Protein AF-0000000070186715 (afdb_homodimer)

Structure (mmCIF, N/CA/C/O backbone):
data_AF-0000000070186715-model_v1
#
loop_
_entity.id
_entity.type
_entity.pdbx_description
1 polymer Sacsin
#
loop_
_atom_site.group_PDB
_atom_site.id
_atom_site.type_symbol
_atom_site.label_atom_id
_atom_site.label_alt_id
_atom_site.label_comp_id
_atom_site.label_asym_id
_atom_site.label_entity_id
_atom_site.label_seq_id
_atom_site.pdbx_PDB_ins_code
_atom_site.Cartn_x
_atom_site.Cartn_y
_atom_site.Cartn_z
_atom_site.occupancy
_atom_site.B_iso_or_equiv
_atom_site.auth_seq_id
_atom_site.auth_comp_id
_atom_site.auth_asym_id
_atom_site.auth_atom_id
_atom_site.pdbx_PDB_model_num
ATOM 1 N N . MET A 1 1 ? -23.734 -42.812 4.418 1 25.17 1 MET A N 1
ATOM 2 C CA . MET A 1 1 ? -25.109 -42.594 3.963 1 25.17 1 MET A CA 1
ATOM 3 C C . MET A 1 1 ? -25.172 -41.5 2.914 1 25.17 1 MET A C 1
ATOM 5 O O . MET A 1 1 ? -24.969 -40.312 3.229 1 25.17 1 MET A O 1
ATOM 9 N N . GLU A 1 2 ? -24.719 -41.719 1.597 1 26.45 2 GLU A N 1
ATOM 10 C CA . GLU A 1 2 ? -24.516 -41.094 0.293 1 26.45 2 GLU A CA 1
ATOM 11 C C . GLU A 1 2 ? -25.812 -40.438 -0.215 1 26.45 2 GLU A C 1
ATOM 13 O O . GLU A 1 2 ? -26.844 -41.094 -0.316 1 26.45 2 GLU A O 1
ATOM 18 N N . GLU A 1 3 ? -26.031 -39.156 0.192 1 30.89 3 GLU A N 1
ATOM 19 C CA . GLU A 1 3 ? -27.25 -38.5 -0.28 1 30.89 3 GLU A CA 1
ATOM 20 C C . GLU A 1 3 ? -27.516 -38.812 -1.743 1 30.89 3 GLU A C 1
ATOM 22 O O . GLU A 1 3 ? -26.703 -38.531 -2.617 1 30.89 3 GLU A O 1
ATOM 27 N N . GLU A 1 4 ? -28.109 -39.906 -2.023 1 31.98 4 GLU A N 1
ATOM 28 C CA . GLU A 1 4 ? -28.719 -40.375 -3.258 1 31.98 4 GLU A CA 1
ATOM 29 C C . GLU A 1 4 ? -29.438 -39.25 -3.98 1 31.98 4 GLU A C 1
ATOM 31 O O . GLU A 1 4 ? -30.391 -38.656 -3.453 1 31.98 4 GLU A O 1
ATOM 36 N N . GLU A 1 5 ? -28.719 -38.375 -4.656 1 35.91 5 GLU A N 1
ATOM 37 C CA . GLU A 1 5 ? -29.234 -37.406 -5.613 1 35.91 5 GLU A CA 1
ATOM 38 C C . GLU A 1 5 ? -30.391 -38 -6.418 1 35.91 5 GLU A C 1
ATOM 40 O O . GLU A 1 5 ? -30.219 -39 -7.125 1 35.91 5 GLU A O 1
ATOM 45 N N . GLU A 1 6 ? -31.594 -37.938 -5.855 1 33.53 6 GLU A N 1
ATOM 46 C CA . GLU A 1 6 ? -32.875 -38.25 -6.465 1 33.53 6 GLU A CA 1
ATOM 47 C C . GLU A 1 6 ? -32.906 -37.812 -7.926 1 33.53 6 GLU A C 1
ATOM 49 O O . GLU A 1 6 ? -32.688 -36.625 -8.227 1 33.53 6 GLU A O 1
ATOM 54 N N . GLU A 1 7 ? -32.75 -38.688 -8.859 1 35.12 7 GLU A N 1
ATOM 55 C CA . GLU A 1 7 ? -32.969 -38.719 -10.305 1 35.12 7 GLU A CA 1
ATOM 56 C C . GLU A 1 7 ? -34.156 -37.875 -10.703 1 35.12 7 GLU A C 1
ATOM 58 O O . GLU A 1 7 ? -34.188 -37.281 -11.797 1 35.12 7 GLU A O 1
ATOM 63 N N . GLY A 1 8 ? -35.375 -38.188 -10.219 1 35.59 8 GLY A N 1
ATOM 64 C CA . GLY A 1 8 ? -36.656 -38.219 -10.914 1 35.59 8 GLY A CA 1
ATOM 65 C C . GLY A 1 8 ? -37.188 -36.875 -11.289 1 35.59 8 GLY A C 1
ATOM 66 O O . GLY A 1 8 ? -37.969 -36.719 -12.242 1 35.59 8 GLY A O 1
ATOM 67 N N . SER A 1 9 ? -37.688 -36 -10.266 1 41.5 9 SER A N 1
ATOM 68 C CA . SER A 1 9 ? -38.812 -35.125 -10.602 1 41.5 9 SER A CA 1
ATOM 69 C C . SER A 1 9 ? -38.344 -34 -11.555 1 41.5 9 SER A C 1
ATOM 71 O O . SER A 1 9 ? -37.375 -33.312 -11.281 1 41.5 9 SER A O 1
ATOM 73 N N . GLU A 1 10 ? -38.656 -34.031 -12.922 1 51.56 10 GLU A N 1
ATOM 74 C CA . GLU A 1 10 ? -38.625 -33.188 -14.109 1 51.56 10 GLU A CA 1
ATOM 75 C C . GLU A 1 10 ? -38.812 -31.719 -13.75 1 51.56 10 GLU A C 1
ATOM 77 O O . GLU A 1 10 ? -39.094 -30.891 -14.617 1 51.56 10 GLU A O 1
ATOM 82 N N . GLY A 1 11 ? -39.031 -31.359 -12.539 1 62.5 11 GLY A N 1
ATOM 83 C CA . GLY A 1 11 ? -39.5 -30.016 -12.312 1 62.5 11 GLY A CA 1
ATOM 84 C C . GLY A 1 11 ? -38.406 -28.984 -12.375 1 62.5 11 GLY A C 1
ATOM 85 O O . GLY A 1 11 ? -37.219 -29.328 -12.344 1 62.5 11 GLY A O 1
ATOM 86 N N . GLU A 1 12 ? -38.781 -27.797 -12.617 1 78.88 12 GLU A N 1
ATOM 87 C CA . GLU A 1 12 ? -37.969 -26.594 -12.625 1 78.88 12 GLU A CA 1
ATOM 88 C C . GLU A 1 12 ? -37.281 -26.391 -11.273 1 78.88 12 GLU A C 1
ATOM 90 O O . GLU A 1 12 ? -37.875 -26.641 -10.227 1 78.88 12 GLU A O 1
ATOM 95 N N . ILE A 1 13 ? -35.875 -26.406 -11.219 1 88.19 13 ILE A N 1
ATOM 96 C CA . ILE A 1 13 ? -35.125 -26.172 -10 1 88.19 13 ILE A CA 1
ATOM 97 C C . ILE A 1 13 ? -34.656 -24.734 -9.945 1 88.19 13 ILE A C 1
ATOM 99 O O . ILE A 1 13 ? -34.625 -24.047 -10.977 1 88.19 13 ILE A O 1
ATOM 103 N N . GLU A 1 14 ? -34.5 -24.219 -8.703 1 91 14 GLU A N 1
ATOM 104 C CA . GLU A 1 14 ? -33.969 -22.859 -8.484 1 91 14 GLU A CA 1
ATOM 105 C C . GLU A 1 14 ? -32.5 -22.891 -8.102 1 91 14 GLU A C 1
ATOM 107 O O . GLU A 1 14 ? -32.062 -23.797 -7.402 1 91 14 GLU A O 1
ATOM 112 N N . PRO A 1 15 ? -31.797 -22 -8.625 1 94.25 15 PRO A N 1
ATOM 113 C CA . PRO A 1 15 ? -30.391 -21.938 -8.227 1 94.25 15 PRO A CA 1
ATOM 114 C C . PRO A 1 15 ? -30.203 -21.547 -6.758 1 94.25 15 PRO A C 1
ATOM 116 O O . PRO A 1 15 ? -31.172 -21.156 -6.094 1 94.25 15 PRO A O 1
ATOM 119 N N . GLU A 1 16 ? -29.031 -21.781 -6.285 1 95.06 16 GLU A N 1
ATOM 120 C CA . GLU A 1 16 ? -28.672 -21.359 -4.934 1 95.06 16 GLU A CA 1
ATOM 121 C C . GLU A 1 16 ? -28.172 -19.922 -4.93 1 95.06 16 GLU A C 1
ATOM 123 O O . GLU A 1 16 ? -27.266 -19.578 -5.703 1 95.06 16 GLU A O 1
ATOM 128 N N . TYR A 1 17 ? -28.828 -19.125 -4.117 1 94.81 17 TYR A N 1
ATOM 129 C CA . TYR A 1 17 ? -28.438 -17.719 -4.012 1 94.81 17 TYR A CA 1
ATOM 130 C C . TYR A 1 17 ? -27.703 -17.469 -2.701 1 94.81 17 TYR A C 1
ATOM 132 O O . TYR A 1 17 ? -27.969 -18.125 -1.693 1 94.81 17 TYR A O 1
ATOM 140 N N . SER A 1 18 ? -26.75 -16.625 -2.734 1 94.5 18 SER A N 1
ATOM 141 C CA . SER A 1 18 ? -26.047 -16.156 -1.539 1 94.5 18 SER A CA 1
ATOM 142 C C . SER A 1 18 ? -25.5 -14.742 -1.74 1 94.5 18 SER A C 1
ATOM 144 O O . SER A 1 18 ? -25.406 -14.266 -2.873 1 94.5 18 SER A O 1
ATOM 146 N N . GLY A 1 19 ? -25.344 -14.117 -0.629 1 92.31 19 GLY A N 1
ATOM 147 C CA . GLY A 1 19 ? -24.656 -12.836 -0.687 1 92.31 19 GLY A CA 1
ATOM 148 C C . GLY A 1 19 ? -23.156 -12.961 -0.6 1 92.31 19 GLY A C 1
ATOM 149 O O . GLY A 1 19 ? -22.609 -14.07 -0.608 1 92.31 19 GLY A O 1
ATOM 150 N N . MET A 1 20 ? -22.484 -11.875 -0.63 1 89.44 20 MET A N 1
ATOM 151 C CA . MET A 1 20 ? -21.062 -11.852 -0.34 1 89.44 20 MET A CA 1
ATOM 152 C C . MET A 1 20 ? -20.812 -11.789 1.163 1 89.44 20 MET A C 1
ATOM 154 O O . MET A 1 20 ? -21.531 -11.109 1.89 1 89.44 20 MET A O 1
ATOM 158 N N . GLU A 1 21 ? -19.938 -12.539 1.537 1 87.81 21 GLU A N 1
ATOM 159 C CA . GLU A 1 21 ? -19.594 -12.57 2.959 1 87.81 21 GLU A CA 1
ATOM 160 C C . GLU A 1 21 ? -18.578 -11.492 3.309 1 87.81 21 GLU A C 1
ATOM 162 O O . GLU A 1 21 ? -17.594 -11.305 2.59 1 87.81 21 GLU A O 1
ATOM 167 N N . GLN A 1 22 ? -18.844 -10.773 4.406 1 85.06 22 GLN A N 1
ATOM 168 C CA . GLN A 1 22 ? -17.922 -9.766 4.914 1 85.06 22 GLN A CA 1
ATOM 169 C C . GLN A 1 22 ? -17.406 -10.141 6.301 1 85.06 22 GLN A C 1
ATOM 171 O O . GLN A 1 22 ? -18.094 -10.805 7.07 1 85.06 22 GLN A O 1
ATOM 176 N N . PRO A 1 23 ? -16.266 -9.734 6.566 1 83.44 23 PRO A N 1
ATOM 177 C CA . PRO A 1 23 ? -15.773 -9.969 7.926 1 83.44 23 PRO A CA 1
ATOM 178 C C . PRO A 1 23 ? -16.453 -9.078 8.961 1 83.44 23 PRO A C 1
ATOM 180 O O . PRO A 1 23 ? -17.109 -8.102 8.602 1 83.44 23 PRO A O 1
ATOM 183 N N . PRO A 1 24 ? -16.25 -9.547 10.227 1 87.31 24 PRO A N 1
ATOM 184 C CA . PRO A 1 24 ? -16.734 -8.641 11.273 1 87.31 24 PRO A CA 1
ATOM 185 C C . PRO A 1 24 ? -16.031 -7.285 11.25 1 87.31 24 PRO A C 1
ATOM 187 O O . PRO A 1 24 ? -15.023 -7.125 10.562 1 87.31 24 PRO A O 1
ATOM 190 N N . LEU A 1 25 ? -16.562 -6.344 11.953 1 90.19 25 LEU A N 1
ATOM 191 C CA . LEU A 1 25 ? -16.047 -4.984 11.953 1 90.19 25 LEU A CA 1
ATOM 192 C C . LEU A 1 25 ? -14.57 -4.969 12.352 1 90.19 25 LEU A C 1
ATOM 194 O O . LEU A 1 25 ? -13.766 -4.25 11.75 1 90.19 25 LEU A O 1
ATOM 198 N N . THR A 1 26 ? -14.203 -5.75 13.359 1 90.94 26 THR A N 1
ATOM 199 C CA . THR A 1 26 ? -12.812 -5.801 13.812 1 90.94 26 THR A CA 1
ATOM 200 C C . THR A 1 26 ? -11.906 -6.32 12.703 1 90.94 26 THR A C 1
ATOM 202 O O . THR A 1 26 ? -10.766 -5.867 12.555 1 90.94 26 THR A O 1
ATOM 205 N N . GLY A 1 27 ? -12.438 -7.273 11.961 1 86.62 27 GLY A N 1
ATOM 206 C CA . GLY A 1 27 ? -11.68 -7.766 10.82 1 86.62 27 GLY A CA 1
ATOM 207 C C . GLY A 1 27 ? -11.492 -6.723 9.734 1 86.62 27 GLY A C 1
ATOM 208 O O . GLY A 1 27 ? -10.414 -6.637 9.133 1 86.62 27 GLY A O 1
ATOM 209 N N . MET A 1 28 ? -12.547 -5.957 9.492 1 87.31 28 MET A N 1
ATOM 210 C CA . MET A 1 28 ? -12.461 -4.887 8.5 1 87.31 28 MET A CA 1
ATOM 211 C C . MET A 1 28 ? -11.453 -3.826 8.93 1 87.31 28 MET A C 1
ATOM 213 O O . MET A 1 28 ? -10.664 -3.346 8.109 1 87.31 28 MET A O 1
ATOM 217 N N . LEU A 1 29 ? -11.492 -3.494 10.188 1 90.38 29 LEU A N 1
ATOM 218 C CA . LEU A 1 29 ? -10.578 -2.492 10.719 1 90.38 29 LEU A CA 1
ATOM 219 C C . LEU A 1 29 ? -9.133 -2.988 10.648 1 90.38 29 LEU A C 1
ATOM 221 O O . LEU A 1 29 ? -8.227 -2.225 10.32 1 90.38 29 LEU A O 1
ATOM 225 N N . LYS A 1 30 ? -8.961 -4.238 10.953 1 87.38 30 LYS A N 1
ATOM 226 C CA . LYS A 1 30 ? -7.625 -4.824 10.875 1 87.38 30 LYS A CA 1
ATOM 227 C C . LYS A 1 30 ? -7.059 -4.711 9.461 1 87.38 30 LYS A C 1
ATOM 229 O O . LYS A 1 30 ? -5.867 -4.457 9.281 1 87.38 30 LYS A O 1
ATOM 234 N N . ASN A 1 31 ? -7.934 -4.941 8.516 1 83.75 31 ASN A N 1
ATOM 235 C CA . ASN A 1 31 ? -7.523 -4.824 7.121 1 83.75 31 ASN A CA 1
ATOM 236 C C . ASN A 1 31 ? -7.109 -3.396 6.773 1 83.75 31 ASN A C 1
ATOM 238 O O . ASN A 1 31 ? -6.133 -3.188 6.051 1 83.75 31 ASN A O 1
ATOM 242 N N . ILE A 1 32 ? -7.832 -2.473 7.273 1 86 32 ILE A N 1
ATOM 243 C CA . ILE A 1 32 ? -7.5 -1.07 7.043 1 86 32 ILE A CA 1
ATOM 244 C C . ILE A 1 32 ? -6.16 -0.743 7.691 1 86 32 ILE A C 1
ATOM 246 O O . ILE A 1 32 ? -5.305 -0.098 7.078 1 86 32 ILE A O 1
ATOM 250 N N . LEU A 1 33 ? -5.973 -1.215 8.867 1 87.69 33 LEU A N 1
ATOM 251 C CA . LEU A 1 33 ? -4.766 -0.914 9.633 1 87.69 33 LEU A CA 1
ATOM 252 C C . LEU A 1 33 ? -3.533 -1.498 8.945 1 87.69 33 LEU A C 1
ATOM 254 O O . LEU A 1 33 ? -2.443 -0.923 9.023 1 87.69 33 LEU A O 1
ATOM 258 N N . SER A 1 34 ? -3.699 -2.551 8.312 1 82.69 34 SER A N 1
ATOM 259 C CA . SER A 1 34 ? -2.566 -3.209 7.672 1 82.69 34 SER A CA 1
ATOM 260 C C . SER A 1 34 ? -2 -2.357 6.543 1 82.69 34 SER A C 1
ATOM 262 O O . SER A 1 34 ? -0.854 -2.545 6.133 1 82.69 34 SER A O 1
ATOM 264 N N . GLU A 1 35 ? -2.766 -1.427 6.062 1 81.5 35 GLU A N 1
ATOM 265 C CA . GLU A 1 35 ? -2.33 -0.565 4.969 1 81.5 35 GLU A CA 1
ATOM 266 C C . GLU A 1 35 ? -1.634 0.687 5.492 1 81.5 35 GLU A C 1
ATOM 268 O O . GLU A 1 35 ? -0.993 1.413 4.73 1 81.5 35 GLU A O 1
ATOM 273 N N . TYR A 1 36 ? -1.784 0.884 6.762 1 77.94 36 TYR A N 1
ATOM 274 C CA . TYR A 1 36 ? -1.215 2.084 7.363 1 77.94 36 TYR A CA 1
ATOM 275 C C . TYR A 1 36 ? -0.072 1.729 8.305 1 77.94 36 TYR A C 1
ATOM 277 O O . TYR A 1 36 ? -0.289 1.107 9.352 1 77.94 36 TYR A O 1
ATOM 285 N N . PRO A 1 37 ? 1.093 2.09 7.953 1 73 37 PRO A N 1
ATOM 286 C CA . PRO A 1 37 ? 2.195 1.834 8.883 1 73 37 PRO A CA 1
ATOM 287 C C . PRO A 1 37 ? 2.09 2.658 10.164 1 73 37 PRO A C 1
ATOM 289 O O . PRO A 1 37 ? 1.336 3.633 10.211 1 73 37 PRO A O 1
ATOM 292 N N . TYR A 1 38 ? 2.865 2.111 11.18 1 71.38 38 TYR A N 1
ATOM 293 C CA . TYR A 1 38 ? 2.92 2.787 12.469 1 71.38 38 TYR A CA 1
ATOM 294 C C . TYR A 1 38 ? 3.812 4.02 12.398 1 71.38 38 TYR A C 1
ATOM 296 O O . TYR A 1 38 ? 4.938 4.008 12.898 1 71.38 38 TYR A O 1
ATOM 304 N N . ASP A 1 39 ? 3.492 4.977 11.672 1 70.75 39 ASP A N 1
ATOM 305 C CA . ASP A 1 39 ? 4.305 6.184 11.562 1 70.75 39 ASP A CA 1
ATOM 306 C C . ASP A 1 39 ? 3.434 7.438 11.641 1 70.75 39 ASP A C 1
ATOM 308 O O . ASP A 1 39 ? 2.357 7.418 12.242 1 70.75 39 ASP A O 1
ATOM 312 N N . SER A 1 40 ? 4.023 8.492 11.172 1 75.06 40 SER A N 1
ATOM 313 C CA . SER A 1 40 ? 3.418 9.82 11.273 1 75.06 40 SER A CA 1
ATOM 314 C C . SER A 1 40 ? 2.146 9.906 10.438 1 75.06 40 SER A C 1
ATOM 316 O O . SER A 1 40 ? 1.434 10.914 10.484 1 75.06 40 SER A O 1
ATOM 318 N N . GLN A 1 41 ? 1.819 8.797 9.828 1 82.69 41 GLN A N 1
ATOM 319 C CA . GLN A 1 41 ? 0.676 8.859 8.922 1 82.69 41 GLN A CA 1
ATOM 320 C C . GLN A 1 41 ? -0.623 9.086 9.688 1 82.69 41 GLN A C 1
ATOM 322 O O . GLN A 1 41 ? -1.535 9.75 9.195 1 82.69 41 GLN A O 1
ATOM 327 N N . ILE A 1 42 ? -0.661 8.594 10.898 1 88 42 ILE A N 1
ATOM 328 C CA . ILE A 1 42 ? -1.858 8.742 11.719 1 88 42 ILE A CA 1
ATOM 329 C C . ILE A 1 42 ? -2.119 10.219 11.984 1 88 42 ILE A C 1
ATOM 331 O O . ILE A 1 42 ? -3.25 10.695 11.852 1 88 42 ILE A O 1
ATOM 335 N N . LEU A 1 43 ? -1.107 10.93 12.328 1 92.88 43 LEU A N 1
ATOM 336 C CA . LEU A 1 43 ? -1.247 12.352 12.609 1 92.88 43 LEU A CA 1
ATOM 337 C C . LEU A 1 43 ? -1.562 13.133 11.336 1 92.88 43 LEU A C 1
ATOM 339 O O . LEU A 1 43 ? -2.309 14.117 11.375 1 92.88 43 LEU A O 1
ATOM 343 N N . LYS A 1 44 ? -1.003 12.695 10.266 1 91.88 44 LYS A N 1
ATOM 344 C CA . LYS A 1 44 ? -1.281 13.352 9 1 91.88 44 LYS A CA 1
ATOM 345 C C . LYS A 1 44 ? -2.758 13.234 8.625 1 91.88 44 LYS A C 1
ATOM 347 O O . LYS A 1 44 ? -3.338 14.164 8.062 1 91.88 44 LYS A O 1
ATOM 352 N N . GLU A 1 45 ? -3.312 12.062 8.922 1 90.94 45 GLU A N 1
ATOM 353 C CA . GLU A 1 45 ? -4.738 11.883 8.664 1 90.94 45 GLU A CA 1
ATOM 354 C C . GLU A 1 45 ? -5.574 12.852 9.492 1 90.94 45 GLU A C 1
ATOM 356 O O . GLU A 1 45 ? -6.582 13.375 9.016 1 90.94 45 GLU A O 1
ATOM 361 N N . LEU A 1 46 ? -5.172 13.07 10.727 1 94.94 46 LEU A N 1
ATOM 362 C CA . LEU A 1 46 ? -5.883 13.992 11.602 1 94.94 46 LEU A CA 1
ATOM 363 C C . LEU A 1 46 ? -5.672 15.438 11.156 1 94.94 46 LEU A C 1
ATOM 365 O O . LEU A 1 46 ? -6.594 16.25 11.219 1 94.94 46 LEU A O 1
ATOM 369 N N . ILE A 1 47 ? -4.48 15.758 10.719 1 95.5 47 ILE A N 1
ATOM 370 C CA . ILE A 1 47 ? -4.16 17.094 10.219 1 95.5 47 ILE A CA 1
ATOM 371 C C . ILE A 1 47 ? -4.977 17.391 8.961 1 95.5 47 ILE A C 1
ATOM 373 O O . ILE A 1 47 ? -5.484 18.5 8.789 1 95.5 47 ILE A O 1
ATOM 377 N N . GLN A 1 48 ? -5.062 16.359 8.156 1 91.06 48 GLN A N 1
ATOM 378 C CA . GLN A 1 48 ? -5.867 16.5 6.945 1 91.06 48 GLN A CA 1
ATOM 379 C C . GLN A 1 48 ? -7.328 16.781 7.289 1 91.06 48 GLN A C 1
ATOM 381 O O . GLN A 1 48 ? -7.992 17.562 6.598 1 91.06 48 GLN A O 1
ATOM 386 N N . ASN A 1 49 ? -7.812 16.109 8.203 1 90.81 49 ASN A N 1
ATOM 387 C CA . ASN A 1 49 ? -9.18 16.344 8.648 1 90.81 49 ASN A CA 1
ATOM 388 C C . ASN A 1 49 ? -9.359 17.766 9.164 1 90.81 49 ASN A C 1
ATOM 390 O O . ASN A 1 49 ? -10.391 18.391 8.914 1 90.81 49 ASN A O 1
ATOM 394 N N . ALA A 1 50 ? -8.445 18.203 9.922 1 94.81 50 ALA A N 1
ATOM 395 C CA . ALA A 1 50 ? -8.484 19.578 10.43 1 94.81 50 ALA A CA 1
ATOM 396 C C . ALA A 1 50 ? -8.484 20.594 9.289 1 94.81 50 ALA A C 1
ATOM 398 O O . ALA A 1 50 ? -9.258 21.547 9.305 1 94.81 50 ALA A O 1
ATOM 399 N N . GLU A 1 51 ? -7.602 20.359 8.328 1 91.44 51 GLU A N 1
ATOM 400 C CA . GLU A 1 51 ? -7.527 21.203 7.152 1 91.44 51 GLU A CA 1
ATOM 401 C C . GLU A 1 51 ? -8.852 21.219 6.387 1 91.44 51 GLU A C 1
ATOM 403 O O . GLU A 1 51 ? -9.336 22.266 5.977 1 91.44 51 GLU A O 1
ATOM 408 N N . ASP A 1 52 ? -9.43 20.062 6.199 1 87.12 52 ASP A N 1
ATOM 409 C CA . ASP A 1 52 ? -10.688 19.906 5.469 1 87.12 52 ASP A CA 1
ATOM 410 C C . ASP A 1 52 ? -11.828 20.625 6.188 1 87.12 52 ASP A C 1
ATOM 412 O O . ASP A 1 52 ? -12.758 21.109 5.543 1 87.12 52 ASP A O 1
ATOM 416 N N . ALA A 1 53 ? -11.695 20.703 7.504 1 90.88 53 ALA A N 1
ATOM 417 C CA . ALA A 1 53 ? -12.734 21.344 8.305 1 90.88 53 ALA A CA 1
ATOM 418 C C . ALA A 1 53 ? -12.523 22.859 8.359 1 90.88 53 ALA A C 1
ATOM 420 O O . ALA A 1 53 ? -13.367 23.594 8.883 1 90.88 53 ALA A O 1
ATOM 421 N N . GLY A 1 54 ? -11.391 23.328 7.879 1 88.75 54 GLY A N 1
ATOM 422 C CA . GLY A 1 54 ? -11.117 24.75 7.848 1 88.75 54 GLY A CA 1
ATOM 423 C C . GLY A 1 54 ? -10.398 25.25 9.094 1 88.75 54 GLY A C 1
ATOM 424 O O . GLY A 1 54 ? -10.414 26.453 9.383 1 88.75 54 GLY A O 1
ATOM 425 N N . ALA A 1 55 ? -9.773 24.391 9.844 1 94.69 55 ALA A N 1
ATOM 426 C CA . ALA A 1 55 ? -9.055 24.781 11.055 1 94.69 55 ALA A CA 1
ATOM 427 C C . ALA A 1 55 ? -7.801 25.578 10.711 1 94.69 55 ALA A C 1
ATOM 429 O O . ALA A 1 55 ? -7.141 25.312 9.703 1 94.69 55 ALA A O 1
ATOM 430 N N . SER A 1 56 ? -7.426 26.531 11.57 1 94.81 56 SER A N 1
ATOM 431 C CA . SER A 1 56 ? -6.199 27.297 11.391 1 94.81 56 SER A CA 1
ATOM 432 C C . SER A 1 56 ? -5.133 26.875 12.398 1 94.81 56 SER A C 1
ATOM 434 O O . SER A 1 56 ? -3.955 27.203 12.242 1 94.81 56 SER A O 1
ATOM 436 N N . GLU A 1 57 ? -5.594 26.141 13.367 1 97.12 57 GLU A N 1
ATOM 437 C CA . GLU A 1 57 ? -4.68 25.734 14.43 1 97.12 57 GLU A CA 1
ATOM 438 C C . GLU A 1 57 ? -4.918 24.281 14.828 1 97.12 57 GLU A C 1
ATOM 440 O O . GLU A 1 57 ? -6.062 23.844 14.922 1 97.12 57 GLU A O 1
ATOM 445 N N . VAL A 1 58 ? -3.754 23.578 15.102 1 97.94 58 VAL A N 1
ATOM 446 C CA . VAL A 1 58 ? -3.787 22.219 15.609 1 97.94 58 VAL A CA 1
ATOM 447 C C . VAL A 1 58 ? -2.906 22.094 16.844 1 97.94 58 VAL A C 1
ATOM 449 O O . VAL A 1 58 ? -1.824 22.688 16.906 1 97.94 58 VAL A O 1
ATOM 452 N N . LYS A 1 59 ? -3.43 21.406 17.844 1 98.12 59 LYS A N 1
ATOM 453 C CA . LYS A 1 59 ? -2.695 21.094 19.062 1 98.12 59 LYS A CA 1
ATOM 454 C C . LYS A 1 59 ? -2.684 19.578 19.328 1 98.12 59 LYS A C 1
ATOM 456 O O . LYS A 1 59 ? -3.709 18.922 19.172 1 98.12 59 LYS A O 1
ATOM 461 N N . ILE A 1 60 ? -1.543 19.062 19.656 1 97.81 60 ILE A N 1
ATOM 462 C CA . ILE A 1 60 ? -1.375 17.656 19.969 1 97.81 60 ILE A CA 1
ATOM 463 C C . ILE A 1 60 ? -0.782 17.516 21.375 1 97.81 60 ILE A C 1
ATOM 465 O O . ILE A 1 60 ? 0.226 18.156 21.688 1 97.81 60 ILE A O 1
ATOM 469 N N . LEU A 1 61 ? -1.364 16.703 22.156 1 97.62 61 LEU A N 1
ATOM 470 C CA . LEU A 1 61 ? -0.929 16.562 23.547 1 97.62 61 LEU A CA 1
ATOM 471 C C . LEU A 1 61 ? -0.799 15.094 23.938 1 97.62 61 LEU A C 1
ATOM 473 O O . LEU A 1 61 ? -1.677 14.281 23.625 1 97.62 61 LEU A O 1
ATOM 477 N N . PHE A 1 62 ? 0.29 14.828 24.547 1 96.31 62 PHE A N 1
ATOM 478 C CA . PHE A 1 62 ? 0.432 13.539 25.203 1 96.31 62 PHE A CA 1
ATOM 479 C C . PHE A 1 62 ? 0.207 13.664 26.703 1 96.31 62 PHE A C 1
ATOM 481 O O . PHE A 1 62 ? 0.962 14.352 27.391 1 96.31 62 PHE A O 1
ATOM 488 N N . ASP A 1 63 ? -0.84 13.086 27.156 1 96.38 63 ASP A N 1
ATOM 489 C CA . ASP A 1 63 ? -1.124 12.961 28.594 1 96.38 63 ASP A CA 1
ATOM 490 C C . ASP A 1 63 ? -0.661 11.609 29.125 1 96.38 63 ASP A C 1
ATOM 492 O O . ASP A 1 63 ? -1.349 10.602 28.953 1 96.38 63 ASP A O 1
ATOM 496 N N . ASP A 1 64 ? 0.393 11.594 29.859 1 93.88 64 ASP A N 1
ATOM 497 C CA . ASP A 1 64 ? 1.022 10.336 30.266 1 93.88 64 ASP A CA 1
ATOM 498 C C . ASP A 1 64 ? 0.493 9.875 31.625 1 93.88 64 ASP A C 1
ATOM 500 O O . ASP A 1 64 ? 1.04 8.945 32.219 1 93.88 64 ASP A O 1
ATOM 504 N N . ARG A 1 65 ? -0.498 10.531 32.25 1 94.44 65 ARG A N 1
ATOM 505 C CA . ARG A 1 65 ? -1.052 10.125 33.531 1 94.44 65 ARG A CA 1
ATOM 506 C C . ARG A 1 65 ? -1.735 8.766 33.438 1 94.44 65 ARG A C 1
ATOM 508 O O . ARG A 1 65 ? -2.463 8.5 32.469 1 94.44 65 ARG A O 1
ATOM 515 N N . ASP A 1 66 ? -1.449 7.922 34.312 1 93.69 66 ASP A N 1
ATOM 516 C CA . ASP A 1 66 ? -2.145 6.648 34.469 1 93.69 66 ASP A CA 1
ATOM 517 C C . ASP A 1 66 ? -3.406 6.816 35.312 1 93.69 66 ASP A C 1
ATOM 519 O O . ASP A 1 66 ? -3.369 6.656 36.531 1 93.69 66 ASP A O 1
ATOM 523 N N . ILE A 1 67 ? -4.5 7 34.625 1 94.31 67 ILE A N 1
ATOM 524 C CA . ILE A 1 67 ? -5.715 7.34 35.375 1 94.31 67 ILE A CA 1
ATOM 525 C C . ILE A 1 67 ? -6.797 6.305 35.062 1 94.31 67 ILE A C 1
ATOM 527 O O . ILE A 1 67 ? -6.812 5.691 34 1 94.31 67 ILE A O 1
ATOM 531 N N . ASN A 1 68 ? -7.758 6.148 35.969 1 95.69 68 ASN A N 1
ATOM 532 C CA . ASN A 1 68 ? -8.984 5.363 35.844 1 95.69 68 ASN A CA 1
ATOM 533 C C . ASN A 1 68 ? -8.68 3.898 35.531 1 95.69 68 ASN A C 1
ATOM 535 O O . ASN A 1 68 ? -9.336 3.295 34.688 1 95.69 68 ASN A O 1
ATOM 539 N N . GLN A 1 69 ? -7.672 3.377 36.188 1 92.06 69 GLN A N 1
ATOM 540 C CA . GLN A 1 69 ? -7.254 1.999 35.969 1 92.06 69 GLN A CA 1
ATOM 541 C C . GLN A 1 69 ? -7.984 1.034 36.875 1 92.06 69 GLN A C 1
ATOM 543 O O . GLN A 1 69 ? -7.992 -0.176 36.656 1 92.06 69 GLN A O 1
ATOM 548 N N . GLU A 1 70 ? -8.539 1.57 37.812 1 85 70 GLU A N 1
ATOM 549 C CA . GLU A 1 70 ? -9.125 0.733 38.844 1 85 70 GLU A CA 1
ATOM 550 C C . GLU A 1 70 ? -10.289 -0.088 38.312 1 85 70 GLU A C 1
ATOM 552 O O . GLU A 1 70 ? -11.016 0.367 37.406 1 85 70 GLU A O 1
ATOM 557 N N . ALA A 1 71 ? -10.266 -1.328 38.844 1 79.75 71 ALA A N 1
ATOM 558 C CA . ALA A 1 71 ? -11.391 -2.186 38.469 1 79.75 71 ALA A CA 1
ATOM 559 C C . ALA A 1 71 ? -12.719 -1.549 38.875 1 79.75 71 ALA A C 1
ATOM 561 O O . ALA A 1 71 ? -12.82 -0.926 39.938 1 79.75 71 ALA A O 1
ATOM 562 N N . CYS A 1 72 ? -13.508 -1.462 37.938 1 76.38 72 CYS A N 1
ATOM 563 C CA . CYS A 1 72 ? -14.828 -0.929 38.25 1 76.38 72 CYS A CA 1
ATOM 564 C C . CYS A 1 72 ? -15.922 -1.882 37.781 1 76.38 72 CYS A C 1
ATOM 566 O O . CYS A 1 72 ? -15.648 -2.838 37.031 1 76.38 72 CYS A O 1
ATOM 568 N N . ASN A 1 73 ? -17.094 -1.697 38.406 1 82.88 73 ASN A N 1
ATOM 569 C CA . ASN A 1 73 ? -18.25 -2.461 37.969 1 82.88 73 ASN A CA 1
ATOM 570 C C . ASN A 1 73 ? -18.703 -2.023 36.562 1 82.88 73 ASN A C 1
ATOM 572 O O . ASN A 1 73 ? -19.406 -1.015 36.438 1 82.88 73 ASN A O 1
ATOM 576 N N . GLU A 1 74 ? -18.422 -2.777 35.656 1 83.31 74 GLU A N 1
ATOM 577 C CA . GLU A 1 74 ? -18.703 -2.436 34.25 1 83.31 74 GLU A CA 1
ATOM 578 C C . GLU A 1 74 ? -20.203 -2.322 34 1 83.31 74 GLU A C 1
ATOM 580 O O . GLU A 1 74 ? -20.641 -1.632 33.094 1 83.31 74 GLU A O 1
ATOM 585 N N . LYS A 1 75 ? -21.031 -2.967 34.844 1 81.69 75 LYS A N 1
ATOM 586 C CA . LYS A 1 75 ? -22.484 -2.873 34.719 1 81.69 75 LYS A CA 1
ATOM 587 C C . LYS A 1 75 ? -23 -1.515 35.188 1 81.69 75 LYS A C 1
ATOM 589 O O . LYS A 1 75 ? -23.922 -0.954 34.594 1 81.69 75 LYS A O 1
ATOM 594 N N . LYS A 1 76 ? -22.375 -0.975 36.188 1 87.19 76 LYS A N 1
ATOM 595 C CA . LYS A 1 76 ? -22.797 0.296 36.75 1 87.19 76 LYS A CA 1
ATOM 596 C C . LYS A 1 76 ? -22.125 1.473 36.062 1 87.19 76 LYS A C 1
ATOM 598 O O . LYS A 1 76 ? -22.719 2.547 35.938 1 87.19 76 LYS A O 1
ATOM 603 N N . LYS A 1 77 ? -20.906 1.276 35.625 1 92.44 77 LYS A N 1
ATOM 604 C CA . LYS A 1 77 ? -20.109 2.326 35 1 92.44 77 LYS A CA 1
ATOM 605 C C . LYS A 1 77 ? -19.5 1.832 33.688 1 92.44 77 LYS A C 1
ATOM 607 O O . LYS A 1 77 ? -18.281 1.784 33.562 1 92.44 77 LYS A O 1
ATOM 612 N N . PRO A 1 78 ? -20.391 1.6 32.688 1 92 78 PRO A N 1
ATOM 613 C CA . PRO A 1 78 ? -19.938 0.952 31.469 1 92 78 PRO A CA 1
ATOM 614 C C . PRO A 1 78 ? -19.016 1.841 30.641 1 92 78 PRO A C 1
ATOM 616 O O . PRO A 1 78 ? -18.25 1.342 29.797 1 92 78 PRO A O 1
ATOM 619 N N . PHE A 1 79 ? -18.984 3.1 30.906 1 94.81 79 PHE A N 1
ATOM 620 C CA . PHE A 1 79 ? -18.234 4.008 30.047 1 94.81 79 PHE A CA 1
ATOM 621 C C . PHE A 1 79 ? -16.844 4.277 30.609 1 94.81 79 PHE A C 1
ATOM 623 O O . PHE A 1 79 ? -16 4.863 29.922 1 94.81 79 PHE A O 1
ATOM 630 N N . ASN A 1 80 ? -16.469 3.865 31.797 1 95.69 80 ASN A N 1
ATOM 631 C CA . ASN A 1 80 ? -15.203 4.156 32.469 1 95.69 80 ASN A CA 1
ATOM 632 C C . ASN A 1 80 ? -14.023 3.635 31.641 1 95.69 80 ASN A C 1
ATOM 634 O O . ASN A 1 80 ? -12.938 4.219 31.656 1 95.69 80 ASN A O 1
ATOM 638 N N . LYS A 1 81 ? -14.227 2.566 30.938 1 93.81 81 LYS A N 1
ATOM 639 C CA . LYS A 1 81 ? -13.164 1.968 30.125 1 93.81 81 LYS A CA 1
ATOM 640 C C . LYS A 1 81 ? -12.68 2.936 29.047 1 93.81 81 LYS A C 1
ATOM 642 O O . LYS A 1 81 ? -11.547 2.83 28.578 1 93.81 81 LYS A O 1
ATOM 647 N N . TYR A 1 82 ? -13.555 3.895 28.672 1 95.94 82 TYR A N 1
ATOM 648 C CA . TYR A 1 82 ? -13.203 4.848 27.625 1 95.94 82 TYR A CA 1
ATOM 649 C C . TYR A 1 82 ? -12.336 5.973 28.188 1 95.94 82 TYR A C 1
ATOM 651 O O . TYR A 1 82 ? -11.719 6.719 27.422 1 95.94 82 TYR A O 1
ATOM 659 N N . PHE A 1 83 ? -12.312 6.141 29.531 1 97.31 83 PHE A N 1
ATOM 660 C CA . PHE A 1 83 ? -11.711 7.316 30.156 1 97.31 83 PHE A CA 1
ATOM 661 C C . PHE A 1 83 ? -10.359 6.973 30.766 1 97.31 83 PHE A C 1
ATOM 663 O O . PHE A 1 83 ? -9.797 7.766 31.531 1 97.31 83 PHE A O 1
ATOM 670 N N . LYS A 1 84 ? -9.844 5.824 30.406 1 95.81 84 LYS A N 1
ATOM 671 C CA . LYS A 1 84 ? -8.555 5.406 30.938 1 95.81 84 LYS A CA 1
ATOM 672 C C . LYS A 1 84 ? -7.41 6.176 30.281 1 95.81 84 LYS A C 1
ATOM 674 O O . LYS A 1 84 ? -7.574 6.727 29.188 1 95.81 84 LYS A O 1
ATOM 679 N N . GLY A 1 85 ? -6.281 6.332 31.031 1 93.81 85 GLY A N 1
ATOM 680 C CA . GLY A 1 85 ? -5.039 6.867 30.5 1 93.81 85 GLY A CA 1
ATOM 681 C C . GLY A 1 85 ? -3.891 5.875 30.562 1 93.81 85 GLY A C 1
ATOM 682 O O . GLY A 1 85 ? -4.008 4.82 31.188 1 93.81 85 GLY A O 1
ATOM 683 N N . PRO A 1 86 ? -2.785 6.316 29.969 1 96.12 86 PRO A N 1
ATOM 684 C CA . PRO A 1 86 ? -2.408 7.523 29.219 1 96.12 86 PRO A CA 1
ATOM 685 C C . PRO A 1 86 ? -3.182 7.68 27.922 1 96.12 86 PRO A C 1
ATOM 687 O O . PRO A 1 86 ? -3.818 6.73 27.453 1 96.12 86 PRO A O 1
ATOM 690 N N . ALA A 1 87 ? -3.152 8.914 27.359 1 97.19 87 ALA A N 1
ATOM 691 C CA . ALA A 1 87 ? -3.918 9.172 26.141 1 97.19 87 ALA A CA 1
ATOM 692 C C . ALA A 1 87 ? -3.23 10.211 25.266 1 97.19 87 ALA A C 1
ATOM 694 O O . ALA A 1 87 ? -2.479 11.055 25.766 1 97.19 87 ALA A O 1
ATOM 695 N N . LEU A 1 88 ? -3.428 10.117 24 1 96.88 88 LEU A N 1
ATOM 696 C CA . LEU A 1 88 ? -3.066 11.148 23.031 1 96.88 88 LEU A CA 1
ATOM 697 C C . LEU A 1 88 ? -4.27 12.016 22.688 1 96.88 88 LEU A C 1
ATOM 699 O O . LEU A 1 88 ? -5.371 11.508 22.469 1 96.88 88 LEU A O 1
ATOM 703 N N . PHE A 1 89 ? -4.047 13.328 22.734 1 97.94 89 PHE A N 1
ATOM 704 C CA . PHE A 1 89 ? -5.09 14.281 22.359 1 97.94 89 PHE A CA 1
ATOM 705 C C . PHE A 1 89 ? -4.734 14.984 21.047 1 97.94 89 PHE A C 1
ATOM 707 O O . PHE A 1 89 ? -3.562 15.266 20.797 1 97.94 89 PHE A O 1
ATOM 714 N N . PHE A 1 90 ? -5.688 15.219 20.25 1 98.25 90 PHE A N 1
ATOM 715 C CA . PHE A 1 90 ? -5.582 16.031 19.047 1 98.25 90 PHE A CA 1
ATOM 716 C C . PHE A 1 90 ? -6.707 17.062 18.984 1 98.25 90 PHE A C 1
ATOM 718 O O . PHE A 1 90 ? -7.887 16.703 19.016 1 98.25 90 PHE A O 1
ATOM 725 N N . HIS A 1 91 ? -6.312 18.312 18.953 1 98.19 91 HIS A N 1
ATOM 726 C CA . HIS A 1 91 ? -7.301 19.391 18.953 1 98.19 91 HIS A CA 1
ATOM 727 C C . HIS A 1 91 ? -7.137 20.281 17.734 1 98.19 91 HIS A C 1
ATOM 729 O O . HIS A 1 91 ? -6.016 20.562 17.312 1 98.19 91 HIS A O 1
ATOM 735 N N . ASN A 1 92 ? -8.227 20.641 17.141 1 98 92 ASN A N 1
ATOM 736 C CA . ASN A 1 92 ? -8.234 21.719 16.156 1 98 92 ASN A CA 1
ATOM 737 C C . ASN A 1 92 ? -9.367 22.703 16.422 1 98 92 ASN A C 1
ATOM 739 O O . ASN A 1 92 ? -10.305 22.391 17.156 1 98 92 ASN A O 1
ATOM 743 N N . ASN A 1 93 ? -9.305 23.953 15.883 1 97.31 93 ASN A N 1
ATOM 744 C CA . ASN A 1 93 ? -10.234 25.016 16.266 1 97.31 93 ASN A CA 1
ATOM 745 C C . ASN A 1 93 ? -11.414 25.094 15.289 1 97.31 93 ASN A C 1
ATOM 747 O O . ASN A 1 93 ? -12.055 26.141 15.18 1 97.31 93 ASN A O 1
ATOM 751 N N . ALA A 1 94 ? -11.688 24.047 14.539 1 96.5 94 ALA A N 1
ATOM 752 C CA . ALA A 1 94 ? -12.891 23.938 13.719 1 96.5 94 ALA A CA 1
ATOM 753 C C . ALA A 1 94 ? -13.922 23.031 14.375 1 96.5 94 ALA A C 1
ATOM 755 O O . ALA A 1 94 ? -13.562 22.141 15.148 1 96.5 94 ALA A O 1
ATOM 756 N N . ILE A 1 95 ? -15.18 23.266 14.055 1 97.25 95 ILE A N 1
ATOM 757 C CA . ILE A 1 95 ? -16.281 22.484 14.609 1 97.25 95 ILE A CA 1
ATOM 758 C C . ILE A 1 95 ? -16.781 21.5 13.562 1 97.25 95 ILE A C 1
ATOM 760 O O . ILE A 1 95 ? -16.891 21.828 12.383 1 97.25 95 ILE A O 1
ATOM 764 N N . PHE A 1 96 ? -17.094 20.281 14.031 1 95.88 96 PHE A N 1
ATOM 765 C CA . PHE A 1 96 ? -17.656 19.281 13.133 1 95.88 96 PHE A CA 1
ATOM 766 C C . PHE A 1 96 ? -18.969 19.75 12.531 1 95.88 96 PHE A C 1
ATOM 768 O O . PHE A 1 96 ? -19.859 20.219 13.25 1 95.88 96 PHE A O 1
ATOM 775 N N . SER A 1 97 ? -19.062 19.625 11.219 1 93.81 97 SER A N 1
ATOM 776 C CA . SER A 1 97 ? -20.344 19.781 10.531 1 93.81 97 SER A CA 1
ATOM 777 C C . SER A 1 97 ? -21.141 18.484 10.531 1 93.81 97 SER A C 1
ATOM 779 O O . SER A 1 97 ? -20.625 17.438 10.961 1 93.81 97 SER A O 1
ATOM 781 N N . ASP A 1 98 ? -22.359 18.531 10.062 1 93.62 98 ASP A N 1
ATOM 782 C CA . ASP A 1 98 ? -23.172 17.328 9.984 1 93.62 98 ASP A CA 1
ATOM 783 C C . ASP A 1 98 ? -22.531 16.281 9.07 1 93.62 98 ASP A C 1
ATOM 785 O O . ASP A 1 98 ? -22.469 15.102 9.422 1 93.62 98 ASP A O 1
ATOM 789 N N . PRO A 1 99 ? -21.984 16.703 7.953 1 89.88 99 PRO A N 1
ATOM 790 C CA . PRO A 1 99 ? -21.297 15.727 7.109 1 89.88 99 PRO A CA 1
ATOM 791 C C . PRO A 1 99 ? -20.078 15.117 7.801 1 89.88 99 PRO A C 1
ATOM 793 O O . PRO A 1 99 ? -19.75 13.953 7.566 1 89.88 99 PRO A O 1
ATOM 796 N N . ASP A 1 100 ? -19.438 15.867 8.609 1 91.31 100 ASP A N 1
ATOM 797 C CA . ASP A 1 100 ? -18.297 15.336 9.344 1 91.31 100 ASP A CA 1
ATOM 798 C C . ASP A 1 100 ? -18.719 14.242 10.32 1 91.31 100 ASP A C 1
ATOM 800 O O . ASP A 1 100 ? -18.047 13.211 10.438 1 91.31 100 ASP A O 1
ATOM 804 N N . TRP A 1 101 ? -19.844 14.523 11 1 93.81 101 TRP A N 1
ATOM 805 C CA . TRP A 1 101 ? -20.359 13.539 11.945 1 93.81 101 TRP A CA 1
ATOM 806 C C . TRP A 1 101 ? -20.766 12.258 11.227 1 93.81 101 TRP A C 1
ATOM 808 O O . TRP A 1 101 ? -20.609 11.164 11.766 1 93.81 101 TRP A O 1
ATOM 818 N N . LYS A 1 102 ? -21.328 12.438 10.078 1 91.19 102 LYS A N 1
ATOM 819 C CA . LYS A 1 102 ? -21.703 11.273 9.273 1 91.19 102 LYS A CA 1
ATOM 820 C C . LYS A 1 102 ? -20.469 10.531 8.773 1 91.19 102 LYS A C 1
ATOM 822 O O . LYS A 1 102 ? -20.406 9.305 8.844 1 91.19 102 LYS A O 1
ATOM 827 N N . GLY A 1 103 ? -19.5 11.266 8.344 1 89.81 103 GLY A N 1
ATOM 828 C CA . GLY A 1 103 ? -18.297 10.703 7.738 1 89.81 103 GLY A CA 1
ATOM 829 C C . GLY A 1 103 ? -17.469 9.898 8.711 1 89.81 103 GLY A C 1
ATOM 830 O O . GLY A 1 103 ? -16.906 8.867 8.344 1 89.81 103 GLY A O 1
ATOM 831 N N . ILE A 1 104 ? -17.359 10.344 9.898 1 92.81 104 ILE A N 1
ATOM 832 C CA . ILE A 1 104 ? -16.5 9.688 10.875 1 92.81 104 ILE A CA 1
ATOM 833 C C . ILE A 1 104 ? -17.047 8.297 11.195 1 92.81 104 ILE A C 1
ATOM 835 O O . ILE A 1 104 ? -16.312 7.422 11.648 1 92.81 104 ILE A O 1
ATOM 839 N N . LYS A 1 105 ? -18.375 8.109 10.93 1 92.56 105 LYS A N 1
ATOM 840 C CA . LYS A 1 105 ? -19.031 6.84 11.211 1 92.56 105 LYS A CA 1
ATOM 841 C C . LYS A 1 105 ? -19.047 5.949 9.977 1 92.56 105 LYS A C 1
ATOM 843 O O . LYS A 1 105 ? -19.625 4.859 10 1 92.56 105 LYS A O 1
ATOM 848 N N . MET A 1 106 ? -18.484 6.344 8.977 1 88.69 106 MET A N 1
ATOM 849 C CA . MET A 1 106 ? -18.531 5.578 7.734 1 88.69 106 MET A CA 1
ATOM 850 C C . MET A 1 106 ? -17.25 4.75 7.57 1 88.69 106 MET A C 1
ATOM 852 O O . MET A 1 106 ? -16.188 5.16 8.008 1 88.69 106 MET A O 1
ATOM 856 N N . LEU A 1 107 ? -17.484 3.607 6.965 1 86 107 LEU A N 1
ATOM 857 C CA . LEU A 1 107 ? -16.375 2.738 6.59 1 86 107 LEU A CA 1
ATOM 858 C C . LEU A 1 107 ? -16.297 2.568 5.074 1 86 107 LEU A C 1
ATOM 860 O O . LEU A 1 107 ? -17.297 2.225 4.438 1 86 107 LEU A O 1
ATOM 864 N N . TYR A 1 108 ? -15.188 2.801 4.434 1 77.38 108 TYR A N 1
ATOM 865 C CA . TYR A 1 108 ? -14.914 2.607 3.014 1 77.38 108 TYR A CA 1
ATOM 866 C C . TYR A 1 108 ? -15.727 3.58 2.164 1 77.38 108 TYR A C 1
ATOM 868 O O . TYR A 1 108 ? -16.109 3.256 1.038 1 77.38 108 TYR A O 1
ATOM 876 N N . SER A 1 109 ? -16.172 4.629 2.709 1 73.88 109 SER A N 1
ATOM 877 C CA . SER A 1 109 ? -16.922 5.648 1.977 1 73.88 109 SER A CA 1
ATOM 878 C C . SER A 1 109 ? -16.641 7.043 2.525 1 73.88 109 SER A C 1
ATOM 880 O O . SER A 1 109 ? -16.141 7.184 3.648 1 73.88 109 SER A O 1
ATOM 882 N N . SER A 1 110 ? -16.812 7.926 1.622 1 68.88 110 SER A N 1
ATOM 883 C CA . SER A 1 110 ? -16.609 9.305 2.066 1 68.88 110 SER A CA 1
ATOM 884 C C . SER A 1 110 ? -17.75 10.211 1.589 1 68.88 110 SER A C 1
ATOM 886 O O . SER A 1 110 ? -18.281 10.016 0.497 1 68.88 110 SER A O 1
ATOM 888 N N . VAL A 1 111 ? -18.188 11.016 2.467 1 61.75 111 VAL A N 1
ATOM 889 C CA . VAL A 1 111 ? -19.156 12.047 2.119 1 61.75 111 VAL A CA 1
ATOM 890 C C . VAL A 1 111 ? -18.5 13.109 1.249 1 61.75 111 VAL A C 1
ATOM 892 O O . VAL A 1 111 ? -19.172 13.852 0.539 1 61.75 111 VAL A O 1
ATOM 895 N N . LYS A 1 112 ? -17.266 13.07 1.342 1 59.66 112 LYS A N 1
ATOM 896 C CA . LYS A 1 112 ? -16.484 14.125 0.704 1 59.66 112 LYS A CA 1
ATOM 897 C C . LYS A 1 112 ? -16.031 13.703 -0.693 1 59.66 112 LYS A C 1
ATOM 899 O O . LYS A 1 112 ? -15.227 14.398 -1.327 1 59.66 112 LYS A O 1
ATOM 904 N N . GLU A 1 113 ? -16.484 12.695 -1.111 1 57.25 113 GLU A N 1
ATOM 905 C CA . GLU A 1 113 ? -15.945 12.078 -2.324 1 57.25 113 GLU A CA 1
ATOM 906 C C . GLU A 1 113 ? -16.047 13.031 -3.514 1 57.25 113 GLU A C 1
ATOM 908 O O . GLU A 1 113 ? -15.172 13.039 -4.387 1 57.25 113 GLU A O 1
ATOM 913 N N . LEU A 1 114 ? -16.922 13.984 -3.332 1 58.62 114 LEU A N 1
ATOM 914 C CA . LEU A 1 114 ? -17.141 14.758 -4.547 1 58.62 114 LEU A CA 1
ATOM 915 C C . LEU A 1 114 ? -16.688 16.203 -4.355 1 58.62 114 LEU A C 1
ATOM 917 O O . LEU A 1 114 ? -16.922 17.047 -5.223 1 58.62 114 LEU A O 1
ATOM 921 N N . ASP A 1 115 ? -15.961 16.406 -3.27 1 65.75 115 ASP A N 1
ATOM 922 C CA . ASP A 1 115 ? -15.461 17.766 -3.074 1 65.75 115 ASP A CA 1
ATOM 923 C C . ASP A 1 115 ? -14.016 17.891 -3.553 1 65.75 115 ASP A C 1
ATOM 925 O O . ASP A 1 115 ? -13.102 17.344 -2.936 1 65.75 115 ASP A O 1
ATOM 929 N N . PRO A 1 116 ? -13.867 18.594 -4.625 1 63.84 116 PRO A N 1
ATOM 930 C CA . PRO A 1 116 ? -12.555 18.672 -5.266 1 63.84 116 PRO A CA 1
ATOM 931 C C . PRO A 1 116 ? -11.516 19.375 -4.395 1 63.84 116 PRO A C 1
ATOM 933 O O . PRO A 1 116 ? -10.32 19.359 -4.715 1 63.84 116 PRO A O 1
ATOM 936 N N . LEU A 1 117 ? -11.938 19.906 -3.309 1 64.81 117 LEU A N 1
ATOM 937 C CA . LEU A 1 117 ? -10.969 20.641 -2.496 1 64.81 117 LEU A CA 1
ATOM 938 C C . LEU A 1 117 ? -10.57 19.812 -1.272 1 64.81 117 LEU A C 1
ATOM 940 O O . LEU A 1 117 ? -9.719 20.25 -0.485 1 64.81 117 LEU A O 1
ATOM 944 N N . LYS A 1 118 ? -11.258 18.766 -1.193 1 69.06 118 LYS A N 1
ATOM 945 C CA . LYS A 1 118 ? -10.945 17.938 -0.035 1 69.06 118 LYS A CA 1
ATOM 946 C C . LYS A 1 118 ? -10.039 16.766 -0.424 1 69.06 118 LYS A C 1
ATOM 948 O O . LYS A 1 118 ? -10.18 16.203 -1.51 1 69.06 118 LYS A O 1
ATOM 953 N N . VAL A 1 119 ? -9.141 16.562 0.391 1 66 119 VAL A N 1
ATOM 954 C CA . VAL A 1 119 ? -8.117 15.562 0.106 1 66 119 VAL A CA 1
ATOM 955 C C . VAL A 1 119 ? -8.648 14.172 0.428 1 66 119 VAL A C 1
ATOM 957 O O . VAL A 1 119 ? -8.383 13.211 -0.302 1 66 119 VAL A O 1
ATOM 960 N N . GLY A 1 120 ? -9.406 14 1.481 1 65.44 120 GLY A N 1
ATOM 961 C CA . GLY A 1 120 ? -9.867 12.688 1.919 1 65.44 120 GLY A CA 1
ATOM 962 C C . GLY A 1 120 ? -11.008 12.148 1.071 1 65.44 120 GLY A C 1
ATOM 963 O O . GLY A 1 120 ? -12.07 12.758 0.988 1 65.44 120 GLY A O 1
ATOM 964 N N . ARG A 1 121 ? -10.797 11.008 0.376 1 68.5 121 ARG A N 1
ATOM 965 C CA . ARG A 1 121 ? -11.82 10.555 -0.562 1 68.5 121 ARG A CA 1
ATOM 966 C C . ARG A 1 121 ? -12.266 9.133 -0.241 1 68.5 121 ARG A C 1
ATOM 968 O O . ARG A 1 121 ? -13.352 8.703 -0.649 1 68.5 121 ARG A O 1
ATOM 975 N N . PHE A 1 122 ? -11.531 8.438 0.625 1 66.88 122 PHE A N 1
ATOM 976 C CA . PHE A 1 122 ? -11.812 7.012 0.677 1 66.88 122 PHE A CA 1
ATOM 977 C C . PHE A 1 122 ? -12.422 6.629 2.021 1 66.88 122 PHE A C 1
ATOM 979 O O . PHE A 1 122 ? -12.953 5.527 2.176 1 66.88 122 PHE A O 1
ATOM 986 N N . GLY A 1 123 ? -12.398 7.527 2.938 1 73.69 123 GLY A N 1
ATOM 987 C CA . GLY A 1 123 ? -12.977 7.242 4.238 1 73.69 123 GLY A CA 1
ATOM 988 C C . GLY A 1 123 ? -12.188 6.223 5.035 1 73.69 123 GLY A C 1
ATOM 989 O O . GLY A 1 123 ? -12.742 5.496 5.855 1 73.69 123 GLY A O 1
ATOM 990 N N . LEU A 1 124 ? -10.977 6.094 4.766 1 80.75 124 LEU A N 1
ATOM 991 C CA . LEU A 1 124 ? -10.164 5.07 5.41 1 80.75 124 LEU A CA 1
ATOM 992 C C . LEU A 1 124 ? -9.164 5.695 6.371 1 80.75 124 LEU A C 1
ATOM 994 O O . LEU A 1 124 ? -8.758 5.07 7.355 1 80.75 124 LEU A O 1
ATOM 998 N N . GLY A 1 125 ? -8.844 6.852 6.223 1 86.19 125 GLY A N 1
ATOM 999 C CA . GLY A 1 125 ? -7.703 7.449 6.895 1 86.19 125 GLY A CA 1
ATOM 1000 C C . GLY A 1 125 ? -7.898 7.59 8.391 1 86.19 125 GLY A C 1
ATOM 1001 O O . GLY A 1 125 ? -7.031 7.191 9.172 1 86.19 125 GLY A O 1
ATOM 1002 N N . PHE A 1 126 ? -9.07 8.086 8.781 1 90.88 126 PHE A N 1
ATOM 1003 C CA . PHE A 1 126 ? -9.297 8.297 10.211 1 90.88 126 PHE A CA 1
ATOM 1004 C C . PHE A 1 126 ? -9.156 6.988 10.977 1 90.88 126 PHE A C 1
ATOM 1006 O O . PHE A 1 126 ? -8.711 6.98 12.125 1 90.88 126 PHE A O 1
ATOM 1013 N N . LYS A 1 127 ? -9.531 5.945 10.367 1 92 127 LYS A N 1
ATOM 1014 C CA . LYS A 1 127 ? -9.547 4.656 11.055 1 92 127 LYS A CA 1
ATOM 1015 C C . LYS A 1 127 ? -8.133 4.203 11.406 1 92 127 LYS A C 1
ATOM 1017 O O . LYS A 1 127 ? -7.949 3.316 12.25 1 92 127 LYS A O 1
ATOM 1022 N N . SER A 1 128 ? -7.16 4.848 10.898 1 90.88 128 SER A N 1
ATOM 1023 C CA . SER A 1 128 ? -5.785 4.52 11.258 1 90.88 128 SER A CA 1
ATOM 1024 C C . SER A 1 128 ? -5.516 4.789 12.734 1 90.88 128 SER A C 1
ATOM 1026 O O . SER A 1 128 ? -4.555 4.266 13.297 1 90.88 128 SER A O 1
ATOM 1028 N N . VAL A 1 129 ? -6.352 5.527 13.422 1 94.81 129 VAL A N 1
ATOM 1029 C CA . VAL A 1 129 ? -6.16 5.848 14.836 1 94.81 129 VAL A CA 1
ATOM 1030 C C . VAL A 1 129 ? -6.293 4.578 15.672 1 94.81 129 VAL A C 1
ATOM 1032 O O . VAL A 1 129 ? -5.812 4.523 16.812 1 94.81 129 VAL A O 1
ATOM 1035 N N . PHE A 1 130 ? -6.902 3.559 15.141 1 93.94 130 PHE A N 1
ATOM 1036 C CA . PHE A 1 130 ? -7.066 2.303 15.859 1 93.94 130 PHE A CA 1
ATOM 1037 C C . PHE A 1 130 ? -5.727 1.593 16.031 1 93.94 130 PHE A C 1
ATOM 1039 O O . PHE A 1 130 ? -5.621 0.616 16.766 1 93.94 130 PHE A O 1
ATOM 1046 N N . HIS A 1 131 ? -4.727 2.102 15.438 1 89.25 131 HIS A N 1
ATOM 1047 C CA . HIS A 1 131 ? -3.381 1.631 15.75 1 89.25 131 HIS A CA 1
ATOM 1048 C C . HIS A 1 131 ? -2.986 1.992 17.188 1 89.25 131 HIS A C 1
ATOM 1050 O O . HIS A 1 131 ? -2.215 1.272 17.812 1 89.25 131 HIS A O 1
ATOM 1056 N N . ILE A 1 132 ? -3.541 3.078 17.672 1 92.25 132 ILE A N 1
ATOM 1057 C CA . ILE A 1 132 ? -3.082 3.621 18.953 1 92.25 132 ILE A CA 1
ATOM 1058 C C . ILE A 1 132 ? -4.105 3.311 20.047 1 92.25 132 ILE A C 1
ATOM 1060 O O . ILE A 1 132 ? -3.748 3.176 21.219 1 92.25 132 ILE A O 1
ATOM 1064 N N . THR A 1 133 ? -5.348 3.234 19.609 1 95.56 133 THR A N 1
ATOM 1065 C CA . THR A 1 133 ? -6.414 3.172 20.594 1 95.56 133 THR A CA 1
ATOM 1066 C C . THR A 1 133 ? -7.469 2.148 20.188 1 95.56 133 THR A C 1
ATOM 1068 O O . THR A 1 133 ? -7.602 1.818 19.016 1 95.56 133 THR A O 1
ATOM 1071 N N . ASP A 1 134 ? -8.141 1.667 21.203 1 95.94 134 ASP A N 1
ATOM 1072 C CA . ASP A 1 134 ? -9.297 0.805 20.969 1 95.94 134 ASP A CA 1
ATOM 1073 C C . ASP A 1 134 ? -10.594 1.606 20.984 1 95.94 134 ASP A C 1
ATOM 1075 O O . ASP A 1 134 ? -11.617 1.148 20.484 1 95.94 134 ASP A O 1
ATOM 1079 N N . TYR A 1 135 ? -10.508 2.805 21.625 1 97.19 135 TYR A N 1
ATOM 1080 C CA . TYR A 1 135 ? -11.734 3.564 21.844 1 97.19 135 TYR A CA 1
ATOM 1081 C C . TYR A 1 135 ? -11.531 5.035 21.484 1 97.19 135 TYR A C 1
ATOM 1083 O O . TYR A 1 135 ? -11.547 5.895 22.375 1 97.19 135 TYR A O 1
ATOM 1091 N N . PRO A 1 136 ? -11.477 5.367 20.203 1 98 136 PRO A N 1
ATOM 1092 C CA . PRO A 1 136 ? -11.359 6.789 19.875 1 98 136 PRO A CA 1
ATOM 1093 C C . PRO A 1 136 ? -12.594 7.594 20.281 1 98 136 PRO A C 1
ATOM 1095 O O . PRO A 1 136 ? -13.719 7.105 20.172 1 98 136 PRO A O 1
ATOM 1098 N N . MET A 1 137 ? -12.352 8.805 20.734 1 98.38 137 MET A N 1
ATOM 1099 C CA . MET A 1 137 ? -13.414 9.719 21.156 1 98.38 137 MET A CA 1
ATOM 1100 C C . MET A 1 137 ? -13.273 11.07 20.453 1 98.38 137 MET A C 1
ATOM 1102 O O . MET A 1 137 ? -12.156 11.508 20.172 1 98.38 137 MET A O 1
ATOM 1106 N N . VAL A 1 138 ? -14.383 11.703 20.266 1 98.31 138 VAL A N 1
ATOM 1107 C CA . VAL A 1 138 ? -14.359 13.031 19.656 1 98.31 138 VAL A CA 1
ATOM 1108 C C . VAL A 1 138 ? -15.398 13.922 20.344 1 98.31 138 VAL A C 1
ATOM 1110 O O . VAL A 1 138 ? -16.531 13.5 20.578 1 98.31 138 VAL A O 1
ATOM 1113 N N . VAL A 1 139 ? -14.984 15.055 20.766 1 98.06 139 VAL A N 1
ATOM 1114 C CA . VAL A 1 139 ? -15.867 16.094 21.281 1 98.06 139 VAL A CA 1
ATOM 1115 C C . VAL A 1 139 ? -15.852 17.297 20.328 1 98.06 139 VAL A C 1
ATOM 1117 O O . VAL A 1 139 ? -14.789 17.859 20.047 1 98.06 139 VAL A O 1
ATOM 1120 N N . SER A 1 140 ? -16.922 17.672 19.812 1 98.06 140 SER A N 1
ATOM 1121 C CA . SER A 1 140 ? -17.031 18.828 18.922 1 98.06 140 SER A CA 1
ATOM 1122 C C . SER A 1 140 ? -18.422 19.453 19.016 1 98.06 140 SER A C 1
ATOM 1124 O O . SER A 1 140 ? -19.422 18.734 19.047 1 98.06 140 SER A O 1
ATOM 1126 N N . GLY A 1 141 ? -18.453 20.719 19.078 1 97.06 141 GLY A N 1
ATOM 1127 C CA . GLY A 1 141 ? -19.766 21.344 19.25 1 97.06 141 GLY A CA 1
ATOM 1128 C C . GLY A 1 141 ? -20.5 20.875 20.484 1 97.06 141 GLY A C 1
ATOM 1129 O O . GLY A 1 141 ? -19.969 20.984 21.609 1 97.06 141 GLY A O 1
ATOM 1130 N N . LYS A 1 142 ? -21.641 20.203 20.234 1 97.12 142 LYS A N 1
ATOM 1131 C CA . LYS A 1 142 ? -22.484 19.828 21.359 1 97.12 142 LYS A CA 1
ATOM 1132 C C . LYS A 1 142 ? -22.391 18.328 21.641 1 97.12 142 LYS A C 1
ATOM 1134 O O . LYS A 1 142 ? -23.062 17.828 22.547 1 97.12 142 LYS A O 1
ATOM 1139 N N . LYS A 1 143 ? -21.516 17.688 20.984 1 97.44 143 LYS A N 1
ATOM 1140 C CA . LYS A 1 143 ? -21.609 16.234 21.031 1 97.44 143 LYS A CA 1
ATOM 1141 C C . LYS A 1 143 ? -20.281 15.602 21.438 1 97.44 143 LYS A C 1
ATOM 1143 O O . LYS A 1 143 ? -19.219 16.172 21.188 1 97.44 143 LYS A O 1
ATOM 1148 N N . LEU A 1 144 ? -20.391 14.508 22.094 1 97.81 144 LEU A N 1
ATOM 1149 C CA . LEU A 1 144 ? -19.312 13.555 22.359 1 97.81 144 LEU A CA 1
ATOM 1150 C C . LEU A 1 144 ? -19.594 12.219 21.688 1 97.81 144 LEU A C 1
ATOM 1152 O O . LEU A 1 144 ? -20.688 11.672 21.828 1 97.81 144 LEU A O 1
ATOM 1156 N N . LEU A 1 145 ? -18.719 11.727 20.922 1 98.31 145 LEU A N 1
ATOM 1157 C CA . LEU A 1 145 ? -18.844 10.438 20.25 1 98.31 145 LEU A CA 1
ATOM 1158 C C . LEU A 1 145 ? -17.734 9.484 20.672 1 98.31 145 LEU A C 1
ATOM 1160 O O . LEU A 1 145 ? -16.578 9.875 20.781 1 98.31 145 LEU A O 1
ATOM 1164 N N . VAL A 1 146 ? -18.125 8.297 20.984 1 98.06 146 VAL A N 1
ATOM 1165 C CA . VAL A 1 146 ? -17.188 7.207 21.266 1 98.06 146 VAL A CA 1
ATOM 1166 C C . VAL A 1 146 ? -17.406 6.066 20.281 1 98.06 146 VAL A C 1
ATOM 1168 O O . VAL A 1 146 ? -18.562 5.723 19.969 1 98.06 146 VAL A O 1
ATOM 1171 N N . ILE A 1 147 ? -16.391 5.516 19.797 1 97.31 147 ILE A N 1
ATOM 1172 C CA . ILE A 1 147 ? -16.484 4.371 18.906 1 97.31 147 ILE A CA 1
ATOM 1173 C C . ILE A 1 147 ? -15.891 3.137 19.578 1 97.31 147 ILE A C 1
ATOM 1175 O O . ILE A 1 147 ? -14.727 3.137 19.984 1 97.31 147 ILE A O 1
ATOM 1179 N N . ASN A 1 148 ? -16.688 2.123 19.734 1 96.62 148 ASN A N 1
ATOM 1180 C CA . ASN A 1 148 ? -16.297 0.837 20.312 1 96.62 148 ASN A CA 1
ATOM 1181 C C . ASN A 1 148 ? -16.531 -0.306 19.328 1 96.62 148 ASN A C 1
ATOM 1183 O O . ASN A 1 148 ? -17.641 -0.813 19.203 1 96.62 148 ASN A O 1
ATOM 1187 N N . PRO A 1 149 ? -15.461 -0.793 18.75 1 94.5 149 PRO A N 1
ATOM 1188 C CA . PRO A 1 149 ? -15.625 -1.813 17.703 1 94.5 149 PRO A CA 1
ATOM 1189 C C . PRO A 1 149 ? -15.852 -3.209 18.281 1 94.5 149 PRO A C 1
ATOM 1191 O O . PRO A 1 149 ? -16.078 -4.16 17.531 1 94.5 149 PRO A O 1
ATOM 1194 N N . TYR A 1 150 ? -15.875 -3.42 19.547 1 92.81 150 TYR A N 1
ATOM 1195 C CA . TYR A 1 150 ? -15.914 -4.742 20.156 1 92.81 150 TYR A CA 1
ATOM 1196 C C . TYR A 1 150 ? -17.328 -5.098 20.609 1 92.81 150 TYR A C 1
ATOM 1198 O O . TYR A 1 150 ? -17.562 -6.172 21.156 1 92.81 150 TYR A O 1
ATOM 1206 N N . THR A 1 151 ? -18.219 -4.238 20.328 1 90.31 151 THR A N 1
ATOM 1207 C CA . THR A 1 151 ? -19.594 -4.508 20.75 1 90.31 151 THR A CA 1
ATOM 1208 C C . THR A 1 151 ? -20.156 -5.699 19.984 1 90.31 151 THR A C 1
ATOM 1210 O O . THR A 1 151 ? -19.797 -5.945 18.844 1 90.31 151 THR A O 1
ATOM 1213 N N . THR A 1 152 ? -20.984 -6.387 20.609 1 85.56 152 THR A N 1
ATOM 1214 C CA . THR A 1 152 ? -21.641 -7.535 19.984 1 85.56 152 THR A CA 1
ATOM 1215 C C . THR A 1 152 ? -22.781 -7.086 19.062 1 85.56 152 THR A C 1
ATOM 1217 O O . THR A 1 152 ? -23.203 -7.836 18.188 1 85.56 152 THR A O 1
ATOM 1220 N N . TYR A 1 153 ? -23.25 -5.887 19.359 1 87.88 153 TYR A N 1
ATOM 1221 C CA . TYR A 1 153 ? -24.344 -5.348 18.562 1 87.88 153 TYR A CA 1
ATOM 1222 C C . TYR A 1 153 ? -23.828 -4.367 17.516 1 87.88 153 TYR A C 1
ATOM 1224 O O . TYR A 1 153 ? -23.281 -3.318 17.859 1 87.88 153 TYR A O 1
ATOM 1232 N N . SER A 1 154 ? -24.109 -4.68 16.281 1 86.44 154 SER A N 1
ATOM 1233 C CA . SER A 1 154 ? -23.594 -3.881 15.172 1 86.44 154 SER A CA 1
ATOM 1234 C C . SER A 1 154 ? -24.172 -2.471 15.18 1 86.44 154 SER A C 1
ATOM 1236 O O . SER A 1 154 ? -23.562 -1.545 14.633 1 86.44 154 SER A O 1
ATOM 1238 N N . ASP A 1 155 ? -25.297 -2.258 15.836 1 91.75 155 ASP A N 1
ATOM 1239 C CA . ASP A 1 155 ? -25.938 -0.949 15.852 1 91.75 155 ASP A CA 1
ATOM 1240 C C . ASP A 1 155 ? -25.531 -0.146 17.078 1 91.75 155 ASP A C 1
ATOM 1242 O O . ASP A 1 155 ? -26.078 0.923 17.344 1 91.75 155 ASP A O 1
ATOM 1246 N N . LYS A 1 156 ? -24.531 -0.576 17.875 1 94.06 156 LYS A N 1
ATOM 1247 C CA . LYS A 1 156 ? -24.109 0.134 19.062 1 94.06 156 LYS A CA 1
ATOM 1248 C C . LYS A 1 156 ? -22.609 0.411 19.047 1 94.06 156 LYS A C 1
ATOM 1250 O O . LYS A 1 156 ? -21.984 0.58 20.094 1 94.06 156 LYS A O 1
ATOM 1255 N N . VAL A 1 157 ? -22.047 0.415 17.844 1 96.31 157 VAL A N 1
ATOM 1256 C CA . VAL A 1 157 ? -20.625 0.651 17.688 1 96.31 157 VAL A CA 1
ATOM 1257 C C . VAL A 1 157 ? -20.297 2.096 18.062 1 96.31 157 VAL A C 1
ATOM 1259 O O . VAL A 1 157 ? -19.266 2.365 18.672 1 96.31 157 VAL A O 1
ATOM 1262 N N . CYS A 1 158 ? -21.172 2.979 17.719 1 97 158 CYS A N 1
ATOM 1263 C CA . CYS A 1 158 ? -21 4.398 18 1 97 158 CYS A CA 1
ATOM 1264 C C . CYS A 1 158 ? -21.953 4.844 19.109 1 97 158 CYS A C 1
ATOM 1266 O O . CYS A 1 158 ? -23.172 4.609 19.016 1 97 158 CYS A O 1
ATOM 1268 N N . THR A 1 159 ? -21.438 5.426 20.109 1 96.94 159 THR A N 1
ATOM 1269 C CA . THR A 1 159 ? -22.234 6 21.188 1 96.94 159 THR A CA 1
ATOM 1270 C C . THR A 1 159 ? -22.094 7.52 21.203 1 96.94 159 THR A C 1
ATOM 1272 O O . THR A 1 159 ? -20.984 8.039 21.375 1 96.94 159 THR A O 1
ATOM 1275 N N . SER A 1 160 ? -23.141 8.188 21.047 1 97.06 160 SER A N 1
ATOM 1276 C CA . SER A 1 160 ? -23.141 9.648 21 1 97.06 160 SER A CA 1
ATOM 1277 C C . SER A 1 160 ? -23.844 10.242 22.219 1 97.06 160 SER A C 1
ATOM 1279 O O . SER A 1 160 ? -24.938 9.797 22.594 1 97.06 160 SER A O 1
ATOM 1281 N N . PHE A 1 161 ? -23.25 11.211 22.797 1 97.06 161 PHE A N 1
ATOM 1282 C CA . PHE A 1 161 ? -23.766 11.938 23.953 1 97.06 161 PHE A CA 1
ATOM 1283 C C . PHE A 1 161 ? -23.891 13.422 23.641 1 97.06 161 PHE A C 1
ATOM 1285 O O . PHE A 1 161 ? -23.156 13.953 22.797 1 97.06 161 PHE A O 1
ATOM 1292 N N . LEU A 1 162 ? -24.781 14.031 24.297 1 96.38 162 LEU A N 1
ATOM 1293 C CA . LEU A 1 162 ? -24.781 15.484 24.359 1 96.38 162 LEU A CA 1
ATOM 1294 C C . LEU A 1 162 ? -23.953 15.977 25.547 1 96.38 162 LEU A C 1
ATOM 1296 O O . LEU A 1 162 ? -24 15.391 26.625 1 96.38 162 LEU A O 1
ATOM 1300 N N . LEU A 1 163 ? -23.172 16.984 25.266 1 95.25 163 LEU A N 1
ATOM 1301 C CA . LEU A 1 163 ? -22.344 17.531 26.344 1 95.25 163 LEU A CA 1
ATOM 1302 C C . LEU A 1 163 ? -23.219 18.141 27.438 1 95.25 163 LEU A C 1
ATOM 1304 O O . LEU A 1 163 ? -22.906 18.016 28.625 1 95.25 163 LEU A O 1
ATOM 1308 N N . LYS A 1 164 ? -24.203 18.766 26.922 1 92.06 164 LYS A N 1
ATOM 1309 C CA . LYS A 1 164 ? -25.141 19.297 27.906 1 92.06 164 LYS A CA 1
ATOM 1310 C C . LYS A 1 164 ? -25.859 18.188 28.641 1 92.06 164 LYS A C 1
ATOM 1312 O O . LYS A 1 164 ? -26.484 17.312 28.031 1 92.06 164 LYS A O 1
ATOM 1317 N N . GLY A 1 165 ? -25.781 18.125 29.953 1 91.44 165 GLY A N 1
ATOM 1318 C CA . GLY A 1 165 ? -26.422 17.094 30.75 1 91.44 165 GLY A CA 1
ATOM 1319 C C . GLY A 1 165 ? -25.688 15.766 30.719 1 91.44 165 GLY A C 1
ATOM 1320 O O . GLY A 1 165 ? -26.297 14.703 30.844 1 91.44 165 GLY A O 1
ATOM 1321 N N . LEU A 1 166 ? -24.453 15.852 30.5 1 94.38 166 LEU A N 1
ATOM 1322 C CA . LEU A 1 166 ? -23.641 14.641 30.391 1 94.38 166 LEU A CA 1
ATOM 1323 C C . LEU A 1 166 ? -23.797 13.773 31.641 1 94.38 166 LEU A C 1
ATOM 1325 O O . LEU A 1 166 ? -23.781 12.547 31.547 1 94.38 166 LEU A O 1
ATOM 1329 N N . SER A 1 167 ? -24 14.383 32.781 1 92.12 167 SER A N 1
ATOM 1330 C CA . SER A 1 167 ? -24.125 13.68 34.062 1 92.12 167 SER A CA 1
ATOM 1331 C C . SER A 1 167 ? -25.438 12.898 34.125 1 92.12 167 SER A C 1
ATOM 1333 O O . SER A 1 167 ? -25.578 12.023 34.969 1 92.12 167 SER A O 1
ATOM 1335 N N . ARG A 1 168 ? -26.328 13.156 33.281 1 93.69 168 ARG A N 1
ATOM 1336 C CA . ARG A 1 168 ? -27.641 12.539 33.312 1 93.69 168 ARG A CA 1
ATOM 1337 C C . ARG A 1 168 ? -27.625 11.172 32.656 1 93.69 168 ARG A C 1
ATOM 1339 O O . ARG A 1 168 ? -28.562 10.391 32.781 1 93.69 168 ARG A O 1
ATOM 1346 N N . TYR A 1 169 ? -26.672 10.93 31.906 1 94.62 169 TYR A N 1
ATOM 1347 C CA . TYR A 1 169 ? -26.609 9.641 31.234 1 94.62 169 TYR A CA 1
ATOM 1348 C C . TYR A 1 169 ? -26.328 8.516 32.219 1 94.62 169 TYR A C 1
ATOM 1350 O O . TYR A 1 169 ? -25.391 8.602 33 1 94.62 169 TYR A O 1
ATOM 1358 N N . LYS A 1 170 ? -27.141 7.48 32.125 1 90.69 170 LYS A N 1
ATOM 1359 C CA . LYS A 1 170 ? -26.953 6.32 33 1 90.69 170 LYS A CA 1
ATOM 1360 C C . LYS A 1 170 ? -25.594 5.684 32.75 1 90.69 170 LYS A C 1
ATOM 1362 O O . LYS A 1 170 ? -25.203 5.422 31.625 1 90.69 170 LYS A O 1
ATOM 1367 N N . GLY A 1 171 ? -24.844 5.516 33.844 1 90.62 171 GLY A N 1
ATOM 1368 C CA . GLY A 1 171 ? -23.562 4.84 33.75 1 90.62 171 GLY A CA 1
ATOM 1369 C C . GLY A 1 171 ? -22.406 5.797 33.531 1 90.62 171 GLY A C 1
ATOM 1370 O O . GLY A 1 171 ? -21.234 5.383 33.562 1 90.62 171 GLY A O 1
ATOM 1371 N N . MET A 1 172 ? -22.781 7.07 33.406 1 94.25 172 MET A N 1
ATOM 1372 C CA . MET A 1 172 ? -21.719 8.062 33.219 1 94.25 172 MET A CA 1
ATOM 1373 C C . MET A 1 172 ? -21.047 8.375 34.562 1 94.25 172 MET A C 1
ATOM 1375 O O . MET A 1 172 ? -21.719 8.758 35.531 1 94.25 172 MET A O 1
ATOM 1379 N N . ASP A 1 173 ? -19.781 8.18 34.625 1 94.62 173 ASP A N 1
ATOM 1380 C CA . ASP A 1 173 ? -18.953 8.539 35.781 1 94.62 173 ASP A CA 1
ATOM 1381 C C . ASP A 1 173 ? -18.281 9.891 35.562 1 94.62 173 ASP A C 1
ATOM 1383 O O . ASP A 1 173 ? -17.203 9.961 34.969 1 94.62 173 ASP A O 1
ATOM 1387 N N . MET A 1 174 ? -18.797 10.867 36.188 1 94.12 174 MET A N 1
ATOM 1388 C CA . MET A 1 174 ? -18.328 12.227 35.906 1 94.12 174 MET A CA 1
ATOM 1389 C C . MET A 1 174 ? -16.938 12.438 36.5 1 94.12 174 MET A C 1
ATOM 1391 O O . MET A 1 174 ? -16.172 13.281 36.031 1 94.12 174 MET A O 1
ATOM 1395 N N . GLU A 1 175 ? -16.625 11.773 37.562 1 94.06 175 GLU A N 1
ATOM 1396 C CA . GLU A 1 175 ? -15.266 11.867 38.094 1 94.06 175 GLU A CA 1
ATOM 1397 C C . GLU A 1 175 ? -14.242 11.32 37.094 1 94.06 175 GLU A C 1
ATOM 1399 O O . GLU A 1 175 ? -13.219 11.961 36.844 1 94.06 175 GLU A O 1
ATOM 1404 N N . ALA A 1 176 ? -14.492 10.156 36.594 1 95.44 176 ALA A N 1
ATOM 1405 C CA . ALA A 1 176 ? -13.602 9.555 35.594 1 95.44 176 ALA A CA 1
ATOM 1406 C C . ALA A 1 176 ? -13.516 10.414 34.344 1 95.44 176 ALA A C 1
ATOM 1408 O O . ALA A 1 176 ? -12.445 10.555 33.75 1 95.44 176 ALA A O 1
ATOM 1409 N N . PHE A 1 177 ? -14.664 10.93 33.938 1 96.31 177 PHE A N 1
ATOM 1410 C CA . PHE A 1 177 ? -14.703 11.797 32.75 1 96.31 177 PHE A CA 1
ATOM 1411 C C . PHE A 1 177 ? -13.852 13.039 32.969 1 96.31 177 PHE A C 1
ATOM 1413 O O . PHE A 1 177 ? -13.086 13.438 32.094 1 96.31 177 PHE A O 1
ATOM 1420 N N . SER A 1 178 ? -14.023 13.656 34.094 1 94.56 178 SER A N 1
ATOM 1421 C CA . SER A 1 178 ? -13.273 14.867 34.438 1 94.56 178 SER A CA 1
ATOM 1422 C C . SER A 1 178 ? -11.773 14.586 34.5 1 94.56 178 SER A C 1
ATOM 1424 O O . SER A 1 178 ? -10.969 15.398 34.031 1 94.56 178 SER A O 1
ATOM 1426 N N . ASP A 1 179 ? -11.398 13.508 35.062 1 94.12 179 ASP A N 1
ATOM 1427 C CA . ASP A 1 179 ? -10 13.109 35.094 1 94.12 179 ASP A CA 1
ATOM 1428 C C . ASP A 1 179 ? -9.414 13.047 33.656 1 94.12 179 ASP A C 1
ATOM 1430 O O . ASP A 1 179 ? -8.25 13.391 33.469 1 94.12 179 ASP A O 1
ATOM 1434 N N . ALA A 1 180 ? -10.273 12.602 32.781 1 95.56 180 ALA A N 1
ATOM 1435 C CA . ALA A 1 180 ? -9.812 12.328 31.422 1 95.56 180 ALA A CA 1
ATOM 1436 C C . ALA A 1 180 ? -9.734 13.609 30.594 1 95.56 180 ALA A C 1
ATOM 1438 O O . ALA A 1 180 ? -8.852 13.758 29.75 1 95.56 180 ALA A O 1
ATOM 1439 N N . PHE A 1 181 ? -10.625 14.586 30.828 1 95.31 181 PHE A N 1
ATOM 1440 C CA . PHE A 1 181 ? -10.781 15.656 29.859 1 95.31 181 PHE A CA 1
ATOM 1441 C C . PHE A 1 181 ? -10.453 17.016 30.484 1 95.31 181 PHE A C 1
ATOM 1443 O O . PHE A 1 181 ? -10.164 17.969 29.781 1 95.31 181 PHE A O 1
ATOM 1450 N N . ASP A 1 182 ? -10.484 17.125 31.75 1 89.88 182 ASP A N 1
ATOM 1451 C CA . ASP A 1 182 ? -10.406 18.438 32.406 1 89.88 182 ASP A CA 1
ATOM 1452 C C . ASP A 1 182 ? -9.039 19.078 32.156 1 89.88 182 ASP A C 1
ATOM 1454 O O . ASP A 1 182 ? -8.008 18.391 32.188 1 89.88 182 ASP A O 1
ATOM 1458 N N . ASP A 1 183 ? -9.07 20.344 31.906 1 87.5 183 ASP A N 1
ATOM 1459 C CA . ASP A 1 183 ? -7.906 21.219 31.781 1 87.5 183 ASP A CA 1
ATOM 1460 C C . ASP A 1 183 ? -7.102 20.875 30.531 1 87.5 183 ASP A C 1
ATOM 1462 O O . ASP A 1 183 ? -5.871 20.938 30.531 1 87.5 183 ASP A O 1
ATOM 1466 N N . ILE A 1 184 ? -7.773 20.375 29.578 1 90.75 184 ILE A N 1
ATOM 1467 C CA . ILE A 1 184 ? -7.141 20.109 28.281 1 90.75 184 ILE A CA 1
ATOM 1468 C C . ILE A 1 184 ? -7.672 21.078 27.234 1 90.75 184 ILE A C 1
ATOM 1470 O O . ILE A 1 184 ? -8.836 21 26.844 1 90.75 184 ILE A O 1
ATOM 1474 N N . PHE A 1 185 ? -6.84 21.953 26.828 1 92 185 PHE A N 1
ATOM 1475 C CA . PHE A 1 185 ? -7.105 22.922 25.766 1 92 185 PHE A CA 1
ATOM 1476 C C . PHE A 1 185 ? -8.422 23.641 26.016 1 92 185 PHE A C 1
ATOM 1478 O O . PHE A 1 185 ? -9.234 23.797 25.094 1 92 185 PHE A O 1
ATOM 1485 N N . GLY A 1 186 ? -8.758 23.984 27.203 1 86.5 186 GLY A N 1
ATOM 1486 C CA . GLY A 1 186 ? -9.906 24.812 27.562 1 86.5 186 GLY A CA 1
ATOM 1487 C C . GLY A 1 186 ? -11.141 23.984 27.891 1 86.5 186 GLY A C 1
ATOM 1488 O O . GLY A 1 186 ? -12.188 24.547 28.219 1 86.5 186 GLY A O 1
ATOM 1489 N N . PHE A 1 187 ? -10.992 22.703 27.828 1 91.31 187 PHE A N 1
ATOM 1490 C CA . PHE A 1 187 ? -12.117 21.859 28.219 1 91.31 187 PHE A CA 1
ATOM 1491 C C . PHE A 1 187 ? -12.25 21.797 29.734 1 91.31 187 PHE A C 1
ATOM 1493 O O . PHE A 1 187 ? -11.273 21.531 30.438 1 91.31 187 PHE A O 1
ATOM 1500 N N . GLY A 1 188 ? -13.438 22.078 30.234 1 89 188 GLY A N 1
ATOM 1501 C CA . GLY A 1 188 ? -13.656 22.047 31.672 1 89 188 GLY A CA 1
ATOM 1502 C C . GLY A 1 188 ? -15.102 22.312 32.062 1 89 188 GLY A C 1
ATOM 1503 O O . GLY A 1 188 ? -16.016 21.922 31.328 1 89 188 GLY A O 1
ATOM 1504 N N . GLU A 1 189 ? -15.219 22.875 33.188 1 88.75 189 GLU A N 1
ATOM 1505 C CA . GLU A 1 189 ? -16.531 23.125 33.75 1 88.75 189 GLU A CA 1
ATOM 1506 C C . GLU A 1 189 ? -17.375 24.047 32.875 1 88.75 189 GLU A C 1
ATOM 1508 O O . GLU A 1 189 ? -18.578 23.859 32.75 1 88.75 189 GLU A O 1
ATOM 1513 N N . GLU A 1 190 ? -16.734 24.953 32.312 1 90.69 190 GLU A N 1
ATOM 1514 C CA . GLU A 1 190 ? -17.438 25.891 31.453 1 90.69 190 GLU A CA 1
ATOM 1515 C C . GLU A 1 190 ? -18 25.172 30.219 1 90.69 190 GLU A C 1
ATOM 1517 O O . GLU A 1 190 ? -19.109 25.484 29.766 1 90.69 190 GLU A O 1
ATOM 1522 N N . THR A 1 191 ? -17.203 24.281 29.625 1 93.56 191 THR A N 1
ATOM 1523 C CA . THR A 1 191 ? -17.641 23.516 28.469 1 93.56 191 THR A CA 1
ATOM 1524 C C . THR A 1 191 ? -18.875 22.672 28.828 1 93.56 191 THR A C 1
ATOM 1526 O O . THR A 1 191 ? -19.828 22.609 28.047 1 93.56 191 THR A O 1
ATOM 1529 N N . LEU A 1 192 ? -18.859 22.094 29.969 1 92.38 192 LEU A N 1
ATOM 1530 C CA . LEU A 1 192 ? -19.953 21.219 30.406 1 92.38 192 LEU A CA 1
ATOM 1531 C C . LEU A 1 192 ? -21.203 22.047 30.734 1 92.38 192 LEU A C 1
ATOM 1533 O O . LEU A 1 192 ? -22.312 21.594 30.484 1 92.38 192 LEU A O 1
ATOM 1537 N N . SER A 1 193 ? -21 23.172 31.344 1 92.25 193 SER A N 1
ATOM 1538 C CA . SER A 1 193 ? -22.125 24.031 31.688 1 92.25 193 SER A CA 1
ATOM 1539 C C . SER A 1 193 ? -22.797 24.594 30.453 1 92.25 193 SER A C 1
ATOM 1541 O O . SER A 1 193 ? -24.031 24.641 30.359 1 92.25 193 SER A O 1
ATOM 1543 N N . SER A 1 194 ? -22 25.062 29.5 1 94 194 SER A N 1
ATOM 1544 C CA . SER A 1 194 ? -22.547 25.609 28.266 1 94 194 SER A CA 1
ATOM 1545 C C . SER A 1 194 ? -23.031 24.516 27.328 1 94 194 SER A C 1
ATOM 1547 O O . SER A 1 194 ? -23.922 24.734 26.5 1 94 194 SER A O 1
ATOM 1549 N N . GLY A 1 195 ? -22.438 23.391 27.438 1 94.5 195 GLY A N 1
ATOM 1550 C CA . GLY A 1 195 ? -22.781 22.25 26.594 1 94.5 195 GLY A CA 1
ATOM 1551 C C . GLY A 1 195 ? -22.172 22.344 25.203 1 94.5 195 GLY A C 1
ATOM 1552 O O . GLY A 1 195 ? -22.656 21.703 24.266 1 94.5 195 GLY A O 1
ATOM 1553 N N . GLU A 1 196 ? -21.156 23.188 25.078 1 95.62 196 GLU A N 1
ATOM 1554 C CA . GLU A 1 196 ? -20.578 23.391 23.75 1 95.62 196 GLU A CA 1
ATOM 1555 C C . GLU A 1 196 ? -19.062 23.469 23.828 1 95.62 196 GLU A C 1
ATOM 1557 O O . GLU A 1 196 ? -18.516 24.203 24.656 1 95.62 196 GLU A O 1
ATOM 1562 N N . ASN A 1 197 ? -18.422 22.688 23.031 1 95.38 197 ASN A N 1
ATOM 1563 C CA . ASN A 1 197 ? -16.984 22.781 22.828 1 95.38 197 ASN A CA 1
ATOM 1564 C C . ASN A 1 197 ? -16.656 23.516 21.531 1 95.38 197 ASN A C 1
ATOM 1566 O O . ASN A 1 197 ? -16.984 23.047 20.453 1 95.38 197 ASN A O 1
ATOM 1570 N N . LYS A 1 198 ? -15.992 24.703 21.672 1 92.31 198 LYS A N 1
ATOM 1571 C CA . LYS A 1 198 ? -15.656 25.516 20.516 1 92.31 198 LYS A CA 1
ATOM 1572 C C . LYS A 1 198 ? -14.43 24.969 19.781 1 92.31 198 LYS A C 1
ATOM 1574 O O . LYS A 1 198 ? -13.344 25.547 19.859 1 92.31 198 LYS A O 1
ATOM 1579 N N . GLY A 1 199 ? -14.484 23.906 19.078 1 96.5 199 GLY A N 1
ATOM 1580 C CA . GLY A 1 199 ? -13.469 23.172 18.359 1 96.5 199 GLY A CA 1
ATOM 1581 C C . GLY A 1 199 ? -13.703 21.672 18.359 1 96.5 199 GLY A C 1
ATOM 1582 O O . GLY A 1 199 ? -14.805 21.203 18.641 1 96.5 199 GLY A O 1
ATOM 1583 N N . THR A 1 200 ? -12.766 21 17.953 1 98.12 200 THR A N 1
ATOM 1584 C CA . THR A 1 200 ? -12.852 19.547 17.953 1 98.12 200 THR A CA 1
ATOM 1585 C C . THR A 1 200 ? -11.688 18.938 18.734 1 98.12 200 THR A C 1
ATOM 1587 O O . THR A 1 200 ? -10.523 19.25 18.453 1 98.12 200 THR A O 1
ATOM 1590 N N . LEU A 1 201 ? -12.047 18.203 19.688 1 98.25 201 LEU A N 1
ATOM 1591 C CA . LEU A 1 201 ? -11.078 17.531 20.531 1 98.25 201 LEU A CA 1
ATOM 1592 C C . LEU A 1 201 ? -11.195 16.016 20.406 1 98.25 201 LEU A C 1
ATOM 1594 O O . LEU A 1 201 ? -12.234 15.445 20.75 1 98.25 201 LEU A O 1
ATOM 1598 N N . PHE A 1 202 ? -10.156 15.414 19.891 1 98.5 202 PHE A N 1
ATOM 1599 C CA . PHE A 1 202 ? -10.055 13.961 19.875 1 98.5 202 PHE A CA 1
ATOM 1600 C C . PHE A 1 202 ? -9.258 13.453 21.078 1 98.5 202 PHE A C 1
ATOM 1602 O O . PHE A 1 202 ? -8.273 14.078 21.484 1 98.5 202 PHE A O 1
ATOM 1609 N N . ARG A 1 203 ? -9.68 12.398 21.625 1 98.44 203 ARG A N 1
ATOM 1610 C CA . ARG A 1 203 ? -8.945 11.688 22.656 1 98.44 203 ARG A CA 1
ATOM 1611 C C . ARG A 1 203 ? -8.75 10.219 22.281 1 98.44 203 ARG A C 1
ATOM 1613 O O . ARG A 1 203 ? -9.711 9.539 21.891 1 98.44 203 ARG A O 1
ATOM 1620 N N . PHE A 1 204 ? -7.566 9.789 22.375 1 97.75 204 PHE A N 1
ATOM 1621 C CA . PHE A 1 204 ? -7.203 8.414 22.062 1 97.75 204 PHE A CA 1
ATOM 1622 C C . PHE A 1 204 ? -6.516 7.75 23.234 1 97.75 204 PHE A C 1
ATOM 1624 O O . PHE A 1 204 ? -5.285 7.773 23.344 1 97.75 204 PHE A O 1
ATOM 1631 N N . PRO A 1 205 ? -7.375 7.125 24.141 1 97.56 205 PRO A N 1
ATOM 1632 C CA . PRO A 1 205 ? -6.711 6.324 25.172 1 97.56 205 PRO A CA 1
ATOM 1633 C C . PRO A 1 205 ? -5.801 5.25 24.594 1 97.56 205 PRO A C 1
ATOM 1635 O O . PRO A 1 205 ? -6.23 4.465 23.734 1 97.56 205 PRO A O 1
ATOM 1638 N N . LEU A 1 206 ? -4.551 5.219 25.031 1 96.25 206 LEU A N 1
ATOM 1639 C CA . LEU A 1 206 ? -3.58 4.305 24.438 1 96.25 206 LEU A CA 1
ATOM 1640 C C . LEU A 1 206 ? -3.918 2.857 24.797 1 96.25 206 LEU A C 1
ATOM 1642 O O . LEU A 1 206 ? -4.348 2.568 25.906 1 96.25 206 LEU A O 1
ATOM 1646 N N . ARG A 1 207 ? -3.768 1.999 23.812 1 94.06 207 ARG A N 1
ATOM 1647 C CA . ARG A 1 207 ? -3.979 0.576 24.062 1 94.06 207 ARG A CA 1
ATOM 1648 C C . ARG A 1 207 ? -2.924 0.022 25.016 1 94.06 207 ARG A C 1
ATOM 1650 O O . ARG A 1 207 ? -1.728 0.073 24.719 1 94.06 207 ARG A O 1
ATOM 1657 N N . GLN A 1 208 ? -3.391 -0.586 26.062 1 92.38 208 GLN A N 1
ATOM 1658 C CA . GLN A 1 208 ? -2.473 -1.081 27.078 1 92.38 208 GLN A CA 1
ATOM 1659 C C . GLN A 1 208 ? -2.461 -2.607 27.109 1 92.38 208 GLN A C 1
ATOM 1661 O O . GLN A 1 208 ? -1.544 -3.213 27.672 1 92.38 208 GLN A O 1
ATOM 1666 N N . VAL A 1 209 ? -3.477 -3.197 26.594 1 90.69 209 VAL A N 1
ATOM 1667 C CA . VAL A 1 209 ? -3.582 -4.652 26.516 1 90.69 209 VAL A CA 1
ATOM 1668 C C . VAL A 1 209 ? -3.951 -5.066 25.094 1 90.69 209 VAL A C 1
ATOM 1670 O O . VAL A 1 209 ? -4.734 -4.387 24.422 1 90.69 209 VAL A O 1
ATOM 1673 N N . GLY A 1 210 ? -3.35 -6.152 24.703 1 88.56 210 GLY A N 1
ATOM 1674 C CA . GLY A 1 210 ? -3.67 -6.648 23.375 1 88.56 210 GLY A CA 1
ATOM 1675 C C . GLY A 1 210 ? -5.141 -6.98 23.188 1 88.56 210 GLY A C 1
ATOM 1676 O O . GLY A 1 210 ? -5.777 -7.488 24.109 1 88.56 210 GLY A O 1
ATOM 1677 N N . THR A 1 211 ? -5.695 -6.652 22.047 1 90.06 211 THR A N 1
ATOM 1678 C CA . THR A 1 211 ? -7.09 -6.934 21.703 1 90.06 211 THR A CA 1
ATOM 1679 C C . THR A 1 211 ? -7.191 -7.641 20.359 1 90.06 211 THR A C 1
ATOM 1681 O O . THR A 1 211 ? -6.176 -8.023 19.781 1 90.06 211 THR A O 1
ATOM 1684 N N . GLU A 1 212 ? -8.414 -7.844 19.906 1 86 212 GLU A N 1
ATOM 1685 C CA . GLU A 1 212 ? -8.656 -8.477 18.609 1 86 212 GLU A CA 1
ATOM 1686 C C . GLU A 1 212 ? -8.148 -7.609 17.453 1 86 212 GLU A C 1
ATOM 1688 O O . GLU A 1 212 ? -7.766 -8.125 16.406 1 86 212 GLU A O 1
ATOM 1693 N N . LEU A 1 213 ? -8.117 -6.359 17.703 1 86.88 213 LEU A N 1
ATOM 1694 C CA . LEU A 1 213 ? -7.707 -5.426 16.656 1 86.88 213 LEU A CA 1
ATOM 1695 C C . LEU A 1 213 ? -6.195 -5.457 16.469 1 86.88 213 LEU A C 1
ATOM 1697 O O . LEU A 1 213 ? -5.707 -5.371 15.336 1 86.88 213 LEU A O 1
ATOM 1701 N N . SER A 1 214 ? -5.547 -5.508 17.562 1 83.19 214 SER A N 1
ATOM 1702 C CA . SER A 1 214 ? -4.09 -5.457 17.484 1 83.19 214 SER A CA 1
ATOM 1703 C C . SER A 1 214 ? -3.445 -5.91 18.797 1 83.19 214 SER A C 1
ATOM 1705 O O . SER A 1 214 ? -3.945 -5.609 19.875 1 83.19 214 SER A O 1
ATOM 1707 N N . GLY A 1 215 ? -2.355 -6.605 18.641 1 79.5 215 GLY A N 1
ATOM 1708 C CA . GLY A 1 215 ? -1.562 -6.957 19.812 1 79.5 215 GLY A CA 1
ATOM 1709 C C . GLY A 1 215 ? -0.486 -5.938 20.141 1 79.5 215 GLY A C 1
ATOM 1710 O O . GLY A 1 215 ? 0.211 -6.059 21.141 1 79.5 215 GLY A O 1
ATOM 1711 N N . ASN A 1 216 ? -0.439 -4.898 19.375 1 77.56 216 ASN A N 1
ATOM 1712 C CA . ASN A 1 216 ? 0.589 -3.879 19.562 1 77.56 216 ASN A CA 1
ATOM 1713 C C . ASN A 1 216 ? 0.191 -2.861 20.625 1 77.56 216 ASN A C 1
ATOM 1715 O O . ASN A 1 216 ? -0.785 -2.129 20.453 1 77.56 216 ASN A O 1
ATOM 1719 N N . LEU A 1 217 ? 0.944 -2.852 21.594 1 86.12 217 LEU A N 1
ATOM 1720 C CA . LEU A 1 217 ? 0.709 -1.884 22.656 1 86.12 217 LEU A CA 1
ATOM 1721 C C . LEU A 1 217 ? 1.333 -0.535 22.312 1 86.12 217 LEU A C 1
ATOM 1723 O O . LEU A 1 217 ? 2.277 -0.465 21.531 1 86.12 217 LEU A O 1
ATOM 1727 N N . TYR A 1 218 ? 0.76 0.502 22.781 1 84.25 218 TYR A N 1
ATOM 1728 C CA . TYR A 1 218 ? 1.256 1.854 22.547 1 84.25 218 TYR A CA 1
ATOM 1729 C C . TYR A 1 218 ? 1.673 2.518 23.859 1 84.25 218 TYR A C 1
ATOM 1731 O O . TYR A 1 218 ? 0.84 2.752 24.734 1 84.25 218 TYR A O 1
ATOM 1739 N N . ASP A 1 219 ? 2.92 2.756 23.969 1 87.44 219 ASP A N 1
ATOM 1740 C CA . ASP A 1 219 ? 3.463 3.32 25.203 1 87.44 219 ASP A CA 1
ATOM 1741 C C . ASP A 1 219 ? 4.152 4.656 24.938 1 87.44 219 ASP A C 1
ATOM 1743 O O . ASP A 1 219 ? 4.004 5.234 23.859 1 87.44 219 ASP A O 1
ATOM 1747 N N . GLN A 1 220 ? 4.816 5.164 25.969 1 88.56 220 GLN A N 1
ATOM 1748 C CA . GLN A 1 220 ? 5.473 6.465 25.891 1 88.56 220 GLN A CA 1
ATOM 1749 C C . GLN A 1 220 ? 6.559 6.473 24.828 1 88.56 220 GLN A C 1
ATOM 1751 O O . GLN A 1 220 ? 6.742 7.469 24.125 1 88.56 220 GLN A O 1
ATOM 1756 N N . GLU A 1 221 ? 7.227 5.434 24.703 1 86.12 221 GLU A N 1
ATOM 1757 C CA . GLU A 1 221 ? 8.297 5.344 23.719 1 86.12 221 GLU A CA 1
ATOM 1758 C C . GLU A 1 221 ? 7.758 5.484 22.297 1 86.12 221 GLU A C 1
ATOM 1760 O O . GLU A 1 221 ? 8.359 6.16 21.469 1 86.12 221 GLU A O 1
ATOM 1765 N N . LYS A 1 222 ? 6.703 4.848 22.078 1 86.19 222 LYS A N 1
ATOM 1766 C CA . LYS A 1 222 ? 6.094 4.926 20.75 1 86.19 222 LYS A CA 1
ATOM 1767 C C . LYS A 1 222 ? 5.555 6.328 20.469 1 86.19 222 LYS A C 1
ATOM 1769 O O . LYS A 1 222 ? 5.578 6.793 19.328 1 86.19 222 LYS A O 1
ATOM 1774 N N . ILE A 1 223 ? 5.027 6.922 21.484 1 89.69 223 ILE A N 1
ATOM 1775 C CA . ILE A 1 223 ? 4.551 8.297 21.344 1 89.69 223 ILE A CA 1
ATOM 1776 C C . ILE A 1 223 ? 5.723 9.211 21 1 89.69 223 ILE A C 1
ATOM 1778 O O . ILE A 1 223 ? 5.582 10.133 20.188 1 89.69 223 ILE A O 1
ATOM 1782 N N . GLU A 1 224 ? 6.836 8.953 21.609 1 88.69 224 GLU A N 1
ATOM 1783 C CA . GLU A 1 224 ? 8.016 9.758 21.328 1 88.69 224 GLU A CA 1
ATOM 1784 C C . GLU A 1 224 ? 8.445 9.602 19.859 1 88.69 224 GLU A C 1
ATOM 1786 O O . GLU A 1 224 ? 8.867 10.57 19.234 1 88.69 224 GLU A O 1
ATOM 1791 N N . VAL A 1 225 ? 8.312 8.445 19.422 1 84.94 225 VAL A N 1
ATOM 1792 C CA . VAL A 1 225 ? 8.641 8.172 18.016 1 84.94 225 VAL A CA 1
ATOM 1793 C C . VAL A 1 225 ? 7.668 8.922 17.109 1 84.94 225 VAL A C 1
ATOM 1795 O O . VAL A 1 225 ? 8.078 9.484 16.094 1 84.94 225 VAL A O 1
ATOM 1798 N N . LEU A 1 226 ? 6.461 8.836 17.469 1 88.62 226 LEU A N 1
ATOM 1799 C CA . LEU A 1 226 ? 5.438 9.547 16.719 1 88.62 226 LEU A CA 1
ATOM 1800 C C . LEU A 1 226 ? 5.715 11.047 16.719 1 88.62 226 LEU A C 1
ATOM 1802 O O . LEU A 1 226 ? 5.598 11.703 15.672 1 88.62 226 LEU A O 1
ATOM 1806 N N . PHE A 1 227 ? 6.094 11.602 17.797 1 91.38 227 PHE A N 1
ATOM 1807 C CA . PHE A 1 227 ? 6.383 13.023 17.938 1 91.38 227 PHE A CA 1
ATOM 1808 C C . PHE A 1 227 ? 7.625 13.406 17.141 1 91.38 227 PHE A C 1
ATOM 1810 O O . PHE A 1 227 ? 7.672 14.469 16.516 1 91.38 227 PHE A O 1
ATOM 1817 N N . ASP A 1 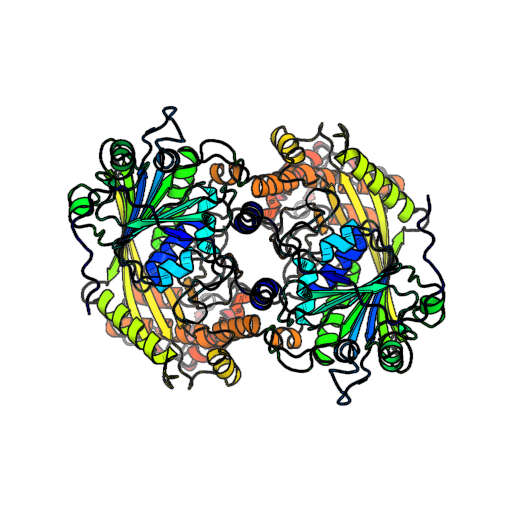228 ? 8.578 12.539 17.188 1 88.88 228 ASP A N 1
ATOM 1818 C CA . ASP A 1 228 ? 9.797 12.773 16.406 1 88.88 228 ASP A CA 1
ATOM 1819 C C . ASP A 1 228 ? 9.492 12.828 14.914 1 88.88 228 ASP A C 1
ATOM 1821 O O . ASP A 1 228 ? 10.008 13.695 14.203 1 88.88 228 ASP A O 1
ATOM 1825 N N . SER A 1 229 ? 8.742 11.891 14.523 1 87.06 229 SER A N 1
ATOM 1826 C CA . SER A 1 229 ? 8.352 11.875 13.117 1 87.06 229 SER A CA 1
ATOM 1827 C C . SER A 1 229 ? 7.566 13.125 12.75 1 87.06 229 SER A C 1
ATOM 1829 O O . SER A 1 229 ? 7.766 13.703 11.672 1 87.06 229 SER A O 1
ATOM 1831 N N . PHE A 1 230 ? 6.742 13.484 13.609 1 90.69 230 PHE A N 1
ATOM 1832 C CA . PHE A 1 230 ? 5.934 14.68 13.398 1 90.69 230 PHE A CA 1
ATOM 1833 C C . PHE A 1 230 ? 6.82 15.914 13.273 1 90.69 230 PHE A C 1
ATOM 1835 O O . PHE A 1 230 ? 6.648 16.719 12.352 1 90.69 230 PHE A O 1
ATOM 1842 N N . THR A 1 231 ? 7.664 16.156 14.141 1 92.12 231 THR A N 1
ATOM 1843 C CA . THR A 1 231 ? 8.484 17.359 14.203 1 92.12 231 THR A CA 1
ATOM 1844 C C . THR A 1 231 ? 9.406 17.438 12.984 1 92.12 231 THR A C 1
ATOM 1846 O O . THR A 1 231 ? 9.734 18.531 12.531 1 92.12 231 THR A O 1
ATOM 1849 N N . THR A 1 232 ? 9.75 16.281 12.492 1 88.75 232 THR A N 1
ATOM 1850 C CA . THR A 1 232 ? 10.609 16.234 11.312 1 88.75 232 THR A CA 1
ATOM 1851 C C . THR A 1 232 ? 9.852 16.734 10.078 1 88.75 232 THR A C 1
ATOM 1853 O O . THR A 1 232 ? 10.422 17.438 9.234 1 88.75 232 THR A O 1
ATOM 1856 N N . GLU A 1 233 ? 8.594 16.531 10 1 90.94 233 GLU A N 1
ATOM 1857 C CA . GLU A 1 233 ? 7.82 16.828 8.797 1 90.94 233 GLU A CA 1
ATOM 1858 C C . GLU A 1 233 ? 7.031 18.125 8.953 1 90.94 233 GLU A C 1
ATOM 1860 O O . GLU A 1 233 ? 6.645 18.734 7.957 1 90.94 233 GLU A O 1
ATOM 1865 N N . ALA A 1 234 ? 6.793 18.531 10.172 1 93.19 234 ALA A N 1
ATOM 1866 C CA . ALA A 1 234 ? 5.832 19.578 10.5 1 93.19 234 ALA A CA 1
ATOM 1867 C C . ALA A 1 234 ? 6.152 20.859 9.75 1 93.19 234 ALA A C 1
ATOM 1869 O O . ALA A 1 234 ? 5.254 21.531 9.227 1 93.19 234 ALA A O 1
ATOM 1870 N N . PRO A 1 235 ? 7.414 21.25 9.617 1 92.5 235 PRO A N 1
ATOM 1871 C CA . PRO A 1 235 ? 7.695 22.5 8.906 1 92.5 235 PRO A CA 1
ATOM 1872 C C . PRO A 1 235 ? 7.25 22.469 7.449 1 92.5 235 PRO A C 1
ATOM 1874 O O . PRO A 1 235 ? 6.773 23.484 6.922 1 92.5 235 PRO A O 1
ATOM 1877 N N . MET A 1 236 ? 7.379 21.391 6.852 1 93.44 236 MET A N 1
ATOM 1878 C CA . MET A 1 236 ? 6.996 21.281 5.449 1 93.44 236 MET A CA 1
ATOM 1879 C C . MET A 1 236 ? 5.488 21.094 5.309 1 93.44 236 MET A C 1
ATOM 1881 O O . MET A 1 236 ? 4.906 21.484 4.297 1 93.44 236 MET A O 1
ATOM 1885 N N . THR A 1 237 ? 4.895 20.594 6.277 1 94.69 237 THR A N 1
ATOM 1886 C CA . THR A 1 237 ? 3.477 20.266 6.238 1 94.69 237 THR A CA 1
ATOM 1887 C C . THR A 1 237 ? 2.631 21.5 5.988 1 94.69 237 THR A C 1
ATOM 1889 O O . THR A 1 237 ? 1.594 21.438 5.324 1 94.69 237 THR A O 1
ATOM 1892 N N . LEU A 1 238 ? 3 22.656 6.406 1 94.38 238 LEU A N 1
ATOM 1893 C CA . LEU A 1 238 ? 2.201 23.875 6.363 1 94.38 238 LEU A CA 1
ATOM 1894 C C . LEU A 1 238 ? 2.348 24.578 5.012 1 94.38 238 LEU A C 1
ATOM 1896 O O . LEU A 1 238 ? 1.564 25.469 4.684 1 94.38 238 LEU A O 1
ATOM 1900 N N . LEU A 1 239 ? 3.232 24.141 4.184 1 94.19 239 LEU A N 1
ATOM 1901 C CA . LEU A 1 239 ? 3.629 24.891 2.996 1 94.19 239 LEU A CA 1
ATOM 1902 C C . LEU A 1 239 ? 2.463 25.016 2.021 1 94.19 239 LEU A C 1
ATOM 1904 O O . LEU A 1 239 ? 2.238 26.094 1.454 1 94.19 239 LEU A O 1
ATOM 1908 N N . PHE A 1 240 ? 1.718 23.969 1.841 1 92.56 240 PHE A N 1
ATOM 1909 C CA . PHE A 1 240 ? 0.75 24 0.75 1 92.56 240 PHE A CA 1
ATOM 1910 C C . PHE A 1 240 ? -0.672 23.891 1.285 1 92.56 240 PHE A C 1
ATOM 1912 O O . PHE A 1 240 ? -1.62 23.719 0.514 1 92.56 240 PHE A O 1
ATOM 1919 N N . LEU A 1 241 ? -0.821 23.922 2.58 1 90.5 241 LEU A N 1
ATOM 1920 C CA . LEU A 1 241 ? -2.16 23.938 3.158 1 90.5 241 LEU A CA 1
ATOM 1921 C C . LEU A 1 241 ? -2.811 25.297 3.016 1 90.5 241 LEU A C 1
ATOM 1923 O O . LEU A 1 241 ? -2.119 26.297 2.805 1 90.5 241 LEU A O 1
ATOM 1927 N N . GLN A 1 242 ? -4.129 25.281 3.109 1 86.56 242 GLN A N 1
ATOM 1928 C CA . GLN A 1 242 ? -4.844 26.516 2.811 1 86.56 242 GLN A CA 1
ATOM 1929 C C . GLN A 1 242 ? -5.352 27.188 4.086 1 86.56 242 GLN A C 1
ATOM 1931 O O . GLN A 1 242 ? -5.566 28.406 4.117 1 86.56 242 GLN A O 1
ATOM 1936 N N . ASN A 1 243 ? -5.523 26.391 5.125 1 89.06 243 ASN A N 1
ATOM 1937 C CA . ASN A 1 243 ? -6.152 26.953 6.316 1 89.06 243 ASN A CA 1
ATOM 1938 C C . ASN A 1 243 ? -5.219 26.906 7.523 1 89.06 243 ASN A C 1
ATOM 1940 O O . ASN A 1 243 ? -5.133 27.859 8.297 1 89.06 243 ASN A O 1
ATOM 1944 N N . LEU A 1 244 ? -4.527 25.844 7.652 1 93.06 244 LEU A N 1
ATOM 1945 C CA . LEU A 1 244 ? -3.713 25.625 8.844 1 93.06 244 LEU A CA 1
ATOM 1946 C C . LEU A 1 244 ? -2.518 26.562 8.867 1 93.06 244 LEU A C 1
ATOM 1948 O O . LEU A 1 244 ? -1.771 26.656 7.891 1 93.06 244 LEU A O 1
ATOM 1952 N N . GLU A 1 245 ? -2.281 27.219 10.016 1 94.06 245 GLU A N 1
ATOM 1953 C CA . GLU A 1 245 ? -1.199 28.188 10.141 1 94.06 245 GLU A CA 1
ATOM 1954 C C . GLU A 1 245 ? -0.234 27.797 11.258 1 94.06 245 GLU A C 1
ATOM 1956 O O . GLU A 1 245 ? 0.908 28.25 11.289 1 94.06 245 GLU A O 1
ATOM 1961 N N . GLU A 1 246 ? -0.791 27 12.086 1 96.75 246 GLU A N 1
ATOM 1962 C CA . GLU A 1 246 ? 0.021 26.688 13.258 1 96.75 246 GLU A CA 1
ATOM 1963 C C . GLU A 1 246 ? -0.275 25.281 13.773 1 96.75 246 GLU A C 1
ATOM 1965 O O . GLU A 1 246 ? -1.429 24.844 13.781 1 96.75 246 GLU A O 1
ATOM 1970 N N . MET A 1 247 ? 0.774 24.594 14.211 1 97.81 247 MET A N 1
ATOM 1971 C CA . MET A 1 247 ? 0.692 23.297 14.891 1 97.81 247 MET A CA 1
ATOM 1972 C C . MET A 1 247 ? 1.602 23.266 16.109 1 97.81 247 MET A C 1
ATOM 1974 O O . MET A 1 247 ? 2.754 23.703 16.047 1 97.81 247 MET A O 1
ATOM 1978 N N . THR A 1 248 ? 1.114 22.781 17.188 1 97.5 248 THR A N 1
ATOM 1979 C CA . THR A 1 248 ? 1.881 22.781 18.438 1 97.5 248 THR A CA 1
ATOM 1980 C C . THR A 1 248 ? 1.783 21.422 19.141 1 97.5 248 THR A C 1
ATOM 1982 O O . THR A 1 248 ? 0.711 20.812 19.172 1 97.5 248 THR A O 1
ATOM 1985 N N . LEU A 1 249 ? 2.902 20.953 19.625 1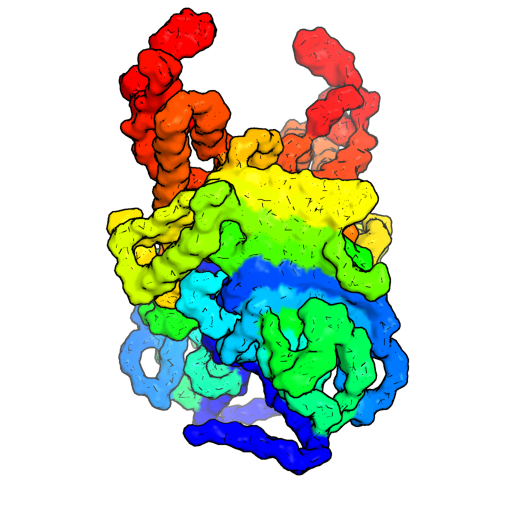 96.44 249 LEU A N 1
ATOM 1986 C CA . LEU A 1 249 ? 2.979 19.75 20.453 1 96.44 249 LEU A CA 1
ATOM 1987 C C . LEU A 1 249 ? 3.068 20.109 21.922 1 96.44 249 LEU A C 1
ATOM 1989 O O . LEU A 1 249 ? 3.797 21.031 22.297 1 96.44 249 LEU A O 1
ATOM 1993 N N . TYR A 1 250 ? 2.311 19.391 22.703 1 96 250 TYR A N 1
ATOM 1994 C CA . TYR A 1 250 ? 2.279 19.641 24.141 1 96 250 TYR A CA 1
ATOM 1995 C C . TYR A 1 250 ? 2.582 18.359 24.922 1 96 250 TYR A C 1
ATOM 1997 O O . TYR A 1 250 ? 2.43 17.25 24.391 1 96 250 TYR A O 1
ATOM 2005 N N . ARG A 1 251 ? 3 18.562 26.125 1 92.44 251 ARG A N 1
ATOM 2006 C CA . ARG A 1 251 ? 3.08 17.516 27.141 1 92.44 251 ARG A CA 1
ATOM 2007 C C . ARG A 1 251 ? 2.422 17.953 28.438 1 92.44 251 ARG A C 1
ATOM 2009 O O . ARG A 1 251 ? 2.428 19.141 28.781 1 92.44 251 ARG A O 1
ATOM 2016 N N . LYS A 1 252 ? 1.877 16.953 29.031 1 88.44 252 LYS A N 1
ATOM 2017 C CA . LYS A 1 252 ? 1.271 17.25 30.328 1 88.44 252 LYS A CA 1
ATOM 2018 C C . LYS A 1 252 ? 2.164 16.766 31.469 1 88.44 252 LYS A C 1
ATOM 2020 O O . LYS A 1 252 ? 2.438 15.578 31.609 1 88.44 252 LYS A O 1
ATOM 2025 N N . ASN A 1 253 ? 2.783 17.688 32.312 1 77.06 253 ASN A N 1
ATOM 2026 C CA . ASN A 1 253 ? 3.57 17.328 33.469 1 77.06 253 ASN A CA 1
ATOM 2027 C C . ASN A 1 253 ? 3.805 18.516 34.406 1 77.06 253 ASN A C 1
ATOM 2029 O O . ASN A 1 253 ? 4.828 19.203 34.281 1 77.06 253 ASN A O 1
ATOM 2033 N N . PRO A 1 254 ? 3.232 18.766 35.531 1 75.12 254 PRO A N 1
ATOM 2034 C CA . PRO A 1 254 ? 1.846 18.312 35.656 1 75.12 254 PRO A CA 1
ATOM 2035 C C . PRO A 1 254 ? 0.882 19.078 34.75 1 75.12 254 PRO A C 1
ATOM 2037 O O . PRO A 1 254 ? -0.214 18.594 34.469 1 75.12 254 PRO A O 1
ATOM 2040 N N . GLY A 1 255 ? 1.335 20.359 34.312 1 82.62 255 GLY A N 1
ATOM 2041 C CA . GLY A 1 255 ? 0.502 21.172 33.438 1 82.62 255 GLY A CA 1
ATOM 2042 C C . GLY A 1 255 ? 0.773 20.922 31.969 1 82.62 255 GLY A C 1
ATOM 2043 O O . GLY A 1 255 ? 1.714 20.203 31.609 1 82.62 255 GLY A O 1
ATOM 2044 N N . VAL A 1 256 ? -0.105 21.422 31.203 1 89.38 256 VAL A N 1
ATOM 2045 C CA . VAL A 1 256 ? 0.031 21.328 29.75 1 89.38 256 VAL A CA 1
ATOM 2046 C C . VAL A 1 256 ? 1.011 22.375 29.25 1 89.38 256 VAL A C 1
ATOM 2048 O O . VAL A 1 256 ? 0.763 23.578 29.375 1 89.38 256 VAL A O 1
ATOM 2051 N N . GLU A 1 257 ? 2.143 22 28.734 1 90.81 257 GLU A N 1
ATOM 2052 C CA . GLU A 1 257 ? 3.174 22.906 28.266 1 90.81 257 GLU A CA 1
ATOM 2053 C C . GLU A 1 257 ? 3.568 22.578 26.828 1 90.81 257 GLU A C 1
ATOM 2055 O O . GLU A 1 257 ? 3.689 21.422 26.453 1 90.81 257 GLU A O 1
ATOM 2060 N N . PRO A 1 258 ? 3.736 23.625 26.078 1 94 258 PRO A N 1
ATOM 2061 C CA . PRO A 1 258 ? 4.184 23.391 24.703 1 94 258 PRO A CA 1
ATOM 2062 C C . PRO A 1 258 ? 5.645 22.953 24.625 1 94 258 PRO A C 1
ATOM 2064 O O . PRO A 1 258 ? 6.484 23.453 25.391 1 94 258 PRO A O 1
ATOM 2067 N N . ILE A 1 259 ? 5.969 22.031 23.781 1 94 259 ILE A N 1
ATOM 2068 C CA . ILE A 1 259 ? 7.34 21.562 23.656 1 94 259 ILE A CA 1
ATOM 2069 C C . ILE A 1 259 ? 7.852 21.859 22.234 1 94 259 ILE A C 1
ATOM 2071 O O . ILE A 1 259 ? 9.062 21.875 22 1 94 259 ILE A O 1
ATOM 2075 N N . TYR A 1 260 ? 7.004 21.984 21.328 1 95.69 260 TYR A N 1
ATOM 2076 C CA . TYR A 1 260 ? 7.348 22.25 19.938 1 95.69 260 TYR A CA 1
ATOM 2077 C C . TYR A 1 260 ? 6.242 23.031 19.234 1 95.69 260 TYR A C 1
ATOM 2079 O O . TYR A 1 260 ? 5.059 22.734 19.406 1 95.69 260 TYR A O 1
ATOM 2087 N N . ARG A 1 261 ? 6.59 24.094 18.547 1 96.44 261 ARG A N 1
ATOM 2088 C CA . ARG A 1 261 ? 5.641 24.922 17.812 1 96.44 261 ARG A CA 1
ATOM 2089 C C . ARG A 1 261 ? 6.168 25.266 16.422 1 96.44 261 ARG A C 1
ATOM 2091 O O . ARG A 1 261 ? 7.336 25.625 16.266 1 96.44 261 ARG A O 1
ATOM 2098 N N . VAL A 1 262 ? 5.328 25.047 15.438 1 97.06 262 VAL A N 1
ATOM 2099 C CA . VAL A 1 262 ? 5.637 25.453 14.07 1 97.06 262 VAL A CA 1
ATOM 2100 C C . VAL A 1 262 ? 4.535 26.375 13.547 1 97.06 262 VAL A C 1
ATOM 2102 O O . VAL A 1 262 ? 3.354 26.141 13.805 1 97.06 262 VAL A O 1
ATOM 2105 N N . LYS A 1 263 ? 4.902 27.5 12.922 1 95.31 263 LYS A N 1
ATOM 2106 C CA . LYS A 1 263 ? 3.979 28.516 12.414 1 95.31 263 LYS A CA 1
ATOM 2107 C C . LYS A 1 263 ? 4.418 29.016 11.039 1 95.31 263 LYS A C 1
ATOM 2109 O O . LYS A 1 263 ? 5.613 29.109 10.758 1 95.31 263 LYS A O 1
ATOM 2114 N N . ILE A 1 264 ? 3.443 29.25 10.203 1 93.62 264 ILE A N 1
ATOM 2115 C CA . ILE A 1 264 ? 3.713 29.859 8.906 1 93.62 264 ILE A CA 1
ATOM 2116 C C . ILE A 1 264 ? 3.125 31.266 8.859 1 93.62 264 ILE A C 1
ATOM 2118 O O . ILE A 1 264 ? 2.002 31.5 9.32 1 93.62 264 ILE A O 1
ATOM 2122 N N . GLU A 1 265 ? 3.9 32.188 8.398 1 90.19 265 GLU A N 1
ATOM 2123 C CA . GLU A 1 265 ? 3.479 33.594 8.297 1 90.19 265 GLU A CA 1
ATOM 2124 C C . GLU A 1 265 ? 3.967 34.219 6.992 1 90.19 265 GLU A C 1
ATOM 2126 O O . GLU A 1 265 ? 5.004 33.812 6.457 1 90.19 265 GLU A O 1
ATOM 2131 N N . GLY A 1 266 ? 3.076 35.062 6.543 1 85.69 266 GLY A N 1
ATOM 2132 C CA . GLY A 1 266 ? 3.535 35.844 5.398 1 85.69 266 GLY A CA 1
ATOM 2133 C C . GLY A 1 266 ? 4.656 36.812 5.742 1 85.69 266 GLY A C 1
ATOM 2134 O O . GLY A 1 266 ? 4.73 37.312 6.871 1 85.69 266 GLY A O 1
ATOM 2135 N N . LYS A 1 267 ? 5.441 36.844 4.715 1 75.25 267 LYS A N 1
ATOM 2136 C CA . LYS A 1 267 ? 6.477 37.844 4.941 1 75.25 267 LYS A CA 1
ATOM 2137 C C . LYS A 1 267 ? 5.898 39.25 4.891 1 75.25 267 LYS A C 1
ATOM 2139 O O . LYS A 1 267 ? 4.965 39.531 4.133 1 75.25 267 LYS A O 1
ATOM 2144 N N . GLU A 1 268 ? 6.352 40.188 5.812 1 61.88 268 GLU A N 1
ATOM 2145 C CA . GLU A 1 268 ? 6.047 41.562 6.105 1 61.88 268 GLU A CA 1
ATOM 2146 C C . GLU A 1 268 ? 4.637 41.938 5.641 1 61.88 268 GLU A C 1
ATOM 2148 O O . GLU A 1 268 ? 3.664 41.281 6.02 1 61.88 268 GLU A O 1
ATOM 2153 N N . SER A 1 269 ? 4.461 42.469 4.477 1 55.84 269 SER A N 1
ATOM 2154 C CA . SER A 1 269 ? 3.254 43.188 4.055 1 55.84 269 SER A CA 1
ATOM 2155 C C . SER A 1 269 ? 2.227 42.219 3.469 1 55.84 269 SER A C 1
ATOM 2157 O O . SER A 1 269 ? 1.08 42.594 3.225 1 55.84 269 SER A O 1
ATOM 2159 N N . GLU A 1 270 ? 2.66 41 3.504 1 62.69 270 GLU A N 1
ATOM 2160 C CA . GLU A 1 270 ? 1.723 40.156 2.777 1 62.69 270 GLU A CA 1
ATOM 2161 C C . GLU A 1 270 ? 0.791 39.406 3.734 1 62.69 270 GLU A C 1
ATOM 2163 O O . GLU A 1 270 ? 1.243 38.812 4.715 1 62.69 270 GLU A O 1
ATOM 2168 N N . ASN A 1 271 ? -0.451 39.719 3.561 1 72.94 271 ASN A N 1
ATOM 2169 C CA . ASN A 1 271 ? -1.456 39 4.352 1 72.94 271 ASN A CA 1
ATOM 2170 C C . ASN A 1 271 ? -1.681 37.594 3.836 1 72.94 271 ASN A C 1
ATOM 2172 O O . ASN A 1 271 ? -2.449 37.375 2.895 1 72.94 271 ASN A O 1
ATOM 2176 N N . LEU A 1 272 ? -0.913 36.656 4.348 1 77.88 272 LEU A N 1
ATOM 2177 C CA . LEU A 1 272 ? -0.964 35.25 3.957 1 77.88 272 LEU A CA 1
ATOM 2178 C C . LEU A 1 272 ? -2.391 34.719 4.027 1 77.88 272 LEU A C 1
ATOM 2180 O O . LEU A 1 272 ? -2.873 34.094 3.076 1 77.88 272 LEU A O 1
ATOM 2184 N N . LEU A 1 273 ? -2.979 35.031 5.082 1 76.06 273 LEU A N 1
ATOM 2185 C CA . LEU A 1 273 ? -4.309 34.469 5.324 1 76.06 273 LEU A CA 1
ATOM 2186 C C . LEU A 1 273 ? -5.305 35 4.293 1 76.06 273 LEU A C 1
ATOM 2188 O O . LEU A 1 273 ? -6.16 34.25 3.818 1 76.06 273 LEU A O 1
ATOM 2192 N N . GLU A 1 274 ? -5.148 36.219 4.043 1 78.56 274 GLU A N 1
ATOM 2193 C CA . GLU A 1 274 ? -6.062 36.812 3.074 1 78.56 274 GLU A CA 1
ATOM 2194 C C . GLU A 1 274 ? -5.844 36.25 1.679 1 78.56 274 GLU A C 1
ATOM 2196 O O . GLU A 1 274 ? -6.801 36 0.95 1 78.56 274 GLU A O 1
ATOM 2201 N N . LYS A 1 275 ? -4.621 36.094 1.33 1 80.69 275 LYS A N 1
ATOM 2202 C CA . LYS A 1 275 ? -4.312 35.531 0.013 1 80.69 275 LYS A CA 1
ATOM 2203 C C . LYS A 1 275 ? -4.77 34.094 -0.099 1 80.69 275 LYS A C 1
ATOM 2205 O O . LYS A 1 275 ? -5.273 33.656 -1.143 1 80.69 275 LYS A O 1
ATOM 2210 N N . ARG A 1 276 ? -4.57 33.375 0.99 1 81.38 276 ARG A N 1
ATOM 2211 C CA . ARG A 1 276 ? -4.996 31.984 1.016 1 81.38 276 ARG A CA 1
ATOM 2212 C C . ARG A 1 276 ? -6.516 31.875 0.94 1 81.38 276 ARG A C 1
ATOM 2214 O O . ARG A 1 276 ? -7.051 31.016 0.237 1 81.38 276 ARG A O 1
ATOM 2221 N N . LYS A 1 277 ? -7.125 32.719 1.668 1 78.06 277 LYS A N 1
ATOM 2222 C CA . LYS A 1 277 ? -8.586 32.719 1.669 1 78.06 277 LYS A CA 1
ATOM 2223 C C . LYS A 1 277 ? -9.133 33.062 0.286 1 78.06 277 LYS A C 1
ATOM 2225 O O . LYS A 1 277 ? -10.109 32.438 -0.166 1 78.06 277 LYS A O 1
ATOM 2230 N N . LYS A 1 278 ? -8.547 34.062 -0.293 1 75.94 278 LYS A N 1
ATOM 2231 C CA . LYS A 1 278 ? -8.977 34.469 -1.636 1 75.94 278 LYS A CA 1
ATOM 2232 C C . LYS A 1 278 ? -8.766 33.312 -2.627 1 75.94 278 LYS A C 1
ATOM 2234 O O . LYS A 1 278 ? -9.586 33.094 -3.521 1 75.94 278 LYS A O 1
ATOM 2239 N N . PHE A 1 279 ? -7.695 32.75 -2.439 1 77.88 279 PHE A N 1
ATOM 2240 C CA . PHE A 1 279 ? -7.391 31.609 -3.316 1 77.88 279 PHE A CA 1
ATOM 2241 C C . PHE A 1 279 ? -8.383 30.484 -3.111 1 77.88 279 PHE A C 1
ATOM 2243 O O . PHE A 1 279 ? -8.844 29.875 -4.078 1 77.88 279 PHE A O 1
ATOM 2250 N N . CYS A 1 280 ? -8.703 30.172 -1.869 1 75.62 280 CYS A N 1
ATOM 2251 C CA . CYS A 1 280 ? -9.664 29.125 -1.557 1 75.62 280 CYS A CA 1
ATOM 2252 C C . CYS A 1 280 ? -11.031 29.438 -2.154 1 75.62 280 CYS A C 1
ATOM 2254 O O . CYS A 1 280 ? -11.711 28.547 -2.658 1 75.62 280 CYS A O 1
ATOM 2256 N N . GLN A 1 281 ? -11.352 30.625 -2.117 1 74.62 281 GLN A N 1
ATOM 2257 C CA . GLN A 1 281 ? -12.625 31.047 -2.697 1 74.62 281 GLN A CA 1
ATOM 2258 C C . GLN A 1 281 ? -12.617 30.875 -4.215 1 74.62 281 GLN A C 1
ATOM 2260 O O . GLN A 1 281 ? -13.617 30.453 -4.801 1 74.62 281 GLN A O 1
ATOM 2265 N N . ALA A 1 282 ? -11.516 31.281 -4.723 1 69.62 282 ALA A N 1
ATOM 2266 C CA . ALA A 1 282 ? -11.383 31.141 -6.172 1 69.62 282 ALA A CA 1
ATOM 2267 C C . ALA A 1 282 ? -11.43 29.672 -6.582 1 69.62 282 ALA A C 1
ATOM 2269 O O . ALA A 1 282 ? -11.992 29.328 -7.625 1 69.62 282 ALA A O 1
ATOM 2270 N N . LEU A 1 283 ? -10.812 28.859 -5.777 1 73.69 283 LEU A N 1
ATOM 2271 C CA . LEU A 1 283 ? -10.812 27.422 -6.023 1 73.69 283 LEU A CA 1
ATOM 2272 C C . LEU A 1 283 ? -12.227 26.875 -5.965 1 73.69 283 LEU A C 1
ATOM 2274 O O . LEU A 1 283 ? -12.594 26 -6.758 1 73.69 283 LEU A O 1
ATOM 2278 N N . GLN A 1 284 ? -12.961 27.328 -5.055 1 73.44 284 GLN A N 1
ATOM 2279 C CA . GLN A 1 284 ? -14.344 26.891 -4.93 1 73.44 284 GLN A CA 1
ATOM 2280 C C . GLN A 1 284 ? -15.172 27.328 -6.141 1 73.44 284 GLN A C 1
ATOM 2282 O O . GLN A 1 284 ? -16.031 26.578 -6.613 1 73.44 284 GLN A O 1
ATOM 2287 N N . GLU A 1 285 ? -14.938 28.531 -6.535 1 71.75 285 GLU A N 1
ATOM 2288 C CA . GLU A 1 285 ? -15.641 29.047 -7.707 1 71.75 285 GLU A CA 1
ATOM 2289 C C . GLU A 1 285 ? -15.289 28.266 -8.961 1 71.75 285 GLU A C 1
ATOM 2291 O O . GLU A 1 285 ? -16.125 28.062 -9.836 1 71.75 285 GLU A O 1
ATOM 2296 N N . TYR A 1 286 ? -14.047 27.906 -9.016 1 70.38 286 TYR A N 1
ATOM 2297 C CA . TYR A 1 286 ? -13.617 27.094 -10.141 1 70.38 286 TYR A CA 1
ATOM 2298 C C . TYR A 1 286 ? -14.359 25.766 -10.172 1 70.38 286 TYR A C 1
ATOM 2300 O O . TYR A 1 286 ? -14.766 25.297 -11.242 1 70.38 286 TYR A O 1
ATOM 2308 N N . ASN A 1 287 ? -14.422 25.188 -9.094 1 70.5 287 ASN A N 1
ATOM 2309 C CA . ASN A 1 287 ? -15.062 23.875 -9.016 1 70.5 287 ASN A CA 1
ATOM 2310 C C . ASN A 1 287 ? -16.547 23.953 -9.352 1 70.5 287 ASN A C 1
ATOM 2312 O O . ASN A 1 287 ? -17.141 22.953 -9.797 1 70.5 287 ASN A O 1
ATOM 2316 N N . ARG A 1 288 ? -17.062 25.141 -9.156 1 71.19 288 ARG A N 1
ATOM 2317 C CA . ARG A 1 288 ? -18.484 25.328 -9.477 1 71.19 288 ARG A CA 1
ATOM 2318 C C . ARG A 1 288 ? -18.656 25.672 -10.953 1 71.19 288 ARG A C 1
ATOM 2320 O O . ARG A 1 288 ? -19.609 25.203 -11.586 1 71.19 288 ARG A O 1
ATOM 2327 N N . SER A 1 289 ? -17.812 26.547 -11.352 1 73.31 289 SER A N 1
ATOM 2328 C CA . SER A 1 289 ? -17.891 26.969 -12.75 1 73.31 289 SER A CA 1
ATOM 2329 C C . SER A 1 289 ? -16.516 26.969 -13.398 1 73.31 289 SER A C 1
ATOM 2331 O O . SER A 1 289 ? -15.57 27.547 -12.859 1 73.31 289 SER A O 1
ATOM 2333 N N . SER A 1 290 ? -16.328 25.984 -14.258 1 71.06 290 SER A N 1
ATOM 2334 C CA . SER A 1 290 ? -15.039 25.953 -14.938 1 71.06 290 SER A CA 1
ATOM 2335 C C . SER A 1 290 ? -14.586 27.359 -15.312 1 71.06 290 SER A C 1
ATOM 2337 O O . SER A 1 290 ? -15.406 28.219 -15.648 1 71.06 290 SER A O 1
ATOM 2339 N N . MET A 1 291 ? -13.391 27.703 -15.008 1 76.5 291 MET A N 1
ATOM 2340 C CA . MET A 1 291 ? -12.805 29 -15.367 1 76.5 291 MET A CA 1
ATOM 2341 C C . MET A 1 291 ? -11.914 28.875 -16.594 1 76.5 291 MET A C 1
ATOM 2343 O O . MET A 1 291 ? -11.227 27.859 -16.766 1 76.5 291 MET A O 1
ATOM 2347 N N . SER A 1 292 ? -11.969 29.875 -17.375 1 80.56 292 SER A N 1
ATOM 2348 C CA . SER A 1 292 ? -11.172 29.891 -18.594 1 80.56 292 SER A CA 1
ATOM 2349 C C . SER A 1 292 ? -9.727 30.266 -18.312 1 80.56 292 SER A C 1
ATOM 2351 O O . SER A 1 292 ? -8.797 29.734 -18.922 1 80.56 292 SER A O 1
ATOM 2353 N N . HIS A 1 293 ? -9.555 31.141 -17.328 1 84.25 293 HIS A N 1
ATOM 2354 C CA . HIS A 1 293 ? -8.211 31.641 -17.062 1 84.25 293 HIS A CA 1
ATOM 2355 C C . HIS A 1 293 ? -7.637 31.031 -15.789 1 84.25 293 HIS A C 1
ATOM 2357 O O . HIS A 1 293 ? -8.383 30.656 -14.883 1 84.25 293 HIS A O 1
ATOM 2363 N N . ASP A 1 294 ? -6.273 31.031 -15.789 1 86.62 294 ASP A N 1
ATOM 2364 C CA . ASP A 1 294 ? -5.578 30.516 -14.609 1 86.62 294 ASP A CA 1
ATOM 2365 C C . ASP A 1 294 ? -5.762 31.453 -13.414 1 86.62 294 ASP A C 1
ATOM 2367 O O . ASP A 1 294 ? -5.895 32.656 -13.586 1 86.62 294 ASP A O 1
ATOM 2371 N N . LEU A 1 295 ? -5.879 30.859 -12.352 1 84.81 295 LEU A N 1
ATOM 2372 C CA . LEU A 1 295 ? -5.781 31.594 -11.094 1 84.81 295 LEU A CA 1
ATOM 2373 C C . LEU A 1 295 ? -4.465 31.297 -10.391 1 84.81 295 LEU A C 1
ATOM 2375 O O . LEU A 1 295 ? -4.203 30.156 -10.008 1 84.81 295 LEU A O 1
ATOM 2379 N N . THR A 1 296 ? -3.643 32.281 -10.32 1 88.19 296 THR A N 1
ATOM 2380 C CA . THR A 1 296 ? -2.318 32.094 -9.734 1 88.19 296 THR A CA 1
ATOM 2381 C C . THR A 1 296 ? -2.066 33.125 -8.625 1 88.19 296 THR A C 1
ATOM 2383 O O . THR A 1 296 ? -2.475 34.281 -8.727 1 88.19 296 THR A O 1
ATOM 2386 N N . TYR A 1 297 ? -1.485 32.688 -7.609 1 84.06 297 TYR A N 1
ATOM 2387 C CA . TYR A 1 297 ? -0.976 33.625 -6.621 1 84.06 297 TYR A CA 1
ATOM 2388 C C . TYR A 1 297 ? 0.388 33.188 -6.098 1 84.06 297 TYR A C 1
ATOM 2390 O O . TYR A 1 297 ? 0.656 31.984 -5.973 1 84.06 297 TYR A O 1
ATOM 2398 N N . SER A 1 298 ? 1.213 34.094 -5.898 1 86.94 298 SER A N 1
ATOM 2399 C CA . SER A 1 298 ? 2.559 33.906 -5.371 1 86.94 298 SER A CA 1
ATOM 2400 C C . SER A 1 298 ? 2.721 34.594 -4.012 1 86.94 298 SER A C 1
ATOM 2402 O O . SER A 1 298 ? 2.146 35.656 -3.764 1 86.94 298 SER A O 1
ATOM 2404 N N . LEU A 1 299 ? 3.467 33.906 -3.188 1 87.56 299 LEU A N 1
ATOM 2405 C CA . LEU A 1 299 ? 3.666 34.5 -1.873 1 87.56 299 LEU A CA 1
ATOM 2406 C C . LEU A 1 299 ? 5 34.062 -1.274 1 87.56 299 LEU A C 1
ATOM 2408 O O . LEU A 1 299 ? 5.5 33 -1.58 1 87.56 299 LEU A O 1
ATOM 2412 N N . HIS A 1 300 ? 5.555 35 -0.56 1 89.06 300 HIS A N 1
ATOM 2413 C CA . HIS A 1 300 ? 6.684 34.688 0.309 1 89.06 300 HIS A CA 1
ATOM 2414 C C . HIS A 1 300 ? 6.215 34.375 1.726 1 89.06 300 HIS A C 1
ATOM 2416 O O . HIS A 1 300 ? 5.445 35.125 2.312 1 89.06 300 HIS A O 1
ATOM 2422 N N . VAL A 1 301 ? 6.707 33.219 2.164 1 90.88 301 VAL A N 1
ATOM 2423 C CA . VAL A 1 301 ? 6.262 32.812 3.494 1 90.88 301 VAL A CA 1
ATOM 2424 C C . VAL A 1 301 ? 7.473 32.5 4.371 1 90.88 301 VAL A C 1
ATOM 2426 O O . VAL A 1 301 ? 8.562 32.219 3.863 1 90.88 301 VAL A O 1
ATOM 2429 N N . ASN A 1 302 ? 7.227 32.656 5.672 1 91.81 302 ASN A N 1
ATOM 2430 C CA . ASN A 1 302 ? 8.188 32.281 6.691 1 91.81 302 ASN A CA 1
ATOM 2431 C C . ASN A 1 302 ? 7.629 31.172 7.594 1 91.81 302 ASN A C 1
ATOM 2433 O O . ASN A 1 302 ? 6.52 31.297 8.117 1 91.81 302 ASN A O 1
ATOM 2437 N N . VAL A 1 303 ? 8.414 30.094 7.66 1 92.75 303 VAL A N 1
ATOM 2438 C CA . VAL A 1 303 ? 8.062 29.031 8.586 1 92.75 303 VAL A CA 1
ATOM 2439 C C . VAL A 1 303 ? 8.992 29.078 9.805 1 92.75 303 VAL A C 1
ATOM 2441 O O . VAL A 1 303 ? 10.211 28.953 9.672 1 92.75 303 VAL A O 1
ATOM 2444 N N . SER A 1 304 ? 8.367 29.281 10.938 1 93.88 304 SER A N 1
ATOM 2445 C CA . SER A 1 304 ? 9.133 29.375 12.172 1 93.88 304 SER A CA 1
ATOM 2446 C C . SER A 1 304 ? 8.891 28.172 13.07 1 93.88 304 SER A C 1
ATOM 2448 O O . SER A 1 304 ? 7.758 27.688 13.188 1 93.88 304 SER A O 1
ATOM 2450 N N . VAL A 1 305 ? 10.008 27.609 13.602 1 93.56 305 VAL A N 1
ATOM 2451 C CA . VAL A 1 305 ? 9.961 26.484 14.531 1 93.56 305 VAL A CA 1
ATOM 2452 C C . VAL A 1 305 ? 10.516 26.906 15.883 1 93.56 305 VAL A C 1
ATOM 2454 O O . VAL A 1 305 ? 11.57 27.547 15.961 1 93.56 305 VAL A O 1
ATOM 2457 N N . GLU A 1 306 ? 9.742 26.641 16.875 1 93.31 306 GLU A N 1
ATOM 2458 C CA . GLU A 1 306 ? 10.164 26.922 18.234 1 93.31 306 GLU A CA 1
ATOM 2459 C C . GLU A 1 306 ? 10.125 25.672 19.094 1 93.31 306 GLU A C 1
ATOM 2461 O O . GLU A 1 306 ? 9.141 24.922 19.078 1 93.31 306 GLU A O 1
ATOM 2466 N N . THR A 1 307 ? 11.211 25.359 19.719 1 91.75 307 THR A N 1
ATOM 2467 C CA . THR A 1 307 ? 11.258 24.266 20.688 1 91.75 307 THR A CA 1
ATOM 2468 C C . THR A 1 307 ? 11.508 24.797 22.094 1 91.75 307 THR A C 1
ATOM 2470 O O . THR A 1 307 ? 12.211 25.797 22.266 1 91.75 307 THR A O 1
ATOM 2473 N N . THR A 1 308 ? 10.797 24.156 22.938 1 82.44 308 THR A N 1
ATOM 2474 C CA . THR A 1 308 ? 10.953 24.594 24.312 1 82.44 308 THR A CA 1
ATOM 2475 C C . THR A 1 308 ? 11.906 23.688 25.062 1 82.44 308 THR A C 1
ATOM 2477 O O . THR A 1 308 ? 12.078 22.516 24.703 1 82.44 308 THR A O 1
ATOM 2480 N N . GLY A 1 309 ? 12.594 24.141 26.047 1 68.81 309 GLY A N 1
ATOM 2481 C CA . GLY A 1 309 ? 13.531 23.438 26.906 1 68.81 309 GLY A CA 1
ATOM 2482 C C . GLY A 1 309 ? 14.82 24.188 27.141 1 68.81 309 GLY A C 1
ATOM 2483 O O . GLY A 1 309 ? 14.93 25.375 26.781 1 68.81 309 GLY A O 1
ATOM 2484 N N . GLN A 1 310 ? 15.711 23.594 27.859 1 56.09 310 GLN A N 1
ATOM 2485 C CA . GLN A 1 310 ? 16.953 24.25 28.266 1 56.09 310 GLN A CA 1
ATOM 2486 C C . GLN A 1 310 ? 17.703 24.781 27.062 1 56.09 310 GLN A C 1
ATOM 2488 O O . GLN A 1 310 ? 18.312 25.859 27.109 1 56.09 310 GLN A O 1
ATOM 2493 N N . TYR A 1 311 ? 17.438 24.109 25.969 1 63.16 311 TYR A N 1
ATOM 2494 C CA . TYR A 1 311 ? 18.125 24.484 24.734 1 63.16 311 TYR A CA 1
ATOM 2495 C C . TYR A 1 311 ? 17.141 24.828 23.625 1 63.16 311 TYR A C 1
ATOM 2497 O O . TYR A 1 311 ? 17.391 24.531 22.453 1 63.16 311 TYR A O 1
ATOM 2505 N N . GLY A 1 312 ? 16.125 25.484 24.125 1 75.5 312 GLY A N 1
ATOM 2506 C CA . GLY A 1 312 ? 15.109 25.859 23.141 1 75.5 312 GLY A CA 1
ATOM 2507 C C . GLY A 1 312 ? 15.688 26.516 21.906 1 75.5 312 GLY A C 1
ATOM 2508 O O . GLY A 1 312 ? 16.672 27.266 22 1 75.5 312 GLY A O 1
ATOM 2509 N N . LEU A 1 313 ? 15.344 26.078 20.734 1 78.5 313 LEU A N 1
ATOM 2510 C CA . LEU A 1 313 ? 15.859 26.562 19.453 1 78.5 313 LEU A CA 1
ATOM 2511 C C . LEU A 1 313 ? 14.742 27.188 18.625 1 78.5 313 LEU A C 1
ATOM 2513 O O . LEU A 1 313 ? 13.586 26.766 18.719 1 78.5 313 LEU A O 1
ATOM 2517 N N . GLN A 1 314 ? 15.086 28.344 18.172 1 86.75 314 GLN A N 1
ATOM 2518 C CA . GLN A 1 314 ? 14.219 28.953 17.172 1 86.75 314 GLN A CA 1
ATOM 2519 C C . GLN A 1 314 ? 14.859 28.922 15.797 1 86.75 314 GLN A C 1
ATOM 2521 O O . GLN A 1 314 ? 16.016 29.281 15.633 1 86.75 314 GLN A O 1
ATOM 2526 N N . GLU A 1 315 ? 14.156 28.266 14.93 1 90.12 315 GLU A N 1
ATOM 2527 C CA . GLU A 1 315 ? 14.609 28.203 13.547 1 90.12 315 GLU A CA 1
ATOM 2528 C C . GLU A 1 315 ? 13.578 28.797 12.594 1 90.12 315 GLU A C 1
ATOM 2530 O O . GLU A 1 315 ? 12.367 28.641 12.805 1 90.12 315 GLU A O 1
ATOM 2535 N N . ASN A 1 316 ? 14.062 29.562 11.672 1 91.44 316 ASN A N 1
ATOM 2536 C CA . ASN A 1 316 ? 13.211 30.141 10.641 1 91.44 316 ASN A CA 1
ATOM 2537 C C . ASN A 1 316 ? 13.695 29.766 9.242 1 91.44 316 ASN A C 1
ATOM 2539 O O . ASN A 1 316 ? 14.898 29.703 8.984 1 91.44 316 ASN A O 1
ATOM 2543 N N . LYS A 1 317 ? 12.758 29.375 8.492 1 91.69 317 LYS A N 1
ATOM 2544 C CA . LYS A 1 317 ? 13.031 29.125 7.078 1 91.69 317 LYS A CA 1
ATOM 2545 C C . LYS A 1 317 ? 12.023 29.844 6.188 1 91.69 317 LYS A C 1
ATOM 2547 O O . LYS A 1 317 ? 10.812 29.781 6.441 1 91.69 317 LYS A O 1
ATOM 2552 N N . SER A 1 318 ? 12.539 30.484 5.188 1 93.38 318 SER A N 1
ATOM 2553 C CA . SER A 1 318 ? 11.68 31.219 4.277 1 93.38 318 SER A CA 1
ATOM 2554 C C . SER A 1 318 ? 11.523 30.5 2.943 1 93.38 318 SER A C 1
ATOM 2556 O O . SER A 1 318 ? 12.445 29.828 2.486 1 93.38 318 SER A O 1
ATOM 2558 N N . TRP A 1 319 ? 10.312 30.719 2.422 1 94.69 319 TRP A N 1
ATOM 2559 C CA . TRP A 1 319 ? 9.992 30.047 1.164 1 94.69 319 TRP A CA 1
ATOM 2560 C C . TRP A 1 319 ? 9.273 31 0.211 1 94.69 319 TRP A C 1
ATOM 2562 O O . TRP A 1 319 ? 8.57 31.906 0.648 1 94.69 319 TRP A O 1
ATOM 2572 N N . PHE A 1 320 ? 9.531 30.797 -1.069 1 94.75 320 PHE A N 1
ATOM 2573 C CA . PHE A 1 320 ? 8.711 31.359 -2.137 1 94.75 320 PHE A CA 1
ATOM 2574 C C . PHE A 1 320 ? 7.785 30.312 -2.725 1 94.75 320 PHE A C 1
ATOM 2576 O O . PHE A 1 320 ? 8.242 29.234 -3.145 1 94.75 320 PHE A O 1
ATOM 2583 N N . ILE A 1 321 ? 6.473 30.547 -2.65 1 94.94 321 ILE A N 1
ATOM 2584 C CA . ILE A 1 321 ? 5.488 29.562 -3.084 1 94.94 321 ILE A CA 1
ATOM 2585 C C . ILE A 1 321 ? 4.598 30.172 -4.168 1 94.94 321 ILE A C 1
ATOM 2587 O O . ILE A 1 321 ? 4.16 31.312 -4.059 1 94.94 321 ILE A O 1
ATOM 2591 N N . VAL A 1 322 ? 4.414 29.438 -5.203 1 94.81 322 VAL A N 1
ATOM 2592 C CA . VAL A 1 322 ? 3.453 29.781 -6.238 1 94.81 322 VAL A CA 1
ATOM 2593 C C . VAL A 1 322 ? 2.393 28.688 -6.359 1 94.81 322 VAL A C 1
ATOM 2595 O O . VAL A 1 322 ? 2.723 27.516 -6.52 1 94.81 322 VAL A O 1
ATOM 2598 N N . ASN A 1 323 ? 1.146 29.047 -6.16 1 92.19 323 ASN A N 1
ATOM 2599 C CA . ASN A 1 323 ? 0.004 28.156 -6.332 1 92.19 323 ASN A CA 1
ATOM 2600 C C . ASN A 1 323 ? -0.845 28.562 -7.535 1 92.19 323 ASN A C 1
ATOM 2602 O O . ASN A 1 323 ? -1.036 29.75 -7.801 1 92.19 323 ASN A O 1
ATOM 2606 N N . THR A 1 324 ? -1.27 27.547 -8.312 1 91.19 324 THR A N 1
ATOM 2607 C CA . THR A 1 324 ? -2.037 27.859 -9.516 1 91.19 324 THR A CA 1
ATOM 2608 C C . THR A 1 324 ? -3.16 26.844 -9.711 1 91.19 324 THR A C 1
ATOM 2610 O O . THR A 1 324 ? -2.975 25.641 -9.461 1 91.19 324 THR A O 1
ATOM 2613 N N . VAL A 1 325 ? -4.285 27.328 -10.023 1 88.12 325 VAL A N 1
ATOM 2614 C CA . VAL A 1 325 ? -5.328 26.516 -10.625 1 88.12 325 VAL A CA 1
ATOM 2615 C C . VAL A 1 325 ? -5.387 26.766 -12.125 1 88.12 325 VAL A C 1
ATOM 2617 O O . VAL A 1 325 ? -5.625 27.891 -12.562 1 88.12 325 VAL A O 1
ATOM 2620 N N . LEU A 1 326 ? -5.133 25.75 -12.805 1 89.12 326 LEU A N 1
ATOM 2621 C CA . LEU A 1 326 ? -5.082 25.922 -14.25 1 89.12 326 LEU A CA 1
ATOM 2622 C C . LEU A 1 326 ? -6.48 26.094 -14.828 1 89.12 326 LEU A C 1
ATOM 2624 O O . LEU A 1 326 ? -7.41 25.391 -14.43 1 89.12 326 LEU A O 1
ATOM 2628 N N . GLY A 1 327 ? -6.582 27.094 -15.734 1 87.25 327 GLY A N 1
ATOM 2629 C CA . GLY A 1 327 ? -7.836 27.312 -16.438 1 87.25 327 GLY A CA 1
ATOM 2630 C C . GLY A 1 327 ? -7.973 26.484 -17.703 1 87.25 327 GLY A C 1
ATOM 2631 O O . GLY A 1 327 ? -6.984 25.953 -18.203 1 87.25 327 GLY A O 1
ATOM 2632 N N . ASP A 1 328 ? -9.172 26.438 -18.219 1 87 328 ASP A N 1
ATOM 2633 C CA . ASP A 1 328 ? -9.508 25.594 -19.375 1 87 328 ASP A CA 1
ATOM 2634 C C . ASP A 1 328 ? -8.695 26 -20.594 1 87 328 ASP A C 1
ATOM 2636 O O . ASP A 1 328 ? -8.352 25.156 -21.438 1 87 328 ASP A O 1
ATOM 2640 N N . SER A 1 329 ? -8.422 27.234 -20.688 1 87.31 329 SER A N 1
ATOM 2641 C CA . SER A 1 329 ? -7.766 27.75 -21.875 1 87.31 329 SER A CA 1
ATOM 2642 C C . SER A 1 329 ? -6.332 27.25 -21.984 1 87.31 329 SER A C 1
ATOM 2644 O O . SER A 1 329 ? -5.75 27.234 -23.078 1 87.31 329 SER A O 1
ATOM 2646 N N . HIS A 1 330 ? -5.766 26.781 -20.938 1 88.38 330 HIS A N 1
ATOM 2647 C CA . HIS A 1 330 ? -4.383 26.312 -20.938 1 88.38 330 HIS A CA 1
ATOM 2648 C C . HIS A 1 330 ? -4.309 24.797 -20.828 1 88.38 330 HIS A C 1
ATOM 2650 O O . HIS A 1 330 ? -3.227 24.234 -20.625 1 88.38 330 HIS A O 1
ATOM 2656 N N . MET A 1 331 ? -5.402 24.234 -21 1 91.56 331 MET A N 1
ATOM 2657 C CA . MET A 1 331 ? -5.457 22.781 -20.906 1 91.56 331 MET A CA 1
ATOM 2658 C C . MET A 1 331 ? -5.605 22.141 -22.281 1 91.56 331 MET A C 1
ATOM 2660 O O . MET A 1 331 ? -6.301 22.688 -23.141 1 91.56 331 MET A O 1
ATOM 2664 N N . SER A 1 332 ? -4.914 21.078 -22.453 1 93.56 332 SER A N 1
ATOM 2665 C CA . SER A 1 332 ? -5.234 20.25 -23.609 1 93.56 332 SER A CA 1
ATOM 2666 C C . SER A 1 332 ? -6.664 19.719 -23.531 1 93.56 332 SER A C 1
ATOM 2668 O O . SER A 1 332 ? -7.309 19.812 -22.484 1 93.56 332 SER A O 1
ATOM 2670 N N . ILE A 1 333 ? -7.113 19.25 -24.562 1 93.31 333 ILE A N 1
ATOM 2671 C CA . ILE A 1 333 ? -8.461 18.688 -24.641 1 93.31 333 ILE A CA 1
ATOM 2672 C C . ILE A 1 333 ? -8.602 17.547 -23.641 1 93.31 333 ILE A C 1
ATOM 2674 O O . ILE A 1 333 ? -9.609 17.453 -22.938 1 93.31 333 ILE A O 1
ATOM 2678 N N . GLN A 1 334 ? -7.59 16.797 -23.562 1 92.88 334 GLN A N 1
ATOM 2679 C CA . GLN A 1 334 ? -7.598 15.656 -22.641 1 92.88 334 GLN A CA 1
ATOM 2680 C C . GLN A 1 334 ? -7.629 16.125 -21.188 1 92.88 334 GLN A C 1
ATOM 2682 O O . GLN A 1 334 ? -8.391 15.586 -20.375 1 92.88 334 GLN A O 1
ATOM 2687 N N . PHE A 1 335 ? -6.855 17.078 -20.906 1 94.12 335 PHE A N 1
ATOM 2688 C CA . PHE A 1 335 ? -6.777 17.594 -19.547 1 94.12 335 PHE A CA 1
ATOM 2689 C C . PHE A 1 335 ? -8.109 18.203 -19.125 1 94.12 335 PHE A C 1
ATOM 2691 O O . PHE A 1 335 ? -8.562 18 -18 1 94.12 335 PHE A O 1
ATOM 2698 N N . ARG A 1 336 ? -8.711 18.875 -20.016 1 92.31 336 ARG A N 1
ATOM 2699 C CA . ARG A 1 336 ? -10.008 19.5 -19.734 1 92.31 336 ARG A CA 1
ATOM 2700 C C . ARG A 1 336 ? -11.078 18.438 -19.484 1 92.31 336 ARG A C 1
ATOM 2702 O O . ARG A 1 336 ? -11.883 18.578 -18.562 1 92.31 336 ARG A O 1
ATOM 2709 N N . ALA A 1 337 ? -11.023 17.453 -20.297 1 91.62 337 ALA A N 1
ATOM 2710 C CA . ALA A 1 337 ? -11.992 16.375 -20.141 1 91.62 337 ALA A CA 1
ATOM 2711 C C . ALA A 1 337 ? -11.836 15.688 -18.781 1 91.62 337 ALA A C 1
ATOM 2713 O O . ALA A 1 337 ? -12.828 15.352 -18.141 1 91.62 337 ALA A O 1
ATOM 2714 N N . LEU A 1 338 ? -10.617 15.477 -18.391 1 91.31 338 LEU A N 1
ATOM 2715 C CA . LEU A 1 338 ? -10.344 14.82 -17.109 1 91.31 338 LEU A CA 1
ATOM 2716 C C . LEU A 1 338 ? -10.727 15.719 -15.945 1 91.31 338 LEU A C 1
ATOM 2718 O O . LEU A 1 338 ? -11.227 15.234 -14.922 1 91.31 338 LEU A O 1
ATOM 2722 N N . SER A 1 339 ? -10.492 16.969 -16.062 1 88.69 339 SER A N 1
ATOM 2723 C CA . SER A 1 339 ? -10.797 17.922 -14.992 1 88.69 339 SER A CA 1
ATOM 2724 C C . SER A 1 339 ? -12.305 18.047 -14.781 1 88.69 339 SER A C 1
ATOM 2726 O O . SER A 1 339 ? -12.75 18.438 -13.703 1 88.69 339 SER A O 1
ATOM 2728 N N . GLN A 1 340 ? -13.055 17.688 -15.789 1 86.19 340 GLN A N 1
ATOM 2729 C CA . GLN A 1 340 ? -14.508 17.797 -15.719 1 86.19 340 GLN A CA 1
ATOM 2730 C C . GLN A 1 340 ? -15.148 16.438 -15.438 1 86.19 340 GLN A C 1
ATOM 2732 O O . GLN A 1 340 ? -16.375 16.328 -15.312 1 86.19 340 GLN A O 1
ATOM 2737 N N . ASP A 1 341 ? -14.297 15.469 -15.258 1 84.06 341 ASP A N 1
ATOM 2738 C CA . ASP A 1 341 ? -14.812 14.125 -14.992 1 84.06 341 ASP A CA 1
ATOM 2739 C C . ASP A 1 341 ? -15.359 14.008 -13.57 1 84.06 341 ASP A C 1
ATOM 2741 O O . ASP A 1 341 ? -14.609 14.148 -12.602 1 84.06 341 ASP A O 1
ATOM 2745 N N . LYS A 1 342 ? -16.578 13.664 -13.461 1 77.19 342 LYS A N 1
ATOM 2746 C CA . LYS A 1 342 ? -17.25 13.641 -12.164 1 77.19 342 LYS A CA 1
ATOM 2747 C C . LYS A 1 342 ? -16.781 12.461 -11.312 1 77.19 342 LYS A C 1
ATOM 2749 O O . LYS A 1 342 ? -16.75 12.539 -10.086 1 77.19 342 LYS A O 1
ATOM 2754 N N . ASP A 1 343 ? -16.344 11.43 -11.953 1 76.19 343 ASP A N 1
ATOM 2755 C CA . ASP A 1 343 ? -15.891 10.258 -11.219 1 76.19 343 ASP A CA 1
ATOM 2756 C C . ASP A 1 343 ? -14.516 10.492 -10.609 1 76.19 343 ASP A C 1
ATOM 2758 O O . ASP A 1 343 ? -14.211 9.984 -9.523 1 76.19 343 ASP A O 1
ATOM 2762 N N . LEU A 1 344 ? -13.719 11.211 -11.328 1 79.88 344 LEU A N 1
ATOM 2763 C CA . LEU A 1 344 ? -12.383 11.508 -10.828 1 79.88 344 LEU A CA 1
ATOM 2764 C C . LEU A 1 344 ? -12.43 12.602 -9.766 1 79.88 344 LEU A C 1
ATOM 2766 O O . LEU A 1 344 ? -11.867 12.453 -8.68 1 79.88 344 LEU A O 1
ATOM 2770 N N . SER A 1 345 ? -13.141 13.688 -10.078 1 81.5 345 SER A N 1
ATOM 2771 C CA . SER A 1 345 ? -13.367 14.828 -9.203 1 81.5 345 SER A CA 1
ATOM 2772 C C . SER A 1 345 ? -12.055 15.391 -8.68 1 81.5 345 SER A C 1
ATOM 2774 O O . SER A 1 345 ? -11.906 15.617 -7.477 1 81.5 345 SER A O 1
ATOM 2776 N N . TYR A 1 346 ? -11.039 15.484 -9.508 1 85.19 346 TYR A N 1
ATOM 2777 C CA . TYR A 1 346 ? -9.766 16.125 -9.18 1 85.19 346 TYR A CA 1
ATOM 2778 C C . TYR A 1 346 ? -9.742 17.562 -9.648 1 85.19 346 TYR A C 1
ATOM 2780 O O . TYR A 1 346 ? -10.5 17.953 -10.547 1 85.19 346 TYR A O 1
ATOM 2788 N N . SER A 1 347 ? -8.906 18.312 -9.07 1 85.12 347 SER A N 1
ATOM 2789 C CA . SER A 1 347 ? -8.727 19.719 -9.438 1 85.12 347 SER A CA 1
ATOM 2790 C C . SER A 1 347 ? -7.34 19.969 -10.016 1 85.12 347 SER A C 1
ATOM 2792 O O . SER A 1 347 ? -6.359 19.375 -9.562 1 85.12 347 SER A O 1
ATOM 2794 N N . PRO A 1 348 ? -7.32 20.797 -11.039 1 89.62 348 PRO A N 1
ATOM 2795 C CA . PRO A 1 348 ? -6.008 21.125 -11.594 1 89.62 348 PRO A CA 1
ATOM 2796 C C . PRO A 1 348 ? -5.246 22.141 -10.742 1 89.62 348 PRO A C 1
ATOM 2798 O O . PRO A 1 348 ? -4.734 23.141 -11.266 1 89.62 348 PRO A O 1
ATOM 2801 N N . TYR A 1 349 ? -5.188 21.906 -9.531 1 90.19 349 TYR A N 1
ATOM 2802 C CA . TYR A 1 349 ? -4.48 22.719 -8.547 1 90.19 349 TYR A CA 1
ATOM 2803 C C . TYR A 1 349 ? -3.059 22.203 -8.344 1 90.19 349 TYR A C 1
ATOM 2805 O O . TYR A 1 349 ? -2.852 21.031 -8.031 1 90.19 349 TYR A O 1
ATOM 2813 N N . VAL A 1 350 ? -2.143 23.078 -8.602 1 94.12 350 VAL A N 1
ATOM 2814 C CA . VAL A 1 350 ? -0.734 22.734 -8.438 1 94.12 350 VAL A CA 1
ATOM 2815 C C . VAL A 1 350 ? -0.005 23.859 -7.711 1 94.12 350 VAL A C 1
ATOM 2817 O O . VAL A 1 350 ? -0.512 24.984 -7.621 1 94.12 350 VAL A O 1
ATOM 2820 N N . GLY A 1 351 ? 1.125 23.484 -7.133 1 95.56 351 GLY A N 1
ATOM 2821 C CA . GLY A 1 351 ? 1.96 24.453 -6.445 1 95.56 351 GLY A CA 1
ATOM 2822 C C . GLY A 1 351 ? 3.422 24.047 -6.383 1 95.56 351 GLY A C 1
ATOM 2823 O O . GLY A 1 351 ? 3.746 22.875 -6.477 1 95.56 351 GLY A O 1
ATOM 2824 N N . ILE A 1 352 ? 4.242 25.062 -6.297 1 97.62 352 ILE A N 1
ATOM 2825 C CA . ILE A 1 352 ? 5.68 24.844 -6.176 1 97.62 352 ILE A CA 1
ATOM 2826 C C . ILE A 1 352 ? 6.242 25.734 -5.066 1 97.62 352 ILE A C 1
ATOM 2828 O O . ILE A 1 352 ? 5.836 26.891 -4.91 1 97.62 352 ILE A O 1
ATOM 2832 N N . ALA A 1 353 ? 7.148 25.188 -4.289 1 97.5 353 ALA A N 1
ATOM 2833 C CA . ALA A 1 353 ? 7.824 25.938 -3.227 1 97.5 353 ALA A CA 1
ATOM 2834 C C . ALA A 1 353 ? 9.344 25.859 -3.387 1 97.5 353 ALA A C 1
ATOM 2836 O O . ALA A 1 353 ? 9.898 24.797 -3.639 1 97.5 353 ALA A O 1
ATOM 2837 N N . ILE A 1 354 ? 9.953 27.031 -3.271 1 96.25 354 ILE A N 1
ATOM 2838 C CA . ILE A 1 354 ? 11.406 27.156 -3.352 1 96.25 354 ILE A CA 1
ATOM 2839 C C . ILE A 1 354 ? 11.945 27.797 -2.076 1 96.25 354 ILE A C 1
ATOM 2841 O O . ILE A 1 354 ? 11.453 28.844 -1.646 1 96.25 354 ILE A O 1
ATOM 2845 N N . PRO A 1 355 ? 12.984 27.172 -1.487 1 95.44 355 PRO A N 1
ATOM 2846 C CA . PRO A 1 355 ? 13.57 27.812 -0.315 1 95.44 355 PRO A CA 1
ATOM 2847 C C . PRO A 1 355 ? 14.352 29.078 -0.671 1 95.44 355 PRO A C 1
ATOM 2849 O O . PRO A 1 355 ? 15.016 29.125 -1.709 1 95.44 355 PRO A O 1
ATOM 2852 N N . HIS A 1 356 ? 14.266 30.078 0.174 1 93.12 356 HIS A N 1
ATOM 2853 C CA . HIS A 1 356 ? 15.031 31.297 -0.027 1 93.12 356 HIS A CA 1
ATOM 2854 C C . HIS A 1 356 ? 16.531 31.031 0.078 1 93.12 356 HIS A C 1
ATOM 2856 O O . HIS A 1 356 ? 17.312 31.562 -0.717 1 93.12 356 HIS A O 1
ATOM 2862 N N . GLU A 1 357 ? 16.844 30.172 1.017 1 91 357 GLU A N 1
ATOM 2863 C CA . GLU A 1 357 ? 18.25 29.891 1.266 1 91 357 GLU A CA 1
ATOM 2864 C C . GLU A 1 357 ? 18.703 28.672 0.469 1 91 357 GLU A C 1
ATOM 2866 O O . GLU A 1 357 ? 17.891 27.812 0.107 1 91 357 GLU A O 1
ATOM 2871 N N . ASP A 1 358 ? 19.969 28.766 0.225 1 89.12 358 ASP A N 1
ATOM 2872 C CA . ASP A 1 358 ? 20.578 27.594 -0.418 1 89.12 358 ASP A CA 1
ATOM 2873 C C . ASP A 1 358 ? 20.75 26.453 0.575 1 89.12 358 ASP A C 1
ATOM 2875 O O . ASP A 1 358 ? 21.578 26.547 1.491 1 89.12 358 ASP A O 1
ATOM 2879 N N . ILE A 1 359 ? 20.031 25.5 0.458 1 87.31 359 ILE A N 1
ATOM 2880 C CA . ILE A 1 359 ? 20.094 24.328 1.319 1 87.31 359 ILE A CA 1
ATOM 2881 C C . ILE A 1 359 ? 20.984 23.266 0.673 1 87.31 359 ILE A C 1
ATOM 2883 O O . ILE A 1 359 ? 20.703 22.812 -0.444 1 87.31 359 ILE A O 1
ATOM 2887 N N . ALA A 1 360 ? 21.969 22.859 1.447 1 84.12 360 ALA A N 1
ATOM 2888 C CA . ALA A 1 360 ? 22.859 21.797 0.967 1 84.12 360 ALA A CA 1
ATOM 2889 C C . ALA A 1 360 ? 22.109 20.469 0.847 1 84.12 360 ALA A C 1
ATOM 2891 O O . ALA A 1 360 ? 21.375 20.078 1.757 1 84.12 360 ALA A O 1
ATOM 2892 N N . ASP A 1 361 ? 22.125 19.812 -0.205 1 85.44 361 ASP A N 1
ATOM 2893 C CA . ASP A 1 361 ? 21.516 18.516 -0.442 1 85.44 361 ASP A CA 1
ATOM 2894 C C . ASP A 1 361 ? 20 18.594 -0.374 1 85.44 361 ASP A C 1
ATOM 2896 O O . ASP A 1 361 ? 19.359 17.766 0.291 1 85.44 361 ASP A O 1
ATOM 2900 N N . PHE A 1 362 ? 19.469 19.672 -0.915 1 90.88 362 PHE A N 1
ATOM 2901 C CA . PHE A 1 362 ? 18.016 19.844 -0.977 1 90.88 362 PHE A CA 1
ATOM 2902 C C . PHE A 1 362 ? 17.359 18.641 -1.646 1 90.88 362 PHE A C 1
ATOM 2904 O O . PHE A 1 362 ? 17.781 18.219 -2.723 1 90.88 362 PHE A O 1
ATOM 2911 N N . LYS A 1 363 ? 16.391 18.094 -0.986 1 91.25 363 LYS A N 1
ATOM 2912 C CA . LYS A 1 363 ? 15.664 16.938 -1.519 1 91.25 363 LYS A CA 1
ATOM 2913 C C . LYS A 1 363 ? 14.25 17.328 -1.946 1 91.25 363 LYS A C 1
ATOM 2915 O O . LYS A 1 363 ? 13.328 17.312 -1.135 1 91.25 363 LYS A O 1
ATOM 2920 N N . GLY A 1 364 ? 14.109 17.594 -3.271 1 94.5 364 GLY A N 1
ATOM 2921 C CA . GLY A 1 364 ? 12.781 17.891 -3.783 1 94.5 364 GLY A CA 1
ATOM 2922 C C . GLY A 1 364 ? 11.758 16.828 -3.426 1 94.5 364 GLY A C 1
ATOM 2923 O O . GLY A 1 364 ? 12.031 15.625 -3.535 1 94.5 364 GLY A O 1
ATOM 2924 N N . HIS A 1 365 ? 10.633 17.312 -2.934 1 95.69 365 HIS A N 1
ATOM 2925 C CA . HIS A 1 365 ? 9.617 16.406 -2.414 1 95.69 365 HIS A CA 1
ATOM 2926 C C . HIS A 1 365 ? 8.273 16.625 -3.102 1 95.69 365 HIS A C 1
ATOM 2928 O O . HIS A 1 365 ? 8.117 17.578 -3.867 1 95.69 365 HIS A O 1
ATOM 2934 N N . VAL A 1 366 ? 7.379 15.641 -2.891 1 96.69 366 VAL A N 1
ATOM 2935 C CA . VAL A 1 366 ? 6.074 15.68 -3.541 1 96.69 366 VAL A CA 1
ATOM 2936 C C . VAL A 1 366 ? 4.977 15.805 -2.488 1 96.69 366 VAL A C 1
ATOM 2938 O O . VAL A 1 366 ? 5.027 15.148 -1.448 1 96.69 366 VAL A O 1
ATOM 2941 N N . PHE A 1 367 ? 4.07 16.719 -2.781 1 95.88 367 PHE A N 1
ATOM 2942 C CA . PHE A 1 367 ? 2.953 16.984 -1.883 1 95.88 367 PHE A CA 1
ATOM 2943 C C . PHE A 1 367 ? 1.624 16.766 -2.596 1 95.88 367 PHE A C 1
ATOM 2945 O O . PHE A 1 367 ? 1.497 17.062 -3.787 1 95.88 367 PHE A O 1
ATOM 2952 N N . CYS A 1 368 ? 0.734 16.219 -1.979 1 93.25 368 CYS A N 1
ATOM 2953 C CA . CYS A 1 368 ? -0.691 16.375 -2.246 1 93.25 368 CYS A CA 1
ATOM 2954 C C . CYS A 1 368 ? -1.394 17.047 -1.073 1 93.25 368 CYS A C 1
ATOM 2956 O O . CYS A 1 368 ? -2.047 16.375 -0.27 1 93.25 368 CYS A O 1
ATOM 2958 N N . PHE A 1 369 ? -1.114 18.375 -1.007 1 89.56 369 PHE A N 1
ATOM 2959 C CA . PHE A 1 369 ? -1.432 19.234 0.126 1 89.56 369 PHE A CA 1
ATOM 2960 C C . PHE A 1 369 ? -0.541 18.906 1.319 1 89.56 369 PHE A C 1
ATOM 2962 O O . PHE A 1 369 ? 0.092 19.797 1.89 1 89.56 369 PHE A O 1
ATOM 2969 N N . LEU A 1 370 ? -0.471 17.688 1.663 1 92.62 370 LEU A N 1
ATOM 2970 C CA . LEU A 1 370 ? 0.48 17.219 2.66 1 92.62 370 LEU A CA 1
ATOM 2971 C C . LEU A 1 370 ? 1.627 16.453 2 1 92.62 370 LEU A C 1
ATOM 2973 O O . LEU A 1 370 ? 1.456 15.875 0.927 1 92.62 370 LEU A O 1
ATOM 2977 N N . PRO A 1 371 ? 2.799 16.5 2.666 1 94.25 371 PRO A N 1
ATOM 2978 C CA . PRO A 1 371 ? 3.926 15.797 2.059 1 94.25 371 PRO A CA 1
ATOM 2979 C C . PRO A 1 371 ? 3.734 14.281 2.062 1 94.25 371 PRO A C 1
ATOM 2981 O O . PRO A 1 371 ? 3.24 13.719 3.043 1 94.25 371 PRO A O 1
ATOM 2984 N N . LEU A 1 372 ? 4.066 13.664 0.945 1 92.12 372 LEU A N 1
ATOM 2985 C CA . LEU A 1 372 ? 4.168 12.203 0.938 1 92.12 372 LEU A CA 1
ATOM 2986 C C . LEU A 1 372 ? 5.238 11.734 1.917 1 92.12 372 LEU A C 1
ATOM 2988 O O . LEU A 1 372 ? 6.008 12.539 2.443 1 92.12 372 LEU A O 1
ATOM 2992 N N . PRO A 1 373 ? 5.297 10.391 2.184 1 87.56 373 PRO A N 1
ATOM 2993 C CA . PRO A 1 373 ? 6.309 9.914 3.129 1 87.56 373 PRO A CA 1
ATOM 2994 C C . PRO A 1 373 ? 7.727 10.297 2.721 1 87.56 373 PRO A C 1
ATOM 2996 O O . PRO A 1 373 ? 8.07 10.242 1.536 1 87.56 373 PRO A O 1
ATOM 2999 N N . LEU A 1 374 ? 8.445 10.672 3.676 1 86.44 374 LEU A N 1
ATOM 3000 C CA . LEU A 1 374 ? 9.82 11.086 3.42 1 86.44 374 LEU A CA 1
ATOM 3001 C C . LEU A 1 374 ? 10.664 9.898 2.959 1 86.44 374 LEU A C 1
ATOM 3003 O O . LEU A 1 374 ? 10.445 8.766 3.393 1 86.44 374 LEU A O 1
ATOM 3007 N N . GLU A 1 375 ? 11.539 10.227 2.137 1 83.25 375 GLU A N 1
ATOM 3008 C CA . GLU A 1 375 ? 12.484 9.234 1.629 1 83.25 375 GLU A CA 1
ATOM 3009 C C . GLU A 1 375 ? 13.922 9.68 1.847 1 83.25 375 GLU A C 1
ATOM 3011 O O . GLU A 1 375 ? 14.188 10.852 2.098 1 83.25 375 GLU A O 1
ATOM 3016 N N . GLU A 1 376 ? 14.781 8.633 1.771 1 78 376 GLU A N 1
ATOM 3017 C CA . GLU A 1 376 ? 16.203 8.93 1.935 1 78 376 GLU A CA 1
ATOM 3018 C C . GLU A 1 376 ? 16.734 9.742 0.754 1 78 376 GLU A C 1
ATOM 3020 O O . GLU A 1 376 ? 17.641 10.562 0.917 1 78 376 GLU A O 1
ATOM 3025 N N . ARG A 1 377 ? 16.234 9.508 -0.355 1 78.75 377 ARG A N 1
ATOM 3026 C CA . ARG A 1 377 ? 16.625 10.242 -1.557 1 78.75 377 ARG A CA 1
ATOM 3027 C C . ARG A 1 377 ? 15.484 11.133 -2.037 1 78.75 377 ARG A C 1
ATOM 3029 O O . ARG A 1 377 ? 14.344 10.977 -1.61 1 78.75 377 ARG A O 1
ATOM 3036 N N . SER A 1 378 ? 15.906 12.07 -2.828 1 83.31 378 SER A N 1
ATOM 3037 C CA . SER A 1 378 ? 14.914 12.953 -3.428 1 83.31 378 SER A CA 1
ATOM 3038 C C . SER A 1 378 ? 13.898 12.164 -4.242 1 83.31 378 SER A C 1
ATOM 3040 O O . SER A 1 378 ? 14.266 11.273 -5.012 1 83.31 378 SER A O 1
ATOM 3042 N N . LEU A 1 379 ? 12.711 12.492 -4.055 1 86 379 LEU A N 1
ATOM 3043 C CA . LEU A 1 379 ? 11.648 11.805 -4.781 1 86 379 LEU A CA 1
ATOM 3044 C C . LEU A 1 379 ? 11.617 12.242 -6.242 1 86 379 LEU A C 1
ATOM 3046 O O . LEU A 1 379 ? 11.258 11.453 -7.121 1 86 379 LEU A O 1
ATOM 3050 N N . THR A 1 380 ? 11.938 13.516 -6.453 1 92.81 380 THR A N 1
ATOM 3051 C CA . THR A 1 380 ? 11.75 14.062 -7.793 1 92.81 380 THR A CA 1
ATOM 3052 C C . THR A 1 380 ? 13.094 14.383 -8.445 1 92.81 380 THR A C 1
ATOM 3054 O O . THR A 1 380 ? 13.203 14.422 -9.672 1 92.81 380 THR A O 1
ATOM 3057 N N . GLY A 1 381 ? 14.102 14.664 -7.613 1 91.5 381 GLY A N 1
ATOM 3058 C CA . GLY A 1 381 ? 15.359 15.172 -8.125 1 91.5 381 GLY A CA 1
ATOM 3059 C C . GLY A 1 381 ? 15.297 16.641 -8.523 1 91.5 381 GLY A C 1
ATOM 3060 O O . GLY A 1 381 ? 16.266 17.172 -9.07 1 91.5 381 GLY A O 1
ATOM 3061 N N . LEU A 1 382 ? 14.195 17.297 -8.312 1 94.06 382 LEU A N 1
ATOM 3062 C CA . LEU A 1 382 ? 14.016 18.719 -8.609 1 94.06 382 LEU A CA 1
ATOM 3063 C C . LEU A 1 382 ? 14.492 19.578 -7.449 1 94.06 382 LEU A C 1
ATOM 3065 O O . LEU A 1 382 ? 14.477 19.141 -6.297 1 94.06 382 LEU A O 1
ATOM 3069 N N . PRO A 1 383 ? 14.906 20.766 -7.75 1 94.56 383 PRO A N 1
ATOM 3070 C CA . PRO A 1 383 ? 15.359 21.672 -6.684 1 94.56 383 PRO A CA 1
ATOM 3071 C C . PRO A 1 383 ? 14.211 22.406 -6 1 94.56 383 PRO A C 1
ATOM 3073 O O . PRO A 1 383 ? 14.422 23.469 -5.406 1 94.56 383 PRO A O 1
ATOM 3076 N N . VAL A 1 384 ? 13.031 21.922 -6.148 1 96.69 384 VAL A N 1
ATOM 3077 C CA . VAL A 1 384 ? 11.828 22.516 -5.578 1 96.69 384 VAL A CA 1
ATOM 3078 C C . VAL A 1 384 ? 10.922 21.422 -5.012 1 96.69 384 VAL A C 1
ATOM 3080 O O . VAL A 1 384 ? 11.117 20.234 -5.297 1 96.69 384 VAL A O 1
ATOM 3083 N N . HIS A 1 385 ? 9.992 21.844 -4.125 1 97.44 385 HIS A N 1
ATOM 3084 C CA . HIS A 1 385 ? 8.906 20.969 -3.725 1 97.44 385 HIS A CA 1
ATOM 3085 C C . HIS A 1 385 ? 7.707 21.109 -4.656 1 97.44 385 HIS A C 1
ATOM 3087 O O . HIS A 1 385 ? 7.379 22.219 -5.082 1 97.44 385 HIS A O 1
ATOM 3093 N N . LEU A 1 386 ? 7.133 19.984 -5.043 1 97.81 386 LEU A N 1
ATOM 3094 C CA . LEU A 1 386 ? 5.984 19.984 -5.941 1 97.81 386 LEU A CA 1
ATOM 3095 C C . LEU A 1 386 ? 4.711 19.625 -5.188 1 97.81 386 LEU A C 1
ATOM 3097 O O . LEU A 1 386 ? 4.688 18.656 -4.422 1 97.81 386 LEU A O 1
ATOM 3101 N N . ASN A 1 387 ? 3.709 20.422 -5.344 1 96.5 387 ASN A N 1
ATOM 3102 C CA . ASN A 1 387 ? 2.369 20.078 -4.879 1 96.5 387 ASN A CA 1
ATOM 3103 C C . ASN A 1 387 ? 1.399 19.906 -6.043 1 96.5 387 ASN A C 1
ATOM 3105 O O . ASN A 1 387 ? 1.454 20.641 -7.02 1 96.5 387 ASN A O 1
ATOM 3109 N N . GLY A 1 388 ? 0.591 18.922 -5.98 1 94.25 388 GLY A N 1
ATOM 3110 C CA . GLY A 1 388 ? -0.472 18.703 -6.949 1 94.25 388 GLY A CA 1
ATOM 3111 C C . GLY A 1 388 ? -1.589 17.828 -6.418 1 94.25 388 GLY A C 1
ATOM 3112 O O . GLY A 1 388 ? -1.387 17.062 -5.477 1 94.25 388 GLY A O 1
ATOM 3113 N N . PHE A 1 389 ? -2.713 18.031 -7.004 1 90.88 389 PHE A N 1
ATOM 3114 C CA . PHE A 1 389 ? -3.832 17.156 -6.68 1 90.88 389 PHE A CA 1
ATOM 3115 C C . PHE A 1 389 ? -3.701 15.828 -7.406 1 90.88 389 PHE A C 1
ATOM 3117 O O . PHE A 1 389 ? -4.523 15.492 -8.266 1 90.88 389 PHE A O 1
ATOM 3124 N N . PHE A 1 390 ? -2.795 15.016 -6.945 1 93.38 390 PHE A N 1
ATOM 3125 C CA . PHE A 1 390 ? -2.436 13.766 -7.602 1 93.38 390 PHE A CA 1
ATOM 3126 C C . PHE A 1 390 ? -3.412 12.656 -7.227 1 93.38 390 PHE A C 1
ATOM 3128 O O . PHE A 1 390 ? -3.998 12.68 -6.141 1 93.38 390 PHE A O 1
ATOM 3135 N N . ALA A 1 391 ? -3.582 11.789 -8.211 1 90.94 391 ALA A N 1
ATOM 3136 C CA . ALA A 1 391 ? -4.152 10.5 -7.852 1 90.94 391 ALA A CA 1
ATOM 3137 C C . ALA A 1 391 ? -3.156 9.664 -7.055 1 90.94 391 ALA A C 1
ATOM 3139 O O . ALA A 1 391 ? -2.07 9.344 -7.547 1 90.94 391 ALA A O 1
ATOM 3140 N N . LEU A 1 392 ? -3.561 9.375 -5.801 1 89.31 392 LEU A N 1
ATOM 3141 C CA . LEU A 1 392 ? -2.688 8.633 -4.898 1 89.31 392 LEU A CA 1
ATOM 3142 C C . LEU A 1 392 ? -3.252 7.246 -4.613 1 89.31 392 LEU A C 1
ATOM 3144 O O . LEU A 1 392 ? -4.406 6.961 -4.938 1 89.31 392 LEU A O 1
ATOM 3148 N N . SER A 1 393 ? -2.355 6.445 -4.043 1 85.44 393 SER A N 1
ATOM 3149 C CA . SER A 1 393 ? -2.855 5.238 -3.393 1 85.44 393 SER A CA 1
ATOM 3150 C C . SER A 1 393 ? -3.801 5.578 -2.246 1 85.44 393 SER A C 1
ATOM 3152 O O . SER A 1 393 ? -3.775 6.699 -1.726 1 85.44 393 SER A O 1
ATOM 3154 N N . GLN A 1 394 ? -4.59 4.633 -1.857 1 78.69 394 GLN A N 1
ATOM 3155 C CA . GLN A 1 394 ? -5.625 4.887 -0.859 1 78.69 394 GLN A CA 1
ATOM 3156 C C . GLN A 1 394 ? -5.012 5.309 0.473 1 78.69 394 GLN A C 1
ATOM 3158 O O . GLN A 1 394 ? -5.609 6.086 1.221 1 78.69 394 GLN A O 1
ATOM 3163 N N . ASN A 1 395 ? -3.881 4.812 0.723 1 77.75 395 ASN A N 1
ATOM 3164 C CA . ASN A 1 395 ? -3.221 5.191 1.967 1 77.75 395 ASN A CA 1
ATOM 3165 C C . ASN A 1 395 ? -2.396 6.465 1.797 1 77.75 395 ASN A C 1
ATOM 3167 O O . ASN A 1 395 ? -1.684 6.875 2.715 1 77.75 395 ASN A O 1
ATOM 3171 N N . ARG A 1 396 ? -2.428 7.023 0.632 1 77.75 396 ARG A N 1
ATOM 3172 C CA . ARG A 1 396 ? -1.846 8.32 0.315 1 77.75 396 ARG A CA 1
ATOM 3173 C C . ARG A 1 396 ? -0.323 8.273 0.395 1 77.75 396 ARG A C 1
ATOM 3175 O O . ARG A 1 396 ? 0.319 9.281 0.702 1 77.75 396 ARG A O 1
ATOM 3182 N N . ARG A 1 397 ? 0.24 7.223 0.119 1 83.56 397 ARG A N 1
ATOM 3183 C CA . ARG A 1 397 ? 1.681 7.109 0.316 1 83.56 397 ARG A CA 1
ATOM 3184 C C . ARG A 1 397 ? 2.424 7.203 -1.013 1 83.56 397 ARG A C 1
ATOM 3186 O O . ARG A 1 397 ? 3.605 7.551 -1.046 1 83.56 397 ARG A O 1
ATOM 3193 N N . HIS A 1 398 ? 1.629 6.914 -2.068 1 85.94 398 HIS A N 1
ATOM 3194 C CA . HIS A 1 398 ? 2.305 6.848 -3.359 1 85.94 398 HIS A CA 1
ATOM 3195 C C . HIS A 1 398 ? 1.463 7.492 -4.457 1 85.94 398 HIS A C 1
ATOM 3197 O O . HIS A 1 398 ? 0.24 7.34 -4.477 1 85.94 398 HIS A O 1
ATOM 3203 N N . VAL A 1 399 ? 2.18 8.289 -5.316 1 90.75 399 VAL A N 1
ATOM 3204 C CA . VAL A 1 399 ? 1.559 8.719 -6.566 1 90.75 399 VAL A CA 1
ATOM 3205 C C . VAL A 1 399 ? 1.363 7.516 -7.484 1 90.75 399 VAL A C 1
ATOM 3207 O O . VAL A 1 399 ? 2.246 6.66 -7.598 1 90.75 399 VAL A O 1
ATOM 3210 N N . LYS A 1 400 ? 0.212 7.422 -8.023 1 87.88 400 LYS A N 1
ATOM 3211 C CA . LYS A 1 400 ? -0.026 6.32 -8.953 1 87.88 400 LYS A CA 1
ATOM 3212 C C . LYS A 1 400 ? 0.773 6.504 -10.242 1 87.88 400 LYS A C 1
ATOM 3214 O O . LYS A 1 400 ? 0.729 7.57 -10.859 1 87.88 400 LYS A O 1
ATOM 3219 N N . TRP A 1 401 ? 1.513 5.473 -10.656 1 85.75 401 TRP A N 1
ATOM 3220 C CA . TRP A 1 401 ? 2.33 5.488 -11.867 1 85.75 401 TRP A CA 1
ATOM 3221 C C . TRP A 1 401 ? 2.025 4.281 -12.742 1 85.75 401 TRP A C 1
ATOM 3223 O O . TRP A 1 401 ? 1.682 3.209 -12.242 1 85.75 401 TRP A O 1
ATOM 3233 N N . PRO A 1 402 ? 2.176 4.492 -14.07 1 81.44 402 PRO A N 1
ATOM 3234 C CA . PRO A 1 402 ? 2.098 3.312 -14.938 1 81.44 402 PRO A CA 1
ATOM 3235 C C . PRO A 1 402 ? 3.311 2.396 -14.797 1 81.44 402 PRO A C 1
ATOM 3237 O O . PRO A 1 402 ? 4.434 2.875 -14.609 1 81.44 402 PRO A O 1
ATOM 3240 N N . SER A 1 403 ? 3.033 1.124 -14.883 1 76.12 403 SER A N 1
ATOM 3241 C CA . SER A 1 403 ? 4.152 0.188 -14.938 1 76.12 403 SER A CA 1
ATOM 3242 C C . SER A 1 403 ? 4.957 0.37 -16.219 1 76.12 403 SER A C 1
ATOM 3244 O O . SER A 1 403 ? 4.434 0.863 -17.219 1 76.12 403 SER A O 1
ATOM 3246 N N . ALA A 1 404 ? 6.223 -0.092 -16.172 1 72.62 404 ALA A N 1
ATOM 3247 C CA . ALA A 1 404 ? 7.121 0.126 -17.297 1 72.62 404 ALA A CA 1
ATOM 3248 C C . ALA A 1 404 ? 6.645 -0.639 -18.531 1 72.62 404 ALA A C 1
ATOM 3250 O O . ALA A 1 404 ? 6.938 -0.247 -19.672 1 72.62 404 ALA A O 1
ATOM 3251 N N . ASP A 1 405 ? 5.926 -1.587 -18.281 1 67.31 405 ASP A N 1
ATOM 3252 C CA . ASP A 1 405 ? 5.512 -2.436 -19.391 1 67.31 405 ASP A CA 1
ATOM 3253 C C . ASP A 1 405 ? 4.23 -1.908 -20.031 1 67.31 405 ASP A C 1
ATOM 3255 O O . ASP A 1 405 ? 3.846 -2.359 -21.125 1 67.31 405 ASP A O 1
ATOM 3259 N N . LEU A 1 406 ? 3.729 -0.981 -19.406 1 69 406 LEU A N 1
ATOM 3260 C CA . LEU A 1 406 ? 2.424 -0.53 -19.875 1 69 406 LEU A CA 1
ATOM 3261 C C . LEU A 1 406 ? 2.568 0.349 -21.109 1 69 406 LEU A C 1
ATOM 3263 O O . LEU A 1 406 ? 3.346 1.307 -21.109 1 69 406 LEU A O 1
ATOM 3267 N N . LYS A 1 407 ? 1.938 -0.069 -22.172 1 65.12 407 LYS A N 1
ATOM 3268 C CA . LYS A 1 407 ? 1.876 0.714 -23.391 1 65.12 407 LYS A CA 1
ATOM 3269 C C . LYS A 1 407 ? 1.058 1.986 -23.203 1 65.12 407 LYS A C 1
ATOM 3271 O O . LYS A 1 407 ? 0.233 2.064 -22.281 1 65.12 407 LYS A O 1
ATOM 3276 N N . GLN A 1 408 ? 1.21 2.812 -23.859 1 65.12 408 GLN A N 1
ATOM 3277 C CA . GLN A 1 408 ? 0.523 4.098 -23.797 1 65.12 408 GLN A CA 1
ATOM 3278 C C . GLN A 1 408 ? -0.99 3.918 -23.875 1 65.12 408 GLN A C 1
ATOM 3280 O O . GLN A 1 408 ? -1.742 4.645 -23.219 1 65.12 408 GLN A O 1
ATOM 3285 N N . THR A 1 409 ? -1.347 2.982 -24.609 1 62.31 409 THR A N 1
ATOM 3286 C CA . THR A 1 409 ? -2.773 2.723 -24.766 1 62.31 409 THR A CA 1
ATOM 3287 C C . THR A 1 409 ? -3.402 2.303 -23.438 1 62.31 409 THR A C 1
ATOM 3289 O O . THR A 1 409 ? -4.535 2.682 -23.141 1 62.31 409 THR A O 1
ATOM 3292 N N . ALA A 1 410 ? -2.633 1.604 -22.797 1 63.19 410 ALA A N 1
ATOM 3293 C CA . ALA A 1 410 ? -3.129 1.137 -21.5 1 63.19 410 ALA A CA 1
ATOM 3294 C C . ALA A 1 410 ? -3.209 2.283 -20.5 1 63.19 410 ALA A C 1
ATOM 3296 O O . ALA A 1 410 ? -4.137 2.344 -19.688 1 63.19 410 ALA A O 1
ATOM 3297 N N . ILE A 1 411 ? -2.281 3.037 -20.594 1 71.38 411 ILE A N 1
ATOM 3298 C CA . ILE A 1 411 ? -2.281 4.215 -19.734 1 71.38 411 ILE A CA 1
ATOM 3299 C C . ILE A 1 411 ? -3.529 5.051 -20 1 71.38 411 ILE A C 1
ATOM 3301 O O . ILE A 1 411 ? -4.133 5.598 -19.078 1 71.38 411 ILE A O 1
ATOM 3305 N N . SER A 1 412 ? -3.977 4.922 -21.172 1 68.75 412 SER A N 1
ATOM 3306 C CA . SER A 1 412 ? -5.121 5.727 -21.594 1 68.75 412 SER A CA 1
ATOM 3307 C C . SER A 1 412 ? -6.426 5.16 -21.031 1 68.75 412 SER A C 1
ATOM 3309 O O . SER A 1 412 ? -7.43 5.871 -20.953 1 68.75 412 SER A O 1
ATOM 3311 N N . ALA A 1 413 ? -6.316 4.027 -20.672 1 72.25 413 ALA A N 1
ATOM 3312 C CA . ALA A 1 413 ? -7.531 3.404 -20.156 1 72.25 413 ALA A CA 1
ATOM 3313 C C . ALA A 1 413 ? -7.73 3.729 -18.672 1 72.25 413 ALA A C 1
ATOM 3315 O O . ALA A 1 413 ? -8.844 3.607 -18.156 1 72.25 413 ALA A O 1
ATOM 3316 N N . ASP A 1 414 ? -6.734 4.152 -18.062 1 81.69 414 ASP A N 1
ATOM 3317 C CA . ASP A 1 414 ? -6.801 4.516 -16.641 1 81.69 414 ASP A 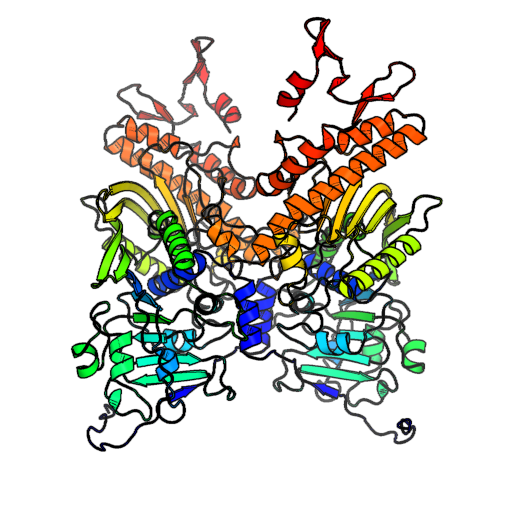CA 1
ATOM 3318 C C . ASP A 1 414 ? -6.812 6.031 -16.469 1 81.69 414 ASP A C 1
ATOM 3320 O O . ASP A 1 414 ? -5.762 6.676 -16.547 1 81.69 414 ASP A O 1
ATOM 3324 N N . LYS A 1 415 ? -7.969 6.504 -16.078 1 85.5 415 LYS A N 1
ATOM 3325 C CA . LYS A 1 415 ? -8.148 7.953 -16 1 85.5 415 LYS A CA 1
ATOM 3326 C C . LYS A 1 415 ? -7.25 8.562 -14.93 1 85.5 415 LYS A C 1
ATOM 3328 O O . LYS A 1 415 ? -6.777 9.695 -15.078 1 85.5 415 LYS A O 1
ATOM 3333 N N . SER A 1 416 ? -7.004 7.844 -13.867 1 88.62 416 SER A N 1
ATOM 3334 C CA . SER A 1 416 ? -6.152 8.352 -12.797 1 88.62 416 SER A CA 1
ATOM 3335 C C . SER A 1 416 ? -4.711 8.516 -13.266 1 88.62 416 SER A C 1
ATOM 3337 O O . SER A 1 416 ? -4.043 9.492 -12.922 1 88.62 416 SER A O 1
ATOM 3339 N N . LEU A 1 417 ? -4.309 7.535 -13.992 1 88.69 417 LEU A N 1
ATOM 3340 C CA . LEU A 1 417 ? -2.955 7.605 -14.531 1 88.69 417 LEU A CA 1
ATOM 3341 C C . LEU A 1 417 ? -2.836 8.734 -15.547 1 88.69 417 LEU A C 1
ATOM 3343 O O . LEU A 1 417 ? -1.841 9.461 -15.555 1 88.69 417 LEU A O 1
ATOM 3347 N N . GLN A 1 418 ? -3.799 8.844 -16.359 1 90.81 418 GLN A N 1
ATOM 3348 C CA . GLN A 1 418 ? -3.82 9.93 -17.344 1 90.81 418 GLN A CA 1
ATOM 3349 C C . GLN A 1 418 ? -3.799 11.289 -16.641 1 90.81 418 GLN A C 1
ATOM 3351 O O . GLN A 1 418 ? -3.086 12.203 -17.078 1 90.81 418 GLN A O 1
ATOM 3356 N N . TRP A 1 419 ? -4.57 11.391 -15.633 1 93.94 419 TRP A N 1
ATOM 3357 C CA . TRP A 1 419 ? -4.652 12.633 -14.875 1 93.94 419 TRP A CA 1
ATOM 3358 C C . TRP A 1 419 ? -3.279 13.031 -14.336 1 93.94 419 TRP A C 1
ATOM 3360 O O . TRP A 1 419 ? -2.85 14.18 -14.508 1 93.94 419 TRP A O 1
ATOM 3370 N N . ASN A 1 420 ? -2.609 12.078 -13.688 1 93.81 420 ASN A N 1
ATOM 3371 C CA . ASN A 1 420 ? -1.292 12.375 -13.133 1 93.81 420 ASN A CA 1
ATOM 3372 C C . ASN A 1 420 ? -0.313 12.812 -14.227 1 93.81 420 ASN A C 1
ATOM 3374 O O . ASN A 1 420 ? 0.496 13.719 -14.016 1 93.81 420 ASN A O 1
ATOM 3378 N N . GLN A 1 421 ? -0.386 12.188 -15.336 1 92.56 421 GLN A N 1
ATOM 3379 C CA . GLN A 1 421 ? 0.522 12.508 -16.438 1 92.56 421 GLN A CA 1
ATOM 3380 C C . GLN A 1 421 ? 0.296 13.93 -16.938 1 92.56 421 GLN A C 1
ATOM 3382 O O . GLN A 1 421 ? 1.252 14.68 -17.125 1 92.56 421 GLN A O 1
ATOM 3387 N N . VAL A 1 422 ? -0.971 14.266 -17.156 1 94.75 422 VAL A N 1
ATOM 3388 C CA . VAL A 1 422 ? -1.258 15.578 -17.719 1 94.75 422 VAL A CA 1
ATOM 3389 C C . VAL A 1 422 ? -1.037 16.656 -16.656 1 94.75 422 VAL A C 1
ATOM 3391 O O . VAL A 1 422 ? -0.697 17.797 -16.984 1 94.75 422 VAL A O 1
ATOM 3394 N N . LEU A 1 423 ? -1.323 16.344 -15.422 1 96.06 423 LEU A N 1
ATOM 3395 C CA . LEU A 1 423 ? -1.077 17.297 -14.336 1 96.06 423 LEU A CA 1
ATOM 3396 C C . LEU A 1 423 ? 0.402 17.656 -14.258 1 96.06 423 LEU A C 1
ATOM 3398 O O . LEU A 1 423 ? 0.747 18.828 -14.047 1 96.06 423 LEU A O 1
ATOM 3402 N N . ILE A 1 424 ? 1.244 16.688 -14.461 1 95.81 424 ILE A N 1
ATOM 3403 C CA . ILE A 1 424 ? 2.689 16.875 -14.391 1 95.81 424 ILE A CA 1
ATOM 3404 C C . ILE A 1 424 ? 3.172 17.609 -15.641 1 95.81 424 ILE A C 1
ATOM 3406 O O . ILE A 1 424 ? 3.867 18.625 -15.547 1 95.81 424 ILE A O 1
ATOM 3410 N N . LYS A 1 425 ? 2.797 17.156 -16.75 1 94.5 425 LYS A N 1
ATOM 3411 C CA . LYS A 1 425 ? 3.311 17.641 -18.016 1 94.5 425 LYS A CA 1
ATOM 3412 C C . LYS A 1 425 ? 2.805 19.047 -18.328 1 94.5 425 LYS A C 1
ATOM 3414 O O . LYS A 1 425 ? 3.527 19.859 -18.906 1 94.5 425 LYS A O 1
ATOM 3419 N N . GLU A 1 426 ? 1.572 19.297 -17.922 1 94.75 426 GLU A N 1
ATOM 3420 C CA . GLU A 1 426 ? 0.971 20.547 -18.359 1 94.75 426 GLU A CA 1
ATOM 3421 C C . GLU A 1 426 ? 0.853 21.531 -17.203 1 94.75 426 GLU A C 1
ATOM 3423 O O . GLU A 1 426 ? 1.394 22.641 -17.266 1 94.75 426 GLU A O 1
ATOM 3428 N N . ALA A 1 427 ? 0.243 21.156 -16.141 1 95 427 ALA A N 1
ATOM 3429 C CA . ALA A 1 427 ? -0.024 22.078 -15.055 1 95 427 ALA A CA 1
ATOM 3430 C C . ALA A 1 427 ? 1.256 22.422 -14.297 1 95 427 ALA A C 1
ATOM 3432 O O . ALA A 1 427 ? 1.575 23.594 -14.094 1 95 427 ALA A O 1
ATOM 3433 N N . LEU A 1 428 ? 1.967 21.422 -13.922 1 96.62 428 LEU A N 1
ATOM 3434 C CA . LEU A 1 428 ? 3.17 21.672 -13.133 1 96.62 428 LEU A CA 1
ATOM 3435 C C . LEU A 1 428 ? 4.227 22.391 -13.953 1 96.62 428 LEU A C 1
ATOM 3437 O O . LEU A 1 428 ? 4.992 23.203 -13.422 1 96.62 428 LEU A O 1
ATOM 3441 N N . SER A 1 429 ? 4.324 22.047 -15.242 1 94.69 429 SER A N 1
ATOM 3442 C CA . SER A 1 429 ? 5.262 22.75 -16.094 1 94.69 429 SER A CA 1
ATOM 3443 C C . SER A 1 429 ? 4.93 24.25 -16.172 1 94.69 429 SER A C 1
ATOM 3445 O O . SER A 1 429 ? 5.824 25.094 -16.109 1 94.69 429 SER A O 1
ATOM 3447 N N . GLN A 1 430 ? 3.674 24.516 -16.25 1 93.06 430 GLN A N 1
ATOM 3448 C CA . GLN A 1 430 ? 3.238 25.906 -16.359 1 93.06 430 GLN A CA 1
ATOM 3449 C C . GLN A 1 430 ? 3.52 26.672 -15.07 1 93.06 430 GLN A C 1
ATOM 3451 O O . GLN A 1 430 ? 3.939 27.828 -15.109 1 93.06 430 GLN A O 1
ATOM 3456 N N . VAL A 1 431 ? 3.176 26.078 -13.969 1 95.62 431 VAL A N 1
ATOM 3457 C CA . VAL A 1 431 ? 3.41 26.766 -12.711 1 95.62 431 VAL A CA 1
ATOM 3458 C C . VAL A 1 431 ? 4.91 26.938 -12.477 1 95.62 431 VAL A C 1
ATOM 3460 O O . VAL A 1 431 ? 5.355 27.938 -11.914 1 95.62 431 VAL A O 1
ATOM 3463 N N . TYR A 1 432 ? 5.645 25.953 -12.875 1 96.38 432 TYR A N 1
ATOM 3464 C CA . TYR A 1 432 ? 7.094 26.031 -12.758 1 96.38 432 TYR A CA 1
ATOM 3465 C C . TYR A 1 432 ? 7.633 27.234 -13.531 1 96.38 432 TYR A C 1
ATOM 3467 O O . TYR A 1 432 ? 8.5 27.953 -13.039 1 96.38 432 TYR A O 1
ATOM 3475 N N . LEU A 1 433 ? 7.176 27.406 -14.727 1 93.94 433 LEU A N 1
ATOM 3476 C CA . LEU A 1 433 ? 7.551 28.562 -15.523 1 93.94 433 LEU A CA 1
ATOM 3477 C C . LEU A 1 433 ? 7.199 29.859 -14.797 1 93.94 433 LEU A C 1
ATOM 3479 O O . LEU A 1 433 ? 8 30.797 -14.773 1 93.94 433 LEU A O 1
ATOM 3483 N N . THR A 1 434 ? 6.016 29.875 -14.25 1 94.88 434 THR A N 1
ATOM 3484 C CA . THR A 1 434 ? 5.562 31.062 -13.516 1 94.88 434 THR A CA 1
ATOM 3485 C C . THR A 1 434 ? 6.492 31.359 -12.344 1 94.88 434 THR A C 1
ATOM 3487 O O . THR A 1 434 ? 6.785 32.531 -12.062 1 94.88 434 THR A O 1
ATOM 3490 N N . VAL A 1 435 ? 6.914 30.344 -11.664 1 96 435 VAL A N 1
ATOM 3491 C CA . VAL A 1 435 ? 7.832 30.5 -10.539 1 96 435 VAL A CA 1
ATOM 3492 C C . VAL A 1 435 ? 9.102 31.203 -11.008 1 96 435 VAL A C 1
ATOM 3494 O O . VAL A 1 435 ? 9.531 32.188 -10.398 1 96 435 VAL A O 1
ATOM 3497 N N . VAL A 1 436 ? 9.68 30.734 -12.07 1 94.62 436 VAL A N 1
ATOM 3498 C CA . VAL A 1 436 ? 10.922 31.281 -12.578 1 94.62 436 VAL A CA 1
ATOM 3499 C C . VAL A 1 436 ? 10.703 32.719 -13.023 1 94.62 436 VAL A C 1
ATOM 3501 O O . VAL A 1 436 ? 11.5 33.625 -12.703 1 94.62 436 VAL A O 1
ATOM 3504 N N . GLN A 1 437 ? 9.641 32.969 -13.711 1 94.88 437 GLN A N 1
ATOM 3505 C CA . GLN A 1 437 ? 9.336 34.281 -14.227 1 94.88 437 GLN A CA 1
ATOM 3506 C C . GLN A 1 437 ? 9.07 35.281 -13.086 1 94.88 437 GLN A C 1
ATOM 3508 O O . GLN A 1 437 ? 9.523 36.406 -13.133 1 94.88 437 GLN A O 1
ATOM 3513 N N . ASP A 1 438 ? 8.297 34.844 -12.125 1 95.25 438 ASP A N 1
ATOM 3514 C CA . ASP A 1 438 ? 8.016 35.719 -10.977 1 95.25 438 ASP A CA 1
ATOM 3515 C C . ASP A 1 438 ? 9.297 36.062 -10.227 1 95.25 438 ASP A C 1
ATOM 3517 O O . ASP A 1 438 ? 9.461 37.188 -9.766 1 95.25 438 ASP A O 1
ATOM 3521 N N . LEU A 1 439 ? 10.125 35.125 -10.094 1 94.88 439 LEU A N 1
ATOM 3522 C CA . LEU A 1 439 ? 11.398 35.375 -9.422 1 94.88 439 LEU A CA 1
ATOM 3523 C C . LEU A 1 439 ? 12.25 36.344 -10.203 1 94.88 439 LEU A C 1
ATOM 3525 O O . LEU A 1 439 ? 12.906 37.219 -9.617 1 94.88 439 LEU A O 1
ATOM 3529 N N . ILE A 1 440 ? 12.281 36.188 -11.508 1 94.75 440 ILE A N 1
ATOM 3530 C CA . ILE A 1 440 ? 13.031 37.125 -12.352 1 94.75 440 ILE A CA 1
ATOM 3531 C C . ILE A 1 440 ? 12.453 38.531 -12.227 1 94.75 440 ILE A C 1
ATOM 3533 O O . ILE A 1 440 ? 13.195 39.5 -12.133 1 94.75 440 ILE A O 1
ATOM 3537 N N . THR A 1 441 ? 11.141 38.594 -12.297 1 94.94 441 THR A N 1
ATOM 3538 C CA . THR A 1 441 ? 10.477 39.875 -12.148 1 94.94 441 THR A CA 1
ATOM 3539 C C . THR A 1 441 ? 10.828 40.531 -10.82 1 94.94 441 THR A C 1
ATOM 3541 O O . THR A 1 441 ? 11.117 41.719 -10.758 1 94.94 441 THR A O 1
ATOM 3544 N N . GLU A 1 442 ? 10.789 39.75 -9.82 1 93.06 442 GLU A N 1
ATOM 3545 C CA . GLU A 1 442 ? 11.164 40.25 -8.5 1 93.06 442 GLU A CA 1
ATOM 3546 C C . GLU A 1 442 ? 12.633 40.688 -8.477 1 93.06 442 GLU A C 1
ATOM 3548 O O . GLU A 1 442 ? 12.977 41.688 -7.836 1 93.06 442 GLU A O 1
ATOM 3553 N N . CYS A 1 443 ? 13.398 39.938 -9.047 1 92.81 443 CYS A N 1
ATOM 3554 C CA . CYS A 1 443 ? 14.82 40.25 -9.117 1 92.81 443 CYS A CA 1
ATOM 3555 C C . CYS A 1 443 ? 15.055 41.562 -9.836 1 92.81 443 CYS A C 1
ATOM 3557 O O . CYS A 1 443 ? 15.812 42.406 -9.359 1 92.81 443 CYS A O 1
ATOM 3559 N N . SER A 1 444 ? 14.453 41.688 -10.945 1 92.94 444 SER A N 1
ATOM 3560 C CA . SER A 1 444 ? 14.578 42.906 -11.727 1 92.94 444 SER A CA 1
ATOM 3561 C C . SER A 1 444 ? 14.055 44.094 -10.961 1 92.94 444 SER A C 1
ATOM 3563 O O . SER A 1 444 ? 14.641 45.188 -11.023 1 92.94 444 SER A O 1
ATOM 3565 N N . GLY A 1 445 ? 12.969 43.938 -10.312 1 92.31 445 GLY A N 1
ATOM 3566 C CA . GLY A 1 445 ? 12.383 45 -9.531 1 92.31 445 GLY A CA 1
ATOM 3567 C C . GLY A 1 445 ? 13.266 45.438 -8.383 1 92.31 445 GLY A C 1
ATOM 3568 O O . GLY A 1 445 ? 13.227 46.625 -7.98 1 92.31 445 GLY A O 1
ATOM 3569 N N . ALA A 1 446 ? 14.086 44.562 -7.895 1 92.38 446 ALA A N 1
ATOM 3570 C CA . ALA A 1 446 ? 14.977 44.875 -6.781 1 92.38 446 ALA A CA 1
ATOM 3571 C C . ALA A 1 446 ? 16.391 45.188 -7.277 1 92.38 446 ALA A C 1
ATOM 3573 O O . ALA A 1 446 ? 17.344 45.219 -6.496 1 92.38 446 ALA A O 1
ATOM 3574 N N . ASN A 1 447 ? 16.516 45.406 -8.5 1 92.88 447 ASN A N 1
ATOM 3575 C CA . ASN A 1 447 ? 17.766 45.781 -9.133 1 92.88 447 ASN A CA 1
ATOM 3576 C C . ASN A 1 447 ? 18.781 44.656 -9.094 1 92.88 447 ASN A C 1
ATOM 3578 O O . ASN A 1 447 ? 19.969 44.875 -8.828 1 92.88 447 ASN A O 1
ATOM 3582 N N . ASN A 1 448 ? 18.297 43.438 -9.133 1 91.5 448 ASN A N 1
ATOM 3583 C CA . ASN A 1 448 ? 19.016 42.188 -9.383 1 91.5 448 ASN A CA 1
ATOM 3584 C C . ASN A 1 448 ? 20.062 41.938 -8.312 1 91.5 448 ASN A C 1
ATOM 3586 O O . ASN A 1 448 ? 21.234 41.688 -8.625 1 91.5 448 ASN A O 1
ATOM 3590 N N . PRO A 1 449 ? 19.703 41.906 -7.109 1 92.56 449 PRO A N 1
ATOM 3591 C CA . PRO A 1 449 ? 20.672 41.5 -6.09 1 92.56 449 PRO A CA 1
ATOM 3592 C C . PRO A 1 449 ? 21.219 40.094 -6.309 1 92.56 449 PRO A C 1
ATOM 3594 O O . PRO A 1 449 ? 20.484 39.219 -6.758 1 92.56 449 PRO A O 1
ATOM 3597 N N . VAL A 1 450 ? 22.359 39.844 -5.875 1 90.81 450 VAL A N 1
ATOM 3598 C CA . VAL A 1 450 ? 23.094 38.625 -6.16 1 90.81 450 VAL A CA 1
ATOM 3599 C C . VAL A 1 450 ? 22.344 37.406 -5.578 1 90.81 450 VAL A C 1
ATOM 3601 O O . VAL A 1 450 ? 22.266 36.375 -6.203 1 90.81 450 VAL A O 1
ATOM 3604 N N . ASP A 1 451 ? 21.828 37.594 -4.5 1 91.38 451 ASP A N 1
ATOM 3605 C CA . ASP A 1 451 ? 21.156 36.5 -3.818 1 91.38 451 ASP A CA 1
ATOM 3606 C C . ASP A 1 451 ? 19.875 36.094 -4.559 1 91.38 451 ASP A C 1
ATOM 3608 O O . ASP A 1 451 ? 19.562 34.906 -4.633 1 91.38 451 ASP A O 1
ATOM 3612 N N . LEU A 1 452 ? 19.188 37.031 -5.055 1 93.06 452 LEU A N 1
ATOM 3613 C CA . LEU A 1 452 ? 17.953 36.719 -5.785 1 93.06 452 LEU A CA 1
ATOM 3614 C C . LEU A 1 452 ? 18.266 36.094 -7.145 1 93.06 452 LEU A C 1
ATOM 3616 O O . LEU A 1 452 ? 17.531 35.25 -7.621 1 93.06 452 LEU A O 1
ATOM 3620 N N . VAL A 1 453 ? 19.312 36.625 -7.762 1 92.62 453 VAL A N 1
ATOM 3621 C CA . VAL A 1 453 ? 19.75 36.031 -9.023 1 92.62 453 VAL A CA 1
ATOM 3622 C C . VAL A 1 453 ? 20.109 34.562 -8.805 1 92.62 453 VAL A C 1
ATOM 3624 O O . VAL A 1 453 ? 19.75 33.688 -9.602 1 92.62 453 VAL A O 1
ATOM 3627 N N . ALA A 1 454 ? 20.797 34.312 -7.746 1 91.62 454 ALA A N 1
ATOM 3628 C CA . ALA A 1 454 ? 21.172 32.969 -7.41 1 91.62 454 ALA A CA 1
ATOM 3629 C C . ALA A 1 454 ? 19.938 32.094 -7.168 1 91.62 454 ALA A C 1
ATOM 3631 O O . ALA A 1 454 ? 19.922 30.906 -7.523 1 91.62 454 ALA A O 1
ATOM 3632 N N . MET A 1 455 ? 18.984 32.656 -6.551 1 92.75 455 MET A N 1
ATOM 3633 C CA . MET A 1 455 ? 17.75 31.938 -6.262 1 92.75 455 MET A CA 1
ATOM 3634 C C . MET A 1 455 ? 17.047 31.547 -7.551 1 92.75 455 MET A C 1
ATOM 3636 O O . MET A 1 455 ? 16.516 30.438 -7.648 1 92.75 455 MET A O 1
ATOM 3640 N N . VAL A 1 456 ? 17.016 32.438 -8.508 1 93.5 456 VAL A N 1
ATOM 3641 C CA . VAL A 1 456 ? 16.422 32.125 -9.805 1 93.5 456 VAL A CA 1
ATOM 3642 C C . VAL A 1 456 ? 17.109 30.906 -10.414 1 93.5 456 VAL A C 1
ATOM 3644 O O . VAL A 1 456 ? 16.438 29.953 -10.844 1 93.5 456 VAL A O 1
ATOM 3647 N N . TYR A 1 457 ? 18.375 30.859 -10.344 1 91.62 457 TYR A N 1
ATOM 3648 C CA . TYR A 1 457 ? 19.125 29.781 -11 1 91.62 457 TYR A CA 1
ATOM 3649 C C . TYR A 1 457 ? 19.047 28.5 -10.188 1 91.62 457 TYR A C 1
ATOM 3651 O O . TYR A 1 457 ? 19.062 27.406 -10.75 1 91.62 457 TYR A O 1
ATOM 3659 N N . ARG A 1 458 ? 18.875 28.625 -8.914 1 91.12 458 ARG A N 1
ATOM 3660 C CA . ARG A 1 458 ? 18.688 27.438 -8.078 1 91.12 458 ARG A CA 1
ATOM 3661 C C . ARG A 1 458 ? 17.328 26.797 -8.344 1 91.12 458 ARG A C 1
ATOM 3663 O O . ARG A 1 458 ? 17.141 25.609 -8.102 1 91.12 458 ARG A O 1
ATOM 3670 N N . SER A 1 459 ? 16.438 27.609 -8.781 1 93.06 459 SER A N 1
ATOM 3671 C CA . SER A 1 459 ? 15.086 27.094 -9.023 1 93.06 459 SER A CA 1
ATOM 3672 C C . SER A 1 459 ? 15.023 26.312 -10.328 1 93.06 459 SER A C 1
ATOM 3674 O O . SER A 1 459 ? 14.094 25.531 -10.547 1 93.06 459 SER A O 1
ATOM 3676 N N . ILE A 1 460 ? 15.969 26.531 -11.219 1 91.75 460 ILE A N 1
ATOM 3677 C CA . ILE A 1 460 ? 15.961 25.875 -12.523 1 91.75 460 ILE A CA 1
ATOM 3678 C C . ILE A 1 460 ? 16.5 24.453 -12.391 1 91.75 460 ILE A C 1
ATOM 3680 O O . ILE A 1 460 ? 17.578 24.234 -11.852 1 91.75 460 ILE A O 1
ATOM 3684 N N . PRO A 1 461 ? 15.766 23.422 -12.82 1 91.44 461 PRO A N 1
ATOM 3685 C CA . PRO A 1 461 ? 16.141 22.031 -12.641 1 91.44 461 PRO A CA 1
ATOM 3686 C C . PRO A 1 461 ? 17.391 21.656 -13.438 1 91.44 461 PRO A C 1
ATOM 3688 O O . PRO A 1 461 ? 17.609 22.172 -14.531 1 91.44 461 PRO A O 1
ATOM 3691 N N . HIS A 1 462 ? 18.141 20.734 -12.867 1 85.94 462 HIS A N 1
ATOM 3692 C CA . HIS A 1 462 ? 19.203 20.031 -13.594 1 85.94 462 HIS A CA 1
ATOM 3693 C C . HIS A 1 462 ? 18.672 18.766 -14.258 1 85.94 462 HIS A C 1
ATOM 3695 O O . HIS A 1 462 ? 18.188 17.859 -13.578 1 85.94 462 HIS A O 1
ATOM 3701 N N . LEU A 1 463 ? 18.875 18.609 -15.453 1 82.75 463 LEU A N 1
ATOM 3702 C CA . LEU A 1 463 ? 18.25 17.562 -16.25 1 82.75 463 LEU A CA 1
ATOM 3703 C C . LEU A 1 463 ? 18.719 16.172 -15.797 1 82.75 463 LEU A C 1
ATOM 3705 O O . LEU A 1 463 ? 17.953 15.211 -15.828 1 82.75 463 LEU A O 1
ATOM 3709 N N . HIS A 1 464 ? 19.891 16.047 -15.312 1 78.81 464 HIS A N 1
ATOM 3710 C CA . HIS A 1 464 ? 20.469 14.75 -15.023 1 78.81 464 HIS A CA 1
ATOM 3711 C C . HIS A 1 464 ? 20.062 14.25 -13.641 1 78.81 464 HIS A C 1
ATOM 3713 O O . HIS A 1 464 ? 20.203 13.062 -13.336 1 78.81 464 HIS A O 1
ATOM 3719 N N . THR A 1 465 ? 19.484 15.102 -12.867 1 84.5 465 THR A N 1
ATOM 3720 C CA . THR A 1 465 ? 19.156 14.711 -11.5 1 84.5 465 THR A CA 1
ATOM 3721 C C . THR A 1 465 ? 17.656 14.398 -11.375 1 84.5 465 THR A C 1
ATOM 3723 O O . THR A 1 465 ? 17.234 13.773 -10.398 1 84.5 465 THR A O 1
ATOM 3726 N N . VAL A 1 466 ? 16.906 14.789 -12.375 1 88.56 466 VAL A N 1
ATOM 3727 C CA . VAL A 1 466 ? 15.453 14.625 -12.289 1 88.56 466 VAL A CA 1
ATOM 3728 C C . VAL A 1 466 ? 15.078 13.164 -12.5 1 88.56 466 VAL A C 1
ATOM 3730 O O . VAL A 1 466 ? 15.57 12.523 -13.438 1 88.56 466 VAL A O 1
ATOM 3733 N N . ASP A 1 467 ? 14.281 12.688 -11.656 1 87.44 467 ASP A N 1
ATOM 3734 C CA . ASP A 1 467 ? 13.789 11.32 -11.766 1 87.44 467 ASP A CA 1
ATOM 3735 C C . ASP A 1 467 ? 12.969 11.141 -13.047 1 87.44 467 ASP A C 1
ATOM 3737 O O . ASP A 1 467 ? 12.234 12.039 -13.453 1 87.44 467 ASP A O 1
ATOM 3741 N N . VAL A 1 468 ? 13.039 9.953 -13.609 1 82.88 468 VAL A N 1
ATOM 3742 C CA . VAL A 1 468 ? 12.43 9.641 -14.898 1 82.88 468 VAL A CA 1
ATOM 3743 C C . VAL A 1 468 ? 10.93 9.875 -14.836 1 82.88 468 VAL A C 1
ATOM 3745 O O . VAL A 1 468 ? 10.312 10.312 -15.812 1 82.88 468 VAL A O 1
ATOM 3748 N N . LYS A 1 469 ? 10.312 9.625 -13.742 1 86 469 LYS A N 1
ATOM 3749 C CA . LYS A 1 469 ? 8.875 9.766 -13.578 1 86 469 LYS A CA 1
ATOM 3750 C C . LYS A 1 469 ? 8.445 11.227 -13.664 1 86 469 LYS A C 1
ATOM 3752 O O . LYS A 1 469 ? 7.305 11.531 -14.016 1 86 469 LYS A O 1
ATOM 3757 N N . TRP A 1 470 ? 9.344 12.141 -13.398 1 92.06 470 TRP A N 1
ATOM 3758 C CA . TRP A 1 470 ? 9.016 13.555 -13.305 1 92.06 470 TRP A CA 1
ATOM 3759 C C . TRP A 1 470 ? 9.609 14.336 -14.477 1 92.06 470 TRP A C 1
ATOM 3761 O O . TRP A 1 470 ? 9.461 15.555 -14.562 1 92.06 470 TRP A O 1
ATOM 3771 N N . CYS A 1 471 ? 10.266 13.641 -15.414 1 88.94 471 CYS A N 1
ATOM 3772 C CA . CYS A 1 471 ? 10.906 14.281 -16.547 1 88.94 471 CYS A CA 1
ATOM 3773 C C . CYS A 1 471 ? 9.875 14.938 -17.469 1 88.94 471 CYS A C 1
ATOM 3775 O O . CYS A 1 471 ? 10.203 15.836 -18.234 1 88.94 471 CYS A O 1
ATOM 3777 N N . GLY A 1 472 ? 8.648 14.516 -17.344 1 88.62 472 GLY A N 1
ATOM 3778 C CA . GLY A 1 472 ? 7.59 15.109 -18.141 1 88.62 472 GLY A CA 1
ATOM 3779 C C . GLY A 1 472 ? 7.445 16.609 -17.922 1 88.62 472 GLY A C 1
ATOM 3780 O O . GLY A 1 472 ? 6.957 17.328 -18.797 1 88.62 472 GLY A O 1
ATOM 3781 N N . ILE A 1 473 ? 7.871 17.062 -16.797 1 92.12 473 ILE A N 1
ATOM 3782 C CA . ILE A 1 473 ? 7.785 18.484 -16.469 1 92.12 473 ILE A CA 1
ATOM 3783 C C . ILE A 1 473 ? 8.766 19.281 -17.328 1 92.12 473 ILE A C 1
ATOM 3785 O O . ILE A 1 473 ? 8.547 20.453 -17.609 1 92.12 473 ILE A O 1
ATOM 3789 N N . LEU A 1 474 ? 9.82 18.672 -17.766 1 90.06 474 LEU A N 1
ATOM 3790 C CA . LEU A 1 474 ? 10.969 19.391 -18.312 1 90.06 474 LEU A CA 1
ATOM 3791 C C . LEU A 1 474 ? 10.711 19.828 -19.734 1 90.06 474 LEU A C 1
ATOM 3793 O O . LEU A 1 474 ? 11.086 20.938 -20.125 1 90.06 474 LEU A O 1
ATOM 3797 N N . ASP A 1 475 ? 10.047 19.016 -20.469 1 86.19 475 ASP A N 1
ATOM 3798 C CA . ASP A 1 475 ? 9.891 19.312 -21.891 1 86.19 475 ASP A CA 1
ATOM 3799 C C . ASP A 1 475 ? 9.156 20.625 -22.094 1 86.19 475 ASP A C 1
ATOM 3801 O O . ASP A 1 475 ? 9.688 21.547 -22.719 1 86.19 475 ASP A O 1
ATOM 3805 N N . LEU A 1 476 ? 8.023 20.766 -21.562 1 87.69 476 LEU A N 1
ATOM 3806 C CA . LEU A 1 476 ? 7.238 21.984 -21.719 1 87.69 476 LEU A CA 1
ATOM 3807 C C . LEU A 1 476 ? 7.887 23.156 -20.984 1 87.69 476 LEU A C 1
ATOM 3809 O O . LEU A 1 476 ? 7.84 24.281 -21.469 1 87.69 476 LEU A O 1
ATOM 3813 N N . LEU A 1 477 ? 8.445 22.891 -19.844 1 91.06 477 LEU A N 1
ATOM 3814 C CA . LEU A 1 477 ? 9.109 23.938 -19.078 1 91.06 477 LEU A CA 1
ATOM 3815 C C . LEU A 1 477 ? 10.258 24.547 -19.859 1 91.06 477 LEU A C 1
ATOM 3817 O O . LEU A 1 477 ? 10.336 25.766 -20 1 91.06 477 LEU A O 1
ATOM 3821 N N . LEU A 1 478 ? 11.039 23.734 -20.453 1 87.31 478 LEU A N 1
ATOM 3822 C CA . LEU A 1 478 ? 12.227 24.203 -21.156 1 87.31 478 LEU A CA 1
ATOM 3823 C C . LEU A 1 478 ? 11.844 24.875 -22.484 1 87.31 478 LEU A C 1
ATOM 3825 O O . LEU A 1 478 ? 12.414 25.906 -22.844 1 87.31 478 LEU A O 1
ATOM 3829 N N . ASN A 1 479 ? 10.922 24.312 -23.109 1 87 479 ASN A N 1
ATOM 3830 C CA . ASN A 1 479 ? 10.461 24.891 -24.359 1 87 479 ASN A CA 1
ATOM 3831 C C . ASN A 1 479 ? 9.891 26.297 -24.141 1 87 479 ASN A C 1
ATOM 3833 O O . ASN A 1 479 ? 10.016 27.156 -25.016 1 87 479 ASN A O 1
ATOM 3837 N N . SER A 1 480 ? 9.281 26.469 -23.031 1 89.81 480 SER A N 1
ATOM 3838 C CA . SER A 1 480 ? 8.664 27.75 -22.734 1 89.81 480 SER A CA 1
ATOM 3839 C C . SER A 1 480 ? 9.68 28.719 -22.125 1 89.81 480 SER A C 1
ATOM 3841 O O . SER A 1 480 ? 9.531 29.938 -22.25 1 89.81 480 SER A O 1
ATOM 3843 N N . LEU A 1 481 ? 10.641 28.25 -21.469 1 89 481 LEU A N 1
ATOM 3844 C CA . LEU A 1 481 ? 11.609 29.078 -20.75 1 89 481 LEU A CA 1
ATOM 3845 C C . LEU A 1 481 ? 12.68 29.594 -21.703 1 89 481 LEU A C 1
ATOM 3847 O O . LEU A 1 481 ? 13.133 30.734 -21.578 1 89 481 LEU A O 1
ATOM 3851 N N . LEU A 1 482 ? 13.023 28.859 -22.672 1 86.06 482 LEU A N 1
ATOM 3852 C CA . LEU A 1 482 ? 14.172 29.141 -23.531 1 86.06 482 LEU A CA 1
ATOM 3853 C C . LEU A 1 482 ? 13.969 30.438 -24.312 1 86.06 482 LEU A C 1
ATOM 3855 O O . LEU A 1 482 ? 14.906 31.219 -24.469 1 86.06 482 LEU A O 1
ATOM 3859 N N . PRO A 1 483 ? 12.781 30.656 -24.75 1 88 483 PRO A N 1
ATOM 3860 C CA . PRO A 1 483 ? 12.609 31.891 -25.5 1 88 483 PRO A CA 1
ATOM 3861 C C . PRO A 1 483 ? 12.469 33.125 -24.594 1 88 483 PRO A C 1
ATOM 3863 O O . PRO A 1 483 ? 12.43 34.25 -25.094 1 88 483 PRO A O 1
ATOM 3866 N N . THR A 1 484 ? 12.492 32.938 -23.312 1 90.5 484 THR A N 1
ATOM 3867 C CA . THR A 1 484 ? 12.281 34.062 -22.406 1 90.5 484 THR A CA 1
ATOM 3868 C C . THR A 1 484 ? 13.617 34.656 -21.953 1 90.5 484 THR A C 1
ATOM 3870 O O . THR A 1 484 ? 14.68 34.125 -22.266 1 90.5 484 THR A O 1
ATOM 3873 N N . HIS A 1 485 ? 13.531 35.844 -21.266 1 91.06 485 HIS A N 1
ATOM 3874 C CA . HIS A 1 485 ? 14.703 36.5 -20.719 1 91.06 485 HIS A CA 1
ATOM 3875 C C . HIS A 1 485 ? 15.109 35.906 -19.375 1 91.06 485 HIS A C 1
ATOM 3877 O O . HIS A 1 485 ? 14.914 36.531 -18.328 1 91.06 485 HIS A O 1
ATOM 3883 N N . PHE A 1 486 ? 15.734 34.688 -19.438 1 91 486 PHE A N 1
ATOM 3884 C CA . PHE A 1 486 ? 16 34 -18.172 1 91 486 PHE A CA 1
ATOM 3885 C C . PHE A 1 486 ? 17.5 33.969 -17.891 1 91 486 PHE A C 1
ATOM 3887 O O . PHE A 1 486 ? 17.922 33.469 -16.844 1 91 486 PHE A O 1
ATOM 3894 N N . LEU A 1 487 ? 18.297 34.562 -18.812 1 89 487 LEU A N 1
ATOM 3895 C CA . LEU A 1 487 ? 19.734 34.625 -18.594 1 89 487 LEU A CA 1
ATOM 3896 C C . LEU A 1 487 ? 20.141 36 -18.062 1 89 487 LEU A C 1
ATOM 3898 O O . LEU A 1 487 ? 19.812 37.031 -18.656 1 89 487 LEU A O 1
ATOM 3902 N N . TYR A 1 488 ? 20.938 35.938 -17 1 90.69 488 TYR A N 1
ATOM 3903 C CA . TYR A 1 488 ? 21.344 37.188 -16.375 1 90.69 488 TYR A CA 1
ATOM 3904 C C . TYR A 1 488 ? 22.75 37.594 -16.812 1 90.69 488 TYR A C 1
ATOM 3906 O O . TYR A 1 488 ? 23.641 36.719 -16.891 1 90.69 488 TYR A O 1
ATOM 3914 N N . THR A 1 489 ? 22.938 38.844 -17.203 1 87.88 489 THR A N 1
ATOM 3915 C CA . THR A 1 489 ? 24.25 39.406 -17.484 1 87.88 489 THR A CA 1
ATOM 3916 C C . THR A 1 489 ? 24.453 40.688 -16.703 1 87.88 489 THR A C 1
ATOM 3918 O O . THR A 1 489 ? 23.516 41.5 -16.547 1 87.88 489 THR A O 1
ATOM 3921 N N . GLU A 1 490 ? 25.609 40.875 -16.203 1 86.81 490 GLU A N 1
ATOM 3922 C CA . GLU A 1 490 ? 25.953 42.094 -15.461 1 86.81 490 GLU A CA 1
ATOM 3923 C C . GLU A 1 490 ? 26.172 43.25 -16.406 1 86.81 490 GLU A C 1
ATOM 3925 O O . GLU A 1 490 ? 26.188 44.406 -15.984 1 86.81 490 GLU A O 1
ATOM 3930 N N . ASN A 1 491 ? 26.234 42.938 -17.562 1 82.75 491 ASN A N 1
ATOM 3931 C CA . ASN A 1 491 ? 26.484 44 -18.547 1 82.75 491 ASN A CA 1
ATOM 3932 C C . ASN A 1 491 ? 25.375 45.031 -18.531 1 82.75 491 ASN A C 1
ATOM 3934 O O . ASN A 1 491 ? 24.203 44.688 -18.344 1 82.75 491 ASN A O 1
ATOM 3938 N N . ASN A 1 492 ? 25.75 46.344 -18.75 1 83.94 492 ASN A N 1
ATOM 3939 C CA . ASN A 1 492 ? 24.844 47.5 -18.844 1 83.94 492 ASN A CA 1
ATOM 3940 C C . ASN A 1 492 ? 23.969 47.625 -17.594 1 83.94 492 ASN A C 1
ATOM 3942 O O . ASN A 1 492 ? 22.766 47.844 -17.688 1 83.94 492 ASN A O 1
ATOM 3946 N N . GLY A 1 493 ? 24.531 47.281 -16.453 1 83.56 493 GLY A N 1
ATOM 3947 C CA . GLY A 1 493 ? 23.859 47.469 -15.18 1 83.56 493 GLY A CA 1
ATOM 3948 C C . GLY A 1 493 ? 23.078 46.281 -14.719 1 83.56 493 GLY A C 1
ATOM 3949 O O . GLY A 1 493 ? 22.375 46.344 -13.711 1 83.56 493 GLY A O 1
ATOM 3950 N N . GLY A 1 494 ? 23.266 45.281 -15.438 1 88.31 494 GLY A N 1
ATOM 3951 C CA . GLY A 1 494 ? 22.562 44.062 -15.055 1 88.31 494 GLY A CA 1
ATOM 3952 C C . GLY A 1 494 ? 21.203 43.906 -15.727 1 88.31 494 GLY A C 1
ATOM 3953 O O . GLY A 1 494 ? 20.328 44.75 -15.539 1 88.31 494 GLY A O 1
ATOM 3954 N N . ARG A 1 495 ? 21.047 42.906 -16.531 1 90.25 495 ARG A N 1
ATOM 3955 C CA . ARG A 1 495 ? 19.766 42.719 -17.219 1 90.25 495 ARG A CA 1
ATOM 3956 C C . ARG A 1 495 ? 19.562 41.25 -17.562 1 90.25 495 ARG A C 1
ATOM 3958 O O . ARG A 1 495 ? 20.516 40.469 -17.625 1 90.25 495 ARG A O 1
ATOM 3965 N N . TRP A 1 496 ? 18.359 40.875 -17.688 1 93.19 496 TRP A N 1
ATOM 3966 C CA . TRP A 1 496 ? 17.969 39.562 -18.125 1 93.19 496 TRP A CA 1
ATOM 3967 C C . TRP A 1 496 ? 17.766 39.5 -19.641 1 93.19 496 TRP A C 1
ATOM 3969 O O . TRP A 1 496 ? 17.094 40.375 -20.203 1 93.19 496 TRP A O 1
ATOM 3979 N N . ILE A 1 497 ? 18.453 38.531 -20.281 1 89.5 497 ILE A N 1
ATOM 3980 C CA . ILE A 1 497 ? 18.438 38.5 -21.75 1 89.5 497 ILE A CA 1
ATOM 3981 C C . ILE A 1 497 ? 17.984 37.125 -22.234 1 89.5 497 ILE A C 1
ATOM 3983 O O . ILE A 1 497 ? 17.875 36.188 -21.438 1 89.5 497 ILE A O 1
ATOM 3987 N N . GLN A 1 498 ? 17.688 37.062 -23.516 1 88.62 498 GLN A N 1
ATOM 3988 C CA . GLN A 1 498 ? 17.359 35.781 -24.156 1 88.62 498 GLN A CA 1
ATOM 3989 C C . GLN A 1 498 ? 18.625 35.031 -24.578 1 88.62 498 GLN A C 1
ATOM 3991 O O . GLN A 1 498 ? 19.672 35.656 -24.812 1 88.62 498 GLN A O 1
ATOM 3996 N N . PRO A 1 499 ? 18.484 33.75 -24.641 1 82.38 499 PRO A N 1
ATOM 3997 C CA . PRO A 1 499 ? 19.641 32.938 -25.047 1 82.38 499 PRO A CA 1
ATOM 3998 C C . PRO A 1 499 ? 20.203 33.375 -26.406 1 82.38 499 PRO A C 1
ATOM 4000 O O . PRO A 1 499 ? 21.406 33.312 -26.625 1 82.38 499 PRO A O 1
ATOM 4003 N N . GLU A 1 500 ? 19.391 33.844 -27.234 1 79.25 500 GLU A N 1
ATOM 4004 C CA . GLU A 1 500 ? 19.828 34.25 -28.562 1 79.25 500 GLU A CA 1
ATOM 4005 C C . GLU A 1 500 ? 20.75 35.469 -28.484 1 79.25 500 GLU A C 1
ATOM 4007 O O . GLU A 1 500 ? 21.594 35.656 -29.375 1 79.25 500 GLU A O 1
ATOM 4012 N N . ASP A 1 501 ? 20.641 36.188 -27.453 1 81.5 501 ASP A N 1
ATOM 4013 C CA . ASP A 1 501 ? 21.438 37.406 -27.281 1 81.5 501 ASP A CA 1
ATOM 4014 C C . ASP A 1 501 ? 22.656 37.156 -26.406 1 81.5 501 ASP A C 1
ATOM 4016 O O . ASP A 1 501 ? 23.453 38.062 -26.156 1 81.5 501 ASP A O 1
ATOM 4020 N N . ALA A 1 502 ? 22.75 35.938 -26.016 1 80.31 502 ALA A N 1
ATOM 4021 C CA . ALA A 1 502 ? 23.781 35.625 -25.031 1 80.31 502 ALA A CA 1
ATOM 4022 C C . ALA A 1 502 ? 25.047 35.094 -25.688 1 80.31 502 ALA A C 1
ATOM 4024 O O . ALA A 1 502 ? 24.984 34.375 -26.672 1 80.31 502 ALA A O 1
ATOM 4025 N N . VAL A 1 503 ? 26.234 35.562 -25.203 1 75.75 503 VAL A N 1
ATOM 4026 C CA . VAL A 1 503 ? 27.547 35.094 -25.594 1 75.75 503 VAL A CA 1
ATOM 4027 C C . VAL A 1 503 ? 28.281 34.5 -24.375 1 75.75 503 VAL A C 1
ATOM 4029 O O . VAL A 1 503 ? 28.297 35.125 -23.312 1 75.75 503 VAL A O 1
ATOM 4032 N N . PHE A 1 504 ? 28.625 33.219 -24.438 1 72.81 504 PHE A N 1
ATOM 4033 C CA . PHE A 1 504 ? 29.281 32.594 -23.312 1 72.81 504 PHE A CA 1
ATOM 4034 C C . PHE A 1 504 ? 30.797 32.5 -23.531 1 72.81 504 PHE A C 1
ATOM 4036 O O . PHE A 1 504 ? 31.266 32.25 -24.641 1 72.81 504 PHE A O 1
ATOM 4043 N N . GLU A 1 505 ? 31.5 32.969 -22.5 1 65.31 505 GLU A N 1
ATOM 4044 C CA . GLU A 1 505 ? 32.969 32.844 -22.531 1 65.31 505 GLU A CA 1
ATOM 4045 C C . GLU A 1 505 ? 33.438 31.453 -22.125 1 65.31 505 GLU A C 1
ATOM 4047 O O . GLU A 1 505 ? 33.031 30.953 -21.062 1 65.31 505 GLU A O 1
ATOM 4052 N N . CYS A 1 506 ? 34.031 30.703 -23.016 1 60.81 506 CYS A N 1
ATOM 4053 C CA . CYS A 1 506 ? 34.625 29.422 -22.688 1 60.81 506 CYS A CA 1
ATOM 4054 C C . CYS A 1 506 ? 35.812 29.594 -21.766 1 60.81 506 CYS A C 1
ATOM 4056 O O . CYS A 1 506 ? 36.75 30.328 -22.094 1 60.81 506 CYS A O 1
ATOM 4058 N N . PRO A 1 507 ? 35.688 29.125 -20.547 1 61.09 507 PRO A N 1
ATOM 4059 C CA . PRO A 1 507 ? 36.781 29.375 -19.594 1 61.09 507 PRO A CA 1
ATOM 4060 C C . PRO A 1 507 ? 38.125 28.969 -20.125 1 61.09 507 PRO A C 1
ATOM 4062 O O . PRO A 1 507 ? 39.125 29.656 -19.859 1 61.09 507 PRO A O 1
ATOM 4065 N N . ASP A 1 508 ? 38.219 27.859 -20.719 1 58.06 508 ASP A N 1
ATOM 4066 C CA . ASP A 1 508 ? 39.5 27.312 -21.094 1 58.06 508 ASP A CA 1
ATOM 4067 C C . ASP A 1 508 ? 40.094 28.078 -22.297 1 58.06 508 ASP A C 1
ATOM 4069 O O . ASP A 1 508 ? 41.281 28.312 -22.359 1 58.06 508 ASP A O 1
ATOM 4073 N N . THR A 1 509 ? 39.219 28.453 -23.078 1 57.31 509 THR A N 1
ATOM 4074 C CA . THR A 1 509 ? 39.781 28.984 -24.328 1 57.31 509 THR A CA 1
ATOM 4075 C C . THR A 1 509 ? 39.594 30.5 -24.391 1 57.31 509 THR A C 1
ATOM 4077 O O . THR A 1 509 ? 40.25 31.172 -25.188 1 57.31 509 THR A O 1
ATOM 4080 N N . GLY A 1 510 ? 38.938 31.016 -23.438 1 57.69 510 GLY A N 1
ATOM 4081 C CA . GLY A 1 510 ? 38.688 32.438 -23.469 1 57.69 510 GLY A CA 1
ATOM 4082 C C . GLY A 1 510 ? 37.812 32.875 -24.641 1 57.69 510 GLY A C 1
ATOM 4083 O O . GLY A 1 510 ? 37.688 34.062 -24.938 1 57.69 510 GLY A O 1
ATOM 4084 N N . THR A 1 511 ? 37.344 31.859 -25.328 1 51.91 511 THR A N 1
ATOM 4085 C CA . THR A 1 511 ? 36.531 32.125 -26.5 1 51.91 511 THR A CA 1
ATOM 4086 C C . THR A 1 511 ? 35.062 32.281 -26.109 1 51.91 511 THR A C 1
ATOM 4088 O O . THR A 1 511 ? 34.625 31.688 -25.109 1 51.91 511 THR A O 1
ATOM 4091 N N . TYR A 1 512 ? 34.438 33.25 -26.797 1 56.19 512 TYR A N 1
ATOM 4092 C CA . TYR A 1 512 ? 33.031 33.531 -26.547 1 56.19 512 TYR A CA 1
ATOM 4093 C C . TYR A 1 512 ? 32.156 32.688 -27.469 1 56.19 512 TYR A C 1
ATOM 4095 O O . TYR A 1 512 ? 32.406 32.594 -28.672 1 56.19 512 TYR A O 1
ATOM 4103 N N . VAL A 1 513 ? 31.453 31.688 -26.875 1 51.34 513 VAL A N 1
ATOM 4104 C CA . VAL A 1 513 ? 30.578 30.844 -27.672 1 51.34 513 VAL A CA 1
ATOM 4105 C C . VAL A 1 513 ? 29.109 31.188 -27.391 1 51.34 513 VAL A C 1
ATOM 4107 O O . VAL A 1 513 ? 28.75 31.438 -26.234 1 51.34 513 VAL A O 1
ATOM 4110 N N . TRP A 1 514 ? 28.297 31.328 -28.516 1 44.12 514 TRP A N 1
ATOM 4111 C CA . TRP A 1 514 ? 26.859 31.547 -28.375 1 44.12 514 TRP A CA 1
ATOM 4112 C C . TRP A 1 514 ? 26.188 30.359 -27.688 1 44.12 514 TRP A C 1
ATOM 4114 O O . TRP A 1 514 ? 26.531 29.203 -27.953 1 44.12 514 TRP A O 1
ATOM 4124 N N . LEU A 1 515 ? 25.531 30.562 -26.562 1 51.81 515 LEU A N 1
ATOM 4125 C CA . LEU A 1 515 ? 24.875 29.672 -25.609 1 51.81 515 LEU A CA 1
ATOM 4126 C C . LEU A 1 515 ? 23.984 28.656 -26.328 1 51.81 515 LEU A C 1
ATOM 4128 O O . LEU A 1 515 ? 23.781 27.547 -25.844 1 51.81 515 LEU A O 1
ATOM 4132 N N . TYR A 1 516 ? 23.453 29.062 -27.5 1 43.84 516 TYR A N 1
ATOM 4133 C CA . TYR A 1 516 ? 22.562 28.094 -28.125 1 43.84 516 TYR A CA 1
ATOM 4134 C C . TYR A 1 516 ? 23.219 26.719 -28.188 1 43.84 516 TYR A C 1
ATOM 4136 O O . TYR A 1 516 ? 22.578 25.703 -27.922 1 43.84 516 TYR A O 1
ATOM 4144 N N . ASN A 1 517 ? 24.406 26.719 -28.328 1 41.44 517 ASN A N 1
ATOM 4145 C CA . ASN A 1 517 ? 25.141 25.453 -28.438 1 41.44 517 ASN A CA 1
ATOM 4146 C C . ASN A 1 517 ? 25.359 24.812 -27.078 1 41.44 517 ASN A C 1
ATOM 4148 O O . ASN A 1 517 ? 25.484 23.594 -26.969 1 41.44 517 ASN A O 1
ATOM 4152 N N . VAL A 1 518 ? 25.438 25.516 -26.125 1 40.72 518 VAL A N 1
ATOM 4153 C CA . VAL A 1 518 ? 25.734 25.031 -24.797 1 40.72 518 VAL A CA 1
ATOM 4154 C C . VAL A 1 518 ? 24.453 24.562 -24.109 1 40.72 518 VAL A C 1
ATOM 4156 O O . VAL A 1 518 ? 24.484 23.641 -23.281 1 40.72 518 VAL A O 1
ATOM 4159 N N . ILE A 1 519 ? 23.484 25.219 -24.266 1 45.53 519 ILE A N 1
ATOM 4160 C CA . ILE A 1 519 ? 22.219 24.844 -23.625 1 45.53 519 ILE A CA 1
ATOM 4161 C C . ILE A 1 519 ? 21.938 23.359 -23.844 1 45.53 519 ILE A C 1
ATOM 4163 O O . ILE A 1 519 ? 21.438 22.672 -22.969 1 45.53 519 ILE A O 1
ATOM 4167 N N . MET A 1 520 ? 22.438 22.906 -24.984 1 42.12 520 MET A N 1
ATOM 4168 C CA . MET A 1 520 ? 22.266 21.469 -25.203 1 42.12 520 MET A CA 1
ATOM 4169 C C . MET A 1 520 ? 22.969 20.672 -24.109 1 42.12 520 MET A C 1
ATOM 4171 O O . MET A 1 520 ? 22.594 19.531 -23.828 1 42.12 520 MET A O 1
ATOM 4175 N N . TYR A 1 521 ? 24.031 21.25 -23.656 1 39.62 521 TYR A N 1
ATOM 4176 C CA . TYR A 1 521 ? 24.75 20.531 -22.625 1 39.62 521 TYR A CA 1
ATOM 4177 C C . TYR A 1 521 ? 24.078 20.734 -21.266 1 39.62 521 TYR A C 1
ATOM 4179 O O . TYR A 1 521 ? 24.219 19.891 -20.375 1 39.62 521 TYR A O 1
ATOM 4187 N N . ILE A 1 522 ? 23.734 21.812 -21.062 1 41.69 522 ILE A N 1
ATOM 4188 C CA . ILE A 1 522 ? 23.078 22.047 -19.781 1 41.69 522 ILE A CA 1
ATOM 4189 C C . ILE A 1 522 ? 21.781 21.234 -19.719 1 41.69 522 ILE A C 1
ATOM 4191 O O . ILE A 1 522 ? 21.422 20.719 -18.656 1 41.69 522 ILE A O 1
ATOM 4195 N N . ILE A 1 523 ? 21.109 21.266 -20.844 1 39.59 523 ILE A N 1
ATOM 4196 C CA . ILE A 1 523 ? 19.859 20.516 -20.812 1 39.59 523 ILE A CA 1
ATOM 4197 C C . ILE A 1 523 ? 20.141 19.031 -21.031 1 39.59 523 ILE A C 1
ATOM 4199 O O . ILE A 1 523 ? 20.797 18.656 -22.016 1 39.59 523 ILE A O 1
ATOM 4203 N N . MET B 1 1 ? -40.781 25.938 14.641 1 23.48 1 MET B N 1
ATOM 4204 C CA . MET B 1 1 ? -41.344 25.203 15.781 1 23.48 1 MET B CA 1
ATOM 4205 C C . MET B 1 1 ? -40.25 24.375 16.453 1 23.48 1 MET B C 1
ATOM 4207 O O . MET B 1 1 ? -39.75 23.406 15.883 1 23.48 1 MET B O 1
ATOM 4211 N N . GLU B 1 2 ? -39.25 25.031 17.172 1 24.94 2 GLU B N 1
ATOM 4212 C CA . GLU B 1 2 ? -38.031 24.875 17.969 1 24.94 2 GLU B CA 1
ATOM 4213 C C . GLU B 1 2 ? -38.219 23.828 19.062 1 24.94 2 GLU B C 1
ATOM 4215 O O . GLU B 1 2 ? -39.125 23.938 19.875 1 24.94 2 GLU B O 1
ATOM 4220 N N . GLU B 1 3 ? -38 22.562 18.531 1 29.92 3 GLU B N 1
ATOM 4221 C CA . GLU B 1 3 ? -38.219 21.531 19.547 1 29.92 3 GLU B CA 1
ATOM 4222 C C . GLU B 1 3 ? -37.656 21.984 20.906 1 29.92 3 GLU B C 1
ATOM 4224 O O . GLU B 1 3 ? -36.469 22.312 21.031 1 29.92 3 GLU B O 1
ATOM 4229 N N . GLU B 1 4 ? -38.375 22.766 21.578 1 29.92 4 GLU B N 1
ATOM 4230 C CA . GLU B 1 4 ? -38.281 23.109 22.984 1 29.92 4 GLU B CA 1
ATOM 4231 C C . GLU B 1 4 ? -37.688 21.969 23.797 1 29.92 4 GLU B C 1
ATOM 4233 O O . GLU B 1 4 ? -38.281 20.891 23.891 1 29.92 4 GLU B O 1
ATOM 4238 N N . GLU B 1 5 ? -36.375 21.766 23.641 1 33.75 5 GLU B N 1
ATOM 4239 C CA . GLU B 1 5 ? -35.625 20.906 24.562 1 33.75 5 GLU B CA 1
ATOM 4240 C C . GLU B 1 5 ? -36.188 21 25.984 1 33.75 5 GLU B C 1
ATOM 4242 O O . GLU B 1 5 ? -36.188 22.062 26.594 1 33.75 5 GLU B O 1
ATOM 4247 N N . GLU B 1 6 ? -37.25 20.297 26.219 1 32.09 6 GLU B N 1
ATOM 4248 C CA . GLU B 1 6 ? -37.875 20.047 27.516 1 32.09 6 GLU B CA 1
ATOM 4249 C C . GLU B 1 6 ? -36.781 19.938 28.609 1 32.09 6 GLU B C 1
ATOM 4251 O O . GLU B 1 6 ? -35.906 19.094 28.516 1 32.09 6 GLU B O 1
ATOM 4256 N N . GLU B 1 7 ? -36.469 21.016 29.312 1 34.31 7 GLU B N 1
ATOM 4257 C CA . GLU B 1 7 ? -35.75 21.219 30.562 1 34.31 7 GLU B CA 1
ATOM 4258 C C . GLU B 1 7 ? -35.812 19.969 31.453 1 34.31 7 GLU B C 1
ATOM 4260 O O . GLU B 1 7 ? -34.906 19.719 32.25 1 34.31 7 GLU B O 1
ATOM 4265 N N . GLY B 1 8 ? -37.062 19.625 31.891 1 35 8 GLY B N 1
ATOM 4266 C CA . GLY B 1 8 ? -37.469 19.172 33.219 1 35 8 GLY B CA 1
ATOM 4267 C C . GLY B 1 8 ? -36.906 17.812 33.594 1 35 8 GLY B C 1
ATOM 4268 O O . GLY B 1 8 ? -36.812 17.469 34.75 1 35 8 GLY B O 1
ATOM 4269 N N . SER B 1 9 ? -37.406 16.672 32.906 1 40.53 9 SER B N 1
ATOM 4270 C CA . SER B 1 9 ? -37.5 15.422 33.656 1 40.53 9 SER B CA 1
ATOM 4271 C C . SER B 1 9 ? -36.125 14.852 33.938 1 40.53 9 SER B C 1
ATOM 4273 O O . SER B 1 9 ? -35.281 14.695 33.031 1 40.53 9 SER B O 1
ATOM 4275 N N . GLU B 1 10 ? -35.531 14.984 35.25 1 50.91 10 GLU B N 1
ATOM 4276 C CA . GLU B 1 10 ? -34.438 14.469 36.062 1 50.91 10 GLU B CA 1
ATOM 4277 C C . GLU B 1 10 ? -34.031 13.055 35.625 1 50.91 10 GLU B C 1
ATOM 4279 O O . GLU B 1 10 ? -33.312 12.352 36.344 1 50.91 10 GLU B O 1
ATOM 4284 N N . GLY B 1 11 ? -34.719 12.516 34.719 1 61.78 11 GLY B N 1
ATOM 4285 C CA . GLY B 1 11 ? -34.5 11.086 34.594 1 61.78 11 GLY B CA 1
ATOM 4286 C C . GLY B 1 11 ? -33.25 10.742 33.812 1 61.78 11 GLY B C 1
ATOM 4287 O O . GLY B 1 11 ? -32.656 11.609 33.156 1 61.78 11 GLY B O 1
ATOM 4288 N N . GLU B 1 12 ? -32.812 9.648 34.062 1 78.75 12 GLU B N 1
ATOM 4289 C CA . GLU B 1 12 ? -31.703 9.008 33.375 1 78.75 12 GLU B CA 1
ATOM 4290 C C . GLU B 1 12 ? -31.953 8.93 31.859 1 78.75 12 GLU B C 1
ATOM 4292 O O . GLU B 1 12 ? -33.062 8.672 31.422 1 78.75 12 GLU B O 1
ATOM 4297 N N . ILE B 1 13 ? -31.109 9.625 31 1 88.31 13 ILE B N 1
ATOM 4298 C CA . ILE B 1 13 ? -31.219 9.578 29.547 1 88.31 13 ILE B CA 1
ATOM 4299 C C . ILE B 1 13 ? -30.25 8.547 28.984 1 88.31 13 ILE B C 1
ATOM 4301 O O . ILE B 1 13 ? -29.281 8.164 29.656 1 88.31 13 ILE B O 1
ATOM 4305 N N . GLU B 1 14 ? -30.625 7.969 27.828 1 91.12 14 GLU B N 1
ATOM 4306 C CA . GLU B 1 14 ? -29.766 7.012 27.125 1 91.12 14 GLU B CA 1
ATOM 4307 C C . GLU B 1 14 ? -29.031 7.676 25.953 1 91.12 14 GLU B C 1
ATOM 4309 O O . GLU B 1 14 ? -29.594 8.555 25.297 1 91.12 14 GLU B O 1
ATOM 4314 N N . PRO B 1 15 ? -27.875 7.324 25.812 1 94.38 15 PRO B N 1
ATOM 4315 C CA . PRO B 1 15 ? -27.156 7.879 24.656 1 94.38 15 PRO B CA 1
ATOM 4316 C C . PRO B 1 15 ? -27.703 7.383 23.328 1 94.38 15 PRO B C 1
ATOM 4318 O O . PRO B 1 15 ? -28.547 6.48 23.297 1 94.38 15 PRO B O 1
ATOM 4321 N N . GLU B 1 16 ? -27.328 8.07 22.281 1 95.19 16 GLU B N 1
ATOM 4322 C CA . GLU B 1 16 ? -27.703 7.633 20.938 1 95.19 16 GLU B CA 1
ATOM 4323 C C . GLU B 1 16 ? -26.688 6.625 20.391 1 95.19 16 GLU B C 1
ATOM 4325 O O . GLU B 1 16 ? -25.484 6.875 20.406 1 95.19 16 GLU B O 1
ATOM 4330 N N . TYR B 1 17 ? -27.219 5.488 20.016 1 95 17 TYR B N 1
ATOM 4331 C CA . TYR B 1 17 ? -26.359 4.445 19.453 1 95 17 TYR B CA 1
ATOM 4332 C C . TYR B 1 17 ? -26.531 4.34 17.953 1 95 17 TYR B C 1
ATOM 4334 O O . TYR B 1 17 ? -27.609 4.625 17.422 1 95 17 TYR B O 1
ATOM 4342 N N . SER B 1 18 ? -25.5 4.09 17.281 1 94.62 18 SER B N 1
ATOM 4343 C CA . SER B 1 18 ? -25.531 3.805 15.844 1 94.62 18 SER B CA 1
ATOM 4344 C C . SER B 1 18 ? -24.391 2.879 15.445 1 94.62 18 SER B C 1
ATOM 4346 O O . SER B 1 18 ? -23.438 2.695 16.203 1 94.62 18 SER B O 1
ATOM 4348 N N . GLY B 1 19 ? -24.641 2.219 14.359 1 92.31 19 GLY B N 1
ATOM 4349 C CA . GLY B 1 19 ? -23.562 1.438 13.789 1 92.31 19 GLY B CA 1
ATOM 4350 C C . GLY B 1 19 ? -22.672 2.238 12.844 1 92.31 19 GLY B C 1
ATOM 4351 O O . GLY B 1 19 ? -22.859 3.449 12.703 1 92.31 19 GLY B O 1
ATOM 4352 N N . MET B 1 20 ? -21.703 1.622 12.32 1 89.38 20 MET B N 1
ATOM 4353 C CA . MET B 1 20 ? -20.938 2.219 11.234 1 89.38 20 MET B CA 1
ATOM 4354 C C . MET B 1 20 ? -21.641 2.035 9.898 1 89.38 20 MET B C 1
ATOM 4356 O O . MET B 1 20 ? -22.25 0.993 9.648 1 89.38 20 MET B O 1
ATOM 4360 N N . GLU B 1 21 ? -21.609 3.02 9.18 1 87.94 21 GLU B N 1
ATOM 4361 C CA . GLU B 1 21 ? -22.25 2.965 7.867 1 87.94 21 GLU B CA 1
ATOM 4362 C C . GLU B 1 21 ? -21.281 2.461 6.801 1 87.94 21 GLU B C 1
ATOM 4364 O O . GLU B 1 21 ? -20.125 2.889 6.754 1 87.94 21 GLU B O 1
ATOM 4369 N N . GLN B 1 22 ? -21.75 1.523 5.992 1 85.06 22 GLN B N 1
ATOM 4370 C CA . GLN B 1 22 ? -20.969 1 4.879 1 85.06 22 GLN B CA 1
ATOM 4371 C C . GLN B 1 22 ? -21.625 1.339 3.541 1 85.06 22 GLN B C 1
ATOM 4373 O O . GLN B 1 22 ? -22.844 1.463 3.453 1 85.06 22 GLN B O 1
ATOM 4378 N N . PRO B 1 23 ? -20.859 1.484 2.58 1 83.31 23 PRO B N 1
ATOM 4379 C CA . PRO B 1 23 ? -21.438 1.697 1.254 1 83.31 23 PRO B CA 1
ATOM 4380 C C . PRO B 1 23 ? -22.078 0.435 0.681 1 83.31 23 PRO B C 1
ATOM 4382 O O . PRO B 1 23 ? -21.844 -0.666 1.188 1 83.31 23 PRO B O 1
ATOM 4385 N N . PRO B 1 24 ? -22.906 0.716 -0.344 1 87.25 24 PRO B N 1
ATOM 4386 C CA . PRO B 1 24 ? -23.406 -0.471 -1.037 1 87.25 24 PRO B CA 1
ATOM 4387 C C . PRO B 1 24 ? -22.297 -1.312 -1.654 1 87.25 24 PRO B C 1
ATOM 4389 O O . PRO B 1 24 ? -21.156 -0.863 -1.736 1 87.25 24 PRO B O 1
ATOM 4392 N N . LEU B 1 25 ? -22.609 -2.492 -2.047 1 90.31 25 LEU B N 1
ATOM 4393 C CA . LEU B 1 25 ? -21.625 -3.428 -2.582 1 90.31 25 LEU B CA 1
ATOM 4394 C C . LEU B 1 25 ? -20.891 -2.814 -3.764 1 90.31 25 LEU B C 1
ATOM 4396 O O . LEU B 1 25 ? -19.672 -2.959 -3.877 1 90.31 25 LEU B O 1
ATOM 4400 N N . THR B 1 26 ? -21.609 -2.127 -4.668 1 90.88 26 THR B N 1
ATOM 4401 C CA . THR B 1 26 ? -20.984 -1.51 -5.832 1 90.88 26 THR B CA 1
ATOM 4402 C C . THR B 1 26 ? -19.969 -0.445 -5.402 1 90.88 26 THR B C 1
ATOM 4404 O O . THR B 1 26 ? -18.922 -0.285 -6.027 1 90.88 26 THR B O 1
ATOM 4407 N N . GLY B 1 27 ? -20.344 0.244 -4.34 1 86.62 27 GLY B N 1
ATOM 4408 C CA . GLY B 1 27 ? -19.406 1.216 -3.797 1 86.62 27 GLY B CA 1
ATOM 4409 C C . GLY B 1 27 ? -18.156 0.581 -3.223 1 86.62 27 GLY B C 1
ATOM 4410 O O . GLY B 1 27 ? -17.047 1.104 -3.396 1 86.62 27 GLY B O 1
ATOM 4411 N N . MET B 1 28 ? -18.344 -0.52 -2.525 1 87.31 28 MET B N 1
ATOM 4412 C CA . MET B 1 28 ? -17.203 -1.249 -1.969 1 87.31 28 MET B CA 1
ATOM 4413 C C . MET B 1 28 ? -16.297 -1.765 -3.078 1 87.31 28 MET B C 1
ATOM 4415 O O . MET B 1 28 ? -15.062 -1.679 -2.971 1 87.31 28 MET B O 1
ATOM 4419 N N . LEU B 1 29 ? -16.906 -2.307 -4.129 1 90.44 29 LEU B N 1
ATOM 4420 C CA . LEU B 1 29 ? -16.141 -2.834 -5.258 1 90.44 29 LEU B CA 1
ATOM 4421 C C . LEU B 1 29 ? -15.391 -1.718 -5.973 1 90.44 29 LEU B C 1
ATOM 4423 O O . LEU B 1 29 ? -14.242 -1.899 -6.375 1 90.44 29 LEU B O 1
ATOM 4427 N N . LYS B 1 30 ? -16.031 -0.584 -6.07 1 87.31 30 LYS B N 1
ATOM 4428 C CA . LYS B 1 30 ? -15.375 0.564 -6.695 1 87.31 30 LYS B CA 1
ATOM 4429 C C . LYS B 1 30 ? -14.125 0.973 -5.926 1 87.31 30 LYS B C 1
ATOM 4431 O O . LYS B 1 30 ? -13.109 1.332 -6.527 1 87.31 30 LYS B O 1
ATOM 4436 N N . ASN B 1 31 ? -14.266 0.908 -4.664 1 83.69 31 ASN B N 1
ATOM 4437 C CA . ASN B 1 31 ? -13.125 1.235 -3.822 1 83.69 31 ASN B CA 1
ATOM 4438 C C . ASN B 1 31 ? -11.977 0.249 -4.027 1 83.69 31 ASN B C 1
ATOM 4440 O O . ASN B 1 31 ? -10.812 0.646 -4.07 1 83.69 31 ASN B O 1
ATOM 4444 N N . ILE B 1 32 ? -12.297 -0.96 -4.105 1 86.25 32 ILE B N 1
ATOM 4445 C CA . ILE B 1 32 ? -11.281 -1.979 -4.344 1 86.25 32 ILE B CA 1
ATOM 4446 C C . ILE B 1 32 ? -10.625 -1.741 -5.699 1 86.25 32 ILE B C 1
ATOM 4448 O O . ILE B 1 32 ? -9.398 -1.788 -5.812 1 86.25 32 ILE B O 1
ATOM 4452 N N . LEU B 1 33 ? -11.422 -1.478 -6.715 1 87.69 33 LEU B N 1
ATOM 4453 C CA . LEU B 1 33 ? -10.93 -1.297 -8.078 1 87.69 33 LEU B CA 1
ATOM 4454 C C . LEU B 1 33 ? -9.992 -0.099 -8.164 1 87.69 33 LEU B C 1
ATOM 4456 O O . LEU B 1 33 ? -9.055 -0.098 -8.961 1 87.69 33 LEU B O 1
ATOM 4460 N N . SER B 1 34 ? -10.219 0.864 -7.363 1 82.69 34 SER B N 1
ATOM 4461 C CA . SER B 1 34 ? -9.406 2.076 -7.41 1 82.69 34 SER B CA 1
ATOM 4462 C C . SER B 1 34 ? -7.969 1.795 -6.988 1 82.69 34 SER B C 1
ATOM 4464 O O . SER B 1 34 ? -7.062 2.566 -7.309 1 82.69 34 SER B O 1
ATOM 4466 N N . GLU B 1 35 ? -7.762 0.698 -6.332 1 81.69 35 GLU B N 1
ATOM 4467 C CA . GLU B 1 35 ? -6.422 0.341 -5.863 1 81.69 35 GLU B CA 1
ATOM 4468 C C . GLU B 1 35 ? -5.684 -0.504 -6.898 1 81.69 35 GLU B C 1
ATOM 4470 O O . GLU B 1 35 ? -4.473 -0.705 -6.793 1 81.69 35 GLU B O 1
ATOM 4475 N N . TYR B 1 36 ? -6.441 -0.963 -7.848 1 78.19 36 TYR B N 1
ATOM 4476 C CA . TYR B 1 36 ? -5.859 -1.837 -8.859 1 78.19 36 TYR B CA 1
ATOM 4477 C C . TYR B 1 36 ? -5.824 -1.148 -10.219 1 78.19 36 TYR B C 1
ATOM 4479 O O . TYR B 1 36 ? -6.871 -0.883 -10.812 1 78.19 36 TYR B O 1
ATOM 4487 N N . PRO B 1 37 ? -4.656 -0.837 -10.68 1 73.19 37 PRO B N 1
ATOM 4488 C CA . PRO B 1 37 ? -4.598 -0.253 -12.023 1 73.19 37 PRO B CA 1
ATOM 4489 C C . PRO B 1 37 ? -5.039 -1.229 -13.109 1 73.19 37 PRO B C 1
ATOM 4491 O O . PRO B 1 37 ? -5.109 -2.438 -12.867 1 73.19 37 PRO B O 1
ATOM 4494 N N . TYR B 1 38 ? -5.395 -0.562 -14.273 1 71.44 38 TYR B N 1
ATOM 4495 C CA . TYR B 1 38 ? -5.805 -1.337 -15.438 1 71.44 38 TYR B CA 1
ATOM 4496 C C . TYR B 1 38 ? -4.602 -1.986 -16.109 1 71.44 38 TYR B C 1
ATOM 4498 O O . TYR B 1 38 ? -4.156 -1.534 -17.172 1 71.44 38 TYR B O 1
ATOM 4506 N N . ASP B 1 39 ? -3.92 -2.846 -15.508 1 71 39 ASP B N 1
ATOM 4507 C CA . ASP B 1 39 ? -2.756 -3.498 -16.109 1 71 39 ASP B CA 1
ATOM 4508 C C . ASP B 1 39 ? -2.785 -5.004 -15.852 1 71 39 ASP B C 1
ATOM 4510 O O . ASP B 1 39 ? -3.855 -5.59 -15.695 1 71 39 ASP B O 1
ATOM 4514 N N . SER B 1 40 ? -1.636 -5.562 -16 1 75.25 40 SER B N 1
ATOM 4515 C CA . SER B 1 40 ? -1.471 -7.008 -15.938 1 75.25 40 SER B CA 1
ATOM 4516 C C . SER B 1 40 ? -1.771 -7.539 -14.539 1 75.25 40 SER B C 1
ATOM 4518 O O . SER B 1 40 ? -1.774 -8.75 -14.32 1 75.25 40 SER B O 1
ATOM 4520 N N . GLN B 1 41 ? -2.16 -6.656 -13.695 1 82.75 41 GLN B N 1
ATOM 4521 C CA . GLN B 1 41 ? -2.352 -7.094 -12.32 1 82.75 41 GLN B CA 1
ATOM 4522 C C . GLN B 1 41 ? -3.553 -8.031 -12.203 1 82.75 41 GLN B C 1
ATOM 4524 O O . GLN B 1 41 ? -3.553 -8.953 -11.383 1 82.75 41 GLN B O 1
ATOM 4529 N N . ILE B 1 42 ? -4.523 -7.797 -13.039 1 87.88 42 ILE B N 1
ATOM 4530 C CA . ILE B 1 42 ? -5.719 -8.633 -13.008 1 87.88 42 ILE B CA 1
ATOM 4531 C C . ILE B 1 42 ? -5.348 -10.078 -13.312 1 87.88 42 ILE B C 1
ATOM 4533 O O . ILE B 1 42 ? -5.781 -11 -12.609 1 87.88 42 ILE B O 1
ATOM 4537 N N . LEU B 1 43 ? -4.551 -10.273 -14.32 1 92.88 43 LEU B N 1
ATOM 4538 C CA . LEU B 1 43 ? -4.145 -11.625 -14.695 1 92.88 43 LEU B CA 1
ATOM 4539 C C . LEU B 1 43 ? -3.244 -12.234 -13.633 1 92.88 43 LEU B C 1
ATOM 4541 O O . LEU B 1 43 ? -3.305 -13.445 -13.375 1 92.88 43 LEU B O 1
ATOM 4545 N N . LYS B 1 44 ? -2.445 -11.414 -13.016 1 91.81 44 LYS B N 1
ATOM 4546 C CA . LYS B 1 44 ? -1.573 -11.906 -11.961 1 91.81 44 LYS B CA 1
ATOM 4547 C C . LYS B 1 44 ? -2.387 -12.438 -10.781 1 91.81 44 LYS B C 1
ATOM 4549 O O . LYS B 1 44 ? -2.002 -13.422 -10.141 1 91.81 44 LYS B O 1
ATOM 4554 N N . GLU B 1 45 ? -3.486 -11.742 -10.5 1 90.88 45 GLU B N 1
ATOM 4555 C CA . GLU B 1 45 ? -4.359 -12.211 -9.43 1 90.88 45 GLU B CA 1
ATOM 4556 C C . GLU B 1 45 ? -4.938 -13.586 -9.758 1 90.88 45 GLU B C 1
ATOM 4558 O O . GLU B 1 45 ? -5.066 -14.438 -8.875 1 90.88 45 GLU B O 1
ATOM 4563 N N . LEU B 1 46 ? -5.301 -13.773 -11.016 1 94.94 46 LEU B N 1
ATOM 4564 C CA . LEU B 1 46 ? -5.848 -15.055 -11.453 1 94.94 46 LEU B CA 1
ATOM 4565 C C . LEU B 1 46 ? -4.766 -16.141 -11.453 1 94.94 46 LEU B C 1
ATOM 4567 O O . LEU B 1 46 ? -5.027 -17.281 -11.086 1 94.94 46 LEU B O 1
ATOM 4571 N N . ILE B 1 47 ? -3.582 -15.773 -11.859 1 95.44 47 ILE B N 1
ATOM 4572 C CA . ILE B 1 47 ? -2.455 -16.703 -11.875 1 95.44 47 ILE B CA 1
ATOM 4573 C C . ILE B 1 47 ? -2.113 -17.125 -10.445 1 95.44 47 ILE B C 1
ATOM 4575 O O . ILE B 1 47 ? -1.836 -18.297 -10.188 1 95.44 47 ILE B O 1
ATOM 4579 N N . GLN B 1 48 ? -2.146 -16.156 -9.578 1 91.06 48 GLN B N 1
ATOM 4580 C CA . GLN B 1 48 ? -1.894 -16.469 -8.18 1 91.06 48 GLN B CA 1
ATOM 4581 C C . GLN B 1 48 ? -2.922 -17.453 -7.637 1 91.06 48 GLN B C 1
ATOM 4583 O O . GLN B 1 48 ? -2.584 -18.344 -6.852 1 91.06 48 GLN B O 1
ATOM 4588 N N . ASN B 1 49 ? -4.156 -17.234 -7.965 1 90.81 49 ASN B N 1
ATOM 4589 C CA . ASN B 1 49 ? -5.203 -18.156 -7.551 1 90.81 49 ASN B CA 1
ATOM 4590 C C . ASN B 1 49 ? -4.949 -19.562 -8.094 1 90.81 49 ASN B C 1
ATOM 4592 O O . ASN B 1 49 ? -5.18 -20.547 -7.391 1 90.81 49 ASN B O 1
ATOM 4596 N N . ALA B 1 50 ? -4.574 -19.641 -9.32 1 94.88 50 ALA B N 1
ATOM 4597 C CA . ALA B 1 50 ? -4.254 -20.938 -9.93 1 94.88 50 ALA B CA 1
ATOM 4598 C C . ALA B 1 50 ? -3.111 -21.625 -9.188 1 94.88 50 ALA B C 1
ATOM 4600 O O . ALA B 1 50 ? -3.189 -22.812 -8.883 1 94.88 50 ALA B O 1
ATOM 4601 N N . GLU B 1 51 ? -2.061 -20.844 -8.891 1 91.44 51 GLU B N 1
ATOM 4602 C CA . GLU B 1 51 ? -0.917 -21.359 -8.148 1 91.44 51 GLU B CA 1
ATOM 4603 C C . GLU B 1 51 ? -1.338 -21.844 -6.766 1 91.44 51 GLU B C 1
ATOM 4605 O O . GLU B 1 51 ? -0.925 -22.922 -6.332 1 91.44 51 GLU B O 1
ATOM 4610 N N . ASP B 1 52 ? -2.164 -21.078 -6.074 1 87 52 ASP B N 1
ATOM 4611 C CA . ASP B 1 52 ? -2.637 -21.422 -4.734 1 87 52 ASP B CA 1
ATOM 4612 C C . ASP B 1 52 ? -3.467 -22.703 -4.75 1 87 52 ASP B C 1
ATOM 4614 O O . ASP B 1 52 ? -3.48 -23.453 -3.773 1 87 52 ASP B O 1
ATOM 4618 N N . ALA B 1 53 ? -4.137 -22.938 -5.898 1 90.94 53 ALA B N 1
ATOM 4619 C CA . ALA B 1 53 ? -4.988 -24.109 -6.035 1 90.94 53 ALA B CA 1
ATOM 4620 C C . ALA B 1 53 ? -4.172 -25.328 -6.449 1 90.94 53 ALA B C 1
ATOM 4622 O O . ALA B 1 53 ? -4.691 -26.453 -6.496 1 90.94 53 ALA B O 1
ATOM 4623 N N . GLY B 1 54 ? -2.906 -25.109 -6.816 1 88.75 54 GLY B N 1
ATOM 4624 C CA . GLY B 1 54 ? -2.035 -26.203 -7.188 1 88.75 54 GLY B CA 1
ATOM 4625 C C . GLY B 1 54 ? -2.061 -26.516 -8.672 1 88.75 54 GLY B C 1
ATOM 4626 O O . GLY B 1 54 ? -1.689 -27.609 -9.094 1 88.75 54 GLY B O 1
ATOM 4627 N N . ALA B 1 55 ? -2.506 -25.625 -9.484 1 94.81 55 ALA B N 1
ATOM 4628 C CA . ALA B 1 55 ? -2.561 -25.828 -10.93 1 94.81 55 ALA B CA 1
ATOM 4629 C C . ALA B 1 55 ? -1.159 -25.859 -11.531 1 94.81 55 ALA B C 1
ATOM 4631 O O . ALA B 1 55 ? -0.259 -25.156 -11.07 1 94.81 55 ALA B O 1
ATOM 4632 N N . SER B 1 56 ? -0.954 -26.641 -12.57 1 94.81 56 SER B N 1
ATOM 4633 C CA . SER B 1 56 ? 0.319 -26.703 -13.281 1 94.81 56 SER B CA 1
ATOM 4634 C C . SER B 1 56 ? 0.232 -26 -14.633 1 94.81 56 SER B C 1
ATOM 4636 O O . SER B 1 56 ? 1.257 -25.719 -15.25 1 94.81 56 SER B O 1
ATOM 4638 N N . GLU B 1 57 ? -0.988 -25.75 -15.016 1 97.12 57 GLU B N 1
ATOM 4639 C CA . GLU B 1 57 ? -1.201 -25.141 -16.328 1 97.12 57 GLU B CA 1
ATOM 4640 C C . GLU B 1 57 ? -2.275 -24.062 -16.266 1 97.12 57 GLU B C 1
ATOM 4642 O O . GLU B 1 57 ? -3.295 -24.234 -15.594 1 97.12 57 GLU B O 1
ATOM 4647 N N . VAL B 1 58 ? -1.99 -22.953 -17.031 1 97.94 58 VAL B N 1
ATOM 4648 C CA . VAL B 1 58 ? -2.949 -21.859 -17.172 1 97.94 58 VAL B CA 1
ATOM 4649 C C . VAL B 1 58 ? -3.156 -21.547 -18.656 1 97.94 58 VAL B C 1
ATOM 4651 O O . VAL B 1 58 ? -2.201 -21.562 -19.438 1 97.94 58 VAL B O 1
ATOM 4654 N N . LYS B 1 59 ? -4.41 -21.359 -19.047 1 98.12 59 LYS B N 1
ATOM 4655 C CA . LYS B 1 59 ? -4.797 -20.953 -20.391 1 98.12 59 LYS B CA 1
ATOM 4656 C C . LYS B 1 59 ? -5.652 -19.688 -20.359 1 98.12 59 LYS B C 1
ATOM 4658 O O . LYS B 1 59 ? -6.551 -19.562 -19.516 1 98.12 59 LYS B O 1
ATOM 4663 N N . ILE B 1 60 ? -5.297 -18.75 -21.172 1 97.94 60 ILE B N 1
ATOM 4664 C CA . ILE B 1 60 ? -6.043 -17.5 -21.297 1 97.94 60 ILE B CA 1
ATOM 4665 C C . ILE B 1 60 ? -6.543 -17.328 -22.719 1 97.94 60 ILE B C 1
ATOM 4667 O O . ILE B 1 60 ? -5.766 -17.453 -23.672 1 97.94 60 ILE B O 1
ATOM 4671 N N . LEU B 1 61 ? -7.828 -17.047 -22.891 1 97.62 61 LEU B N 1
ATOM 4672 C CA . LEU B 1 61 ? -8.422 -16.953 -24.219 1 97.62 61 LEU B CA 1
ATOM 4673 C C . LEU B 1 61 ? -9.242 -15.68 -24.359 1 97.62 61 LEU B C 1
ATOM 4675 O O . LEU B 1 61 ? -10.031 -15.344 -23.469 1 97.62 61 LEU B O 1
ATOM 4679 N N . PHE B 1 62 ? -8.961 -15.016 -25.406 1 96.38 62 PHE B N 1
ATOM 4680 C CA . PHE B 1 62 ? -9.859 -13.938 -25.797 1 96.38 62 PHE B CA 1
ATOM 4681 C C . PHE B 1 62 ? -10.828 -14.406 -26.875 1 96.38 62 PHE B C 1
ATOM 4683 O O . PHE B 1 62 ? -10.414 -14.758 -27.984 1 96.38 62 PHE B O 1
ATOM 4690 N N . ASP B 1 63 ? -12.086 -14.484 -26.531 1 96.44 63 ASP B N 1
ATOM 4691 C CA . ASP B 1 63 ? -13.164 -14.75 -27.469 1 96.44 63 ASP B CA 1
ATOM 4692 C C . ASP B 1 63 ? -13.812 -13.453 -27.953 1 96.44 63 ASP B C 1
ATOM 4694 O O . ASP B 1 63 ? -14.664 -12.883 -27.266 1 96.44 63 ASP B O 1
ATOM 4698 N N . ASP B 1 64 ? -13.531 -13.062 -29.141 1 93.94 64 ASP B N 1
ATOM 4699 C CA . ASP B 1 64 ? -13.945 -11.742 -29.625 1 93.94 64 ASP B CA 1
ATOM 4700 C C . ASP B 1 64 ? -15.312 -11.82 -30.312 1 93.94 64 ASP B C 1
ATOM 4702 O O . ASP B 1 64 ? -15.742 -10.859 -30.953 1 93.94 64 ASP B O 1
ATOM 4706 N N . ARG B 1 65 ? -16.047 -12.953 -30.312 1 94.44 65 ARG B N 1
ATOM 4707 C CA . ARG B 1 65 ? -17.359 -13.086 -30.953 1 94.44 65 ARG B CA 1
ATOM 4708 C C . ARG B 1 65 ? -18.391 -12.203 -30.25 1 94.44 65 ARG B C 1
ATOM 4710 O O . ARG B 1 65 ? -18.438 -12.148 -29.016 1 94.44 65 ARG B O 1
ATOM 4717 N N . ASP B 1 66 ? -19.078 -11.508 -30.984 1 93.88 66 ASP B N 1
ATOM 4718 C CA . ASP B 1 66 ? -20.219 -10.75 -30.484 1 93.88 66 ASP B CA 1
ATOM 4719 C C . ASP B 1 66 ? -21.469 -11.633 -30.438 1 93.88 66 ASP B C 1
ATOM 4721 O O . ASP B 1 66 ? -22.219 -11.711 -31.422 1 93.88 66 ASP B O 1
ATOM 4725 N N . ILE B 1 67 ? -21.734 -12.18 -29.281 1 94.38 67 ILE B N 1
ATOM 4726 C CA . ILE B 1 67 ? -22.812 -13.164 -29.203 1 94.38 67 ILE B CA 1
ATOM 4727 C C . ILE B 1 67 ? -23.844 -12.727 -28.172 1 94.38 67 ILE B C 1
ATOM 4729 O O . ILE B 1 67 ? -23.516 -12.023 -27.219 1 94.38 67 ILE B O 1
ATOM 4733 N N . ASN B 1 68 ? -25.062 -13.18 -28.297 1 95.69 68 ASN B N 1
ATOM 4734 C CA . ASN B 1 68 ? -26.172 -13.055 -27.359 1 95.69 68 ASN B CA 1
ATOM 4735 C C . ASN B 1 68 ? -26.469 -11.594 -27.047 1 95.69 68 ASN B C 1
ATOM 4737 O O . ASN B 1 68 ? -26.688 -11.234 -25.875 1 95.69 68 ASN B O 1
ATOM 4741 N N . GLN B 1 69 ? -26.438 -10.789 -28.062 1 92.31 69 GLN B N 1
ATOM 4742 C CA . GLN B 1 69 ? -26.672 -9.359 -27.891 1 92.31 69 GLN B CA 1
ATOM 4743 C C . GLN B 1 69 ? -28.156 -9.023 -28.031 1 92.31 69 GLN B C 1
ATOM 4745 O O . GLN B 1 69 ? -28.594 -7.934 -27.641 1 92.31 69 GLN B O 1
ATOM 4750 N N . GLU B 1 70 ? -28.828 -9.898 -28.531 1 85.31 70 GLU B N 1
ATOM 4751 C CA . GLU B 1 70 ? -30.219 -9.625 -28.859 1 85.31 70 GLU B CA 1
ATOM 4752 C C . GLU B 1 70 ? -31.047 -9.367 -27.609 1 85.31 70 GLU B C 1
ATOM 4754 O O . GLU B 1 70 ? -30.781 -9.938 -26.547 1 85.31 70 GLU B O 1
ATOM 4759 N N . ALA B 1 71 ? -31.938 -8.375 -27.828 1 79.69 71 ALA B N 1
ATOM 4760 C CA . ALA B 1 71 ? -32.875 -8.102 -26.734 1 79.69 71 ALA B CA 1
ATOM 4761 C C . ALA B 1 71 ? -33.688 -9.344 -26.375 1 79.69 71 ALA B C 1
ATOM 4763 O O . ALA B 1 71 ? -34.062 -10.102 -27.266 1 79.69 71 ALA B O 1
ATOM 4764 N N . CYS B 1 72 ? -33.594 -9.617 -25.188 1 76.81 72 CYS B N 1
ATOM 4765 C CA . CYS B 1 72 ? -34.375 -10.75 -24.734 1 76.81 72 CYS B CA 1
ATOM 4766 C C . CYS B 1 72 ? -35.281 -10.367 -23.562 1 76.81 72 CYS B C 1
ATOM 4768 O O . CYS B 1 72 ? -35.125 -9.289 -22.984 1 76.81 72 CYS B O 1
ATOM 4770 N N . ASN B 1 73 ? -36.344 -11.164 -23.406 1 82.88 73 ASN B N 1
ATOM 4771 C CA . ASN B 1 73 ? -37.188 -10.977 -22.25 1 82.88 73 ASN B CA 1
ATOM 4772 C C . ASN B 1 73 ? -36.469 -11.336 -20.953 1 82.88 73 ASN B C 1
ATOM 4774 O O . ASN B 1 73 ? -36.344 -12.516 -20.625 1 82.88 73 ASN B O 1
ATOM 4778 N N . GLU B 1 74 ? -36.094 -10.406 -20.281 1 83.25 74 GLU B N 1
ATOM 4779 C CA . GLU B 1 74 ? -35.312 -10.602 -19.062 1 83.25 74 GLU B CA 1
ATOM 4780 C C . GLU B 1 74 ? -36.094 -11.367 -18.016 1 83.25 74 GLU B C 1
ATOM 4782 O O . GLU B 1 74 ? -35.531 -12.016 -17.141 1 83.25 74 GLU B O 1
ATOM 4787 N N . LYS B 1 75 ? -37.469 -11.32 -18.062 1 82.19 75 LYS B N 1
ATOM 4788 C CA . LYS B 1 75 ? -38.281 -12.062 -17.109 1 82.19 75 LYS B CA 1
ATOM 4789 C C . LYS B 1 75 ? -38.281 -13.555 -17.422 1 82.19 75 LYS B C 1
ATOM 4791 O O . LYS B 1 75 ? -38.25 -14.383 -16.5 1 82.19 75 LYS B O 1
ATOM 4796 N N . LYS B 1 76 ? -38.156 -13.914 -18.641 1 87.12 76 LYS B N 1
ATOM 4797 C CA . LYS B 1 76 ? -38.188 -15.312 -19.062 1 87.12 76 LYS B CA 1
ATOM 4798 C C . LYS B 1 76 ? -36.781 -15.906 -19.094 1 87.12 76 LYS B C 1
ATOM 4800 O O . LYS B 1 76 ? -36.594 -17.094 -18.812 1 87.12 76 LYS B O 1
ATOM 4805 N N . LYS B 1 77 ? -35.844 -15.094 -19.453 1 92.38 77 LYS B N 1
ATOM 4806 C CA . LYS B 1 77 ? -34.438 -15.531 -19.594 1 92.38 77 LYS B CA 1
ATOM 4807 C C . LYS B 1 77 ? -33.5 -14.594 -18.828 1 92.38 77 LYS B C 1
ATOM 4809 O O . LYS B 1 77 ? -32.656 -13.945 -19.438 1 92.38 77 LYS B O 1
ATOM 4814 N N . PRO B 1 78 ? -33.594 -14.641 -17.5 1 92.12 78 PRO B N 1
ATOM 4815 C CA . PRO B 1 78 ? -32.875 -13.656 -16.688 1 92.12 78 PRO B CA 1
ATOM 4816 C C . PRO B 1 78 ? -31.359 -13.859 -16.734 1 92.12 78 PRO B C 1
ATOM 4818 O O . PRO B 1 78 ? -30.609 -12.938 -16.422 1 92.12 78 PRO B O 1
ATOM 4821 N N . PHE B 1 79 ? -30.922 -14.977 -17.156 1 95.06 79 PHE B N 1
ATOM 4822 C CA . PHE B 1 79 ? -29.5 -15.273 -17.062 1 95.06 79 PHE B CA 1
ATOM 4823 C C . PHE B 1 79 ? -28.781 -14.953 -18.375 1 95.06 79 PHE B C 1
ATOM 4825 O O . PHE B 1 79 ? -27.562 -14.977 -18.438 1 95.06 79 PHE B O 1
ATOM 4832 N N . ASN B 1 80 ? -29.438 -14.617 -19.469 1 95.62 80 ASN B N 1
ATOM 4833 C CA . ASN B 1 80 ? -28.844 -14.383 -20.781 1 95.62 80 ASN B CA 1
ATOM 4834 C C . ASN B 1 80 ? -27.828 -13.234 -20.734 1 95.62 80 ASN B C 1
ATOM 4836 O O . ASN B 1 80 ? -26.859 -13.234 -21.5 1 95.62 80 ASN B O 1
ATOM 4840 N N . LYS B 1 81 ? -28.047 -12.281 -19.875 1 93.75 81 LYS B N 1
ATOM 4841 C CA . LYS B 1 81 ? -27.156 -11.133 -19.766 1 93.75 81 LYS B CA 1
ATOM 4842 C C . LYS B 1 81 ? -25.75 -11.57 -19.359 1 93.75 81 LYS B C 1
ATOM 4844 O O . LYS B 1 81 ? -24.781 -10.859 -19.625 1 93.75 81 LYS B O 1
ATOM 4849 N N . TYR B 1 82 ? -25.656 -12.742 -18.734 1 96.19 82 TYR B N 1
ATOM 4850 C CA . TYR B 1 82 ? -24.375 -13.234 -18.266 1 96.19 82 TYR B CA 1
ATOM 4851 C C . TYR B 1 82 ? -23.594 -13.898 -19.406 1 96.19 82 TYR B C 1
ATOM 4853 O O . TYR B 1 82 ? -22.391 -14.125 -19.297 1 96.19 82 TYR B O 1
ATOM 4861 N N . PHE B 1 83 ? -24.297 -14.266 -20.5 1 97.31 83 PHE B N 1
ATOM 4862 C CA . PHE B 1 83 ? -23.703 -15.102 -21.547 1 97.31 83 PHE B CA 1
ATOM 4863 C C . PHE B 1 83 ? -23.344 -14.273 -22.766 1 97.31 83 PHE B C 1
ATOM 4865 O O . PHE B 1 83 ? -23.047 -14.828 -23.828 1 97.31 83 PHE B O 1
ATOM 4872 N N . LYS B 1 84 ? -23.297 -12.969 -22.609 1 95.81 84 LYS B N 1
ATOM 4873 C CA . LYS B 1 84 ? -22.969 -12.086 -23.719 1 95.81 84 LYS B CA 1
ATOM 4874 C C . LYS B 1 84 ? -21.469 -12.117 -24 1 95.81 84 LYS B C 1
ATOM 4876 O O . LYS B 1 84 ? -20.672 -12.484 -23.141 1 95.81 84 LYS B O 1
ATOM 4881 N N . GLY B 1 85 ? -21.109 -11.836 -25.266 1 93.94 85 GLY B N 1
ATOM 4882 C CA . GLY B 1 85 ? -19.734 -11.633 -25.656 1 93.94 85 GLY B CA 1
ATOM 4883 C C . GLY B 1 85 ? -19.469 -10.242 -26.219 1 93.94 85 GLY B C 1
ATOM 4884 O O . GLY B 1 85 ? -20.406 -9.492 -26.484 1 93.94 85 GLY B O 1
ATOM 4885 N N . PRO B 1 86 ? -18.203 -9.992 -26.5 1 96.19 86 PRO B N 1
ATOM 4886 C CA . PRO B 1 86 ? -16.953 -10.734 -26.328 1 96.19 86 PRO B CA 1
ATOM 4887 C C . PRO B 1 86 ? -16.625 -11.016 -24.875 1 96.19 86 PRO B C 1
ATOM 4889 O O . PRO B 1 86 ? -17.219 -10.422 -23.969 1 96.19 86 PRO B O 1
ATOM 4892 N N . ALA B 1 87 ? -15.664 -12 -24.656 1 97.25 87 ALA B N 1
ATOM 4893 C CA . ALA B 1 87 ? -15.336 -12.375 -23.281 1 97.25 87 ALA B CA 1
ATOM 4894 C C . ALA B 1 87 ? -13.875 -12.805 -23.156 1 97.25 87 ALA B C 1
ATOM 4896 O O . ALA B 1 87 ? -13.273 -13.25 -24.141 1 97.25 87 ALA B O 1
ATOM 4897 N N . LEU B 1 88 ? -13.336 -12.602 -22.016 1 96.94 88 LEU B N 1
ATOM 4898 C CA . LEU B 1 88 ? -12.039 -13.164 -21.641 1 96.94 88 LEU B CA 1
ATOM 4899 C C . LEU B 1 88 ? -12.227 -14.43 -20.812 1 96.94 88 LEU B C 1
ATOM 4901 O O . LEU B 1 88 ? -13.062 -14.469 -19.906 1 96.94 88 LEU B O 1
ATOM 4905 N N . PHE B 1 89 ? -11.484 -15.477 -21.203 1 97.94 89 PHE B N 1
ATOM 4906 C CA . PHE B 1 89 ? -11.5 -16.719 -20.453 1 97.94 89 PHE B CA 1
ATOM 4907 C C . PHE B 1 89 ? -10.172 -16.938 -19.734 1 97.94 89 PHE B C 1
ATOM 4909 O O . PHE B 1 89 ? -9.117 -16.594 -20.266 1 97.94 89 PHE B O 1
ATOM 4916 N N . PHE B 1 90 ? -10.211 -17.469 -18.594 1 98.25 90 PHE B N 1
ATOM 4917 C CA . PHE B 1 90 ? -9.047 -17.922 -17.828 1 98.25 90 PHE B CA 1
ATOM 4918 C C . PHE B 1 90 ? -9.273 -19.328 -17.297 1 98.25 90 PHE B C 1
ATOM 4920 O O . PHE B 1 90 ? -10.227 -19.578 -16.547 1 98.25 90 PHE B O 1
ATOM 4927 N N . HIS B 1 91 ? -8.43 -20.219 -17.703 1 98.19 91 HIS B N 1
ATOM 4928 C CA . HIS B 1 91 ? -8.57 -21.609 -17.297 1 98.19 91 HIS B CA 1
ATOM 4929 C C . HIS B 1 91 ? -7.324 -22.109 -16.578 1 98.19 91 HIS B C 1
ATOM 4931 O O . HIS B 1 91 ? -6.203 -21.75 -16.953 1 98.19 91 HIS B O 1
ATOM 4937 N N . ASN B 1 92 ? -7.52 -22.844 -15.531 1 98 92 ASN B N 1
ATOM 4938 C CA . ASN B 1 92 ? -6.441 -23.625 -14.938 1 98 92 ASN B CA 1
ATOM 4939 C C . ASN B 1 92 ? -6.879 -25.047 -14.641 1 98 92 ASN B C 1
ATOM 4941 O O . ASN B 1 92 ? -8.078 -25.344 -14.625 1 98 92 ASN B O 1
ATOM 4945 N N . ASN B 1 93 ? -5.949 -26.016 -14.461 1 97.31 93 ASN B N 1
ATOM 4946 C CA . ASN B 1 93 ? -6.285 -27.422 -14.391 1 97.31 93 ASN B CA 1
ATOM 4947 C C . ASN B 1 93 ? -6.457 -27.891 -12.953 1 97.31 93 ASN B C 1
ATOM 4949 O O . ASN B 1 93 ? -6.336 -29.078 -12.656 1 97.31 93 ASN B O 1
ATOM 4953 N N . ALA B 1 94 ? -6.672 -26.984 -12.023 1 96.56 94 ALA B N 1
ATOM 4954 C CA . ALA B 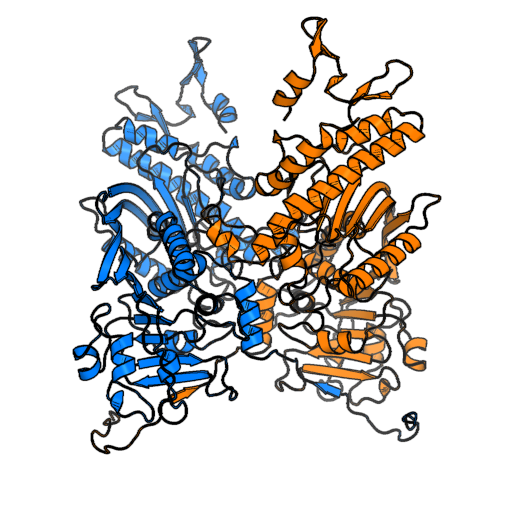1 94 ? -7.035 -27.328 -10.656 1 96.56 94 ALA B CA 1
ATOM 4955 C C . ALA B 1 94 ? -8.523 -27.125 -10.414 1 96.56 94 ALA B C 1
ATOM 4957 O O . ALA B 1 94 ? -9.172 -26.328 -11.094 1 96.56 94 ALA B O 1
ATOM 4958 N N . ILE B 1 95 ? -9.062 -27.875 -9.461 1 97.19 95 ILE B N 1
ATOM 4959 C CA . ILE B 1 95 ? -10.477 -27.812 -9.133 1 97.19 95 ILE B CA 1
ATOM 4960 C C . ILE B 1 95 ? -10.672 -27.016 -7.84 1 97.19 95 ILE B C 1
ATOM 4962 O O . ILE B 1 95 ? -9.883 -27.156 -6.898 1 97.19 95 ILE B O 1
ATOM 4966 N N . PHE B 1 96 ? -11.703 -26.203 -7.797 1 95.81 96 PHE B N 1
ATOM 4967 C CA . PHE B 1 96 ? -12.016 -25.438 -6.594 1 95.81 96 PHE B CA 1
ATOM 4968 C C . PHE B 1 96 ? -12.305 -26.359 -5.422 1 95.81 96 PHE B C 1
ATOM 4970 O O . PHE B 1 96 ? -13.086 -27.312 -5.551 1 95.81 96 PHE B O 1
ATOM 4977 N N . SER B 1 97 ? -11.68 -26.078 -4.352 1 93.75 97 SER B N 1
ATOM 4978 C CA . SER B 1 97 ? -12.039 -26.688 -3.082 1 93.75 97 SER B CA 1
ATOM 4979 C C . SER B 1 97 ? -13.172 -25.938 -2.398 1 93.75 97 SER B C 1
ATOM 4981 O O . SER B 1 97 ? -13.586 -24.875 -2.865 1 93.75 97 SER B O 1
ATOM 4983 N N . ASP B 1 98 ? -13.664 -26.5 -1.302 1 93.62 98 ASP B N 1
ATOM 4984 C CA . ASP B 1 98 ? -14.727 -25.828 -0.557 1 93.62 98 ASP B CA 1
ATOM 4985 C C . ASP B 1 98 ? -14.258 -24.469 -0.042 1 93.62 98 ASP B C 1
ATOM 4987 O O . ASP B 1 98 ? -14.977 -23.469 -0.165 1 93.62 98 ASP B O 1
ATOM 4991 N N . PRO B 1 99 ? -13.047 -24.375 0.473 1 89.94 99 PRO B N 1
ATOM 4992 C CA . PRO B 1 99 ? -12.555 -23.062 0.891 1 89.94 99 PRO B CA 1
ATOM 4993 C C . PRO B 1 99 ? -12.445 -22.078 -0.271 1 89.94 99 PRO B C 1
ATOM 4995 O O . PRO B 1 99 ? -12.641 -20.875 -0.084 1 89.94 99 PRO B O 1
ATOM 4998 N N . ASP B 1 100 ? -12.148 -22.562 -1.428 1 91.31 100 ASP B N 1
ATOM 4999 C CA . ASP B 1 100 ? -12.078 -21.688 -2.596 1 91.31 100 ASP B CA 1
ATOM 5000 C C . ASP B 1 100 ? -13.445 -21.109 -2.932 1 91.31 100 ASP B C 1
ATOM 5002 O O . ASP B 1 100 ? -13.555 -19.922 -3.23 1 91.31 100 ASP B O 1
ATOM 5006 N N . TRP B 1 101 ? -14.43 -21.969 -2.857 1 93.94 101 TRP B N 1
ATOM 5007 C CA . TRP B 1 101 ? -15.789 -21.531 -3.139 1 93.94 101 TRP B CA 1
ATOM 5008 C C . TRP B 1 101 ? -16.25 -20.484 -2.113 1 93.94 101 TRP B C 1
ATOM 5010 O O . TRP B 1 101 ? -16.969 -19.547 -2.453 1 93.94 101 TRP B O 1
ATOM 5020 N N . LYS B 1 102 ? -15.852 -20.719 -0.917 1 91.25 102 LYS B N 1
ATOM 5021 C CA . LYS B 1 102 ? -16.188 -19.766 0.129 1 91.25 102 LYS B CA 1
ATOM 5022 C C . LYS B 1 102 ? -15.422 -18.453 -0.073 1 91.25 102 LYS B C 1
ATOM 5024 O O . LYS B 1 102 ? -16 -17.375 0.037 1 91.25 102 LYS B O 1
ATOM 5029 N N . GLY B 1 103 ? -14.18 -18.547 -0.395 1 89.94 103 GLY B N 1
ATOM 5030 C CA . GLY B 1 103 ? -13.305 -17.391 -0.529 1 89.94 103 GLY B CA 1
ATOM 5031 C C . GLY B 1 103 ? -13.711 -16.469 -1.655 1 89.94 103 GLY B C 1
ATOM 5032 O O . GLY B 1 103 ? -13.609 -15.242 -1.524 1 89.94 103 GLY B O 1
ATOM 5033 N N . ILE B 1 104 ? -14.133 -17.016 -2.762 1 92.81 104 ILE B N 1
ATOM 5034 C CA . ILE B 1 104 ? -14.445 -16.203 -3.932 1 92.81 104 ILE B CA 1
ATOM 5035 C C . ILE B 1 104 ? -15.648 -15.32 -3.633 1 92.81 104 ILE B C 1
ATOM 5037 O O . ILE B 1 104 ? -15.852 -14.289 -4.285 1 92.81 104 ILE B O 1
ATOM 5041 N N . LYS B 1 105 ? -16.438 -15.711 -2.586 1 92.62 105 LYS B N 1
ATOM 5042 C CA . LYS B 1 105 ? -17.625 -14.969 -2.211 1 92.62 105 LYS B CA 1
ATOM 5043 C C . LYS B 1 105 ? -17.344 -14.008 -1.064 1 92.62 105 LYS B C 1
ATOM 5045 O O . LYS B 1 105 ? -18.266 -13.359 -0.551 1 92.62 105 LYS B O 1
ATOM 5050 N N . MET B 1 106 ? -16.203 -13.93 -0.689 1 88.69 106 MET B N 1
ATOM 5051 C CA . MET B 1 106 ? -15.859 -13.07 0.442 1 88.69 106 MET B CA 1
ATOM 5052 C C . MET B 1 106 ? -15.32 -11.734 -0.036 1 88.69 106 MET B C 1
ATOM 5054 O O . MET B 1 106 ? -14.68 -11.656 -1.089 1 88.69 106 MET B O 1
ATOM 5058 N N . LEU B 1 107 ? -15.648 -10.719 0.779 1 86 107 LEU B N 1
ATOM 5059 C CA . LEU B 1 107 ? -15.102 -9.383 0.567 1 86 107 LEU B CA 1
ATOM 5060 C C . LEU B 1 107 ? -14.242 -8.953 1.75 1 86 107 LEU B C 1
ATOM 5062 O O . LEU B 1 107 ? -14.68 -9.023 2.9 1 86 107 LEU B O 1
ATOM 5066 N N . TYR B 1 108 ? -13.016 -8.547 1.543 1 77.5 108 TYR B N 1
ATOM 5067 C CA . TYR B 1 108 ? -12.086 -8.016 2.535 1 77.5 108 TYR B CA 1
ATOM 5068 C C . TYR B 1 108 ? -11.656 -9.102 3.52 1 77.5 108 TYR B C 1
ATOM 5070 O O . TYR B 1 108 ? -11.414 -8.82 4.695 1 77.5 108 TYR B O 1
ATOM 5078 N N . SER B 1 109 ? -11.789 -10.289 3.176 1 73.88 109 SER B N 1
ATOM 5079 C CA . SER B 1 109 ? -11.367 -11.398 4.023 1 73.88 109 SER B CA 1
ATOM 5080 C C . SER B 1 109 ? -10.852 -12.562 3.191 1 73.88 109 SER B C 1
ATOM 5082 O O . SER B 1 109 ? -11.117 -12.641 1.989 1 73.88 109 SER B O 1
ATOM 5084 N N . SER B 1 110 ? -10.008 -13.266 3.875 1 69.12 110 SER B N 1
ATOM 5085 C CA . SER B 1 110 ? -9.492 -14.438 3.178 1 69.12 110 SER B CA 1
ATOM 5086 C C . SER B 1 110 ? -9.539 -15.672 4.07 1 69.12 110 SER B C 1
ATOM 5088 O O . SER B 1 110 ? -9.32 -15.578 5.281 1 69.12 110 SER B O 1
ATOM 5090 N N . VAL B 1 111 ? -9.992 -16.734 3.494 1 62.06 111 VAL B N 1
ATOM 5091 C CA . VAL B 1 111 ? -9.945 -18.016 4.172 1 62.06 111 VAL B CA 1
ATOM 5092 C C . VAL B 1 111 ? -8.492 -18.484 4.297 1 62.06 111 VAL B C 1
ATOM 5094 O O . VAL B 1 111 ? -8.18 -19.344 5.133 1 62.06 111 VAL B O 1
ATOM 5097 N N . LYS B 1 112 ? -7.746 -17.875 3.496 1 59.66 112 LYS B N 1
ATOM 5098 C CA . LYS B 1 112 ? -6.359 -18.328 3.363 1 59.66 112 LYS B CA 1
ATOM 5099 C C . LYS B 1 112 ? -5.438 -17.531 4.281 1 59.66 112 LYS B C 1
ATOM 5101 O O . LYS B 1 112 ? -4.215 -17.672 4.215 1 59.66 112 LYS B O 1
ATOM 5106 N N . GLU B 1 113 ? -5.969 -16.781 5.055 1 57.34 113 GLU B N 1
ATOM 5107 C CA . GLU B 1 113 ? -5.188 -15.805 5.801 1 57.34 113 GLU B CA 1
ATOM 5108 C C . GLU B 1 113 ? -4.113 -16.484 6.648 1 57.34 113 GLU B C 1
ATOM 5110 O O . GLU B 1 113 ? -3.027 -15.93 6.836 1 57.34 113 GLU B O 1
ATOM 5115 N N . LEU B 1 114 ? -4.359 -17.75 6.848 1 58.94 114 LEU B N 1
ATOM 5116 C CA . LEU B 1 114 ? -3.426 -18.328 7.812 1 58.94 114 LEU B CA 1
ATOM 5117 C C . LEU B 1 114 ? -2.57 -19.406 7.16 1 58.94 114 LEU B C 1
ATOM 5119 O O . LEU B 1 114 ? -1.823 -20.109 7.844 1 58.94 114 LEU B O 1
ATOM 5123 N N . ASP B 1 115 ? -2.65 -19.422 5.836 1 65.75 115 ASP B N 1
ATOM 5124 C CA . ASP B 1 115 ? -1.793 -20.391 5.16 1 65.75 115 ASP B CA 1
ATOM 5125 C C . ASP B 1 115 ? -0.506 -19.734 4.668 1 65.75 115 ASP B C 1
ATOM 5127 O O . ASP B 1 115 ? -0.531 -18.938 3.727 1 65.75 115 ASP B O 1
ATOM 5131 N N . PRO B 1 116 ? 0.567 -20.078 5.328 1 63.97 116 PRO B N 1
ATOM 5132 C CA . PRO B 1 116 ? 1.843 -19.422 5.039 1 63.97 116 PRO B CA 1
ATOM 5133 C C . PRO B 1 116 ? 2.344 -19.688 3.623 1 63.97 116 PRO B C 1
ATOM 5135 O O . PRO B 1 116 ? 3.307 -19.062 3.174 1 63.97 116 PRO B O 1
ATOM 5138 N N . LEU B 1 117 ? 1.675 -20.562 2.918 1 64.81 117 LEU B N 1
ATOM 5139 C CA . LEU B 1 117 ? 2.176 -20.859 1.583 1 64.81 117 LEU B CA 1
ATOM 5140 C C . LEU B 1 117 ? 1.343 -20.172 0.513 1 64.81 117 LEU B C 1
ATOM 5142 O O . LEU B 1 117 ? 1.643 -20.281 -0.679 1 64.81 117 LEU B O 1
ATOM 5146 N N . LYS B 1 118 ? 0.334 -19.594 1.038 1 69.38 118 LYS B N 1
ATOM 5147 C CA . LYS B 1 118 ? -0.523 -18.906 0.071 1 69.38 118 LYS B CA 1
ATOM 5148 C C . LYS B 1 118 ? -0.238 -17.406 0.039 1 69.38 118 LYS B C 1
ATOM 5150 O O . LYS B 1 118 ? 0.034 -16.812 1.076 1 69.38 118 LYS B O 1
ATOM 5155 N N . VAL B 1 119 ? -0.206 -16.938 -1.101 1 65.94 119 VAL B N 1
ATOM 5156 C CA . VAL B 1 119 ? 0.17 -15.547 -1.305 1 65.94 119 VAL B CA 1
ATOM 5157 C C . VAL B 1 119 ? -1.024 -14.641 -1.012 1 65.94 119 VAL B C 1
ATOM 5159 O O . VAL B 1 119 ? -0.867 -13.562 -0.437 1 65.94 119 VAL B O 1
ATOM 5162 N N . GLY B 1 120 ? -2.223 -15.031 -1.369 1 65.44 120 GLY B N 1
ATOM 5163 C CA . GLY B 1 120 ? -3.398 -14.188 -1.221 1 65.44 120 GLY B CA 1
ATOM 5164 C C . GLY B 1 120 ? -3.893 -14.102 0.211 1 65.44 120 GLY B C 1
ATOM 5165 O O . GLY B 1 120 ? -4.238 -15.117 0.817 1 65.44 120 GLY B O 1
ATOM 5166 N N . ARG B 1 121 ? -3.887 -12.891 0.822 1 68.81 121 ARG B N 1
ATOM 5167 C CA . ARG B 1 121 ? -4.215 -12.805 2.242 1 68.81 121 ARG B CA 1
ATOM 5168 C C . ARG B 1 121 ? -5.371 -11.836 2.48 1 68.81 121 ARG B C 1
ATOM 5170 O O . ARG B 1 121 ? -6.043 -11.906 3.512 1 68.81 121 ARG B O 1
ATOM 5177 N N . PHE B 1 122 ? -5.707 -11.055 1.482 1 67.44 122 PHE B N 1
ATOM 5178 C CA . PHE B 1 122 ? -6.594 -9.953 1.844 1 67.44 122 PHE B CA 1
ATOM 5179 C C . PHE B 1 122 ? -7.965 -10.133 1.204 1 67.44 122 PHE B C 1
ATOM 5181 O O . PHE B 1 122 ? -8.922 -9.445 1.571 1 67.44 122 PHE B O 1
ATOM 5188 N N . GLY B 1 123 ? -8.086 -11.047 0.313 1 73.94 123 GLY B N 1
ATOM 5189 C CA . GLY B 1 123 ? -9.367 -11.297 -0.327 1 73.94 123 GLY B CA 1
ATOM 5190 C C . GLY B 1 123 ? -9.789 -10.18 -1.262 1 73.94 123 GLY B C 1
ATOM 5191 O O . GLY B 1 123 ? -10.984 -9.945 -1.464 1 73.94 123 GLY B O 1
ATOM 5192 N N . LEU B 1 124 ? -8.883 -9.438 -1.734 1 81.12 124 LEU B N 1
ATOM 5193 C CA . LEU B 1 124 ? -9.203 -8.273 -2.559 1 81.12 124 LEU B CA 1
ATOM 5194 C C . LEU B 1 124 ? -8.812 -8.516 -4.012 1 81.12 124 LEU B C 1
ATOM 5196 O O . LEU B 1 124 ? -9.422 -7.953 -4.926 1 81.12 124 LEU B O 1
ATOM 5200 N N . GLY B 1 125 ? -7.988 -9.375 -4.258 1 86.38 125 GLY B N 1
ATOM 5201 C CA . GLY B 1 125 ? -7.348 -9.477 -5.559 1 86.38 125 GLY B CA 1
ATOM 5202 C C . GLY B 1 125 ? -8.297 -9.93 -6.656 1 86.38 125 GLY B C 1
ATOM 5203 O O . GLY B 1 125 ? -8.375 -9.305 -7.711 1 86.38 125 GLY B O 1
ATOM 5204 N N . PHE B 1 126 ? -9.07 -10.969 -6.371 1 91.06 126 PHE B N 1
ATOM 5205 C CA . PHE B 1 126 ? -9.961 -11.492 -7.398 1 91.06 126 PHE B CA 1
ATOM 5206 C C . PHE B 1 126 ? -10.93 -10.414 -7.871 1 91.06 126 PHE B C 1
ATOM 5208 O O . PHE B 1 126 ? -11.312 -10.391 -9.039 1 91.06 126 PHE B O 1
ATOM 5215 N N . LYS B 1 127 ? -11.289 -9.578 -6.988 1 92.06 127 LYS B N 1
ATOM 5216 C CA . LYS B 1 127 ? -12.305 -8.586 -7.305 1 92.06 127 LYS B CA 1
ATOM 5217 C C . LYS B 1 127 ? -11.797 -7.586 -8.336 1 92.06 127 LYS B C 1
ATOM 5219 O O . LYS B 1 127 ? -12.586 -6.871 -8.961 1 92.06 127 LYS B O 1
ATOM 5224 N N . SER B 1 128 ? -10.562 -7.605 -8.602 1 91 128 SER B N 1
ATOM 5225 C CA . SER B 1 128 ? -10.023 -6.734 -9.641 1 91 128 SER B CA 1
ATOM 5226 C C . SER B 1 128 ? -10.586 -7.082 -11.016 1 91 128 SER B C 1
ATOM 5228 O O . SER B 1 128 ? -10.516 -6.273 -11.938 1 91 128 SER B O 1
ATOM 5230 N N . VAL B 1 129 ? -11.195 -8.25 -11.195 1 94.88 129 VAL B N 1
ATOM 5231 C CA . VAL B 1 129 ? -11.75 -8.672 -12.477 1 94.88 129 VAL B CA 1
ATOM 5232 C C . VAL B 1 129 ? -12.922 -7.773 -12.852 1 94.88 129 VAL B C 1
ATOM 5234 O O . VAL B 1 129 ? -13.305 -7.695 -14.023 1 94.88 129 VAL B O 1
ATOM 5237 N N . PHE B 1 130 ? -13.484 -7.074 -11.898 1 93.88 130 PHE B N 1
ATOM 5238 C CA . PHE B 1 130 ? -14.602 -6.18 -12.164 1 93.88 130 PHE B CA 1
ATOM 5239 C C . PHE B 1 130 ? -14.148 -4.965 -12.961 1 93.88 130 PHE B C 1
ATOM 5241 O O . PHE B 1 130 ? -14.977 -4.191 -13.445 1 93.88 130 PHE B O 1
ATOM 5248 N N . HIS B 1 131 ? -12.898 -4.836 -13.172 1 89.31 131 HIS B N 1
ATOM 5249 C CA . HIS B 1 131 ? -12.414 -3.846 -14.125 1 89.31 131 HIS B CA 1
ATOM 5250 C C . HIS B 1 131 ? -12.828 -4.207 -15.547 1 89.31 131 HIS B C 1
ATOM 5252 O O . HIS B 1 131 ? -13.023 -3.324 -16.391 1 89.31 131 HIS B O 1
ATOM 5258 N N . ILE B 1 132 ? -12.984 -5.5 -15.789 1 92.25 132 ILE B N 1
ATOM 5259 C CA . ILE B 1 132 ? -13.18 -5.969 -17.156 1 92.25 132 ILE B CA 1
ATOM 5260 C C . ILE B 1 132 ? -14.641 -6.355 -17.359 1 92.25 132 ILE B C 1
ATOM 5262 O O . ILE B 1 132 ? -15.164 -6.262 -18.484 1 92.25 132 ILE B O 1
ATOM 5266 N N . THR B 1 133 ? -15.242 -6.801 -16.281 1 95.5 133 THR B N 1
ATOM 5267 C CA . THR B 1 133 ? -16.562 -7.41 -16.438 1 95.5 133 THR B CA 1
ATOM 5268 C C . THR B 1 133 ? -17.5 -6.953 -15.32 1 95.5 133 THR B C 1
ATOM 5270 O O . THR B 1 133 ? -17.047 -6.527 -14.25 1 95.5 133 THR B O 1
ATOM 5273 N N . ASP B 1 134 ? -18.75 -7.027 -15.656 1 96 134 ASP B N 1
ATOM 5274 C CA . ASP B 1 134 ? -19.766 -6.781 -14.641 1 96 134 ASP B CA 1
ATOM 5275 C C . ASP B 1 134 ? -20.25 -8.094 -14.023 1 96 134 ASP B C 1
ATOM 5277 O O . ASP B 1 134 ? -20.844 -8.094 -12.945 1 96 134 ASP B O 1
ATOM 5281 N N . TYR B 1 135 ? -20.031 -9.188 -14.773 1 97.19 135 TYR B N 1
ATOM 5282 C CA . TYR B 1 135 ? -20.609 -10.461 -14.352 1 97.19 135 TYR B CA 1
ATOM 5283 C C . TYR B 1 135 ? -19.578 -11.586 -14.438 1 97.19 135 TYR B C 1
ATOM 5285 O O . TYR B 1 135 ? -19.703 -12.484 -15.273 1 97.19 135 TYR B O 1
ATOM 5293 N N . PRO B 1 136 ? -18.641 -11.633 -13.508 1 98 136 PRO B N 1
ATOM 5294 C CA . PRO B 1 136 ? -17.703 -12.75 -13.547 1 98 136 PRO B CA 1
ATOM 5295 C C . PRO B 1 136 ? -18.375 -14.094 -13.281 1 98 136 PRO B C 1
ATOM 5297 O O . PRO B 1 136 ? -19.281 -14.188 -12.453 1 98 136 PRO B O 1
ATOM 5300 N N . MET B 1 137 ? -17.922 -15.117 -14 1 98.38 137 MET B N 1
ATOM 5301 C CA . MET B 1 137 ? -18.422 -16.469 -13.852 1 98.38 137 MET B CA 1
ATOM 5302 C C . MET B 1 137 ? -17.297 -17.453 -13.617 1 98.38 137 MET B C 1
ATOM 5304 O O . MET B 1 137 ? -16.172 -17.266 -14.109 1 98.38 137 MET B O 1
ATOM 5308 N N . VAL B 1 138 ? -17.594 -18.516 -12.906 1 98.31 138 VAL B N 1
ATOM 5309 C CA . VAL B 1 138 ? -16.609 -19.562 -12.664 1 98.31 138 VAL B CA 1
ATOM 5310 C C . VAL B 1 138 ? -17.281 -20.938 -12.742 1 98.31 138 VAL B C 1
ATOM 5312 O O . VAL B 1 138 ? -18.359 -21.141 -12.188 1 98.31 138 VAL B O 1
ATOM 5315 N N . VAL B 1 139 ? -16.719 -21.781 -13.523 1 98.06 139 VAL B N 1
ATOM 5316 C CA . VAL B 1 139 ? -17.109 -23.188 -13.57 1 98.06 139 VAL B CA 1
ATOM 5317 C C . VAL B 1 139 ? -15.977 -24.062 -13.031 1 98.06 139 VAL B C 1
ATOM 5319 O O . VAL B 1 139 ? -14.852 -24 -13.531 1 98.06 139 VAL B O 1
ATOM 5322 N N . SER B 1 140 ? -16.203 -24.812 -12.055 1 98.06 140 SER B N 1
ATOM 5323 C CA . SER B 1 140 ? -15.219 -25.719 -11.484 1 98.06 140 SER B CA 1
ATOM 5324 C C . SER B 1 140 ? -15.891 -26.922 -10.836 1 98.06 140 SER B C 1
ATOM 5326 O O . SER B 1 140 ? -16.906 -26.781 -10.148 1 98.06 140 SER B O 1
ATOM 5328 N N . GLY B 1 141 ? -15.359 -28.047 -11.086 1 97.06 141 GLY B N 1
ATOM 5329 C CA . GLY B 1 141 ? -16.016 -29.234 -10.562 1 97.06 141 GLY B CA 1
ATOM 5330 C C . GLY B 1 141 ? -17.453 -29.391 -11.031 1 97.06 141 GLY B C 1
ATOM 5331 O O . GLY B 1 141 ? -17.719 -29.422 -12.234 1 97.06 141 GLY B O 1
ATOM 5332 N N . LYS B 1 142 ? -18.375 -29.281 -10.031 1 97.12 142 LYS B N 1
ATOM 5333 C CA . LYS B 1 142 ? -19.781 -29.547 -10.359 1 97.12 142 LYS B CA 1
ATOM 5334 C C . LYS B 1 142 ? -20.594 -28.266 -10.391 1 97.12 142 LYS B C 1
ATOM 5336 O O . LYS B 1 142 ? -21.797 -28.297 -10.609 1 97.12 142 LYS B O 1
ATOM 5341 N N . LYS B 1 143 ? -19.891 -27.188 -10.273 1 97.31 143 LYS B N 1
ATOM 5342 C CA . LYS B 1 143 ? -20.672 -25.969 -10.008 1 97.31 143 LYS B CA 1
ATOM 5343 C C . LYS B 1 143 ? -20.328 -24.875 -11 1 97.31 143 LYS B C 1
ATOM 5345 O O . LYS B 1 143 ? -19.219 -24.828 -11.531 1 97.31 143 LYS B O 1
ATOM 5350 N N . LEU B 1 144 ? -21.328 -24.078 -11.289 1 97.81 144 LEU B N 1
ATOM 5351 C CA . LEU B 1 144 ? -21.234 -22.797 -11.977 1 97.81 144 LEU B CA 1
ATOM 5352 C C . LEU B 1 144 ? -21.641 -21.656 -11.055 1 97.81 144 LEU B C 1
ATOM 5354 O O . LEU B 1 144 ? -22.703 -21.703 -10.43 1 97.81 144 LEU B O 1
ATOM 5358 N N . LEU B 1 145 ? -20.812 -20.672 -10.89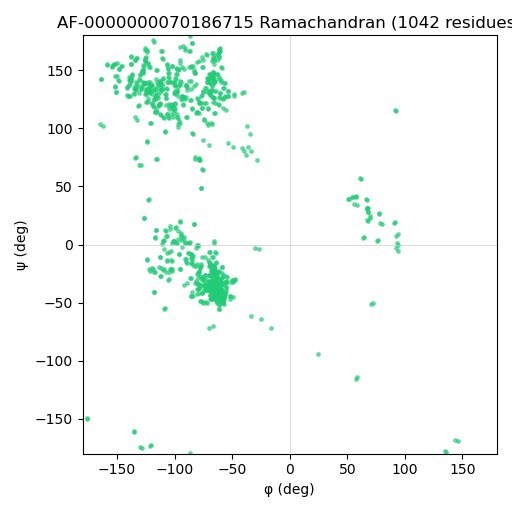1 1 98.31 145 LEU B N 1
ATOM 5359 C CA . LEU B 1 145 ? -21.109 -19.516 -10.062 1 98.31 145 LEU B CA 1
ATOM 5360 C C . LEU B 1 145 ? -21.094 -18.234 -10.898 1 98.31 145 LEU B C 1
ATOM 5362 O O . LEU B 1 145 ? -20.203 -18.047 -11.734 1 98.31 145 LEU B O 1
ATOM 5366 N N . VAL B 1 146 ? -22.094 -17.422 -10.719 1 98.06 146 VAL B N 1
ATOM 5367 C CA . VAL B 1 146 ? -22.156 -16.094 -11.312 1 98.06 146 VAL B CA 1
ATOM 5368 C C . VAL B 1 146 ? -22.266 -15.047 -10.203 1 98.06 146 VAL B C 1
ATOM 5370 O O . VAL B 1 146 ? -23 -15.234 -9.227 1 98.06 146 VAL B O 1
ATOM 5373 N N . ILE B 1 147 ? -21.562 -14.008 -10.336 1 97.38 147 ILE B N 1
ATOM 5374 C CA . ILE B 1 147 ? -21.625 -12.906 -9.375 1 97.38 147 ILE B CA 1
ATOM 5375 C C . ILE B 1 147 ? -22.219 -11.672 -10.055 1 97.38 147 ILE B C 1
ATOM 5377 O O . ILE B 1 147 ? -21.672 -11.188 -11.055 1 97.38 147 ILE B O 1
ATOM 5381 N N . ASN B 1 148 ? -23.312 -11.188 -9.555 1 96.75 148 ASN B N 1
ATOM 5382 C CA . ASN B 1 148 ? -23.984 -9.992 -10.023 1 96.75 148 ASN B CA 1
ATOM 5383 C C . ASN B 1 148 ? -24.094 -8.938 -8.922 1 96.75 148 ASN B C 1
ATOM 5385 O O . ASN B 1 148 ? -25 -9 -8.086 1 96.75 148 ASN B O 1
ATOM 5389 N N . PRO B 1 149 ? -23.281 -7.914 -8.992 1 94.5 149 PRO B N 1
ATOM 5390 C CA . PRO B 1 149 ? -23.266 -6.934 -7.902 1 94.5 149 PRO B CA 1
ATOM 5391 C C . PRO B 1 149 ? -24.406 -5.93 -7.988 1 94.5 149 PRO B C 1
ATOM 5393 O O . PRO B 1 149 ? -24.562 -5.086 -7.102 1 94.5 149 PRO B O 1
ATOM 5396 N N . TYR B 1 150 ? -25.266 -5.98 -8.961 1 92.88 150 TYR B N 1
ATOM 5397 C CA . TYR B 1 150 ? -26.266 -4.953 -9.195 1 92.88 150 TYR B CA 1
ATOM 5398 C C . TYR B 1 150 ? -27.625 -5.391 -8.656 1 92.88 150 TYR B C 1
ATOM 5400 O O . TYR B 1 150 ? -28.609 -4.668 -8.789 1 92.88 150 TYR B O 1
ATOM 5408 N N . THR B 1 151 ? -27.656 -6.504 -8.055 1 90.31 151 THR B N 1
ATOM 5409 C CA . THR B 1 151 ? -28.922 -6.988 -7.539 1 90.31 151 THR B CA 1
ATOM 5410 C C . THR B 1 151 ? -29.422 -6.098 -6.398 1 90.31 151 THR B C 1
ATOM 5412 O O . THR B 1 151 ? -28.609 -5.512 -5.672 1 90.31 151 THR B O 1
ATOM 5415 N N . THR B 1 152 ? -30.641 -5.984 -6.262 1 85.31 152 THR B N 1
ATOM 5416 C CA . THR B 1 152 ? -31.266 -5.195 -5.199 1 85.31 152 THR B CA 1
ATOM 5417 C C . THR B 1 152 ? -31.25 -5.965 -3.879 1 85.31 152 THR B C 1
ATOM 5419 O O . THR B 1 152 ? -31.359 -5.367 -2.807 1 85.31 152 THR B O 1
ATOM 5422 N N . TYR B 1 153 ? -31.172 -7.281 -4.035 1 87.75 153 TYR B N 1
ATOM 5423 C CA . TYR B 1 153 ? -31.172 -8.133 -2.852 1 87.75 153 TYR B CA 1
ATOM 5424 C C . TYR B 1 153 ? -29.75 -8.562 -2.494 1 87.75 153 TYR B C 1
ATOM 5426 O O . TYR B 1 153 ? -29.094 -9.266 -3.264 1 87.75 153 TYR B O 1
ATOM 5434 N N . SER B 1 154 ? -29.344 -8.219 -1.284 1 86.5 154 SER B N 1
ATOM 5435 C CA . SER B 1 154 ? -27.969 -8.477 -0.854 1 86.5 154 SER B CA 1
ATOM 5436 C C . SER B 1 154 ? -27.703 -9.977 -0.758 1 86.5 154 SER B C 1
ATOM 5438 O O . SER B 1 154 ? -26.547 -10.406 -0.833 1 86.5 154 SER B O 1
ATOM 5440 N N . ASP B 1 155 ? -28.734 -10.789 -0.673 1 91.69 155 ASP B N 1
ATOM 5441 C CA . ASP B 1 155 ? -28.547 -12.227 -0.523 1 91.69 155 ASP B CA 1
ATOM 5442 C C . ASP B 1 155 ? -28.641 -12.938 -1.875 1 91.69 155 ASP B C 1
ATOM 5444 O O . ASP B 1 155 ? -28.656 -14.164 -1.937 1 91.69 155 ASP B O 1
ATOM 5448 N N . LYS B 1 156 ? -28.641 -12.234 -2.982 1 94 156 LYS B N 1
ATOM 5449 C CA . LYS B 1 156 ? -28.734 -12.844 -4.305 1 94 156 LYS B CA 1
ATOM 5450 C C . LYS B 1 156 ? -27.594 -12.375 -5.211 1 94 156 LYS B C 1
ATOM 5452 O O . LYS B 1 156 ? -27.719 -12.398 -6.438 1 94 156 LYS B O 1
ATOM 5457 N N . VAL B 1 157 ? -26.531 -11.938 -4.605 1 96.31 157 VAL B N 1
ATOM 5458 C CA . VAL B 1 157 ? -25.391 -11.445 -5.363 1 96.31 157 VAL B CA 1
ATOM 5459 C C . VAL B 1 157 ? -24.703 -12.602 -6.086 1 96.31 157 VAL B C 1
ATOM 5461 O O . VAL B 1 157 ? -24.266 -12.453 -7.23 1 96.31 157 VAL B O 1
ATOM 5464 N N . CYS B 1 158 ? -24.672 -13.703 -5.441 1 97 158 CYS B N 1
ATOM 5465 C CA . CYS B 1 158 ? -24.062 -14.914 -6 1 97 158 CYS B CA 1
ATOM 5466 C C . CYS B 1 158 ? -25.141 -15.93 -6.387 1 97 158 CYS B C 1
ATOM 5468 O O . CYS B 1 158 ? -26 -16.281 -5.57 1 97 158 CYS B O 1
ATOM 5470 N N . THR B 1 159 ? -25.109 -16.359 -7.582 1 96.94 159 THR B N 1
ATOM 5471 C CA . THR B 1 159 ? -26 -17.406 -8.062 1 96.94 159 THR B CA 1
ATOM 5472 C C . THR B 1 159 ? -25.203 -18.672 -8.422 1 96.94 159 THR B C 1
ATOM 5474 O O . THR B 1 159 ? -24.328 -18.625 -9.297 1 96.94 159 THR B O 1
ATOM 5477 N N . SER B 1 160 ? -25.5 -19.719 -7.773 1 97 160 SER B N 1
ATOM 5478 C CA . SER B 1 160 ? -24.781 -20.969 -7.977 1 97 160 SER B CA 1
ATOM 5479 C C . SER B 1 160 ? -25.672 -22.016 -8.625 1 97 160 SER B C 1
ATOM 5481 O O . SER B 1 160 ? -26.828 -22.203 -8.219 1 97 160 SER B O 1
ATOM 5483 N N . PHE B 1 161 ? -25.156 -22.688 -9.633 1 97 161 PHE B N 1
ATOM 5484 C CA . PHE B 1 161 ? -25.844 -23.75 -10.352 1 97 161 PHE B CA 1
ATOM 5485 C C . PHE B 1 161 ? -25.047 -25.047 -10.273 1 97 161 PHE B C 1
ATOM 5487 O O . PHE B 1 161 ? -23.828 -25.031 -10.125 1 97 161 PHE B O 1
ATOM 5494 N N . LEU B 1 162 ? -25.734 -26.094 -10.367 1 96.44 162 LEU B N 1
ATOM 5495 C CA . LEU B 1 162 ? -25.078 -27.359 -10.656 1 96.44 162 LEU B CA 1
ATOM 5496 C C . LEU B 1 162 ? -25 -27.594 -12.164 1 96.44 162 LEU B C 1
ATOM 5498 O O . LEU B 1 162 ? -25.938 -27.281 -12.898 1 96.44 162 LEU B O 1
ATOM 5502 N N . LEU B 1 163 ? -23.859 -28.062 -12.547 1 95.19 163 LEU B N 1
ATOM 5503 C CA . LEU B 1 163 ? -23.688 -28.328 -13.977 1 95.19 163 LEU B CA 1
ATOM 5504 C C . LEU B 1 163 ? -24.625 -29.438 -14.438 1 95.19 163 LEU B C 1
ATOM 5506 O O . LEU B 1 163 ? -25.172 -29.375 -15.539 1 95.19 163 LEU B O 1
ATOM 5510 N N . LYS B 1 164 ? -24.656 -30.375 -13.562 1 91.81 164 LYS B N 1
ATOM 5511 C CA . LYS B 1 164 ? -25.594 -31.438 -13.875 1 91.81 164 LYS B CA 1
ATOM 5512 C C . LYS B 1 164 ? -27.031 -30.938 -13.859 1 91.81 164 LYS B C 1
ATOM 5514 O O . LYS B 1 164 ? -27.484 -30.375 -12.859 1 91.81 164 LYS B O 1
ATOM 5519 N N . GLY B 1 165 ? -27.781 -31.062 -14.938 1 91.38 165 GLY B N 1
ATOM 5520 C CA . GLY B 1 165 ? -29.156 -30.609 -15.016 1 91.38 165 GLY B CA 1
ATOM 5521 C C . GLY B 1 165 ? -29.281 -29.109 -15.203 1 91.38 165 GLY B C 1
ATOM 5522 O O . GLY B 1 165 ? -30.25 -28.5 -14.75 1 91.38 165 GLY B O 1
ATOM 5523 N N . LEU B 1 166 ? -28.297 -28.547 -15.758 1 94.38 166 LEU B N 1
ATOM 5524 C CA . LEU B 1 166 ? -28.281 -27.109 -15.945 1 94.38 166 LEU B CA 1
ATOM 5525 C C . LEU B 1 166 ? -29.531 -26.641 -16.703 1 94.38 166 LEU B C 1
ATOM 5527 O O . LEU B 1 166 ? -30.047 -25.547 -16.438 1 94.38 166 LEU B O 1
ATOM 5531 N N . SER B 1 167 ? -30.031 -27.453 -17.578 1 92 167 SER B N 1
ATOM 5532 C CA . SER B 1 167 ? -31.188 -27.109 -18.406 1 92 167 SER B CA 1
ATOM 5533 C C . SER B 1 167 ? -32.469 -27.062 -17.578 1 92 167 SER B C 1
ATOM 5535 O O . SER B 1 167 ? -33.469 -26.516 -18.016 1 92 167 SER B O 1
ATOM 5537 N N . ARG B 1 168 ? -32.406 -27.562 -16.406 1 93.38 168 ARG B N 1
ATOM 5538 C CA . ARG B 1 168 ? -33.594 -27.656 -15.57 1 93.38 168 ARG B CA 1
ATOM 5539 C C . ARG B 1 168 ? -33.844 -26.359 -14.812 1 93.38 168 ARG B C 1
ATOM 5541 O O . ARG B 1 168 ? -34.906 -26.156 -14.242 1 93.38 168 ARG B O 1
ATOM 5548 N N . TYR B 1 169 ? -32.906 -25.578 -14.773 1 94.62 169 TYR B N 1
ATOM 5549 C CA . TYR B 1 169 ? -33.094 -24.312 -14.055 1 94.62 169 TYR B CA 1
ATOM 5550 C C . TYR B 1 169 ? -34 -23.375 -14.82 1 94.62 169 TYR B C 1
ATOM 5552 O O . TYR B 1 169 ? -33.812 -23.141 -16.016 1 94.62 169 TYR B O 1
ATOM 5560 N N . LYS B 1 170 ? -34.969 -22.844 -14.062 1 90.56 170 LYS B N 1
ATOM 5561 C CA . LYS B 1 170 ? -35.875 -21.891 -14.664 1 90.56 170 LYS B CA 1
ATOM 5562 C C . LYS B 1 170 ? -35.156 -20.656 -15.18 1 90.56 170 LYS B C 1
ATOM 5564 O O . LYS B 1 170 ? -34.344 -20.062 -14.469 1 90.56 170 LYS B O 1
ATOM 5569 N N . GLY B 1 171 ? -35.375 -20.344 -16.438 1 90.56 171 GLY B N 1
ATOM 5570 C CA . GLY B 1 171 ? -34.781 -19.125 -17 1 90.56 171 GLY B CA 1
ATOM 5571 C C . GLY B 1 171 ? -33.469 -19.391 -17.688 1 90.56 171 GLY B C 1
ATOM 5572 O O . GLY B 1 171 ? -32.906 -18.484 -18.312 1 90.56 171 GLY B O 1
ATOM 5573 N N . MET B 1 172 ? -33.031 -20.641 -17.562 1 94.69 172 MET B N 1
ATOM 5574 C CA . MET B 1 172 ? -31.766 -20.969 -18.219 1 94.69 172 MET B CA 1
ATOM 5575 C C . MET B 1 172 ? -31.953 -21.156 -19.719 1 94.69 172 MET B C 1
ATOM 5577 O O . MET B 1 172 ? -32.781 -21.953 -20.156 1 94.69 172 MET B O 1
ATOM 5581 N N . ASP B 1 173 ? -31.25 -20.391 -20.484 1 94.69 173 ASP B N 1
ATOM 5582 C CA . ASP B 1 173 ? -31.219 -20.5 -21.938 1 94.69 173 ASP B CA 1
ATOM 5583 C C . ASP B 1 173 ? -30.016 -21.312 -22.391 1 94.69 173 ASP B C 1
ATOM 5585 O O . ASP B 1 173 ? -28.922 -20.781 -22.578 1 94.69 173 ASP B O 1
ATOM 5589 N N . MET B 1 174 ? -30.234 -22.516 -22.719 1 94.12 174 MET B N 1
ATOM 5590 C CA . MET B 1 174 ? -29.141 -23.422 -23.031 1 94.12 174 MET B CA 1
ATOM 5591 C C . MET B 1 174 ? -28.469 -23.047 -24.344 1 94.12 174 MET B C 1
ATOM 5593 O O . MET B 1 174 ? -27.297 -23.359 -24.547 1 94.12 174 MET B O 1
ATOM 5597 N N . GLU B 1 175 ? -29.188 -22.516 -25.234 1 93.94 175 GLU B N 1
ATOM 5598 C CA . GLU B 1 175 ? -28.578 -22.047 -26.469 1 93.94 175 GLU B CA 1
ATOM 5599 C C . GLU B 1 175 ? -27.578 -20.922 -26.203 1 93.94 175 GLU B C 1
ATOM 5601 O O . GLU B 1 175 ? -26.453 -20.953 -26.719 1 93.94 175 GLU B O 1
ATOM 5606 N N . ALA B 1 176 ? -27.984 -19.938 -25.469 1 95.44 176 ALA B N 1
ATOM 5607 C CA . ALA B 1 176 ? -27.094 -18.844 -25.094 1 95.44 176 ALA B CA 1
ATOM 5608 C C . ALA B 1 176 ? -25.906 -19.328 -24.297 1 95.44 176 ALA B C 1
ATOM 5610 O O . ALA B 1 176 ? -24.781 -18.859 -24.5 1 95.44 176 ALA B O 1
ATOM 5611 N N . PHE B 1 177 ? -26.188 -20.25 -23.422 1 96.62 177 PHE B N 1
ATOM 5612 C CA . PHE B 1 177 ? -25.109 -20.828 -22.609 1 96.62 177 PHE B CA 1
ATOM 5613 C C . PHE B 1 177 ? -24.094 -21.547 -23.484 1 96.62 177 PHE B C 1
ATOM 5615 O O . PHE B 1 177 ? -22.891 -21.359 -23.312 1 96.62 177 PHE B O 1
ATOM 5622 N N . SER B 1 178 ? -24.578 -22.344 -24.359 1 94.5 178 SER B N 1
ATOM 5623 C CA . SER B 1 178 ? -23.703 -23.094 -25.266 1 94.5 178 SER B CA 1
ATOM 5624 C C . SER B 1 178 ? -22.875 -22.156 -26.141 1 94.5 178 SER B C 1
ATOM 5626 O O . SER B 1 178 ? -21.688 -22.391 -26.375 1 94.5 178 SER B O 1
ATOM 5628 N N . ASP B 1 179 ? -23.469 -21.141 -26.625 1 94.12 179 ASP B N 1
ATOM 5629 C CA . ASP B 1 179 ? -22.75 -20.141 -27.406 1 94.12 179 ASP B CA 1
ATOM 5630 C C . ASP B 1 179 ? -21.562 -19.578 -26.625 1 94.12 179 ASP B C 1
ATOM 5632 O O . ASP B 1 179 ? -20.516 -19.297 -27.188 1 94.12 179 ASP B O 1
ATOM 5636 N N . ALA B 1 180 ? -21.812 -19.438 -25.359 1 95.56 180 ALA B N 1
ATOM 5637 C CA . ALA B 1 180 ? -20.844 -18.766 -24.5 1 95.56 180 ALA B CA 1
ATOM 5638 C C . ALA B 1 180 ? -19.703 -19.703 -24.109 1 95.56 180 ALA B C 1
ATOM 5640 O O . ALA B 1 180 ? -18.547 -19.281 -23.969 1 95.56 180 ALA B O 1
ATOM 5641 N N . PHE B 1 181 ? -19.984 -21 -23.938 1 95.31 181 PHE B N 1
ATOM 5642 C CA . PHE B 1 181 ? -19.016 -21.844 -23.25 1 95.31 181 PHE B CA 1
ATOM 5643 C C . PHE B 1 181 ? -18.531 -22.969 -24.172 1 95.31 181 PHE B C 1
ATOM 5645 O O . PHE B 1 181 ? -17.469 -23.562 -23.938 1 95.31 181 PHE B O 1
ATOM 5652 N N . ASP B 1 182 ? -19.219 -23.312 -25.156 1 89.94 182 ASP B N 1
ATOM 5653 C CA . ASP B 1 182 ? -18.922 -24.516 -25.938 1 89.94 182 ASP B CA 1
ATOM 5654 C C . ASP B 1 182 ? -17.594 -24.391 -26.656 1 89.94 182 ASP B C 1
ATOM 5656 O O . ASP B 1 182 ? -17.266 -23.312 -27.188 1 89.94 182 ASP B O 1
ATOM 5660 N N . ASP B 1 183 ? -16.875 -25.469 -26.656 1 87.5 183 ASP B N 1
ATOM 5661 C CA . ASP B 1 183 ? -15.625 -25.641 -27.375 1 87.5 183 ASP B CA 1
ATOM 5662 C C . ASP B 1 183 ? -14.523 -24.766 -26.797 1 87.5 183 ASP B C 1
ATOM 5664 O O . ASP B 1 183 ? -13.695 -24.219 -27.547 1 87.5 183 ASP B O 1
ATOM 5668 N N . ILE B 1 184 ? -14.633 -24.484 -25.578 1 90.81 184 ILE B N 1
ATOM 5669 C CA . ILE B 1 184 ? -13.586 -23.75 -24.875 1 90.81 184 ILE B CA 1
ATOM 5670 C C . ILE B 1 184 ? -12.859 -24.656 -23.891 1 90.81 184 ILE B C 1
ATOM 5672 O O . ILE B 1 184 ? -13.438 -25.062 -22.875 1 90.81 184 ILE B O 1
ATOM 5676 N N . PHE B 1 185 ? -11.688 -24.953 -24.219 1 91.88 185 PHE B N 1
ATOM 5677 C CA . PHE B 1 185 ? -10.781 -25.734 -23.375 1 91.88 185 PHE B CA 1
ATOM 5678 C C . PHE B 1 185 ? -11.445 -27.016 -22.922 1 91.88 185 PHE B C 1
ATOM 5680 O O . PHE B 1 185 ? -11.375 -27.375 -21.734 1 91.88 185 PHE B O 1
ATOM 5687 N N . GLY B 1 186 ? -12.203 -27.672 -23.734 1 86.5 186 GLY B N 1
ATOM 5688 C CA . GLY B 1 186 ? -12.773 -28.984 -23.469 1 86.5 186 GLY B CA 1
ATOM 5689 C C . GLY B 1 186 ? -14.172 -28.906 -22.875 1 86.5 186 GLY B C 1
ATOM 5690 O O . GLY B 1 186 ? -14.781 -29.953 -22.609 1 86.5 186 GLY B O 1
ATOM 5691 N N . PHE B 1 187 ? -14.625 -27.719 -22.688 1 91.38 187 PHE B N 1
ATOM 5692 C CA . PHE B 1 187 ? -15.992 -27.578 -22.188 1 91.38 187 PHE B CA 1
ATOM 5693 C C . PHE B 1 187 ? -17 -27.844 -23.297 1 91.38 187 PHE B C 1
ATOM 5695 O O . PHE B 1 187 ? -16.906 -27.266 -24.391 1 91.38 187 PHE B O 1
ATOM 5702 N N . GLY B 1 188 ? -17.969 -28.719 -23.062 1 88.94 188 GLY B N 1
ATOM 5703 C CA . GLY B 1 188 ? -18.953 -29.047 -24.078 1 88.94 188 GLY B CA 1
ATOM 5704 C C . GLY B 1 188 ? -20.031 -30 -23.578 1 88.94 188 GLY B C 1
ATOM 5705 O O . GLY B 1 188 ? -20.391 -29.984 -22.391 1 88.94 188 GLY B O 1
ATOM 5706 N N . GLU B 1 189 ? -20.484 -30.75 -24.453 1 88.81 189 GLU B N 1
ATOM 5707 C CA . GLU B 1 189 ? -21.578 -31.672 -24.172 1 88.81 189 GLU B CA 1
ATOM 5708 C C . GLU B 1 189 ? -21.172 -32.719 -23.141 1 88.81 189 GLU B C 1
ATOM 5710 O O . GLU B 1 189 ? -21.984 -33.094 -22.297 1 88.81 189 GLU B O 1
ATOM 5715 N N . GLU B 1 190 ? -20 -33.094 -23.266 1 90.69 190 GLU B N 1
ATOM 5716 C CA . GLU B 1 190 ? -19.531 -34.094 -22.312 1 90.69 190 GLU B CA 1
ATOM 5717 C C . GLU B 1 190 ? -19.5 -33.562 -20.891 1 90.69 190 GLU B C 1
ATOM 5719 O O . GLU B 1 190 ? -19.828 -34.25 -19.938 1 90.69 190 GLU B O 1
ATOM 5724 N N . THR B 1 191 ? -19.047 -32.312 -20.734 1 93.5 191 THR B N 1
ATOM 5725 C CA . THR B 1 191 ? -19.031 -31.672 -19.422 1 93.5 191 THR B CA 1
ATOM 5726 C C . THR B 1 191 ? -20.438 -31.578 -18.844 1 93.5 191 THR B C 1
ATOM 5728 O O . THR B 1 191 ? -20.641 -31.844 -17.656 1 93.5 191 THR B O 1
ATOM 5731 N N . LEU B 1 192 ? -21.375 -31.25 -19.672 1 92.38 192 LEU B N 1
ATOM 5732 C CA . LEU B 1 192 ? -22.766 -31.078 -19.219 1 92.38 192 LEU B CA 1
ATOM 5733 C C . LEU B 1 192 ? -23.406 -32.438 -18.891 1 92.38 192 LEU B C 1
ATOM 5735 O O . LEU B 1 192 ? -24.188 -32.531 -17.953 1 92.38 192 LEU B O 1
ATOM 5739 N N . SER B 1 193 ? -23.062 -33.438 -19.672 1 92.31 193 SER B N 1
ATOM 5740 C CA . SER B 1 193 ? -23.609 -34.75 -19.422 1 92.31 193 SER B CA 1
ATOM 5741 C C . SER B 1 193 ? -23.047 -35.344 -18.141 1 92.31 193 SER B C 1
ATOM 5743 O O . SER B 1 193 ? -23.797 -35.969 -17.359 1 92.31 193 SER B O 1
ATOM 5745 N N . SER B 1 194 ? -21.781 -35.219 -17.938 1 93.94 194 SER B N 1
ATOM 5746 C CA . SER B 1 194 ? -21.156 -35.75 -16.734 1 93.94 194 SER B CA 1
ATOM 5747 C C . SER B 1 194 ? -21.453 -34.875 -15.523 1 93.94 194 SER B C 1
ATOM 5749 O O . SER B 1 194 ? -21.438 -35.344 -14.391 1 93.94 194 SER B O 1
ATOM 5751 N N . GLY B 1 195 ? -21.625 -33.625 -15.797 1 94.5 195 GLY B N 1
ATOM 5752 C CA . GLY B 1 195 ? -21.891 -32.656 -14.742 1 94.5 195 GLY B CA 1
ATOM 5753 C C . GLY B 1 195 ? -20.641 -32.219 -14.008 1 94.5 195 GLY B C 1
ATOM 5754 O O . GLY B 1 195 ? -20.719 -31.766 -12.867 1 94.5 195 GLY B O 1
ATOM 5755 N N . GLU B 1 196 ? -19.516 -32.469 -14.625 1 95.62 196 GLU B N 1
ATOM 5756 C CA . GLU B 1 196 ? -18.25 -32.125 -13.945 1 95.62 196 GLU B CA 1
ATOM 5757 C C . GLU B 1 196 ? -17.25 -31.516 -14.914 1 95.62 196 GLU B C 1
ATOM 5759 O O . GLU B 1 196 ? -17.031 -32.031 -16.016 1 95.62 196 GLU B O 1
ATOM 5764 N N . ASN B 1 197 ? -16.75 -30.406 -14.547 1 95.38 197 ASN B N 1
ATOM 5765 C CA . ASN B 1 197 ? -15.633 -29.781 -15.258 1 95.38 197 ASN B CA 1
ATOM 5766 C C . ASN B 1 197 ? -14.305 -30.047 -14.555 1 95.38 197 ASN B C 1
ATOM 5768 O O . ASN B 1 197 ? -14.094 -29.609 -13.422 1 95.38 197 ASN B O 1
ATOM 5772 N N . LYS B 1 198 ? -13.398 -30.766 -15.234 1 92.44 198 LYS B N 1
ATOM 5773 C CA . LYS B 1 198 ? -12.102 -31.125 -14.656 1 92.44 198 LYS B CA 1
ATOM 5774 C C . LYS B 1 198 ? -11.141 -29.953 -14.711 1 92.44 198 LYS B C 1
ATOM 5776 O O . LYS B 1 198 ? -10.219 -29.938 -15.531 1 92.44 198 LYS B O 1
ATOM 5781 N N . GLY B 1 199 ? -11.258 -28.953 -13.914 1 96.44 199 GLY B N 1
ATOM 5782 C CA . GLY B 1 199 ? -10.508 -27.719 -13.812 1 96.44 199 GLY B CA 1
ATOM 5783 C C . GLY B 1 199 ? -11.367 -26.531 -13.438 1 96.44 199 GLY B C 1
ATOM 5784 O O . GLY B 1 199 ? -12.477 -26.688 -12.93 1 96.44 199 GLY B O 1
ATOM 5785 N N . THR B 1 200 ? -10.812 -25.438 -13.57 1 98.12 200 THR B N 1
ATOM 5786 C CA . THR B 1 200 ? -11.547 -24.219 -13.281 1 98.12 200 THR B CA 1
ATOM 5787 C C . THR B 1 200 ? -11.523 -23.266 -14.477 1 98.12 200 THR B C 1
ATOM 5789 O O . THR B 1 200 ? -10.453 -22.953 -15 1 98.12 200 THR B O 1
ATOM 5792 N N . LEU B 1 201 ? -12.672 -22.953 -14.898 1 98.25 201 LEU B N 1
ATOM 5793 C CA . LEU B 1 201 ? -12.852 -22.062 -16.031 1 98.25 201 LEU B CA 1
ATOM 5794 C C . LEU B 1 201 ? -13.57 -20.781 -15.617 1 98.25 201 LEU B C 1
ATOM 5796 O O . LEU B 1 201 ? -14.727 -20.828 -15.188 1 98.25 201 LEU B O 1
ATOM 5800 N N . PHE B 1 202 ? -12.859 -19.672 -15.711 1 98.5 202 PHE B N 1
ATOM 5801 C CA . PHE B 1 202 ? -13.461 -18.359 -15.516 1 98.5 202 PHE B CA 1
ATOM 5802 C C . PHE B 1 202 ? -13.883 -17.75 -16.844 1 98.5 202 PHE B C 1
ATOM 5804 O O . PHE B 1 202 ? -13.18 -17.891 -17.859 1 98.5 202 PHE B O 1
ATOM 5811 N N . ARG B 1 203 ? -14.977 -17.141 -16.859 1 98.44 203 ARG B N 1
ATOM 5812 C CA . ARG B 1 203 ? -15.43 -16.344 -18 1 98.44 203 ARG B CA 1
ATOM 5813 C C . ARG B 1 203 ? -15.773 -14.922 -17.578 1 98.44 203 ARG B C 1
ATOM 5815 O O . ARG B 1 203 ? -16.516 -14.719 -16.609 1 98.44 203 ARG B O 1
ATOM 5822 N N . PHE B 1 204 ? -15.25 -13.992 -18.266 1 97.81 204 PHE B N 1
ATOM 5823 C CA . PHE B 1 204 ? -15.469 -12.578 -17.984 1 97.81 204 PHE B CA 1
ATOM 5824 C C . PHE B 1 204 ? -16.016 -11.875 -19.219 1 97.81 204 PHE B C 1
ATOM 5826 O O . PHE B 1 204 ? -15.266 -11.344 -20.031 1 97.81 204 PHE B O 1
ATOM 5833 N N . PRO B 1 205 ? -17.422 -11.891 -19.328 1 97.56 205 PRO B N 1
ATOM 5834 C CA . PRO B 1 205 ? -17.953 -11.055 -20.406 1 97.56 205 PRO B CA 1
ATOM 5835 C C . PRO B 1 205 ? -17.516 -9.602 -20.297 1 97.56 205 PRO B C 1
ATOM 5837 O O . PRO B 1 205 ? -17.672 -8.977 -19.25 1 97.56 205 PRO B O 1
ATOM 5840 N N . LEU B 1 206 ? -16.969 -9.055 -21.359 1 96.25 206 LEU B N 1
ATOM 5841 C CA . LEU B 1 206 ? -16.422 -7.703 -21.312 1 96.25 206 LEU B CA 1
ATOM 5842 C C . LEU B 1 206 ? -17.531 -6.668 -21.156 1 96.25 206 LEU B C 1
ATOM 5844 O O . LEU B 1 206 ? -18.594 -6.797 -21.75 1 96.25 206 LEU B O 1
ATOM 5848 N N . ARG B 1 207 ? -17.25 -5.719 -20.344 1 94.06 207 ARG B N 1
ATOM 5849 C CA . ARG B 1 207 ? -18.188 -4.621 -20.172 1 94.06 207 ARG B CA 1
ATOM 5850 C C . ARG B 1 207 ? -18.312 -3.803 -21.453 1 94.06 207 ARG B C 1
ATOM 5852 O O . ARG B 1 207 ? -17.344 -3.236 -21.938 1 94.06 207 ARG B O 1
ATOM 5859 N N . GLN B 1 208 ? -19.531 -3.646 -21.906 1 92.69 208 GLN B N 1
ATOM 5860 C CA . GLN B 1 208 ? -19.75 -2.959 -23.172 1 92.69 208 GLN B CA 1
ATOM 5861 C C . GLN B 1 208 ? -20.484 -1.636 -22.953 1 92.69 208 GLN B C 1
ATOM 5863 O O . GLN B 1 208 ? -20.5 -0.775 -23.828 1 92.69 208 GLN B O 1
ATOM 5868 N N . VAL B 1 209 ? -21.109 -1.504 -21.844 1 91 209 VAL B N 1
ATOM 5869 C CA . VAL B 1 209 ? -21.812 -0.281 -21.469 1 91 209 VAL B CA 1
ATOM 5870 C C . VAL B 1 209 ? -21.422 0.142 -20.062 1 91 209 VAL B C 1
ATOM 5872 O O . VAL B 1 209 ? -21.234 -0.703 -19.188 1 91 209 VAL B O 1
ATOM 5875 N N . GLY B 1 210 ? -21.312 1.412 -19.922 1 88.56 210 GLY B N 1
ATOM 5876 C CA . GLY B 1 210 ? -20.984 1.908 -18.594 1 88.56 210 GLY B CA 1
ATOM 5877 C C . GLY B 1 210 ? -22 1.538 -17.547 1 88.56 210 GLY B C 1
ATOM 5878 O O . GLY B 1 210 ? -23.203 1.527 -17.812 1 88.56 210 GLY B O 1
ATOM 5879 N N . THR B 1 211 ? -21.531 1.21 -16.359 1 90.12 211 THR B N 1
ATOM 5880 C CA . THR B 1 211 ? -22.391 0.853 -15.242 1 90.12 211 THR B CA 1
ATOM 5881 C C . THR B 1 211 ? -22 1.639 -13.992 1 90.12 211 THR B C 1
ATOM 5883 O O . THR B 1 211 ? -21.172 2.553 -14.062 1 90.12 211 THR B O 1
ATOM 5886 N N . GLU B 1 212 ? -22.641 1.298 -12.883 1 86.06 212 GLU B N 1
ATOM 5887 C CA . GLU B 1 212 ? -22.344 1.943 -11.609 1 86.06 212 GLU B CA 1
ATOM 5888 C C . GLU B 1 212 ? -20.922 1.62 -11.148 1 86.06 212 GLU B C 1
ATOM 5890 O O . GLU B 1 212 ? -20.297 2.42 -10.453 1 86.06 212 GLU B O 1
ATOM 5895 N N . LEU B 1 213 ? -20.438 0.537 -11.547 1 86.88 213 LEU B N 1
ATOM 5896 C CA . LEU B 1 213 ? -19.125 0.1 -11.117 1 86.88 213 LEU B CA 1
ATOM 5897 C C . LEU B 1 213 ? -18.031 0.868 -11.859 1 86.88 213 LEU B C 1
ATOM 5899 O O . LEU B 1 213 ? -17 1.216 -11.266 1 86.88 213 LEU B O 1
ATOM 5903 N N . SER B 1 214 ? -18.281 1.021 -13.109 1 83.19 214 SER B N 1
ATOM 5904 C CA . SER B 1 214 ? -17.25 1.674 -13.906 1 83.19 214 SER B CA 1
ATOM 5905 C C . SER B 1 214 ? -17.797 2.156 -15.242 1 83.19 214 SER B C 1
ATOM 5907 O O . SER B 1 214 ? -18.625 1.48 -15.852 1 83.19 214 SER B O 1
ATOM 5909 N N . GLY B 1 215 ? -17.328 3.289 -15.664 1 79.5 215 GLY B N 1
ATOM 5910 C CA . GLY B 1 215 ? -17.656 3.777 -17 1 79.5 215 GLY B CA 1
ATOM 5911 C C . GLY B 1 215 ? -16.656 3.34 -18.047 1 79.5 215 GLY B C 1
ATOM 5912 O O . GLY B 1 215 ? -16.859 3.604 -19.25 1 79.5 215 GLY B O 1
ATOM 5913 N N . ASN B 1 216 ? -15.695 2.578 -17.641 1 77.38 216 ASN B N 1
ATOM 5914 C CA . ASN B 1 216 ? -14.648 2.146 -18.547 1 77.38 216 ASN B CA 1
ATOM 5915 C C . ASN B 1 216 ? -15.062 0.901 -19.328 1 77.38 216 ASN B C 1
ATOM 5917 O O . ASN B 1 216 ? -15.273 -0.162 -18.75 1 77.38 216 ASN B O 1
ATOM 5921 N N . LEU B 1 217 ? -15.133 1.09 -20.578 1 86.25 217 LEU B N 1
ATOM 5922 C CA . LEU B 1 217 ? -15.453 -0.038 -21.438 1 86.25 217 LEU B CA 1
ATOM 5923 C C . LEU B 1 217 ? -14.211 -0.859 -21.75 1 86.25 217 LEU B C 1
ATOM 5925 O O . LEU B 1 217 ? -13.086 -0.343 -21.688 1 86.25 217 LEU B O 1
ATOM 5929 N N . TYR B 1 218 ? -14.375 -2.098 -21.922 1 84.44 218 TYR B N 1
ATOM 5930 C CA . TYR B 1 218 ? -13.273 -2.996 -22.25 1 84.44 218 TYR B CA 1
ATOM 5931 C C . TYR B 1 218 ? -13.453 -3.598 -23.641 1 84.44 218 TYR B C 1
ATOM 5933 O O . TYR B 1 218 ? -14.406 -4.336 -23.875 1 84.44 218 TYR B O 1
ATOM 5941 N N . ASP B 1 219 ? -12.57 -3.242 -24.516 1 87.62 219 ASP B N 1
ATOM 5942 C CA . ASP B 1 219 ? -12.672 -3.68 -25.906 1 87.62 219 ASP B CA 1
ATOM 5943 C C . ASP B 1 219 ? -11.43 -4.465 -26.328 1 87.62 219 ASP B C 1
ATOM 5945 O O . ASP B 1 219 ? -10.617 -4.844 -25.484 1 87.62 219 ASP B O 1
ATOM 5949 N N . GLN B 1 220 ? -11.383 -4.773 -27.578 1 88.69 220 GLN B N 1
ATOM 5950 C CA . GLN B 1 220 ? -10.297 -5.574 -28.125 1 88.69 220 GLN B CA 1
ATOM 5951 C C . GLN B 1 220 ? -8.945 -4.887 -27.906 1 88.69 220 GLN B C 1
ATOM 5953 O O . GLN B 1 220 ? -7.945 -5.547 -27.625 1 88.69 220 GLN B O 1
ATOM 5958 N N . GLU B 1 221 ? -8.914 -3.656 -28.062 1 86.06 221 GLU B N 1
ATOM 5959 C CA . GLU B 1 221 ? -7.672 -2.908 -27.906 1 86.06 221 GLU B CA 1
ATOM 5960 C C . GLU B 1 221 ? -7.129 -3.047 -26.484 1 86.06 221 GLU B C 1
ATOM 5962 O O . GLU B 1 221 ? -5.922 -3.219 -26.281 1 86.06 221 GLU B O 1
ATOM 5967 N N . LYS B 1 222 ? -7.996 -2.959 -25.562 1 86.19 222 LYS B N 1
ATOM 5968 C CA . LYS B 1 222 ? -7.586 -3.096 -24.172 1 86.19 222 LYS B CA 1
ATOM 5969 C C . LYS B 1 222 ? -7.117 -4.516 -23.875 1 86.19 222 LYS B C 1
ATOM 5971 O O . LYS B 1 222 ? -6.211 -4.723 -23.062 1 86.19 222 LYS B O 1
ATOM 5976 N N . ILE B 1 223 ? -7.762 -5.441 -24.469 1 89.69 223 ILE B N 1
ATOM 5977 C CA . ILE B 1 223 ? -7.344 -6.832 -24.312 1 89.69 223 ILE B CA 1
ATOM 5978 C C . ILE B 1 223 ? -5.938 -7.016 -24.875 1 89.69 223 ILE B C 1
ATOM 5980 O O . ILE B 1 223 ? -5.121 -7.734 -24.297 1 89.69 223 ILE B O 1
ATOM 5984 N N . GLU B 1 224 ? -5.719 -6.371 -25.969 1 88.62 224 GLU B N 1
ATOM 5985 C CA . GLU B 1 224 ? -4.387 -6.465 -26.578 1 88.62 224 GLU B CA 1
ATOM 5986 C C . GLU B 1 224 ? -3.324 -5.887 -25.641 1 88.62 224 GLU B C 1
ATOM 5988 O O . GLU B 1 224 ? -2.221 -6.43 -25.547 1 88.62 224 GLU B O 1
ATOM 5993 N N . VAL B 1 225 ? -3.688 -4.879 -25.016 1 84.88 225 VAL B N 1
ATOM 5994 C CA . VAL B 1 225 ? -2.773 -4.262 -24.062 1 84.88 225 VAL B CA 1
ATOM 5995 C C . VAL B 1 225 ? -2.523 -5.215 -22.906 1 84.88 225 VAL B C 1
ATOM 5997 O O . VAL B 1 225 ? -1.388 -5.355 -22.438 1 84.88 225 VAL B O 1
ATOM 6000 N N . LEU B 1 226 ? -3.57 -5.766 -22.453 1 88.56 226 LEU B N 1
ATOM 6001 C CA . LEU B 1 226 ? -3.463 -6.742 -21.375 1 88.56 226 LEU B CA 1
ATOM 6002 C C . LEU B 1 226 ? -2.57 -7.91 -21.781 1 88.56 226 LEU B C 1
ATOM 6004 O O . LEU B 1 226 ? -1.729 -8.359 -21 1 88.56 226 LEU B O 1
ATOM 6008 N N . PHE B 1 227 ? -2.729 -8.391 -22.969 1 91.38 227 PHE B N 1
ATOM 6009 C CA . PHE B 1 227 ? -1.945 -9.516 -23.484 1 91.38 227 PHE B CA 1
ATOM 6010 C C . PHE B 1 227 ? -0.481 -9.117 -23.641 1 91.38 227 PHE B C 1
ATOM 6012 O O . PHE B 1 227 ? 0.416 -9.914 -23.344 1 91.38 227 PHE B O 1
ATOM 6019 N N . ASP B 1 228 ? -0.278 -7.926 -24.078 1 88.75 228 ASP B N 1
ATOM 6020 C CA . ASP B 1 228 ? 1.09 -7.434 -24.234 1 88.75 228 ASP B CA 1
ATOM 6021 C C . ASP B 1 228 ? 1.798 -7.375 -22.875 1 88.75 228 ASP B C 1
ATOM 6023 O O . ASP B 1 228 ? 2.959 -7.773 -22.766 1 88.75 228 ASP B O 1
ATOM 6027 N N . SER B 1 229 ? 1.104 -6.84 -21.984 1 87.06 229 SER B N 1
ATOM 6028 C CA . SER B 1 229 ? 1.669 -6.777 -20.641 1 87.06 229 SER B CA 1
ATOM 6029 C C . SER B 1 229 ? 1.956 -8.172 -20.094 1 87.06 229 SER B C 1
ATOM 6031 O O . SER B 1 229 ? 2.99 -8.398 -19.453 1 87.06 229 SER B O 1
ATOM 6033 N N . PHE B 1 230 ? 1.057 -9.039 -20.344 1 90.62 230 PHE B N 1
ATOM 6034 C CA . PHE B 1 230 ? 1.217 -10.414 -19.906 1 90.62 230 PHE B CA 1
ATOM 6035 C C . PHE B 1 230 ? 2.453 -11.047 -20.531 1 90.62 230 PHE B C 1
ATOM 6037 O O . PHE B 1 230 ? 3.266 -11.656 -19.828 1 90.62 230 PHE B O 1
ATOM 6044 N N . THR B 1 231 ? 2.576 -10.953 -21.781 1 92 231 THR B N 1
ATOM 6045 C CA . THR B 1 231 ? 3.65 -11.633 -22.5 1 92 231 THR B CA 1
ATOM 6046 C C . THR B 1 231 ? 5.012 -11.07 -22.094 1 92 231 THR B C 1
ATOM 6048 O O . THR B 1 231 ? 6.012 -11.781 -22.094 1 92 231 THR B O 1
ATOM 6051 N N . THR B 1 232 ? 5.023 -9.859 -21.688 1 88.75 232 THR B N 1
ATOM 6052 C CA . THR B 1 232 ? 6.262 -9.227 -21.25 1 88.75 232 THR B CA 1
ATOM 6053 C C . THR B 1 232 ? 6.723 -9.805 -19.906 1 88.75 232 THR B C 1
ATOM 6055 O O . THR B 1 232 ? 7.918 -10 -19.688 1 88.75 232 THR B O 1
ATOM 6058 N N . GLU B 1 233 ? 5.832 -10.188 -19.094 1 90.94 233 GLU B N 1
ATOM 6059 C CA . GLU B 1 233 ? 6.16 -10.602 -17.734 1 90.94 233 GLU B CA 1
ATOM 6060 C C . GLU B 1 233 ? 6.164 -12.125 -17.609 1 90.94 233 GLU B C 1
ATOM 6062 O O . GLU B 1 233 ? 6.785 -12.68 -16.703 1 90.94 233 GLU B O 1
ATOM 6067 N N . ALA B 1 234 ? 5.469 -12.797 -18.484 1 93 234 ALA B N 1
ATOM 6068 C CA . ALA B 1 234 ? 5.141 -14.211 -18.359 1 93 234 ALA B CA 1
ATOM 6069 C C . ALA B 1 234 ? 6.398 -15.055 -18.172 1 93 234 ALA B C 1
ATOM 6071 O O . ALA B 1 234 ? 6.43 -15.953 -17.328 1 93 234 ALA B O 1
ATOM 6072 N N . PRO B 1 235 ? 7.496 -14.766 -18.875 1 92.5 235 PRO B N 1
ATOM 6073 C CA . PRO B 1 235 ? 8.68 -15.602 -18.688 1 92.5 235 PRO B CA 1
ATOM 6074 C C . PRO B 1 235 ? 9.234 -15.547 -17.266 1 92.5 235 PRO B C 1
ATOM 6076 O O . PRO B 1 235 ? 9.695 -16.562 -16.75 1 92.5 235 PRO B O 1
ATOM 6079 N N . MET B 1 236 ? 9.172 -14.453 -16.688 1 93.44 236 MET B N 1
ATOM 6080 C CA . MET B 1 236 ? 9.695 -14.297 -15.328 1 93.44 236 MET B CA 1
ATOM 6081 C C . MET B 1 236 ? 8.695 -14.828 -14.305 1 93.44 236 MET B C 1
ATOM 6083 O O . MET B 1 236 ? 9.086 -15.258 -13.219 1 93.44 236 MET B O 1
ATOM 6087 N N . THR B 1 237 ? 7.473 -14.859 -14.625 1 94.62 237 THR B N 1
ATOM 6088 C CA . THR B 1 237 ? 6.398 -15.227 -13.711 1 94.62 237 THR B CA 1
ATOM 6089 C C . THR B 1 237 ? 6.578 -16.656 -13.219 1 94.62 237 THR B C 1
ATOM 6091 O O . THR B 1 237 ? 6.25 -16.984 -12.078 1 94.62 237 THR B O 1
ATOM 6094 N N . LEU B 1 238 ? 7.133 -17.516 -13.984 1 94.38 238 LEU B N 1
ATOM 6095 C CA . LEU B 1 238 ? 7.203 -18.953 -13.68 1 94.38 238 LEU B CA 1
ATOM 6096 C C . LEU B 1 238 ? 8.414 -19.25 -12.812 1 94.38 238 LEU B C 1
ATOM 6098 O O . LEU B 1 238 ? 8.516 -20.344 -12.25 1 94.38 238 LEU B O 1
ATOM 6102 N N . LEU B 1 239 ? 9.289 -18.344 -12.578 1 94.19 239 LEU B N 1
ATOM 6103 C CA . LEU B 1 239 ? 10.602 -18.609 -12 1 94.19 239 LEU B CA 1
ATOM 6104 C C . LEU B 1 239 ? 10.469 -19.109 -10.562 1 94.19 239 LEU B C 1
ATOM 6106 O O . LEU B 1 239 ? 11.148 -20.062 -10.164 1 94.19 239 LEU B O 1
ATOM 6110 N N . PHE B 1 240 ? 9.578 -18.516 -9.82 1 92.56 240 PHE B N 1
ATOM 6111 C CA . PHE B 1 240 ? 9.594 -18.812 -8.391 1 92.56 240 PHE B CA 1
ATOM 6112 C C . PHE B 1 240 ? 8.289 -19.484 -7.961 1 92.56 240 PHE B C 1
ATOM 6114 O O . PHE B 1 240 ? 8.031 -19.641 -6.77 1 92.56 240 PHE B O 1
ATOM 6121 N N . LEU B 1 241 ? 7.445 -19.797 -8.891 1 90.5 241 LEU B N 1
ATOM 6122 C CA . LEU B 1 241 ? 6.223 -20.516 -8.562 1 90.5 241 LEU B CA 1
ATOM 6123 C C . LEU B 1 241 ? 6.523 -21.984 -8.297 1 90.5 241 LEU B C 1
ATOM 6125 O O . LEU B 1 241 ? 7.578 -22.5 -8.695 1 90.5 241 LEU B O 1
ATOM 6129 N N . GLN B 1 242 ? 5.594 -22.609 -7.633 1 86.56 242 GLN B N 1
ATOM 6130 C CA . GLN B 1 242 ? 5.879 -23.969 -7.18 1 86.56 242 GLN B CA 1
ATOM 6131 C C . GLN B 1 242 ? 5.102 -25 -8 1 86.56 242 GLN B C 1
ATOM 6133 O O . GLN B 1 242 ? 5.508 -26.156 -8.102 1 86.56 242 GLN B O 1
ATOM 6138 N N . ASN B 1 243 ? 4.012 -24.562 -8.578 1 89.06 243 ASN B N 1
ATOM 6139 C CA . ASN B 1 243 ? 3.156 -25.531 -9.242 1 89.06 243 ASN B CA 1
ATOM 6140 C C . ASN B 1 243 ? 3.035 -25.25 -10.734 1 89.06 243 ASN B C 1
ATOM 6142 O O . ASN B 1 243 ? 3.094 -26.172 -11.555 1 89.06 243 ASN B O 1
ATOM 6146 N N . LEU B 1 244 ? 2.918 -24.047 -11.07 1 93.06 244 LEU B N 1
ATOM 6147 C CA . LEU B 1 244 ? 2.65 -23.656 -12.453 1 93.06 244 LEU B CA 1
ATOM 6148 C C . LEU B 1 244 ? 3.867 -23.922 -13.328 1 93.06 244 LEU B C 1
ATOM 6150 O O . LEU B 1 244 ? 4.98 -23.5 -13.008 1 93.06 244 LEU B O 1
ATOM 6154 N N . GLU B 1 245 ? 3.67 -24.562 -14.469 1 94.06 245 GLU B N 1
ATOM 6155 C CA . GLU B 1 245 ? 4.762 -24.922 -15.367 1 94.06 245 GLU B CA 1
ATOM 6156 C C . GLU B 1 245 ? 4.559 -24.297 -16.75 1 94.06 245 GLU B C 1
ATOM 6158 O O . GLU B 1 245 ? 5.512 -24.172 -17.531 1 94.06 245 GLU B O 1
ATOM 6163 N N . GLU B 1 246 ? 3.318 -24.016 -16.969 1 96.75 246 GLU B N 1
ATOM 6164 C CA . GLU B 1 246 ? 3.018 -23.562 -18.312 1 96.75 246 GLU B CA 1
ATOM 6165 C C . GLU B 1 246 ? 1.86 -22.562 -18.312 1 96.75 246 GLU B C 1
ATOM 6167 O O . GLU B 1 246 ? 0.894 -22.734 -17.578 1 96.75 246 GLU B O 1
ATOM 6172 N N . MET B 1 247 ? 1.998 -21.547 -19.156 1 97.81 247 MET B N 1
ATOM 6173 C CA . MET B 1 247 ? 0.938 -20.578 -19.422 1 97.81 247 MET B CA 1
ATOM 6174 C C . MET B 1 247 ? 0.804 -20.328 -20.922 1 97.81 247 MET B C 1
ATOM 6176 O O . MET B 1 247 ? 1.805 -20.125 -21.609 1 97.81 247 MET B O 1
ATOM 6180 N N . THR B 1 248 ? -0.406 -20.328 -21.422 1 97.5 248 THR B N 1
ATOM 6181 C CA . THR B 1 248 ? -0.626 -20.188 -22.844 1 97.5 248 THR B CA 1
ATOM 6182 C C . THR B 1 248 ? -1.736 -19.172 -23.125 1 97.5 248 THR B C 1
ATOM 6184 O O . THR B 1 248 ? -2.756 -19.156 -22.422 1 97.5 248 THR B O 1
ATOM 6187 N N . LEU B 1 249 ? -1.487 -18.281 -24.062 1 96.5 249 LEU B N 1
ATOM 6188 C CA . LEU B 1 249 ? -2.488 -17.344 -24.562 1 96.5 249 LEU B CA 1
ATOM 6189 C C . LEU B 1 249 ? -3.127 -17.859 -25.844 1 96.5 249 LEU B C 1
ATOM 6191 O O . LEU B 1 249 ? -2.434 -18.375 -26.719 1 96.5 249 LEU B O 1
ATOM 6195 N N . TYR B 1 250 ? -4.426 -17.734 -25.906 1 95.94 250 TYR B N 1
ATOM 6196 C CA . TYR B 1 250 ? -5.18 -18.203 -27.062 1 95.94 250 TYR B CA 1
ATOM 6197 C C . TYR B 1 250 ? -6.039 -17.078 -27.641 1 95.94 250 TYR B C 1
ATOM 6199 O O . TYR B 1 250 ? -6.332 -16.094 -26.969 1 95.94 250 TYR B O 1
ATOM 6207 N N . ARG B 1 251 ? -6.367 -17.25 -28.875 1 92.56 251 ARG B N 1
ATOM 6208 C CA . ARG B 1 251 ? -7.398 -16.469 -29.547 1 92.56 251 ARG B CA 1
ATOM 6209 C C . ARG B 1 251 ? -8.391 -17.375 -30.266 1 92.56 251 ARG B C 1
ATOM 6211 O O . ARG B 1 251 ? -8.023 -18.453 -30.734 1 92.56 251 ARG B O 1
ATOM 6218 N N . LYS B 1 252 ? -9.586 -16.875 -30.234 1 88.75 252 LYS B N 1
ATOM 6219 C CA . LYS B 1 252 ? -10.602 -17.641 -30.953 1 88.75 252 LYS B CA 1
ATOM 6220 C C . LYS B 1 252 ? -10.906 -17.016 -32.312 1 88.75 252 LYS B C 1
ATOM 6222 O O . LYS B 1 252 ? -11.375 -15.875 -32.375 1 88.75 252 LYS B O 1
ATOM 6227 N N . ASN B 1 253 ? -10.531 -17.625 -33.5 1 77.25 253 ASN B N 1
ATOM 6228 C CA . ASN B 1 253 ? -10.859 -17.141 -34.844 1 77.25 253 ASN B CA 1
ATOM 6229 C C . ASN B 1 253 ? -10.695 -18.219 -35.906 1 77.25 253 ASN B C 1
ATOM 6231 O O . ASN B 1 253 ? -9.641 -18.312 -36.531 1 77.25 253 ASN B O 1
ATOM 6235 N N . PRO B 1 254 ? -11.641 -18.891 -36.438 1 75.5 254 PRO B N 1
ATOM 6236 C CA . PRO B 1 254 ? -12.852 -19.172 -35.688 1 75.5 254 PRO B CA 1
ATOM 6237 C C . PRO B 1 254 ? -12.609 -20.125 -34.531 1 75.5 254 PRO B C 1
ATOM 6239 O O . PRO B 1 254 ? -13.367 -20.141 -33.531 1 75.5 254 PRO B O 1
ATOM 6242 N N . GLY B 1 255 ? -11.453 -20.953 -34.656 1 83 255 GLY B N 1
ATOM 6243 C CA . GLY B 1 255 ? -11.109 -21.891 -33.594 1 83 255 GLY B CA 1
ATOM 6244 C C . GLY B 1 255 ? -10.18 -21.312 -32.562 1 83 255 GLY B C 1
ATOM 6245 O O . GLY B 1 255 ? -9.688 -20.188 -32.688 1 83 255 GLY B O 1
ATOM 6246 N N . VAL B 1 256 ? -10.055 -22.062 -31.531 1 89.5 256 VAL B N 1
ATOM 6247 C CA . VAL B 1 256 ? -9.164 -21.656 -30.438 1 89.5 256 VAL B CA 1
ATOM 6248 C C . VAL B 1 256 ? -7.723 -22.031 -30.797 1 89.5 256 VAL B C 1
ATOM 6250 O O . VAL B 1 256 ? -7.398 -23.219 -30.938 1 89.5 256 VAL B O 1
ATOM 6253 N N . GLU B 1 257 ? -6.875 -21.047 -31 1 90.88 257 GLU B N 1
ATOM 6254 C CA . GLU B 1 257 ? -5.484 -21.281 -31.375 1 90.88 257 GLU B CA 1
ATOM 6255 C C . GLU B 1 257 ? -4.527 -20.578 -30.422 1 90.88 257 GLU B C 1
ATOM 6257 O O . GLU B 1 257 ? -4.777 -19.438 -30 1 90.88 257 GLU B O 1
ATOM 6262 N N . PRO B 1 258 ? -3.48 -21.297 -30.109 1 94 258 PRO B N 1
ATOM 6263 C CA . PRO B 1 258 ? -2.488 -20.656 -29.25 1 94 258 PRO B CA 1
ATOM 6264 C C . PRO B 1 258 ? -1.688 -19.562 -29.969 1 94 258 PRO B C 1
ATOM 6266 O O . PRO B 1 258 ? -1.343 -19.734 -31.141 1 94 258 PRO B O 1
ATOM 6269 N N . ILE B 1 259 ? -1.423 -18.484 -29.344 1 94 259 ILE B N 1
ATOM 6270 C CA . ILE B 1 259 ? -0.659 -17.406 -29.969 1 94 259 ILE B CA 1
ATOM 6271 C C . ILE B 1 259 ? 0.641 -17.188 -29.203 1 94 259 ILE B C 1
ATOM 6273 O O . ILE B 1 259 ? 1.59 -16.594 -29.734 1 94 259 ILE B O 1
ATOM 6277 N N . TYR B 1 260 ? 0.69 -17.547 -28.016 1 95.56 260 TYR B N 1
ATOM 6278 C CA . TYR B 1 260 ? 1.857 -17.375 -27.156 1 95.56 260 TYR B CA 1
ATOM 6279 C C . TYR B 1 260 ? 1.91 -18.469 -26.078 1 95.56 260 TYR B C 1
ATOM 6281 O O . TYR B 1 260 ? 0.894 -18.797 -25.453 1 95.56 260 TYR B O 1
ATOM 6289 N N . ARG B 1 261 ? 3.035 -19.094 -25.906 1 96.31 261 ARG B N 1
ATOM 6290 C CA . ARG B 1 261 ? 3.23 -20.156 -24.922 1 96.31 261 ARG B CA 1
ATOM 6291 C C . ARG B 1 261 ? 4.551 -19.969 -24.172 1 96.31 261 ARG B C 1
ATOM 6293 O O . ARG B 1 261 ? 5.586 -19.703 -24.797 1 96.31 261 ARG B O 1
ATOM 6300 N N . VAL B 1 262 ? 4.484 -20.016 -22.875 1 97 262 VAL B N 1
ATOM 6301 C CA . VAL B 1 262 ? 5.684 -20 -22.031 1 97 262 VAL B CA 1
ATOM 6302 C C . VAL B 1 262 ? 5.695 -21.234 -21.125 1 97 262 VAL B C 1
ATOM 6304 O O . VAL B 1 262 ? 4.66 -21.609 -20.578 1 97 262 VAL B O 1
ATOM 6307 N N . LYS B 1 263 ? 6.836 -21.906 -21.047 1 95.31 263 LYS B N 1
ATOM 6308 C CA . LYS B 1 263 ? 7 -23.125 -20.266 1 95.31 263 LYS B CA 1
ATOM 6309 C C . LYS B 1 263 ? 8.328 -23.125 -19.516 1 95.31 263 LYS B C 1
ATOM 6311 O O . LYS B 1 263 ? 9.328 -22.594 -20 1 95.31 263 LYS B O 1
ATOM 6316 N N . ILE B 1 264 ? 8.266 -23.672 -18.312 1 93.56 264 ILE B N 1
ATOM 6317 C CA . ILE B 1 264 ? 9.492 -23.859 -17.547 1 93.56 264 ILE B CA 1
ATOM 6318 C C . ILE B 1 264 ? 9.797 -25.344 -17.391 1 93.56 264 ILE B C 1
ATOM 6320 O O . ILE B 1 264 ? 8.891 -26.141 -17.125 1 93.56 264 ILE B O 1
ATOM 6324 N N . GLU B 1 265 ? 11.016 -25.703 -17.672 1 90 265 GLU B N 1
ATOM 6325 C CA . GLU B 1 265 ? 11.453 -27.094 -17.578 1 90 265 GLU B CA 1
ATOM 6326 C C . GLU B 1 265 ? 12.836 -27.188 -16.938 1 90 265 GLU B C 1
ATOM 6328 O O . GLU B 1 265 ? 13.656 -26.266 -17.062 1 90 265 GLU B O 1
ATOM 6333 N N . GLY B 1 266 ? 12.875 -28.281 -16.188 1 85.38 266 GLY B N 1
ATOM 6334 C CA . GLY B 1 266 ? 14.211 -28.547 -15.68 1 85.38 266 GLY B CA 1
ATOM 6335 C C . GLY B 1 266 ? 15.203 -28.922 -16.766 1 85.38 266 GLY B C 1
ATOM 6336 O O . GLY B 1 266 ? 14.82 -29.484 -17.797 1 85.38 266 GLY B O 1
ATOM 6337 N N . LYS B 1 267 ? 16.281 -28.438 -16.5 1 75.38 267 LYS B N 1
ATOM 6338 C CA . LYS B 1 267 ? 17.281 -28.875 -17.469 1 75.38 267 LYS B CA 1
ATOM 6339 C C . LYS B 1 267 ? 17.469 -30.391 -17.406 1 75.38 267 LYS B C 1
ATOM 6341 O O . LYS B 1 267 ? 16.984 -31.047 -16.484 1 75.38 267 LYS B O 1
ATOM 6346 N N . GLU B 1 268 ? 17.953 -31.141 -18.344 1 60.78 268 GLU B N 1
ATOM 6347 C CA . GLU B 1 268 ? 18.062 -32.562 -18.703 1 60.78 268 GLU B CA 1
ATOM 6348 C C . GLU B 1 268 ? 17.781 -33.469 -17.516 1 60.78 268 GLU B C 1
ATOM 6350 O O . GLU B 1 268 ? 16.859 -34.281 -17.562 1 60.78 268 GLU B O 1
ATOM 6355 N N . SER B 1 269 ? 18.562 -33.594 -16.578 1 54.28 269 SER B N 1
ATOM 6356 C CA . SER B 1 269 ? 18.484 -34.688 -15.617 1 54.28 269 SER B CA 1
ATOM 6357 C C . SER B 1 269 ? 17.672 -34.281 -14.391 1 54.28 269 SER B C 1
ATOM 6359 O O . SER B 1 269 ? 17.312 -35.125 -13.57 1 54.28 269 SER B O 1
ATOM 6361 N N . GLU B 1 270 ? 17.266 -33.031 -14.445 1 62.19 270 GLU B N 1
ATOM 6362 C CA . GLU B 1 270 ? 16.672 -32.656 -13.172 1 62.19 270 GLU B CA 1
ATOM 6363 C C . GLU B 1 270 ? 15.156 -32.594 -13.25 1 62.19 270 GLU B C 1
ATOM 6365 O O . GLU B 1 270 ? 14.594 -32.031 -14.18 1 62.19 270 GLU B O 1
ATOM 6370 N N . ASN B 1 271 ? 14.539 -33.5 -12.453 1 72.88 271 ASN B N 1
ATOM 6371 C CA . ASN B 1 271 ? 13.086 -33.5 -12.359 1 72.88 271 ASN B CA 1
ATOM 6372 C C . ASN B 1 271 ? 12.57 -32.281 -11.602 1 72.88 271 ASN B C 1
ATOM 6374 O O . ASN B 1 271 ? 12.523 -32.281 -10.367 1 72.88 271 ASN B O 1
ATOM 6378 N N . LEU B 1 272 ? 12.375 -31.156 -12.312 1 78.5 272 LEU B N 1
ATOM 6379 C CA . LEU B 1 272 ? 11.906 -29.906 -11.75 1 78.5 272 LEU B CA 1
ATOM 6380 C C . LEU B 1 272 ? 10.672 -30.109 -10.883 1 78.5 272 LEU B C 1
ATOM 6382 O O . LEU B 1 272 ? 10.617 -29.641 -9.742 1 78.5 272 LEU B O 1
ATOM 6386 N N . LEU B 1 273 ? 9.797 -30.875 -11.414 1 76.31 273 LEU B N 1
ATOM 6387 C CA . LEU B 1 273 ? 8.516 -31.078 -10.734 1 76.31 273 LEU B CA 1
ATOM 6388 C C . LEU B 1 273 ? 8.703 -31.797 -9.406 1 76.31 273 LEU B C 1
ATOM 6390 O O . LEU B 1 273 ? 8.078 -31.453 -8.406 1 76.31 273 LEU B O 1
ATOM 6394 N N . GLU B 1 274 ? 9.547 -32.75 -9.508 1 78.44 274 GLU B N 1
ATOM 6395 C CA . GLU B 1 274 ? 9.789 -33.531 -8.297 1 78.44 274 GLU B CA 1
ATOM 6396 C C . GLU B 1 274 ? 10.477 -32.656 -7.23 1 78.44 274 GLU B C 1
ATOM 6398 O O . GLU B 1 274 ? 10.141 -32.75 -6.047 1 78.44 274 GLU B O 1
ATOM 6403 N N . LYS B 1 275 ? 11.406 -31.922 -7.637 1 80.81 275 LYS B N 1
ATOM 6404 C CA . LYS B 1 275 ? 12.117 -31.062 -6.688 1 80.81 275 LYS B CA 1
ATOM 6405 C C . LYS B 1 275 ? 11.188 -30 -6.105 1 80.81 275 LYS B C 1
ATOM 6407 O O . LYS B 1 275 ? 11.25 -29.703 -4.91 1 80.81 275 LYS B O 1
ATOM 6412 N N . ARG B 1 276 ? 10.367 -29.469 -6.969 1 81.69 276 ARG B N 1
ATOM 6413 C CA . ARG B 1 276 ? 9.398 -28.469 -6.52 1 81.69 276 ARG B CA 1
ATOM 6414 C C . ARG B 1 276 ? 8.398 -29.062 -5.547 1 81.69 276 ARG B C 1
ATOM 6416 O O . ARG B 1 276 ? 8.047 -28.453 -4.539 1 81.69 276 ARG B O 1
ATOM 6423 N N . LYS B 1 277 ? 7.949 -30.234 -5.906 1 78.06 277 LYS B N 1
ATOM 6424 C CA . LYS B 1 277 ? 6.988 -30.922 -5.043 1 78.06 277 LYS B CA 1
ATOM 6425 C C . LYS B 1 277 ? 7.594 -31.203 -3.672 1 78.06 277 LYS B C 1
ATOM 6427 O O . LYS B 1 277 ? 6.93 -31.047 -2.646 1 78.06 277 LYS B O 1
ATOM 6432 N N . LYS B 1 278 ? 8.82 -31.703 -3.729 1 75.81 278 LYS B N 1
ATOM 6433 C CA . LYS B 1 278 ? 9.508 -31.984 -2.473 1 75.81 278 LYS B CA 1
ATOM 6434 C C . LYS B 1 278 ? 9.68 -30.719 -1.638 1 75.81 278 LYS B C 1
ATOM 6436 O O . LYS B 1 278 ? 9.555 -30.766 -0.412 1 75.81 278 LYS B O 1
ATOM 6441 N N . PHE B 1 279 ? 10 -29.766 -2.322 1 78 279 PHE B N 1
ATOM 6442 C CA . PHE B 1 279 ? 10.18 -28.5 -1.637 1 78 279 PHE B CA 1
ATOM 6443 C C . PHE B 1 279 ? 8.859 -28.016 -1.034 1 78 279 PHE B C 1
ATOM 6445 O O . PHE B 1 279 ? 8.828 -27.531 0.099 1 78 279 PHE B O 1
ATOM 6452 N N . CYS B 1 280 ? 7.781 -28.109 -1.778 1 75.69 280 CYS B N 1
ATOM 6453 C CA . CYS B 1 280 ? 6.465 -27.703 -1.292 1 75.69 280 CYS B CA 1
ATOM 6454 C C . CYS B 1 280 ? 6.074 -28.516 -0.059 1 75.69 280 CYS B C 1
ATOM 6456 O O . CYS B 1 280 ? 5.496 -27.969 0.885 1 75.69 280 CYS B O 1
ATOM 6458 N N . GLN B 1 281 ? 6.398 -29.703 -0.094 1 74.81 281 GLN B N 1
ATOM 6459 C CA . GLN B 1 281 ? 6.113 -30.562 1.051 1 74.81 281 GLN B CA 1
ATOM 6460 C C . GLN B 1 281 ? 6.922 -30.141 2.273 1 74.81 281 GLN B C 1
ATOM 6462 O O . GLN B 1 281 ? 6.406 -30.141 3.395 1 74.81 281 GLN B O 1
ATOM 6467 N N . ALA B 1 282 ? 8.125 -29.875 1.968 1 70.06 282 ALA B N 1
ATOM 6468 C CA . ALA B 1 282 ? 8.992 -29.422 3.057 1 70.06 282 ALA B CA 1
ATOM 6469 C C . ALA B 1 282 ? 8.492 -28.109 3.641 1 70.06 282 ALA B C 1
ATOM 6471 O O . ALA B 1 282 ? 8.555 -27.891 4.855 1 70.06 282 ALA B O 1
ATOM 6472 N N . LEU B 1 283 ? 8.062 -27.234 2.777 1 74 283 LEU B N 1
ATOM 6473 C CA . LEU B 1 283 ? 7.504 -25.953 3.199 1 74 283 LEU B CA 1
ATOM 6474 C C . LEU B 1 283 ? 6.273 -26.156 4.078 1 74 283 LEU B C 1
ATOM 6476 O O . LEU B 1 283 ? 6.086 -25.438 5.062 1 74 283 LEU B O 1
ATOM 6480 N N . GLN B 1 284 ? 5.477 -27.094 3.707 1 73.81 284 GLN B N 1
ATOM 6481 C CA . GLN B 1 284 ? 4.285 -27.391 4.496 1 73.81 284 GLN B CA 1
ATOM 6482 C C . GLN B 1 284 ? 4.66 -27.938 5.871 1 73.81 284 GLN B C 1
ATOM 6484 O O . GLN B 1 284 ? 4.02 -27.609 6.867 1 73.81 284 GLN B O 1
ATOM 6489 N N . GLU B 1 285 ? 5.641 -28.781 5.844 1 72.38 285 GLU B N 1
ATOM 6490 C CA . GLU B 1 285 ? 6.113 -29.359 7.098 1 72.38 285 GLU B CA 1
ATOM 6491 C C . GLU B 1 285 ? 6.691 -28.281 8.016 1 72.38 285 GLU B C 1
ATOM 6493 O O . GLU B 1 285 ? 6.527 -28.359 9.234 1 72.38 285 GLU B O 1
ATOM 6498 N N . TYR B 1 286 ? 7.371 -27.406 7.395 1 71.44 286 TYR B N 1
ATOM 6499 C CA . TYR B 1 286 ? 7.918 -26.297 8.172 1 71.44 286 TYR B CA 1
ATOM 6500 C C . TYR B 1 286 ? 6.805 -25.5 8.844 1 71.44 286 TYR B C 1
ATOM 6502 O O . TYR B 1 286 ? 6.934 -25.109 10.008 1 71.44 286 TYR B O 1
ATOM 6510 N N . ASN B 1 287 ? 5.844 -25.203 8.125 1 71.06 287 ASN B N 1
ATOM 6511 C CA . ASN B 1 287 ? 4.75 -24.391 8.648 1 71.06 287 ASN B CA 1
ATOM 6512 C C . ASN B 1 287 ? 4.016 -25.094 9.781 1 71.06 287 ASN B C 1
ATOM 6514 O O . ASN B 1 287 ? 3.441 -24.453 10.656 1 71.06 287 ASN B O 1
ATOM 6518 N N . ARG B 1 288 ? 4.109 -26.438 9.727 1 72 288 ARG B N 1
ATOM 6519 C CA . ARG B 1 288 ? 3.465 -27.219 10.781 1 72 288 ARG B CA 1
ATOM 6520 C C . ARG B 1 288 ? 4.367 -27.344 12.008 1 72 288 ARG B C 1
ATOM 6522 O O . ARG B 1 288 ? 3.893 -27.281 13.141 1 72 288 ARG B O 1
ATOM 6529 N N . SER B 1 289 ? 5.578 -27.625 11.68 1 74.38 289 SER B N 1
ATOM 6530 C CA . SER B 1 289 ? 6.551 -27.781 12.758 1 74.38 289 SER B CA 1
ATOM 6531 C C . SER B 1 289 ? 7.848 -27.047 12.445 1 74.38 289 SER B C 1
ATOM 6533 O O . SER B 1 289 ? 8.414 -27.203 11.359 1 74.38 289 SER B O 1
ATOM 6535 N N . SER B 1 290 ? 8.055 -25.953 13.219 1 71.81 290 SER B N 1
ATOM 6536 C CA . SER B 1 290 ? 9.297 -25.234 12.992 1 71.81 290 SER B CA 1
ATOM 6537 C C . SER B 1 290 ? 10.469 -26.188 12.789 1 71.81 290 SER B C 1
ATOM 6539 O O . SER B 1 290 ? 10.508 -27.266 13.391 1 71.81 290 SER B O 1
ATOM 6541 N N . MET B 1 291 ? 11.25 -26 11.766 1 77.06 291 MET B N 1
ATOM 6542 C CA . MET B 1 291 ? 12.445 -26.797 11.484 1 77.06 291 MET B CA 1
ATOM 6543 C C . MET B 1 291 ? 13.703 -26.062 11.961 1 77.06 291 MET B C 1
ATOM 6545 O O . MET B 1 291 ? 13.797 -24.844 11.859 1 77.06 291 MET B O 1
ATOM 6549 N N . SER B 1 292 ? 14.594 -26.812 12.453 1 80.62 292 SER B N 1
ATOM 6550 C CA . SER B 1 292 ? 15.844 -26.25 12.953 1 80.62 292 SER B CA 1
ATOM 6551 C C . SER B 1 292 ? 16.812 -25.938 11.82 1 80.62 292 SER B C 1
ATOM 6553 O O . SER B 1 292 ? 17.531 -24.938 11.859 1 80.62 292 SER B O 1
ATOM 6555 N N . HIS B 1 293 ? 16.75 -26.797 10.789 1 84.38 293 HIS B N 1
ATOM 6556 C CA . HIS B 1 293 ? 17.719 -26.641 9.711 1 84.38 293 HIS B CA 1
ATOM 6557 C C . HIS B 1 293 ? 17.062 -26.062 8.461 1 84.38 293 HIS B C 1
ATOM 6559 O O . HIS B 1 293 ? 15.867 -26.25 8.242 1 84.38 293 HIS B O 1
ATOM 6565 N N . ASP B 1 294 ? 17.969 -25.406 7.684 1 86.69 294 ASP B N 1
ATOM 6566 C CA . ASP B 1 294 ? 17.5 -24.844 6.426 1 86.69 294 ASP B CA 1
ATOM 6567 C C . ASP B 1 294 ? 17.125 -25.938 5.434 1 86.69 294 ASP B C 1
ATOM 6569 O O . ASP B 1 294 ? 17.688 -27.031 5.453 1 86.69 294 ASP B O 1
ATOM 6573 N N . LEU B 1 295 ? 16.141 -25.672 4.738 1 84.75 295 LEU B N 1
ATOM 6574 C CA . LEU B 1 295 ? 15.82 -26.469 3.564 1 84.75 295 LEU B CA 1
ATOM 6575 C C . LEU B 1 295 ? 16.141 -25.703 2.281 1 84.75 295 LEU B C 1
ATOM 6577 O O . LEU B 1 295 ? 15.539 -24.656 2.014 1 84.75 295 LEU B O 1
ATOM 6581 N N . THR B 1 296 ? 17.109 -26.188 1.597 1 88.19 296 THR B N 1
ATOM 6582 C CA . THR B 1 296 ? 17.547 -25.5 0.389 1 88.19 296 THR B CA 1
ATOM 6583 C C . THR B 1 296 ? 17.547 -26.453 -0.807 1 88.19 296 THR B C 1
ATOM 6585 O O . THR B 1 296 ? 17.891 -27.625 -0.674 1 88.19 296 THR B O 1
ATOM 6588 N N . TYR B 1 297 ? 17.109 -25.984 -1.901 1 84.25 297 TYR B N 1
ATOM 6589 C CA . TYR B 1 297 ? 17.312 -26.734 -3.137 1 84.25 297 TYR B CA 1
ATOM 6590 C C . TYR B 1 297 ? 17.688 -25.812 -4.281 1 84.25 297 TYR B C 1
ATOM 6592 O O . TYR B 1 297 ? 17.234 -24.672 -4.344 1 84.25 297 TYR B O 1
ATOM 6600 N N . SER B 1 298 ? 18.562 -26.219 -5.051 1 86.88 298 SER B N 1
ATOM 6601 C CA . SER B 1 298 ? 19.062 -25.516 -6.23 1 86.88 298 SER B CA 1
ATOM 6602 C C . SER B 1 298 ? 18.672 -26.25 -7.512 1 86.88 298 SER B C 1
ATOM 6604 O O . SER B 1 298 ? 18.656 -27.484 -7.551 1 86.88 298 SER B O 1
ATOM 6606 N N . LEU B 1 299 ? 18.328 -25.469 -8.5 1 87.56 299 LEU B N 1
ATOM 6607 C CA . LEU B 1 299 ? 17.969 -26.109 -9.758 1 87.56 299 LEU B CA 1
ATOM 6608 C C . LEU B 1 299 ? 18.297 -25.203 -10.945 1 87.56 299 LEU B C 1
ATOM 6610 O O . LEU B 1 299 ? 18.312 -23.984 -10.82 1 87.56 299 LEU B O 1
ATOM 6614 N N . HIS B 1 300 ? 18.688 -25.859 -11.992 1 88.88 300 HIS B N 1
ATOM 6615 C CA . HIS B 1 300 ? 18.781 -25.203 -13.289 1 88.88 300 HIS B CA 1
ATOM 6616 C C . HIS B 1 300 ? 17.484 -25.391 -14.086 1 88.88 300 HIS B C 1
ATOM 6618 O O . HIS B 1 300 ? 17 -26.5 -14.234 1 88.88 300 HIS B O 1
ATOM 6624 N N . VAL B 1 301 ? 17 -24.25 -14.516 1 90.81 301 VAL B N 1
ATOM 6625 C CA . VAL B 1 301 ? 15.734 -24.328 -15.242 1 90.81 301 VAL B CA 1
ATOM 6626 C C . VAL B 1 301 ? 15.875 -23.625 -16.594 1 90.81 301 VAL B C 1
ATOM 6628 O O . VAL B 1 301 ? 16.75 -22.781 -16.781 1 90.81 301 VAL B O 1
ATOM 6631 N N . ASN B 1 302 ? 15.047 -24.078 -17.516 1 91.75 302 ASN B N 1
ATOM 6632 C CA . ASN B 1 302 ? 14.898 -23.453 -18.828 1 91.75 302 ASN B CA 1
ATOM 6633 C C . ASN B 1 302 ? 13.484 -22.922 -19.047 1 91.75 302 ASN B C 1
ATOM 6635 O O . ASN B 1 302 ? 12.508 -23.641 -18.828 1 91.75 302 ASN B O 1
ATOM 6639 N N . VAL B 1 303 ? 13.445 -21.656 -19.344 1 92.69 303 VAL B N 1
ATOM 6640 C CA . VAL B 1 303 ? 12.172 -21.047 -19.703 1 92.69 303 VAL B CA 1
ATOM 6641 C C . VAL B 1 303 ? 12.086 -20.859 -21.219 1 92.69 303 VAL B C 1
ATOM 6643 O O . VAL B 1 303 ? 12.898 -20.141 -21.812 1 92.69 303 VAL B O 1
ATOM 6646 N N . SER B 1 304 ? 11.117 -21.484 -21.797 1 93.75 304 SER B N 1
ATOM 6647 C CA . SER B 1 304 ? 10.938 -21.422 -23.25 1 93.75 304 SER B CA 1
ATOM 6648 C C . SER B 1 304 ? 9.68 -20.641 -23.609 1 93.75 304 SER B C 1
ATOM 6650 O O . SER B 1 304 ? 8.641 -20.781 -22.969 1 93.75 304 SER B O 1
ATOM 6652 N N . VAL B 1 305 ? 9.844 -19.734 -24.562 1 93.5 305 VAL B N 1
ATOM 6653 C CA . VAL B 1 305 ? 8.742 -18.938 -25.078 1 93.5 305 VAL B CA 1
ATOM 6654 C C . VAL B 1 305 ? 8.508 -19.266 -26.562 1 93.5 305 VAL B C 1
ATOM 6656 O O . VAL B 1 305 ? 9.453 -19.328 -27.344 1 93.5 305 VAL B O 1
ATOM 6659 N N . GLU B 1 306 ? 7.289 -19.562 -26.859 1 93.19 306 GLU B N 1
ATOM 6660 C CA . GLU B 1 306 ? 6.898 -19.828 -28.234 1 93.19 306 GLU B CA 1
ATOM 6661 C C . GLU B 1 306 ? 5.773 -18.906 -28.688 1 93.19 306 GLU B C 1
ATOM 6663 O O . GLU B 1 306 ? 4.789 -18.719 -27.984 1 93.19 306 GLU B O 1
ATOM 6668 N N . THR B 1 307 ? 5.984 -18.203 -29.734 1 91.69 307 THR B N 1
ATOM 6669 C CA . THR B 1 307 ? 4.934 -17.391 -30.344 1 91.69 307 THR B CA 1
ATOM 6670 C C . THR B 1 307 ? 4.527 -17.969 -31.703 1 91.69 307 THR B C 1
ATOM 6672 O O . THR B 1 307 ? 5.355 -18.531 -32.406 1 91.69 307 THR B O 1
ATOM 6675 N N . THR B 1 308 ? 3.248 -17.922 -31.844 1 82 308 THR B N 1
ATOM 6676 C CA . THR B 1 308 ? 2.742 -18.469 -33.094 1 82 308 THR B CA 1
ATOM 6677 C C . THR B 1 308 ? 2.506 -17.344 -34.125 1 82 308 THR B C 1
ATOM 6679 O O . THR B 1 308 ? 2.291 -16.203 -33.719 1 82 308 THR B O 1
ATOM 6682 N N . GLY B 1 309 ? 2.611 -17.547 -35.375 1 68.12 309 GLY B N 1
ATOM 6683 C CA . GLY B 1 309 ? 2.389 -16.641 -36.5 1 68.12 309 GLY B CA 1
ATOM 6684 C C . GLY B 1 309 ? 3.465 -16.734 -37.562 1 68.12 309 GLY B C 1
ATOM 6685 O O . GLY B 1 309 ? 4.305 -17.641 -37.5 1 68.12 309 GLY B O 1
ATOM 6686 N N . GLN B 1 310 ? 3.348 -15.938 -38.562 1 56.19 310 GLN B N 1
ATOM 6687 C CA . GLN B 1 310 ? 4.234 -16 -39.719 1 56.19 310 GLN B CA 1
ATOM 6688 C C . GLN B 1 310 ? 5.699 -15.906 -39.281 1 56.19 310 GLN B C 1
ATOM 6690 O O . GLN B 1 310 ? 6.559 -16.578 -39.875 1 56.19 310 GLN B O 1
ATOM 6695 N N . TYR B 1 311 ? 5.875 -15.227 -38.156 1 62.78 311 TYR B N 1
ATOM 6696 C CA . TYR B 1 311 ? 7.234 -15.023 -37.688 1 62.78 311 T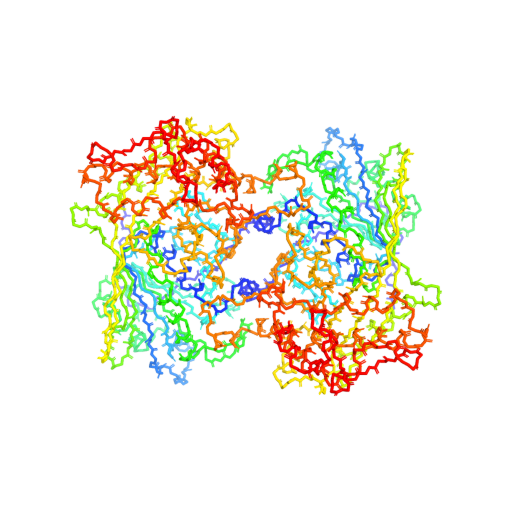YR B CA 1
ATOM 6697 C C . TYR B 1 311 ? 7.387 -15.586 -36.281 1 62.78 311 TYR B C 1
ATOM 6699 O O . TYR B 1 311 ? 8.094 -15.008 -35.438 1 62.78 311 TYR B O 1
ATOM 6707 N N . GLY B 1 312 ? 6.691 -16.781 -36.125 1 74.5 312 GLY B N 1
ATOM 6708 C CA . GLY B 1 312 ? 6.77 -17.406 -34.812 1 74.5 312 GLY B CA 1
ATOM 6709 C C . GLY B 1 312 ? 8.188 -17.5 -34.281 1 74.5 312 GLY B C 1
ATOM 6710 O O . GLY B 1 312 ? 9.125 -17.719 -35.062 1 74.5 312 GLY B O 1
ATOM 6711 N N . LEU B 1 313 ? 8.477 -17.031 -33.062 1 78.25 313 LEU B N 1
ATOM 6712 C CA . LEU B 1 313 ? 9.797 -17 -32.438 1 78.25 313 LEU B CA 1
ATOM 6713 C C . LEU B 1 313 ? 9.836 -17.922 -31.234 1 78.25 313 LEU B C 1
ATOM 6715 O O . LEU B 1 313 ? 8.82 -18.125 -30.562 1 78.25 313 LEU B O 1
ATOM 6719 N N . GLN B 1 314 ? 10.852 -18.734 -31.281 1 86.44 314 GLN B N 1
ATOM 6720 C CA . GLN B 1 314 ? 11.156 -19.5 -30.078 1 86.44 314 GLN B CA 1
ATOM 6721 C C . GLN B 1 314 ? 12.375 -18.938 -29.359 1 86.44 314 GLN B C 1
ATOM 6723 O O . GLN B 1 314 ? 13.406 -18.672 -29.969 1 86.44 314 GLN B O 1
ATOM 6728 N N . GLU B 1 315 ? 12.094 -18.578 -28.172 1 90 315 GLU B N 1
ATOM 6729 C CA . GLU B 1 315 ? 13.18 -18.078 -27.328 1 90 315 GLU B CA 1
ATOM 6730 C C . GLU B 1 315 ? 13.336 -18.922 -26.062 1 90 315 GLU B C 1
ATOM 6732 O O . GLU B 1 315 ? 12.344 -19.391 -25.5 1 90 315 GLU B O 1
ATOM 6737 N N . ASN B 1 316 ? 14.555 -19.172 -25.766 1 91.31 316 ASN B N 1
ATOM 6738 C CA . ASN B 1 316 ? 14.875 -19.906 -24.531 1 91.31 316 ASN B CA 1
ATOM 6739 C C . ASN B 1 316 ? 15.836 -19.125 -23.641 1 91.31 316 ASN B C 1
ATOM 6741 O O . ASN B 1 316 ? 16.75 -18.469 -24.141 1 91.31 316 ASN B O 1
ATOM 6745 N N . LYS B 1 317 ? 15.484 -19.109 -22.453 1 91.56 317 LYS B N 1
ATOM 6746 C CA . LYS B 1 317 ? 16.375 -18.531 -21.453 1 91.56 317 LYS B CA 1
ATOM 6747 C C . LYS B 1 317 ? 16.578 -19.484 -20.266 1 91.56 317 LYS B C 1
ATOM 6749 O O . LYS B 1 317 ? 15.602 -20.047 -19.75 1 91.56 317 LYS B O 1
ATOM 6754 N N . SER B 1 318 ? 17.797 -19.625 -19.891 1 93.25 318 SER B N 1
ATOM 6755 C CA . SER B 1 318 ? 18.125 -20.531 -18.781 1 93.25 318 SER B CA 1
ATOM 6756 C C . SER B 1 318 ? 18.453 -19.75 -17.516 1 93.25 318 SER B C 1
ATOM 6758 O O . SER B 1 318 ? 19.016 -18.656 -17.594 1 93.25 318 SER B O 1
ATOM 6760 N N . TRP B 1 319 ? 18.078 -20.422 -16.422 1 94.69 319 TRP B N 1
ATOM 6761 C CA . TRP B 1 319 ? 18.281 -19.781 -15.125 1 94.69 319 TRP B CA 1
ATOM 6762 C C . TRP B 1 319 ? 18.828 -20.781 -14.109 1 94.69 319 TRP B C 1
ATOM 6764 O O . TRP B 1 319 ? 18.531 -21.984 -14.188 1 94.69 319 TRP B O 1
ATOM 6774 N N . PHE B 1 320 ? 19.656 -20.281 -13.227 1 94.69 320 PHE B N 1
ATOM 6775 C CA . PHE B 1 320 ? 20 -20.984 -11.992 1 94.69 320 PHE B CA 1
ATOM 6776 C C . PHE B 1 320 ? 19.25 -20.406 -10.805 1 94.69 320 PHE B C 1
ATOM 6778 O O . PHE B 1 320 ? 19.297 -19.188 -10.555 1 94.69 320 PHE B O 1
ATOM 6785 N N . ILE B 1 321 ? 18.453 -21.234 -10.117 1 94.94 321 ILE B N 1
ATOM 6786 C CA . ILE B 1 321 ? 17.594 -20.766 -9.031 1 94.94 321 ILE B CA 1
ATOM 6787 C C . ILE B 1 321 ? 17.938 -21.516 -7.75 1 94.94 321 ILE B C 1
ATOM 6789 O O . ILE B 1 321 ? 18.109 -22.75 -7.773 1 94.94 321 ILE B O 1
ATOM 6793 N N . VAL B 1 322 ? 18.062 -20.812 -6.727 1 94.75 322 VAL B N 1
ATOM 6794 C CA . VAL B 1 322 ? 18.203 -21.391 -5.398 1 94.75 322 VAL B CA 1
ATOM 6795 C C . VAL B 1 322 ? 17.062 -20.922 -4.504 1 94.75 322 VAL B C 1
ATOM 6797 O O . VAL B 1 322 ? 16.828 -19.719 -4.367 1 94.75 322 VAL B O 1
ATOM 6800 N N . ASN B 1 323 ? 16.312 -21.828 -3.967 1 92.19 323 ASN B N 1
ATOM 6801 C CA . ASN B 1 323 ? 15.234 -21.562 -3.014 1 92.19 323 ASN B CA 1
ATOM 6802 C C . ASN B 1 323 ? 15.57 -22.109 -1.627 1 92.19 323 ASN B C 1
ATOM 6804 O O . ASN B 1 323 ? 16.156 -23.188 -1.501 1 92.19 323 ASN B O 1
ATOM 6808 N N . THR B 1 324 ? 15.266 -21.328 -0.632 1 91.19 324 THR B N 1
ATOM 6809 C CA . THR B 1 324 ? 15.602 -21.734 0.725 1 91.19 324 THR B CA 1
ATOM 6810 C C . THR B 1 324 ? 14.492 -21.344 1.7 1 91.19 324 THR B C 1
ATOM 6812 O O . THR B 1 324 ? 13.906 -20.266 1.586 1 91.19 324 THR B O 1
ATOM 6815 N N . VAL B 1 325 ? 14.156 -22.266 2.551 1 88.12 325 VAL B N 1
ATOM 6816 C CA . VAL B 1 325 ? 13.43 -21.938 3.775 1 88.12 325 VAL B CA 1
ATOM 6817 C C . VAL B 1 325 ? 14.391 -21.938 4.961 1 88.12 325 VAL B C 1
ATOM 6819 O O . VAL B 1 325 ? 15.016 -22.969 5.266 1 88.12 325 VAL B O 1
ATOM 6822 N N . LEU B 1 326 ? 14.5 -20.812 5.5 1 89.31 326 LEU B N 1
ATOM 6823 C CA . LEU B 1 326 ? 15.461 -20.703 6.59 1 89.31 326 LEU B CA 1
ATOM 6824 C C . LEU B 1 326 ? 14.953 -21.406 7.844 1 89.31 326 LEU B C 1
ATOM 6826 O O . LEU B 1 326 ? 13.773 -21.297 8.188 1 89.31 326 LEU B O 1
ATOM 6830 N N . GLY B 1 327 ? 15.875 -22.172 8.453 1 87.38 327 GLY B N 1
ATOM 6831 C CA . GLY B 1 327 ? 15.57 -22.844 9.711 1 87.38 327 GLY B CA 1
ATOM 6832 C C . GLY B 1 327 ? 15.828 -21.969 10.922 1 87.38 327 GLY B C 1
ATOM 6833 O O . GLY B 1 327 ? 16.516 -20.953 10.828 1 87.38 327 GLY B O 1
ATOM 6834 N N . ASP B 1 328 ? 15.328 -22.375 12.07 1 87.19 328 ASP B N 1
ATOM 6835 C CA . ASP B 1 328 ? 15.391 -21.609 13.32 1 87.19 328 ASP B CA 1
ATOM 6836 C C . ASP B 1 328 ? 16.828 -21.391 13.75 1 87.19 328 ASP B C 1
ATOM 6838 O O . ASP B 1 328 ? 17.156 -20.359 14.344 1 87.19 328 ASP B O 1
ATOM 6842 N N . SER B 1 329 ? 17.641 -22.328 13.445 1 87.44 329 SER B N 1
ATOM 6843 C CA . SER B 1 329 ? 19.016 -22.266 13.922 1 87.44 329 SER B CA 1
ATOM 6844 C C . SER B 1 329 ? 19.781 -21.141 13.242 1 87.44 329 SER B C 1
ATOM 6846 O O . SER B 1 329 ? 20.797 -20.672 13.766 1 87.44 329 SER B O 1
ATOM 6848 N N . HIS B 1 330 ? 19.344 -20.656 12.164 1 88.38 330 HIS B N 1
ATOM 6849 C CA . HIS B 1 330 ? 20.031 -19.609 11.422 1 88.38 330 HIS B CA 1
ATOM 6850 C C . HIS B 1 330 ? 19.312 -18.266 11.547 1 88.38 330 HIS B C 1
ATOM 6852 O O . HIS B 1 330 ? 19.641 -17.312 10.836 1 88.38 330 HIS B O 1
ATOM 6858 N N . MET B 1 331 ? 18.422 -18.25 12.422 1 91.62 331 MET B N 1
ATOM 6859 C CA . MET B 1 331 ? 17.641 -17.031 12.617 1 91.62 331 MET B CA 1
ATOM 6860 C C . MET B 1 331 ? 18.062 -16.328 13.898 1 91.62 331 MET B C 1
ATOM 6862 O O . MET B 1 331 ? 18.359 -16.969 14.906 1 91.62 331 MET B O 1
ATOM 6866 N N . SER B 1 332 ? 18.125 -15.047 13.805 1 93.56 332 SER B N 1
ATOM 6867 C CA . SER B 1 332 ? 18.203 -14.281 15.047 1 93.56 332 SER B CA 1
ATOM 6868 C C . SER B 1 332 ? 16.969 -14.516 15.906 1 93.56 332 SER B C 1
ATOM 6870 O O . SER B 1 332 ? 15.969 -15.062 15.438 1 93.56 332 SER B O 1
ATOM 6872 N N . ILE B 1 333 ? 17.062 -14.133 17.078 1 93.31 333 ILE B N 1
ATOM 6873 C CA . ILE B 1 333 ? 15.945 -14.273 18.016 1 93.31 333 ILE B CA 1
ATOM 6874 C C . ILE B 1 333 ? 14.727 -13.516 17.484 1 93.31 333 ILE B C 1
ATOM 6876 O O . ILE B 1 333 ? 13.609 -14.016 17.531 1 93.31 333 ILE B O 1
ATOM 6880 N N . GLN B 1 334 ? 14.992 -12.398 16.953 1 92.88 334 GLN B N 1
ATOM 6881 C CA . GLN B 1 334 ? 13.922 -11.562 16.422 1 92.88 334 GLN B CA 1
ATOM 6882 C C . GLN B 1 334 ? 13.266 -12.227 15.211 1 92.88 334 GLN B C 1
ATOM 6884 O O . GLN B 1 334 ? 12.039 -12.258 15.102 1 92.88 334 GLN B O 1
ATOM 6889 N N . PHE B 1 335 ? 14.078 -12.758 14.367 1 94.12 335 PHE B N 1
ATOM 6890 C CA . PHE B 1 335 ? 13.57 -13.391 13.156 1 94.12 335 PHE B CA 1
ATOM 6891 C C . PHE B 1 335 ? 12.734 -14.617 13.5 1 94.12 335 PHE B C 1
ATOM 6893 O O . PHE B 1 335 ? 11.672 -14.836 12.914 1 94.12 335 PHE B O 1
ATOM 6900 N N . ARG B 1 336 ? 13.156 -15.312 14.461 1 92.38 336 ARG B N 1
ATOM 6901 C CA . ARG B 1 336 ? 12.43 -16.5 14.906 1 92.38 336 ARG B CA 1
ATOM 6902 C C . ARG B 1 336 ? 11.078 -16.125 15.508 1 92.38 336 ARG B C 1
ATOM 6904 O O . ARG B 1 336 ? 10.07 -16.781 15.219 1 92.38 336 ARG B O 1
ATOM 6911 N N . ALA B 1 337 ? 11.141 -15.133 16.281 1 91.75 337 ALA B N 1
ATOM 6912 C CA . ALA B 1 337 ? 9.898 -14.68 16.891 1 91.75 337 ALA B CA 1
ATOM 6913 C C . ALA B 1 337 ? 8.891 -14.234 15.844 1 91.75 337 ALA B C 1
ATOM 6915 O O . ALA B 1 337 ? 7.695 -14.531 15.961 1 91.75 337 ALA B O 1
ATOM 6916 N N . LEU B 1 338 ? 9.344 -13.539 14.852 1 91.5 338 LEU B N 1
ATOM 6917 C CA . LEU B 1 338 ? 8.477 -13.047 13.789 1 91.5 338 LEU B CA 1
ATOM 6918 C C . LEU B 1 338 ? 7.953 -14.203 12.938 1 91.5 338 LEU B C 1
ATOM 6920 O O . LEU B 1 338 ? 6.797 -14.188 12.508 1 91.5 338 LEU B O 1
ATOM 6924 N N . SER B 1 339 ? 8.773 -15.18 12.672 1 88.88 339 SER B N 1
ATOM 6925 C CA . SER B 1 339 ? 8.391 -16.328 11.844 1 88.88 339 SER B CA 1
ATOM 6926 C C . SER B 1 339 ? 7.332 -17.172 12.539 1 88.88 339 SER B C 1
ATOM 6928 O O . SER B 1 339 ? 6.59 -17.906 11.883 1 88.88 339 SER B O 1
ATOM 6930 N N . GLN B 1 340 ? 7.25 -17.031 13.836 1 86.25 340 GLN B N 1
ATOM 6931 C CA . GLN B 1 340 ? 6.301 -17.812 14.617 1 86.25 340 GLN B CA 1
ATOM 6932 C C . GLN B 1 340 ? 5.078 -16.984 14.992 1 86.25 340 GLN B C 1
ATOM 6934 O O . GLN B 1 340 ? 4.156 -17.5 15.633 1 86.25 340 GLN B O 1
ATOM 6939 N N . ASP B 1 341 ? 5.078 -15.789 14.539 1 84 341 ASP B N 1
ATOM 6940 C CA . ASP B 1 341 ? 3.961 -14.906 14.852 1 84 341 ASP B CA 1
ATOM 6941 C C . ASP B 1 341 ? 2.711 -15.297 14.07 1 84 341 ASP B C 1
ATOM 6943 O O . ASP B 1 341 ? 2.693 -15.219 12.844 1 84 341 ASP B O 1
ATOM 6947 N N . LYS B 1 342 ? 1.663 -15.586 14.719 1 77.44 342 LYS B N 1
ATOM 6948 C CA . LYS B 1 342 ? 0.445 -16.094 14.094 1 77.44 342 LYS B CA 1
ATOM 6949 C C . LYS B 1 342 ? -0.295 -14.992 13.344 1 77.44 342 LYS B C 1
ATOM 6951 O O . LYS B 1 342 ? -0.972 -15.258 12.352 1 77.44 342 LYS B O 1
ATOM 6956 N N . ASP B 1 343 ? -0.095 -13.789 13.781 1 76.38 343 ASP B N 1
ATOM 6957 C CA . ASP B 1 343 ? -0.778 -12.68 13.133 1 76.38 343 ASP B CA 1
ATOM 6958 C C . ASP B 1 343 ? -0.119 -12.328 11.797 1 76.38 343 ASP B C 1
ATOM 6960 O O . ASP B 1 343 ? -0.797 -11.93 10.852 1 76.38 343 ASP B O 1
ATOM 6964 N N . LEU B 1 344 ? 1.137 -12.46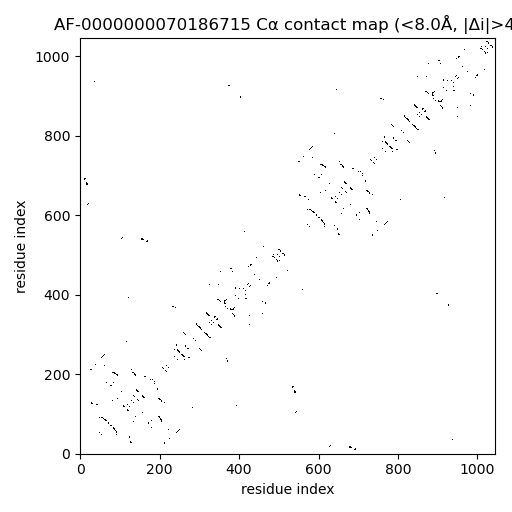1 11.773 1 80.06 344 LEU B N 1
ATOM 6965 C CA . LEU B 1 344 ? 1.863 -12.172 10.539 1 80.06 344 LEU B CA 1
ATOM 6966 C C . LEU B 1 344 ? 1.726 -13.328 9.547 1 80.06 344 LEU B C 1
ATOM 6968 O O . LEU B 1 344 ? 1.379 -13.109 8.383 1 80.06 344 LEU B O 1
ATOM 6972 N N . SER B 1 345 ? 1.965 -14.555 10.023 1 81.56 345 SER B N 1
ATOM 6973 C CA . SER B 1 345 ? 1.83 -15.797 9.273 1 81.56 345 SE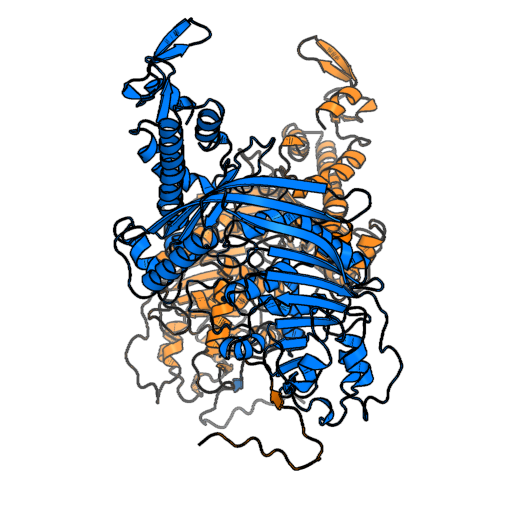R B CA 1
ATOM 6974 C C . SER B 1 345 ? 2.658 -15.758 7.996 1 81.56 345 SER B C 1
ATOM 6976 O O . SER B 1 345 ? 2.16 -16.094 6.918 1 81.56 345 SER B O 1
ATOM 6978 N N . TYR B 1 346 ? 3.857 -15.219 8.047 1 85.38 346 TYR B N 1
ATOM 6979 C CA . TYR B 1 346 ? 4.801 -15.234 6.938 1 85.38 346 TYR B CA 1
ATOM 6980 C C . TYR B 1 346 ? 5.777 -16.391 7.066 1 85.38 346 TYR B C 1
ATOM 6982 O O . TYR B 1 346 ? 5.988 -16.922 8.164 1 85.38 346 TYR B O 1
ATOM 6990 N N . SER B 1 347 ? 6.32 -16.781 5.969 1 85.31 347 SER B N 1
ATOM 6991 C CA . SER B 1 347 ? 7.316 -17.859 5.938 1 85.31 347 SER B CA 1
ATOM 6992 C C . SER B 1 347 ? 8.688 -17.312 5.539 1 85.31 347 SER B C 1
ATOM 6994 O O . SER B 1 347 ? 8.789 -16.422 4.699 1 85.31 347 SER B O 1
ATOM 6996 N N . PRO B 1 348 ? 9.695 -17.844 6.207 1 89.81 348 PRO B N 1
ATOM 6997 C CA . PRO B 1 348 ? 11.047 -17.422 5.82 1 89.81 348 PRO B CA 1
ATOM 6998 C C . PRO B 1 348 ? 11.523 -18.094 4.531 1 89.81 348 PRO B C 1
ATOM 7000 O O . PRO B 1 348 ? 12.633 -18.625 4.488 1 89.81 348 PRO B O 1
ATOM 7003 N N . TYR B 1 349 ? 10.734 -18.062 3.574 1 90.31 349 TYR B N 1
ATOM 7004 C CA . TYR B 1 349 ? 11.008 -18.594 2.244 1 90.31 349 TYR B CA 1
ATOM 7005 C C . TYR B 1 349 ? 11.586 -17.516 1.334 1 90.31 349 TYR B C 1
ATOM 7007 O O . TYR B 1 349 ? 10.984 -16.453 1.159 1 90.31 349 TYR B O 1
ATOM 7015 N N . VAL B 1 350 ? 12.766 -17.797 0.868 1 94.12 350 VAL B N 1
ATOM 7016 C CA . VAL B 1 350 ? 13.43 -16.859 -0.031 1 94.12 350 VAL B CA 1
ATOM 7017 C C . VAL B 1 350 ? 14.016 -17.625 -1.222 1 94.12 350 VAL B C 1
ATOM 7019 O O . VAL B 1 350 ? 14.156 -18.844 -1.182 1 94.12 350 VAL B O 1
ATOM 7022 N N . GLY B 1 351 ? 14.242 -16.875 -2.289 1 95.62 351 GLY B N 1
ATOM 7023 C CA . GLY B 1 351 ? 14.844 -17.438 -3.484 1 95.62 351 GLY B CA 1
ATOM 7024 C C . GLY B 1 351 ? 15.578 -16.406 -4.324 1 95.62 351 GLY B C 1
ATOM 7025 O O . GLY B 1 351 ? 15.297 -15.211 -4.238 1 95.62 351 GLY B O 1
ATOM 7026 N N . ILE B 1 352 ? 16.547 -16.906 -5.035 1 97.62 352 ILE B N 1
ATOM 7027 C CA . ILE B 1 352 ? 17.328 -16.062 -5.938 1 97.62 352 ILE B CA 1
ATOM 7028 C C . ILE B 1 352 ? 17.453 -16.75 -7.297 1 97.62 352 ILE B C 1
ATOM 7030 O O . ILE B 1 352 ? 17.641 -17.969 -7.367 1 97.62 352 ILE B O 1
ATOM 7034 N N . ALA B 1 353 ? 17.328 -15.992 -8.352 1 97.5 353 ALA B N 1
ATOM 7035 C CA . ALA B 1 353 ? 17.5 -16.5 -9.719 1 97.5 353 ALA B CA 1
ATOM 7036 C C . ALA B 1 353 ? 18.562 -15.703 -10.469 1 97.5 353 ALA B C 1
ATOM 7038 O O . ALA B 1 353 ? 18.578 -14.469 -10.422 1 97.5 353 ALA B O 1
ATOM 7039 N N . ILE B 1 354 ? 19.453 -16.438 -11.102 1 96.19 354 ILE B N 1
ATOM 7040 C CA . ILE B 1 354 ? 20.516 -15.852 -11.914 1 96.19 354 ILE B CA 1
ATOM 7041 C C . ILE B 1 354 ? 20.422 -16.375 -13.344 1 96.19 354 ILE B C 1
ATOM 7043 O O . ILE B 1 354 ? 20.344 -17.578 -13.57 1 96.19 354 ILE B O 1
ATOM 7047 N N . PRO B 1 355 ? 20.453 -15.445 -14.305 1 95.44 355 PRO B N 1
ATOM 7048 C CA . PRO B 1 355 ? 20.469 -15.93 -15.688 1 95.44 355 PRO B CA 1
ATOM 7049 C C . PRO B 1 355 ? 21.781 -16.609 -16.078 1 95.44 355 PRO B C 1
ATOM 7051 O O . PRO B 1 355 ? 22.844 -16.156 -15.648 1 95.44 355 PRO B O 1
ATOM 7054 N N . HIS B 1 356 ? 21.688 -17.641 -16.859 1 93.12 356 HIS B N 1
ATOM 7055 C CA . HIS B 1 356 ? 22.891 -18.312 -17.344 1 93.12 356 HIS B CA 1
ATOM 7056 C C . HIS B 1 356 ? 23.703 -17.406 -18.266 1 93.12 356 HIS B C 1
ATOM 7058 O O . HIS B 1 356 ? 24.922 -17.359 -18.172 1 93.12 356 HIS B O 1
ATOM 7064 N N . GLU B 1 357 ? 22.938 -16.688 -19.062 1 91 357 GLU B N 1
ATOM 7065 C CA . GLU B 1 357 ? 23.578 -15.812 -20.047 1 91 357 GLU B CA 1
ATOM 7066 C C . GLU B 1 357 ? 23.781 -14.406 -19.484 1 91 357 GLU B C 1
ATOM 7068 O O . GLU B 1 357 ? 23.062 -13.984 -18.578 1 91 357 GLU B O 1
ATOM 7073 N N . ASP B 1 358 ? 24.812 -13.836 -20.031 1 89.06 358 ASP B N 1
ATOM 7074 C CA . ASP B 1 358 ? 25.047 -12.438 -19.688 1 89.06 358 ASP B CA 1
ATOM 7075 C C . ASP B 1 358 ? 24.047 -11.523 -20.391 1 89.06 358 ASP B C 1
ATOM 7077 O O . ASP B 1 358 ? 24.094 -11.359 -21.609 1 89.06 358 ASP B O 1
ATOM 7081 N N . ILE B 1 359 ? 23.188 -11.039 -19.703 1 87.38 359 ILE B N 1
ATOM 7082 C CA . ILE B 1 359 ? 22.172 -10.133 -20.234 1 87.38 359 ILE B CA 1
ATOM 7083 C C . ILE B 1 359 ? 22.641 -8.688 -20.062 1 87.38 359 ILE B C 1
ATOM 7085 O O . ILE B 1 359 ? 22.906 -8.242 -18.953 1 87.38 359 ILE B O 1
ATOM 7089 N N . ALA B 1 360 ? 22.641 -7.992 -21.203 1 84.25 360 ALA B N 1
ATOM 7090 C CA . ALA B 1 360 ? 23 -6.578 -21.172 1 84.25 360 ALA B CA 1
ATOM 7091 C C . ALA B 1 360 ? 21.969 -5.754 -20.422 1 84.25 360 ALA B C 1
ATOM 7093 O O . ALA B 1 360 ? 20.766 -5.91 -20.656 1 84.25 360 ALA B O 1
ATOM 7094 N N . ASP B 1 361 ? 22.281 -4.988 -19.469 1 85.44 361 ASP B N 1
ATOM 7095 C CA . ASP B 1 361 ? 21.391 -4.102 -18.719 1 85.44 361 ASP B CA 1
ATOM 7096 C C . ASP B 1 361 ? 20.391 -4.898 -17.891 1 85.44 361 ASP B C 1
ATOM 7098 O O . ASP B 1 361 ? 19.188 -4.605 -17.906 1 85.44 361 ASP B O 1
ATOM 7102 N N . PHE B 1 362 ? 20.875 -6 -17.344 1 90.81 362 PHE B N 1
ATOM 7103 C CA . PHE B 1 362 ? 20.031 -6.812 -16.469 1 90.81 362 PHE B CA 1
ATOM 7104 C C . PHE B 1 362 ? 19.438 -5.969 -15.359 1 90.81 362 PHE B C 1
ATOM 7106 O O . PHE B 1 362 ? 20.141 -5.215 -14.688 1 90.81 362 PHE B O 1
ATOM 7113 N N . LYS B 1 363 ? 18.156 -6.062 -15.227 1 91.25 363 LYS B N 1
ATOM 7114 C CA . LYS B 1 363 ? 17.453 -5.32 -14.188 1 91.25 363 LYS B CA 1
ATOM 7115 C C . LYS B 1 363 ? 16.953 -6.25 -13.078 1 91.25 363 LYS B C 1
ATOM 7117 O O . LYS B 1 363 ? 15.859 -6.812 -13.18 1 91.25 363 LYS B O 1
ATOM 7122 N N . GLY B 1 364 ? 17.75 -6.316 -11.992 1 94.5 364 GLY B N 1
ATOM 7123 C CA . GLY B 1 364 ? 17.312 -7.105 -10.852 1 94.5 364 GLY B CA 1
ATOM 7124 C C . GLY B 1 364 ? 15.938 -6.727 -10.359 1 94.5 364 GLY B C 1
ATOM 7125 O O . GLY B 1 364 ? 15.617 -5.543 -10.227 1 94.5 364 GLY B O 1
ATOM 7126 N N . HIS B 1 365 ? 15.141 -7.754 -10.172 1 95.75 365 HIS B N 1
ATOM 7127 C CA . HIS B 1 365 ? 13.742 -7.527 -9.836 1 95.75 365 HIS B CA 1
ATOM 7128 C C . HIS B 1 365 ? 13.359 -8.234 -8.539 1 95.75 365 HIS B C 1
ATOM 7130 O O . HIS B 1 365 ? 14.156 -9.008 -7.996 1 95.75 365 HIS B O 1
ATOM 7136 N N . VAL B 1 366 ? 12.188 -7.852 -8.039 1 96.69 366 VAL B N 1
ATOM 7137 C CA . VAL B 1 366 ? 11.727 -8.391 -6.762 1 96.69 366 VAL B CA 1
ATOM 7138 C C . VAL B 1 366 ? 10.445 -9.195 -6.973 1 96.69 366 VAL B C 1
ATOM 7140 O O . VAL B 1 366 ? 9.555 -8.773 -7.715 1 96.69 366 VAL B O 1
ATOM 7143 N N . PHE B 1 367 ? 10.445 -10.359 -6.336 1 95.88 367 PHE B N 1
ATOM 7144 C CA . PHE B 1 367 ? 9.305 -11.258 -6.434 1 95.88 367 PHE B CA 1
ATOM 7145 C C . PHE B 1 367 ? 8.75 -11.578 -5.051 1 95.88 367 PHE B C 1
ATOM 7147 O O . PHE B 1 367 ? 9.5 -11.695 -4.086 1 95.88 367 PHE B O 1
ATOM 7154 N N . CYS B 1 368 ? 7.543 -11.625 -4.953 1 93.25 368 CYS B N 1
ATOM 7155 C CA . CYS B 1 368 ? 6.836 -12.391 -3.928 1 93.25 368 CYS B CA 1
ATOM 7156 C C . CYS B 1 368 ? 6 -13.492 -4.555 1 93.25 368 CYS B C 1
ATOM 7158 O O . CYS B 1 368 ? 4.781 -13.359 -4.684 1 93.25 368 CYS B O 1
ATOM 7160 N N . PHE B 1 369 ? 6.766 -14.508 -5 1 89.69 369 PHE B N 1
ATOM 7161 C CA . PHE B 1 369 ? 6.289 -15.594 -5.848 1 89.69 369 PHE B CA 1
ATOM 7162 C C . PHE B 1 369 ? 6.023 -15.102 -7.266 1 89.69 369 PHE B C 1
ATOM 7164 O O . PHE B 1 369 ? 6.52 -15.68 -8.234 1 89.69 369 PHE B O 1
ATOM 7171 N N . LEU B 1 370 ? 5.297 -14.055 -7.363 1 92.69 370 LEU B N 1
ATOM 7172 C CA . LEU B 1 370 ? 5.113 -13.367 -8.633 1 92.69 370 LEU B CA 1
ATOM 7173 C C . LEU B 1 370 ? 5.902 -12.062 -8.664 1 92.69 370 LEU B C 1
ATOM 7175 O O . LEU B 1 370 ? 6.152 -11.453 -7.621 1 92.69 370 LEU B O 1
ATOM 7179 N N . PRO B 1 371 ? 6.305 -11.68 -9.891 1 94.19 371 PRO B N 1
ATOM 7180 C CA . PRO B 1 371 ? 7.066 -10.43 -9.953 1 94.19 371 PRO B CA 1
ATOM 7181 C C . PRO B 1 371 ? 6.227 -9.211 -9.594 1 94.19 371 PRO B C 1
ATOM 7183 O O . PRO B 1 371 ? 5.062 -9.117 -9.984 1 94.19 371 PRO B O 1
ATOM 7186 N N . LEU B 1 372 ? 6.816 -8.312 -8.805 1 92.19 372 LEU B N 1
ATOM 7187 C CA . LEU B 1 372 ? 6.215 -7 -8.617 1 92.19 372 LEU B CA 1
ATOM 7188 C C . LEU B 1 372 ? 6.121 -6.254 -9.945 1 92.19 372 LEU B C 1
ATOM 7190 O O . LEU B 1 372 ? 6.691 -6.688 -10.945 1 92.19 372 LEU B O 1
ATOM 7194 N N . PRO B 1 373 ? 5.367 -5.129 -9.969 1 87.69 373 PRO B N 1
ATOM 7195 C CA . PRO B 1 373 ? 5.25 -4.395 -11.227 1 87.69 373 PRO B CA 1
ATOM 7196 C C . PRO B 1 373 ? 6.609 -3.994 -11.805 1 87.69 373 PRO B C 1
ATOM 7198 O O . PRO B 1 373 ? 7.504 -3.596 -11.055 1 87.69 373 PRO B O 1
ATOM 7201 N N . LEU B 1 374 ? 6.695 -4.125 -13.039 1 86.44 374 LEU B N 1
ATOM 7202 C CA . LEU B 1 374 ? 7.945 -3.797 -13.719 1 86.44 374 LEU B CA 1
ATOM 7203 C C . LEU B 1 374 ? 8.219 -2.299 -13.648 1 86.44 374 LEU B C 1
ATOM 7205 O O . LEU B 1 374 ? 7.293 -1.49 -13.664 1 86.44 374 LEU B O 1
ATOM 7209 N N . GLU B 1 375 ? 9.438 -2.039 -13.562 1 83.62 375 GLU B N 1
ATOM 7210 C CA . GLU B 1 375 ? 9.891 -0.651 -13.539 1 83.62 375 GLU B CA 1
ATOM 7211 C C . GLU B 1 375 ? 10.93 -0.391 -14.633 1 83.62 375 GLU B C 1
ATOM 7213 O O . GLU B 1 375 ? 11.516 -1.33 -15.18 1 83.62 375 GLU B O 1
ATOM 7218 N N . GLU B 1 376 ? 11.047 0.933 -14.906 1 78.06 376 GLU B N 1
ATOM 7219 C CA . GLU B 1 376 ? 12.031 1.309 -15.922 1 78.06 376 GLU B CA 1
ATOM 7220 C C . GLU B 1 376 ? 13.453 1.056 -15.438 1 78.06 376 GLU B C 1
ATOM 7222 O O . GLU B 1 376 ? 14.328 0.696 -16.219 1 78.06 376 GLU B O 1
ATOM 7227 N N . ARG B 1 377 ? 13.664 1.217 -14.219 1 79 377 ARG B N 1
ATOM 7228 C CA . ARG B 1 377 ? 14.961 0.962 -13.609 1 79 377 ARG B CA 1
ATOM 7229 C C . ARG B 1 377 ? 14.922 -0.269 -12.711 1 79 377 ARG B C 1
ATOM 7231 O O . ARG B 1 377 ? 13.836 -0.744 -12.352 1 79 377 ARG B O 1
ATOM 7238 N N . SER B 1 378 ? 16.109 -0.762 -12.5 1 83.75 378 SER B N 1
ATOM 7239 C CA . SER B 1 378 ? 16.219 -1.895 -11.586 1 83.75 378 SER B CA 1
ATOM 7240 C C . SER B 1 378 ? 15.656 -1.555 -10.211 1 83.75 378 SER B C 1
ATOM 7242 O O . SER B 1 378 ? 15.938 -0.484 -9.664 1 83.75 378 SER B O 1
ATOM 7244 N N . LEU B 1 379 ? 14.914 -2.43 -9.711 1 86.25 379 LEU B N 1
ATOM 7245 C CA . LEU B 1 379 ? 14.32 -2.213 -8.398 1 86.25 379 LEU B CA 1
ATOM 7246 C C . LEU B 1 379 ? 15.359 -2.359 -7.297 1 86.25 379 LEU B C 1
ATOM 7248 O O . LEU B 1 379 ? 15.266 -1.703 -6.258 1 86.25 379 LEU B O 1
ATOM 7252 N N . THR B 1 380 ? 16.281 -3.27 -7.535 1 93 380 THR B N 1
ATOM 7253 C CA . THR B 1 380 ? 17.203 -3.605 -6.453 1 93 380 THR B CA 1
ATOM 7254 C C . THR B 1 380 ? 18.625 -3.143 -6.777 1 93 380 THR B C 1
ATOM 7256 O O . THR B 1 380 ? 19.438 -2.92 -5.875 1 93 380 THR B O 1
ATOM 7259 N N . GLY B 1 381 ? 18.938 -3.062 -8.062 1 91.5 381 GLY B N 1
ATOM 7260 C CA . GLY B 1 381 ? 20.312 -2.818 -8.477 1 91.5 381 GLY B CA 1
ATOM 7261 C C . GLY B 1 381 ? 21.203 -4.047 -8.375 1 91.5 381 GLY B C 1
ATOM 7262 O O . GLY B 1 381 ? 22.406 -3.969 -8.586 1 91.5 381 GLY B O 1
ATOM 7263 N N . LEU B 1 382 ? 20.641 -5.188 -8.016 1 94 382 LEU B N 1
ATOM 7264 C CA . LEU B 1 382 ? 21.375 -6.449 -7.91 1 94 382 LEU B CA 1
ATOM 7265 C C . LEU B 1 382 ? 21.406 -7.172 -9.25 1 94 382 LEU B C 1
ATOM 7267 O O . LEU B 1 382 ? 20.516 -6.988 -10.086 1 94 382 LEU B O 1
ATOM 7271 N N . PRO B 1 383 ? 22.422 -7.945 -9.438 1 94.5 383 PRO B N 1
ATOM 7272 C CA . PRO B 1 383 ? 22.516 -8.688 -10.695 1 94.5 383 PRO B CA 1
ATOM 7273 C C . PRO B 1 383 ? 21.703 -9.977 -10.688 1 94.5 383 PRO B C 1
ATOM 7275 O O . PRO B 1 383 ? 22 -10.906 -11.445 1 94.5 383 PRO B O 1
ATOM 7278 N N . VAL B 1 384 ? 20.781 -10.094 -9.789 1 96.69 384 VAL B N 1
ATOM 7279 C CA . VAL B 1 384 ? 19.922 -11.273 -9.633 1 96.69 384 VAL B CA 1
ATOM 7280 C C . VAL B 1 384 ? 18.484 -10.844 -9.375 1 96.69 384 VAL B C 1
ATOM 7282 O O . VAL B 1 384 ? 18.219 -9.68 -9.078 1 96.69 384 VAL B O 1
ATOM 7285 N N . HIS B 1 385 ? 17.562 -11.789 -9.586 1 97.44 385 HIS B N 1
ATOM 7286 C CA . HIS B 1 385 ? 16.188 -11.594 -9.117 1 97.44 385 HIS B CA 1
ATOM 7287 C C . HIS B 1 385 ? 16.016 -12.125 -7.699 1 97.44 385 HIS B C 1
ATOM 7289 O O . HIS B 1 385 ? 16.562 -13.172 -7.352 1 97.44 385 HIS B O 1
ATOM 7295 N N . LEU B 1 386 ? 15.336 -11.383 -6.898 1 97.88 386 LEU B N 1
ATOM 7296 C CA . LEU B 1 386 ? 15.102 -11.758 -5.512 1 97.88 386 LEU B CA 1
ATOM 7297 C C . LEU B 1 386 ? 13.648 -12.172 -5.301 1 97.88 386 LEU B C 1
ATOM 7299 O O . LEU B 1 386 ? 12.734 -11.477 -5.734 1 97.88 386 LEU B O 1
ATOM 7303 N N . ASN B 1 387 ? 13.453 -13.297 -4.711 1 96.5 387 ASN B N 1
ATOM 7304 C CA . ASN B 1 387 ? 12.133 -13.703 -4.234 1 96.5 387 ASN B CA 1
ATOM 7305 C C . ASN B 1 387 ? 12.094 -13.805 -2.713 1 96.5 387 ASN B C 1
ATOM 7307 O O . ASN B 1 387 ? 13.055 -14.266 -2.092 1 96.5 387 ASN B O 1
ATOM 7311 N N . GLY B 1 388 ? 11.07 -13.359 -2.143 1 94.31 388 GLY B N 1
ATOM 7312 C CA . GLY B 1 388 ? 10.828 -13.508 -0.715 1 94.31 388 GLY B CA 1
ATOM 7313 C C . GLY B 1 388 ? 9.367 -13.359 -0.335 1 94.31 388 GLY B C 1
ATOM 7314 O O . GLY B 1 388 ? 8.586 -12.766 -1.075 1 94.31 388 GLY B O 1
ATOM 7315 N N . PHE B 1 389 ? 9.07 -13.969 0.764 1 91 389 PHE B N 1
ATOM 7316 C CA . PHE B 1 389 ? 7.73 -13.789 1.308 1 91 389 PHE B CA 1
ATOM 7317 C C . PHE B 1 389 ? 7.613 -12.453 2.027 1 91 389 PHE B C 1
ATOM 7319 O O . PHE B 1 389 ? 7.426 -12.406 3.244 1 91 389 PHE B O 1
ATOM 7326 N N . PHE B 1 390 ? 7.57 -11.391 1.263 1 93.44 390 PHE B N 1
ATOM 7327 C CA . PHE B 1 390 ? 7.602 -10.031 1.778 1 93.44 390 PHE B CA 1
ATOM 7328 C C . PHE B 1 390 ? 6.215 -9.594 2.236 1 93.44 390 PHE B C 1
ATOM 7330 O O . PHE B 1 390 ? 5.207 -10.07 1.719 1 93.44 390 PHE B O 1
ATOM 7337 N N . ALA B 1 391 ? 6.27 -8.758 3.256 1 91 391 ALA B N 1
ATOM 7338 C CA . ALA B 1 391 ? 5.074 -7.965 3.523 1 91 391 ALA B CA 1
ATOM 7339 C C . ALA B 1 391 ? 4.871 -6.902 2.447 1 91 391 ALA B C 1
ATOM 7341 O O . ALA B 1 391 ? 5.719 -6.027 2.26 1 91 391 ALA B O 1
ATOM 7342 N N . LEU B 1 392 ? 3.748 -7.051 1.723 1 89.44 392 LEU B N 1
ATOM 7343 C CA . LEU B 1 392 ? 3.447 -6.152 0.614 1 89.44 392 LEU B CA 1
ATOM 7344 C C . LEU B 1 392 ? 2.258 -5.262 0.947 1 89.44 392 LEU B C 1
ATOM 7346 O O . LEU B 1 392 ? 1.548 -5.504 1.926 1 89.44 392 LEU B O 1
ATOM 7350 N N . SER B 1 393 ? 2.117 -4.246 0.122 1 85.94 393 SER B N 1
ATOM 7351 C CA . SER B 1 393 ? 0.84 -3.541 0.109 1 85.94 393 SER B CA 1
ATOM 7352 C C . SER B 1 393 ? -0.3 -4.469 -0.295 1 85.94 393 SER B C 1
ATOM 7354 O O . SER B 1 393 ? -0.071 -5.508 -0.917 1 85.94 393 SER B O 1
ATOM 7356 N N . GLN B 1 394 ? -1.478 -4.07 -0.014 1 79.12 394 GLN B N 1
ATOM 7357 C CA . GLN B 1 394 ? -2.621 -4.949 -0.237 1 79.12 394 GLN B CA 1
ATOM 7358 C C . GLN B 1 394 ? -2.801 -5.25 -1.722 1 79.12 394 GLN B C 1
ATOM 7360 O O . GLN B 1 394 ? -3.264 -6.332 -2.09 1 79.12 394 GLN B O 1
ATOM 7365 N N . ASN B 1 395 ? -2.451 -4.324 -2.51 1 78.06 395 ASN B N 1
ATOM 7366 C CA . ASN B 1 395 ? -2.564 -4.547 -3.947 1 78.06 395 ASN B CA 1
ATOM 7367 C C . ASN B 1 395 ? -1.321 -5.234 -4.508 1 78.06 395 ASN B C 1
ATOM 7369 O O . ASN B 1 395 ? -1.195 -5.41 -5.719 1 78.06 395 ASN B O 1
ATOM 7373 N N . ARG B 1 396 ? -0.399 -5.547 -3.627 1 77.94 396 ARG B N 1
ATOM 7374 C CA . ARG B 1 396 ? 0.783 -6.348 -3.932 1 77.94 396 ARG B CA 1
ATOM 7375 C C . ARG B 1 396 ? 1.718 -5.605 -4.879 1 77.94 396 ARG B C 1
ATOM 7377 O O . ARG B 1 396 ? 2.436 -6.227 -5.668 1 77.94 396 ARG B O 1
ATOM 7384 N N . ARG B 1 397 ? 1.755 -4.395 -4.84 1 83.88 397 ARG B N 1
ATOM 7385 C CA . ARG B 1 397 ? 2.533 -3.65 -5.824 1 83.88 397 ARG B CA 1
ATOM 7386 C C . ARG B 1 397 ? 3.848 -3.156 -5.223 1 83.88 397 ARG B C 1
ATOM 7388 O O . ARG B 1 397 ? 4.801 -2.881 -5.953 1 83.88 397 ARG B O 1
ATOM 7395 N N . HIS B 1 398 ? 3.809 -3.109 -3.861 1 86 398 HIS B N 1
ATOM 7396 C CA . HIS B 1 398 ? 4.98 -2.521 -3.227 1 86 398 HIS B CA 1
ATOM 7397 C C . HIS B 1 398 ? 5.371 -3.293 -1.97 1 86 398 HIS B C 1
ATOM 7399 O O . HIS B 1 398 ? 4.504 -3.734 -1.212 1 86 398 HIS B O 1
ATOM 7405 N N . VAL B 1 399 ? 6.734 -3.494 -1.845 1 90.75 399 VAL B N 1
ATOM 7406 C CA . VAL B 1 399 ? 7.258 -3.947 -0.56 1 90.75 399 VAL B CA 1
ATOM 7407 C C . VAL B 1 399 ? 7.109 -2.838 0.479 1 90.75 399 VAL B C 1
ATOM 7409 O O . VAL B 1 399 ? 7.355 -1.666 0.185 1 90.75 399 VAL B O 1
ATOM 7412 N N . LYS B 1 400 ? 6.621 -3.221 1.608 1 88.06 400 LYS B N 1
ATOM 7413 C CA . LYS B 1 400 ? 6.492 -2.227 2.668 1 88.06 400 LYS B CA 1
ATOM 7414 C C . LYS B 1 400 ? 7.863 -1.798 3.189 1 88.06 400 LYS B C 1
ATOM 7416 O O . LYS B 1 400 ? 8.695 -2.641 3.529 1 88.06 400 LYS B O 1
ATOM 7421 N N . TRP B 1 401 ? 8.102 -0.474 3.242 1 85.81 401 TRP B N 1
ATOM 7422 C CA . TRP B 1 401 ? 9.359 0.094 3.719 1 85.81 401 TRP B CA 1
ATOM 7423 C C . TRP B 1 401 ? 9.109 1.148 4.793 1 85.81 401 TRP B C 1
ATOM 7425 O O . TRP B 1 401 ? 8.086 1.833 4.77 1 85.81 401 TRP B O 1
ATOM 7435 N N . PRO B 1 402 ? 10.109 1.254 5.719 1 81.44 402 PRO B N 1
ATOM 7436 C CA . PRO B 1 402 ? 10.016 2.387 6.645 1 81.44 402 PRO B CA 1
ATOM 7437 C C . PRO B 1 402 ? 10.312 3.725 5.969 1 81.44 402 PRO B C 1
ATOM 7439 O O . PRO B 1 402 ? 11.156 3.799 5.078 1 81.44 402 PRO B O 1
ATOM 7442 N N . SER B 1 403 ? 9.57 4.73 6.418 1 76.12 403 SER B N 1
ATOM 7443 C CA . SER B 1 403 ? 9.898 6.078 5.961 1 76.12 403 SER B CA 1
ATOM 7444 C C . SER B 1 403 ? 11.266 6.516 6.473 1 76.12 403 SER B C 1
ATOM 7446 O O . SER B 1 403 ? 11.742 6.016 7.492 1 76.12 403 SER B O 1
ATOM 7448 N N . ALA B 1 404 ? 11.883 7.445 5.766 1 72.38 404 ALA B N 1
ATOM 7449 C CA . ALA B 1 404 ? 13.242 7.867 6.094 1 72.38 404 ALA B CA 1
ATOM 7450 C C . ALA B 1 404 ? 13.297 8.523 7.473 1 72.38 404 ALA B C 1
ATOM 7452 O O . ALA B 1 404 ? 14.336 8.508 8.133 1 72.38 404 ALA B O 1
ATOM 7453 N N . ASP B 1 405 ? 12.211 8.984 7.84 1 67 405 ASP B N 1
ATOM 7454 C CA . ASP B 1 405 ? 12.203 9.711 9.109 1 67 405 ASP B CA 1
ATOM 7455 C C . ASP B 1 405 ? 11.984 8.766 10.281 1 67 405 ASP B C 1
ATOM 7457 O O . ASP B 1 405 ? 12.164 9.156 11.438 1 67 405 ASP B O 1
ATOM 7461 N N . LEU B 1 406 ? 11.727 7.625 9.953 1 69.25 406 LEU B N 1
ATOM 7462 C CA . LEU B 1 406 ? 11.359 6.699 11.023 1 69.25 406 LEU B CA 1
ATOM 7463 C C . LEU B 1 406 ? 12.594 6.211 11.773 1 69.25 406 LEU B C 1
ATOM 7465 O O . LEU B 1 406 ? 13.555 5.742 11.156 1 69.25 406 LEU B O 1
ATOM 7469 N N . LYS B 1 407 ? 12.578 6.469 13.008 1 64.81 407 LYS B N 1
ATOM 7470 C CA . LYS B 1 407 ? 13.625 5.965 13.891 1 64.81 407 LYS B CA 1
ATOM 7471 C C . LYS B 1 407 ? 13.562 4.445 14.008 1 64.81 407 LYS B C 1
ATOM 7473 O O . LYS B 1 407 ? 12.516 3.842 13.75 1 64.81 407 LYS B O 1
ATOM 7478 N N . GLN B 1 408 ? 14.461 3.912 14.352 1 65 408 GLN B N 1
ATOM 7479 C CA . GLN B 1 408 ? 14.57 2.463 14.5 1 65 408 GLN B CA 1
ATOM 7480 C C . GLN B 1 408 ? 13.531 1.927 15.477 1 65 408 GLN B C 1
ATOM 7482 O O . GLN B 1 408 ? 12.992 0.833 15.281 1 65 408 GLN B O 1
ATOM 7487 N N . THR B 1 409 ? 13.273 2.699 16.391 1 62.47 409 THR B N 1
ATOM 7488 C CA . THR B 1 409 ? 12.305 2.287 17.391 1 62.47 409 THR B CA 1
ATOM 7489 C C . THR B 1 409 ? 10.914 2.139 16.781 1 62.47 409 THR B C 1
ATOM 7491 O O . THR B 1 409 ? 10.164 1.233 17.141 1 62.47 409 THR B O 1
ATOM 7494 N N . ALA B 1 410 ? 10.703 2.99 15.93 1 63.59 410 ALA B N 1
ATOM 7495 C CA . ALA B 1 410 ? 9.406 2.949 15.273 1 63.59 410 ALA B CA 1
ATOM 7496 C C . ALA B 1 410 ? 9.297 1.746 14.336 1 63.59 410 ALA B C 1
ATOM 7498 O O . ALA B 1 410 ? 8.234 1.127 14.227 1 63.59 410 ALA B O 1
ATOM 7499 N N . ILE B 1 411 ? 10.32 1.546 13.75 1 71.12 411 ILE B N 1
ATOM 7500 C CA . ILE B 1 411 ? 10.367 0.378 12.875 1 71.12 411 ILE B CA 1
ATOM 7501 C C . ILE B 1 411 ? 10.086 -0.885 13.688 1 71.12 411 ILE B C 1
ATOM 7503 O O . ILE B 1 411 ? 9.398 -1.795 13.219 1 71.12 411 ILE B O 1
ATOM 7507 N N . SER B 1 412 ? 10.422 -0.809 14.891 1 68.62 412 SER B N 1
ATOM 7508 C CA . SER B 1 412 ? 10.289 -1.969 15.766 1 68.62 412 SER B CA 1
ATOM 7509 C C . SER B 1 412 ? 8.836 -2.18 16.188 1 68.62 412 SER B C 1
ATOM 7511 O O . SER B 1 412 ? 8.461 -3.277 16.609 1 68.62 412 SER B O 1
ATOM 7513 N N . ALA B 1 413 ? 8.164 -1.198 16 1 72.5 413 ALA B N 1
ATOM 7514 C CA . ALA B 1 413 ? 6.766 -1.31 16.422 1 72.5 413 ALA B CA 1
ATOM 7515 C C . ALA B 1 413 ? 5.918 -1.933 15.312 1 72.5 413 ALA B C 1
ATOM 7517 O O . ALA B 1 413 ? 4.82 -2.432 15.57 1 72.5 413 ALA B O 1
ATOM 7518 N N . ASP B 1 414 ? 6.406 -1.964 14.172 1 81.75 414 ASP B N 1
ATOM 7519 C CA . ASP B 1 414 ? 5.699 -2.553 13.039 1 81.75 414 ASP B CA 1
ATOM 7520 C C . ASP B 1 414 ? 6.305 -3.902 12.656 1 81.75 414 ASP B C 1
ATOM 7522 O O . ASP B 1 414 ? 7.344 -3.957 12 1 81.75 414 ASP B O 1
ATOM 7526 N N . LYS B 1 415 ? 5.555 -4.906 12.938 1 85.62 415 LYS B N 1
ATOM 7527 C CA . LYS B 1 415 ? 6.074 -6.258 12.742 1 85.62 415 LYS B CA 1
ATOM 7528 C C . LYS B 1 415 ? 6.324 -6.551 11.266 1 85.62 415 LYS B C 1
ATOM 7530 O O . LYS B 1 415 ? 7.254 -7.281 10.922 1 85.62 415 LYS B O 1
ATOM 7535 N N . SER B 1 416 ? 5.484 -5.98 10.398 1 88.81 416 SER B N 1
ATOM 7536 C CA . SER B 1 416 ? 5.66 -6.203 8.969 1 88.81 416 SER B CA 1
ATOM 7537 C C . SER B 1 416 ? 6.961 -5.586 8.469 1 88.81 416 SER B C 1
ATOM 7539 O O . SER B 1 416 ? 7.652 -6.176 7.637 1 88.81 416 SER B O 1
ATOM 7541 N N . LEU B 1 417 ? 7.211 -4.426 8.969 1 88.75 417 LEU B N 1
ATOM 7542 C CA . LEU B 1 417 ? 8.453 -3.758 8.594 1 88.75 417 LEU B CA 1
ATOM 7543 C C . LEU B 1 417 ? 9.656 -4.508 9.141 1 88.75 417 LEU B C 1
ATOM 7545 O O . LEU B 1 417 ? 10.664 -4.672 8.445 1 88.75 417 LEU B O 1
ATOM 7549 N N . GLN B 1 418 ? 9.539 -4.953 10.328 1 90.81 418 GLN B N 1
ATOM 7550 C CA . GLN B 1 418 ? 10.609 -5.746 10.93 1 90.81 418 GLN B CA 1
ATOM 7551 C C . GLN B 1 418 ? 10.852 -7.031 10.141 1 90.81 418 GLN B C 1
ATOM 7553 O O . GLN B 1 418 ? 12 -7.414 9.914 1 90.81 418 GLN B O 1
ATOM 7558 N N . TRP B 1 419 ? 9.805 -7.617 9.797 1 94 419 TRP B N 1
ATOM 7559 C CA . TRP B 1 419 ? 9.883 -8.859 9.031 1 94 419 TRP B CA 1
ATOM 7560 C C . TRP B 1 419 ? 10.664 -8.648 7.734 1 94 419 TRP B C 1
ATOM 7562 O O . TRP B 1 419 ? 11.586 -9.414 7.43 1 94 419 TRP B O 1
ATOM 7572 N N . ASN B 1 420 ? 10.273 -7.633 6.984 1 93.88 420 ASN B N 1
ATOM 7573 C CA . ASN B 1 420 ? 10.953 -7.371 5.723 1 93.88 420 ASN B CA 1
ATOM 7574 C C . ASN B 1 420 ? 12.438 -7.102 5.934 1 93.88 420 ASN B C 1
ATOM 7576 O O . ASN B 1 420 ? 13.273 -7.551 5.145 1 93.88 420 ASN B O 1
ATOM 7580 N N . GLN B 1 421 ? 12.75 -6.418 6.965 1 92.62 421 GLN B N 1
ATOM 7581 C CA . GLN B 1 421 ? 14.141 -6.086 7.242 1 92.62 421 GLN B CA 1
ATOM 7582 C C . GLN B 1 421 ? 14.961 -7.34 7.547 1 92.62 421 GLN B C 1
ATOM 7584 O O . GLN B 1 421 ? 16.062 -7.516 7.012 1 92.62 421 GLN B O 1
ATOM 7589 N N . VAL B 1 422 ? 14.43 -8.188 8.398 1 94.75 422 VAL B N 1
ATOM 7590 C CA . VAL B 1 422 ? 15.188 -9.367 8.789 1 94.75 422 VAL B CA 1
ATOM 7591 C C . VAL B 1 422 ? 15.211 -10.375 7.645 1 94.75 422 VAL B C 1
ATOM 7593 O O . VAL B 1 422 ? 16.156 -11.148 7.512 1 94.75 422 VAL B O 1
ATOM 7596 N N . LEU B 1 423 ? 14.148 -10.43 6.902 1 96.06 423 LEU B N 1
ATOM 7597 C CA . LEU B 1 423 ? 14.109 -11.312 5.738 1 96.06 423 LEU B CA 1
ATOM 7598 C C . LEU B 1 423 ? 15.211 -10.953 4.75 1 96.06 423 LEU B C 1
ATOM 7600 O O . LEU B 1 423 ? 15.859 -11.836 4.184 1 96.06 423 LEU B O 1
ATOM 7604 N N . ILE B 1 424 ? 15.438 -9.703 4.57 1 95.81 424 ILE B N 1
ATOM 7605 C CA . ILE B 1 424 ? 16.438 -9.203 3.639 1 95.81 424 ILE B CA 1
ATOM 7606 C C . ILE B 1 424 ? 17.844 -9.398 4.227 1 95.81 424 ILE B C 1
ATOM 7608 O O . ILE B 1 424 ? 18.719 -9.969 3.58 1 95.81 424 ILE B O 1
ATOM 7612 N N . LYS B 1 425 ? 18.016 -9 5.406 1 94.44 425 LYS B N 1
ATOM 7613 C CA . LYS B 1 425 ? 19.328 -8.961 6.039 1 94.44 425 LYS B CA 1
ATOM 7614 C C . LYS B 1 425 ? 19.828 -10.367 6.344 1 94.44 425 LYS B C 1
ATOM 7616 O O . LYS B 1 425 ? 21.031 -10.633 6.246 1 94.44 425 LYS B O 1
ATOM 7621 N N . GLU B 1 426 ? 18.922 -11.211 6.68 1 94.69 426 GLU B N 1
ATOM 7622 C CA . GLU B 1 426 ? 19.359 -12.516 7.172 1 94.69 426 GLU B CA 1
ATOM 7623 C C . GLU B 1 426 ? 19.062 -13.617 6.164 1 94.69 426 GLU B C 1
ATOM 7625 O O . GLU B 1 426 ? 19.969 -14.32 5.719 1 94.69 426 GLU B O 1
ATOM 7630 N N . ALA B 1 427 ? 17.859 -13.734 5.766 1 95 427 ALA B N 1
ATOM 7631 C CA . ALA B 1 427 ? 17.484 -14.852 4.902 1 95 427 ALA B CA 1
ATOM 7632 C C . ALA B 1 427 ? 18.031 -14.672 3.494 1 95 427 ALA B C 1
ATOM 7634 O O . ALA B 1 427 ? 18.688 -15.578 2.959 1 95 427 ALA B O 1
ATOM 7635 N N . LEU B 1 428 ? 17.812 -13.547 2.945 1 96.56 428 LEU B N 1
ATOM 7636 C CA . LEU B 1 428 ? 18.25 -13.32 1.573 1 96.56 428 LEU B CA 1
ATOM 7637 C C . LEU B 1 428 ? 19.781 -13.312 1.483 1 96.56 428 LEU B C 1
ATOM 7639 O O . LEU B 1 428 ? 20.344 -13.742 0.479 1 96.56 428 LEU B O 1
ATOM 7643 N N . SER B 1 429 ? 20.422 -12.758 2.506 1 94.56 429 SER B N 1
ATOM 7644 C CA . SER B 1 429 ? 21.891 -12.797 2.521 1 94.56 429 SER B CA 1
ATOM 7645 C C . SER B 1 429 ? 22.406 -14.227 2.521 1 94.56 429 SER B C 1
ATOM 7647 O O . SER B 1 429 ? 23.375 -14.547 1.817 1 94.56 429 SER B O 1
ATOM 7649 N N . GLN B 1 430 ? 21.766 -15.023 3.26 1 93 430 GLN B N 1
ATOM 7650 C CA . GLN B 1 430 ? 22.203 -16.422 3.375 1 93 430 GLN B CA 1
ATOM 7651 C C . GLN B 1 430 ? 21.984 -17.172 2.062 1 93 430 GLN B C 1
ATOM 7653 O O . GLN B 1 430 ? 22.844 -17.938 1.646 1 93 430 GLN B O 1
ATOM 7658 N N . VAL B 1 431 ? 20.828 -17 1.524 1 95.56 431 VAL B N 1
ATOM 7659 C CA . VAL B 1 431 ? 20.562 -17.703 0.272 1 95.56 431 VAL B CA 1
ATOM 7660 C C . VAL B 1 431 ? 21.5 -17.172 -0.819 1 95.56 431 VAL B C 1
ATOM 7662 O O . VAL B 1 431 ? 21.938 -17.938 -1.689 1 95.56 431 VAL B O 1
ATOM 7665 N N . TYR B 1 432 ? 21.766 -15.922 -0.775 1 96.31 432 TYR B N 1
ATOM 7666 C CA . TYR B 1 432 ? 22.688 -15.336 -1.737 1 96.31 432 TYR B CA 1
ATOM 7667 C C . TYR B 1 432 ? 24.062 -15.984 -1.637 1 96.31 432 TYR B C 1
ATOM 7669 O O . TYR B 1 432 ? 24.688 -16.297 -2.654 1 96.31 432 TYR B O 1
ATOM 7677 N N . LEU B 1 433 ? 24.516 -16.172 -0.464 1 93.88 433 LEU B N 1
ATOM 7678 C CA . LEU B 1 433 ? 25.781 -16.859 -0.241 1 93.88 433 LEU B CA 1
ATOM 7679 C C . LEU B 1 433 ? 25.734 -18.281 -0.821 1 93.88 433 LEU B C 1
ATOM 7681 O O . LEU B 1 433 ? 26.688 -18.719 -1.465 1 93.88 433 LEU B O 1
ATOM 7685 N N . THR B 1 434 ? 24.656 -18.922 -0.552 1 94.81 434 THR B N 1
ATOM 7686 C CA . THR B 1 434 ? 24.484 -20.281 -1.058 1 94.81 434 THR B CA 1
ATOM 7687 C C . THR B 1 434 ? 24.547 -20.297 -2.582 1 94.81 434 THR B C 1
ATOM 7689 O O . THR B 1 434 ? 25.125 -21.219 -3.17 1 94.81 434 THR B O 1
ATOM 7692 N N . VAL B 1 435 ? 23.938 -19.344 -3.199 1 95.94 435 VAL B N 1
ATOM 7693 C CA . VAL B 1 435 ? 23.953 -19.234 -4.656 1 95.94 435 VAL B CA 1
ATOM 7694 C C . VAL B 1 435 ? 25.391 -19.156 -5.152 1 95.94 435 VAL B C 1
ATOM 7696 O O . VAL B 1 435 ? 25.781 -19.922 -6.043 1 95.94 435 VAL B O 1
ATOM 7699 N N . VAL B 1 436 ? 26.188 -18.328 -4.562 1 94.44 436 VAL B N 1
ATOM 7700 C CA . VAL B 1 436 ? 27.562 -18.141 -4.984 1 94.44 436 VAL B CA 1
ATOM 7701 C C . VAL B 1 436 ? 28.359 -19.422 -4.738 1 94.44 436 VAL B C 1
ATOM 7703 O O . VAL B 1 436 ? 29.109 -19.875 -5.609 1 94.44 436 VAL B O 1
ATOM 7706 N N . GLN B 1 437 ? 28.156 -19.984 -3.629 1 94.81 437 GLN B N 1
ATOM 7707 C CA . GLN B 1 437 ? 28.891 -21.188 -3.264 1 94.81 437 GLN B CA 1
ATOM 7708 C C . GLN B 1 437 ? 28.516 -22.359 -4.168 1 94.81 437 GLN B C 1
ATOM 7710 O O . GLN B 1 437 ? 29.375 -23.125 -4.586 1 94.81 437 GLN B O 1
ATOM 7715 N N . ASP B 1 438 ? 27.266 -22.516 -4.387 1 95.25 438 ASP B N 1
ATOM 7716 C CA . ASP B 1 438 ? 26.797 -23.594 -5.266 1 95.25 438 ASP B CA 1
ATOM 7717 C C . ASP B 1 438 ? 27.375 -23.422 -6.672 1 95.25 438 ASP B C 1
ATOM 7719 O O . ASP B 1 438 ? 27.75 -24.406 -7.316 1 95.25 438 ASP B O 1
ATOM 7723 N N . LEU B 1 439 ? 27.375 -22.234 -7.117 1 94.75 439 LEU B N 1
ATOM 7724 C CA . LEU B 1 439 ? 27.938 -21.969 -8.438 1 94.75 439 LEU B CA 1
ATOM 7725 C C . LEU B 1 439 ? 29.422 -22.297 -8.484 1 94.75 439 LEU B C 1
ATOM 7727 O O . LEU B 1 439 ? 29.922 -22.828 -9.469 1 94.75 439 LEU B O 1
ATOM 7731 N N . ILE B 1 440 ? 30.125 -21.953 -7.43 1 94.62 440 ILE B N 1
ATOM 7732 C CA . ILE B 1 440 ? 31.562 -22.25 -7.352 1 94.62 440 ILE B CA 1
ATOM 7733 C C . ILE B 1 440 ? 31.766 -23.766 -7.344 1 94.62 440 ILE B C 1
ATOM 7735 O O . ILE B 1 440 ? 32.656 -24.281 -8.031 1 94.62 440 ILE B O 1
ATOM 7739 N N . THR B 1 441 ? 30.984 -24.391 -6.551 1 94.88 441 THR B N 1
ATOM 7740 C CA . THR B 1 441 ? 31.062 -25.844 -6.484 1 94.88 441 THR B CA 1
ATOM 7741 C C . THR B 1 441 ? 30.828 -26.469 -7.855 1 94.88 441 THR B C 1
ATOM 7743 O O . THR B 1 441 ? 31.547 -27.375 -8.266 1 94.88 441 THR B O 1
ATOM 7746 N N . GLU B 1 442 ? 29.828 -26 -8.477 1 93 442 GLU B N 1
ATOM 7747 C CA . GLU B 1 442 ? 29.547 -26.469 -9.82 1 93 442 GLU B CA 1
ATOM 7748 C C . GLU B 1 442 ? 30.688 -26.172 -10.773 1 93 442 GLU B C 1
ATOM 7750 O O . GLU B 1 442 ? 31.016 -26.984 -11.641 1 93 442 GLU B O 1
ATOM 7755 N N . CYS B 1 443 ? 31.172 -25.047 -10.656 1 92.75 443 CYS B N 1
ATOM 7756 C CA . CYS B 1 443 ? 32.312 -24.641 -11.484 1 92.75 443 CYS B CA 1
ATOM 7757 C C . CYS B 1 443 ? 33.5 -25.547 -11.273 1 92.75 443 CYS B C 1
ATOM 7759 O O . CYS B 1 443 ? 34.125 -26 -12.234 1 92.75 443 CYS B O 1
ATOM 7761 N N . SER B 1 444 ? 33.812 -25.766 -10.078 1 92.94 444 SER B N 1
ATOM 7762 C CA . SER B 1 444 ? 34.938 -26.625 -9.727 1 92.94 444 SER B CA 1
ATOM 7763 C C . SER B 1 444 ? 34.688 -28.047 -10.227 1 92.94 444 SER B C 1
ATOM 7765 O O . SER B 1 444 ? 35.625 -28.703 -10.695 1 92.94 444 SER B O 1
ATOM 7767 N N . GLY B 1 445 ? 33.531 -28.5 -10.062 1 92.25 445 GLY B N 1
ATOM 7768 C CA . GLY B 1 445 ? 33.188 -29.844 -10.516 1 92.25 445 GLY B CA 1
ATOM 7769 C C . GLY B 1 445 ? 33.312 -30.016 -12.016 1 92.25 445 GLY B C 1
ATOM 7770 O O . GLY B 1 445 ? 33.594 -31.109 -12.508 1 92.25 445 GLY B O 1
ATOM 7771 N N . ALA B 1 446 ? 33.125 -28.938 -12.758 1 92.25 446 ALA B N 1
ATOM 7772 C CA . ALA B 1 446 ? 33.188 -28.984 -14.219 1 92.25 446 ALA B CA 1
ATOM 7773 C C . ALA B 1 446 ? 34.562 -28.516 -14.703 1 92.25 446 ALA B C 1
ATOM 7775 O O . ALA B 1 446 ? 34.75 -28.188 -15.883 1 92.25 446 ALA B O 1
ATOM 7776 N N . ASN B 1 447 ? 35.5 -28.453 -13.828 1 92.81 447 ASN B N 1
ATOM 7777 C CA . ASN B 1 447 ? 36.875 -28.078 -14.133 1 92.81 447 ASN B CA 1
ATOM 7778 C C . ASN B 1 447 ? 36.969 -26.609 -14.57 1 92.81 447 ASN B C 1
ATOM 7780 O O . ASN B 1 447 ? 37.688 -26.297 -15.516 1 92.81 447 ASN B O 1
ATOM 7784 N N . ASN B 1 448 ? 36.094 -25.781 -14.047 1 91.56 448 ASN B N 1
ATOM 7785 C CA . ASN B 1 448 ? 36.125 -24.312 -14.062 1 91.56 448 ASN B CA 1
ATOM 7786 C C . ASN B 1 448 ? 36.094 -23.781 -15.492 1 91.56 448 ASN B C 1
ATOM 7788 O O . ASN B 1 448 ? 36.938 -22.969 -15.883 1 91.56 448 ASN B O 1
ATOM 7792 N N . PRO B 1 449 ? 35.125 -24.125 -16.234 1 92.56 449 PRO B N 1
ATOM 7793 C CA . PRO B 1 449 ? 34.969 -23.5 -17.547 1 92.56 449 PRO B CA 1
ATOM 7794 C C . PRO B 1 449 ? 34.812 -21.984 -17.453 1 92.56 449 PRO B C 1
ATOM 7796 O O . PRO B 1 449 ? 34.188 -21.484 -16.516 1 92.56 449 PRO B O 1
ATOM 7799 N N . VAL B 1 450 ? 35.188 -21.297 -18.406 1 90.81 450 VAL B N 1
ATOM 7800 C CA . VAL B 1 450 ? 35.25 -19.844 -18.422 1 90.81 450 VAL B CA 1
ATOM 7801 C C . VAL B 1 450 ? 33.875 -19.25 -18.234 1 90.81 450 VAL B C 1
ATOM 7803 O O . VAL B 1 450 ? 33.688 -18.266 -17.516 1 90.81 450 VAL B O 1
ATOM 7806 N N . ASP B 1 451 ? 32.969 -19.844 -18.828 1 91.25 451 ASP B N 1
ATOM 7807 C CA . ASP B 1 451 ? 31.609 -19.312 -18.797 1 91.25 451 ASP B CA 1
ATOM 7808 C C . ASP B 1 451 ? 31.016 -19.422 -17.391 1 91.25 451 ASP B C 1
ATOM 7810 O O . ASP B 1 451 ? 30.281 -18.531 -16.953 1 91.25 451 ASP B O 1
ATOM 7814 N N . LEU B 1 452 ? 31.297 -20.484 -16.734 1 93 452 LEU B N 1
ATOM 7815 C CA . LEU B 1 452 ? 30.781 -20.688 -15.391 1 93 452 LEU B CA 1
ATOM 7816 C C . LEU B 1 452 ? 31.484 -19.781 -14.398 1 93 452 LEU B C 1
ATOM 7818 O O . LEU B 1 452 ? 30.875 -19.281 -13.445 1 93 452 LEU B O 1
ATOM 7822 N N . VAL B 1 453 ? 32.781 -19.609 -14.609 1 92.5 453 VAL B N 1
ATOM 7823 C CA . VAL B 1 453 ? 33.531 -18.688 -13.766 1 92.5 453 VAL B CA 1
ATOM 7824 C C . VAL B 1 453 ? 32.938 -17.281 -13.914 1 92.5 453 VAL B C 1
ATOM 7826 O O . VAL B 1 453 ? 32.75 -16.578 -12.922 1 92.5 453 VAL B O 1
ATOM 7829 N N . ALA B 1 454 ? 32.656 -16.922 -15.109 1 91.44 454 ALA B N 1
ATOM 7830 C CA . ALA B 1 454 ? 32.062 -15.617 -15.375 1 91.44 454 ALA B CA 1
ATOM 7831 C C . ALA B 1 454 ? 30.703 -15.484 -14.703 1 91.44 454 ALA B C 1
ATOM 7833 O O . ALA B 1 454 ? 30.344 -14.414 -14.203 1 91.44 454 ALA B O 1
ATOM 7834 N N . MET B 1 455 ? 29.984 -16.562 -14.711 1 92.62 455 MET B N 1
ATOM 7835 C CA . MET B 1 455 ? 28.656 -16.562 -14.094 1 92.62 455 MET B CA 1
ATOM 7836 C C . MET B 1 455 ? 28.766 -16.328 -12.594 1 92.62 455 MET B C 1
ATOM 7838 O O . MET B 1 455 ? 27.953 -15.602 -12.016 1 92.62 455 MET B O 1
ATOM 7842 N N . VAL B 1 456 ? 29.719 -16.938 -11.977 1 93.31 456 VAL B N 1
ATOM 7843 C CA . VAL B 1 456 ? 29.953 -16.719 -10.555 1 93.31 456 VAL B CA 1
ATOM 7844 C C . VAL B 1 456 ? 30.188 -15.242 -10.273 1 93.31 456 VAL B C 1
ATOM 7846 O O . VAL B 1 456 ? 29.547 -14.664 -9.398 1 93.31 456 VAL B O 1
ATOM 7849 N N . TYR B 1 457 ? 30.969 -14.641 -11.055 1 91.44 457 TYR B N 1
ATOM 7850 C CA . TYR B 1 457 ? 31.344 -13.25 -10.797 1 91.44 457 TYR B CA 1
ATOM 7851 C C . TYR B 1 457 ? 30.203 -12.305 -11.18 1 91.44 457 TYR B C 1
ATOM 7853 O O . TYR B 1 457 ? 30.031 -11.25 -10.578 1 91.44 457 TYR B O 1
ATOM 7861 N N . ARG B 1 458 ? 29.391 -12.68 -12.133 1 90.94 458 ARG B N 1
ATOM 7862 C CA . ARG B 1 458 ? 28.219 -11.891 -12.484 1 90.94 458 ARG B CA 1
ATOM 7863 C C . ARG B 1 458 ? 27.172 -11.922 -11.367 1 90.94 458 ARG B C 1
ATOM 7865 O O . ARG B 1 458 ? 26.359 -11.016 -11.25 1 90.94 458 ARG B O 1
ATOM 7872 N N . SER B 1 459 ? 27.25 -13 -10.617 1 92.94 459 SER B N 1
ATOM 7873 C CA . SER B 1 459 ? 26.266 -13.141 -9.555 1 92.94 459 SER B CA 1
ATOM 7874 C C . SER B 1 459 ? 26.609 -12.273 -8.352 1 92.94 459 SER B C 1
ATOM 7876 O O . SER B 1 459 ? 25.766 -12 -7.5 1 92.94 459 SER B O 1
ATOM 7878 N N . ILE B 1 460 ? 27.859 -11.859 -8.258 1 91.56 460 ILE B N 1
ATOM 7879 C CA . ILE B 1 460 ? 28.312 -11.078 -7.117 1 91.56 460 ILE B CA 1
ATOM 7880 C C . ILE B 1 460 ? 27.922 -9.609 -7.301 1 91.56 460 ILE B C 1
ATOM 7882 O O . ILE B 1 460 ? 28.219 -9.008 -8.336 1 91.56 460 ILE B O 1
ATOM 7886 N N . PRO B 1 461 ? 27.219 -9.016 -6.328 1 91.31 461 PRO B N 1
ATOM 7887 C CA . PRO B 1 461 ? 26.719 -7.648 -6.461 1 91.31 461 PRO B CA 1
ATOM 7888 C C . PRO B 1 461 ? 27.828 -6.605 -6.512 1 91.31 461 PRO B C 1
ATOM 7890 O O . PRO B 1 461 ? 28.859 -6.766 -5.859 1 91.31 461 PRO B O 1
ATOM 7893 N N . HIS B 1 462 ? 27.531 -5.535 -7.297 1 85.81 462 HIS B N 1
ATOM 7894 C CA . HIS B 1 462 ? 28.344 -4.316 -7.234 1 85.81 462 HIS B CA 1
ATOM 7895 C C . HIS B 1 462 ? 27.781 -3.346 -6.195 1 85.81 462 HIS B C 1
ATOM 7897 O O . HIS B 1 462 ? 26.641 -2.896 -6.301 1 85.81 462 HIS B O 1
ATOM 7903 N N . LEU B 1 463 ? 28.547 -2.93 -5.285 1 82.88 463 LEU B N 1
ATOM 7904 C CA . LEU B 1 463 ? 28.109 -2.176 -4.117 1 82.88 463 LEU B CA 1
ATOM 7905 C C . LEU B 1 463 ? 27.5 -0.837 -4.527 1 82.88 463 LEU B C 1
ATOM 7907 O O . LEU B 1 463 ? 26.562 -0.353 -3.893 1 82.88 463 LEU B O 1
ATOM 7911 N N . HIS B 1 464 ? 27.922 -0.262 -5.582 1 78.88 464 HIS B N 1
ATOM 7912 C CA . HIS B 1 464 ? 27.531 1.096 -5.945 1 78.88 464 HIS B CA 1
ATOM 7913 C C . HIS B 1 464 ? 26.203 1.104 -6.707 1 78.88 464 HIS B C 1
ATOM 7915 O O . HIS B 1 464 ? 25.578 2.15 -6.84 1 78.88 464 HIS B O 1
ATOM 7921 N N . THR B 1 465 ? 25.766 -0.035 -7.125 1 84.31 465 THR B N 1
ATOM 7922 C CA . THR B 1 465 ? 24.562 -0.076 -7.949 1 84.31 465 THR B CA 1
ATOM 7923 C C . THR B 1 465 ? 23.359 -0.516 -7.121 1 84.31 465 THR B C 1
ATOM 7925 O O . THR B 1 465 ? 22.203 -0.337 -7.539 1 84.31 465 THR B O 1
ATOM 7928 N N . VAL B 1 466 ? 23.641 -1.037 -5.953 1 88.56 466 VAL B N 1
ATOM 7929 C CA . VAL B 1 466 ? 22.562 -1.592 -5.141 1 88.56 466 VAL B CA 1
ATOM 7930 C C . VAL B 1 466 ? 21.75 -0.459 -4.512 1 88.56 466 VAL B C 1
ATOM 7932 O O . VAL B 1 466 ? 22.312 0.485 -3.957 1 88.56 466 VAL B O 1
ATOM 7935 N N . ASP B 1 467 ? 20.5 -0.569 -4.641 1 87.62 467 ASP B N 1
ATOM 7936 C CA . ASP B 1 467 ? 19.594 0.405 -4.031 1 87.62 467 ASP B CA 1
ATOM 7937 C C . ASP B 1 467 ? 19.719 0.392 -2.512 1 87.62 467 ASP B C 1
ATOM 7939 O O . ASP B 1 467 ? 19.891 -0.668 -1.905 1 87.62 467 ASP B O 1
ATOM 7943 N N . VAL B 1 468 ? 19.547 1.531 -1.924 1 82.94 468 VAL B N 1
ATOM 7944 C CA . VAL B 1 468 ? 19.766 1.729 -0.494 1 82.94 468 VAL B CA 1
ATOM 7945 C C . VAL B 1 468 ? 18.844 0.805 0.298 1 82.94 468 VAL B C 1
ATOM 7947 O O . VAL B 1 468 ? 19.219 0.302 1.359 1 82.94 468 VAL B O 1
ATOM 7950 N N . LYS B 1 469 ? 17.672 0.569 -0.137 1 86.12 469 LYS B N 1
ATOM 7951 C CA . LYS B 1 469 ? 16.688 -0.257 0.557 1 86.12 469 LYS B CA 1
ATOM 7952 C C . LYS B 1 469 ? 17.156 -1.71 0.634 1 86.12 469 LYS B C 1
ATOM 7954 O O . LYS B 1 469 ? 16.75 -2.447 1.534 1 86.12 469 LYS B O 1
ATOM 7959 N N . TRP B 1 470 ? 18.016 -2.137 -0.289 1 92.06 470 TRP B N 1
ATOM 7960 C CA . TRP B 1 470 ? 18.406 -3.537 -0.396 1 92.06 470 TRP B CA 1
ATOM 7961 C C . TRP B 1 470 ? 19.844 -3.734 0.049 1 92.06 470 TRP B C 1
ATOM 7963 O O . TRP B 1 470 ? 20.375 -4.852 0.007 1 92.06 470 TRP B O 1
ATOM 7973 N N . CYS B 1 471 ? 20.516 -2.652 0.544 1 88.94 471 CYS B N 1
ATOM 7974 C CA . CYS B 1 471 ? 21.906 -2.719 0.963 1 88.94 471 CYS B CA 1
ATOM 7975 C C . CYS B 1 471 ? 22.062 -3.613 2.188 1 88.94 471 CYS B C 1
ATOM 7977 O O . CYS B 1 471 ? 23.156 -4.109 2.459 1 88.94 471 CYS B O 1
ATOM 7979 N N . GLY B 1 472 ? 21 -3.844 2.865 1 88.69 472 GLY B N 1
ATOM 7980 C CA . GLY B 1 472 ? 21.031 -4.727 4.023 1 88.69 472 GLY B CA 1
ATOM 7981 C C . GLY B 1 472 ? 21.516 -6.125 3.688 1 88.69 472 GLY B C 1
ATOM 7982 O O . GLY B 1 472 ? 22.047 -6.828 4.551 1 88.69 472 GLY B O 1
ATOM 7983 N N . ILE B 1 473 ? 21.344 -6.527 2.49 1 92.06 473 ILE B N 1
ATOM 7984 C CA . ILE B 1 473 ? 21.75 -7.852 2.043 1 92.06 473 ILE B CA 1
ATOM 7985 C C . ILE B 1 473 ? 23.281 -7.938 2.014 1 92.06 473 ILE B C 1
ATOM 7987 O O . ILE B 1 473 ? 23.859 -9.016 2.174 1 92.06 473 ILE B O 1
ATOM 7991 N N . LEU B 1 474 ? 23.969 -6.824 1.831 1 90 474 LEU B N 1
ATOM 7992 C CA . LEU B 1 474 ? 25.375 -6.809 1.467 1 90 474 LEU B CA 1
ATOM 7993 C C . LEU B 1 474 ? 26.25 -7.082 2.684 1 90 474 LEU B C 1
ATOM 7995 O O . LEU B 1 474 ? 27.25 -7.797 2.586 1 90 474 LEU B O 1
ATOM 7999 N N . ASP B 1 475 ? 25.844 -6.57 3.805 1 86.12 475 ASP B N 1
ATOM 8000 C CA . ASP B 1 475 ? 26.719 -6.664 4.973 1 86.12 475 ASP B CA 1
ATOM 8001 C C . ASP B 1 475 ? 26.984 -8.125 5.344 1 86.12 475 ASP B C 1
ATOM 8003 O O . ASP B 1 475 ? 28.125 -8.562 5.367 1 86.12 475 ASP B O 1
ATOM 8007 N N . LEU B 1 476 ? 26.016 -8.844 5.547 1 87.5 476 LEU B N 1
ATOM 8008 C CA . LEU B 1 476 ? 26.156 -10.242 5.941 1 87.5 476 LEU B CA 1
ATOM 8009 C C . LEU B 1 476 ? 26.703 -11.078 4.785 1 87.5 476 LEU B C 1
ATOM 8011 O O . LEU B 1 476 ? 27.484 -12 5.004 1 87.5 476 LEU B O 1
ATOM 8015 N N . LEU B 1 477 ? 26.266 -10.781 3.607 1 90.81 477 LEU B N 1
ATOM 8016 C CA . LEU B 1 477 ? 26.734 -11.508 2.436 1 90.81 477 LEU B CA 1
ATOM 8017 C C . LEU B 1 477 ? 28.25 -11.367 2.281 1 90.81 477 LEU B C 1
ATOM 8019 O O . LEU B 1 477 ? 28.953 -12.367 2.15 1 90.81 477 LEU B O 1
ATOM 8023 N N . LEU B 1 478 ? 28.734 -10.18 2.434 1 86.94 478 LEU B N 1
ATOM 8024 C CA . LEU B 1 478 ? 30.156 -9.914 2.217 1 86.94 478 LEU B CA 1
ATOM 8025 C C . LEU B 1 478 ? 30.984 -10.453 3.371 1 86.94 478 LEU B C 1
ATOM 8027 O O . LEU B 1 478 ? 32.062 -11.016 3.152 1 86.94 478 LEU B O 1
ATOM 8031 N N . ASN B 1 479 ? 30.469 -10.305 4.512 1 86.81 479 ASN B N 1
ATOM 8032 C CA . ASN B 1 479 ? 31.188 -10.82 5.676 1 86.81 479 ASN B CA 1
ATOM 8033 C C . ASN B 1 479 ? 31.344 -12.336 5.605 1 86.81 479 ASN B C 1
ATOM 8035 O O . ASN B 1 479 ? 32.344 -12.883 6.074 1 86.81 479 ASN B O 1
ATOM 8039 N N . SER B 1 480 ? 30.391 -12.953 5.047 1 89.62 480 SER B N 1
ATOM 8040 C CA . SER B 1 480 ? 30.406 -14.406 4.965 1 89.62 480 SER B CA 1
ATOM 8041 C C . SER B 1 480 ? 31.172 -14.875 3.73 1 89.62 480 SER B C 1
ATOM 8043 O O . SER B 1 480 ? 31.75 -15.969 3.723 1 89.62 480 SER B O 1
ATOM 8045 N N . LEU B 1 481 ? 31.188 -14.109 2.725 1 88.81 481 LEU B N 1
ATOM 8046 C CA . LEU B 1 481 ? 31.797 -14.5 1.455 1 88.81 481 LEU B CA 1
ATOM 8047 C C . LEU B 1 481 ? 33.312 -14.289 1.489 1 88.81 481 LEU B C 1
ATOM 8049 O O . LEU B 1 481 ? 34.062 -15.086 0.928 1 88.81 481 LEU B O 1
ATOM 8053 N N . LEU B 1 482 ? 33.75 -13.336 2.195 1 85.88 482 LEU B N 1
ATOM 8054 C CA . LEU B 1 482 ? 35.125 -12.883 2.152 1 85.88 482 LEU B CA 1
ATOM 8055 C C . LEU B 1 482 ? 36.062 -13.969 2.674 1 85.88 482 LEU B C 1
ATOM 8057 O O . LEU B 1 482 ? 37.156 -14.18 2.119 1 85.88 482 LEU B O 1
ATOM 8061 N N . PRO B 1 483 ? 35.656 -14.633 3.635 1 87.88 483 PRO B N 1
ATOM 8062 C CA . PRO B 1 483 ? 36.594 -15.664 4.133 1 87.88 483 PRO B CA 1
ATOM 8063 C C . PRO B 1 483 ? 36.531 -16.938 3.303 1 87.88 483 PRO B C 1
ATOM 8065 O O . PRO B 1 483 ? 37.312 -17.859 3.537 1 87.88 483 PRO B O 1
ATOM 8068 N N . THR B 1 484 ? 35.688 -17.016 2.344 1 90.25 484 THR B N 1
ATOM 8069 C CA . THR B 1 484 ? 35.562 -18.234 1.558 1 90.25 484 THR B CA 1
ATOM 8070 C C . THR B 1 484 ? 36.438 -18.203 0.322 1 90.25 484 THR B C 1
ATOM 8072 O O . THR B 1 484 ? 37.062 -17.188 0.028 1 90.25 484 THR B O 1
ATOM 8075 N N . HIS B 1 485 ? 36.531 -19.391 -0.39 1 90.94 485 HIS B N 1
ATOM 8076 C CA . HIS B 1 485 ? 37.312 -19.516 -1.623 1 90.94 485 HIS B CA 1
ATOM 8077 C C . HIS B 1 485 ? 36.5 -19.016 -2.824 1 90.94 485 HIS B C 1
ATOM 8079 O O . HIS B 1 485 ? 36.031 -19.828 -3.645 1 90.94 485 HIS B O 1
ATOM 8085 N N . PHE B 1 486 ? 36.344 -17.641 -2.92 1 90.94 486 PHE B N 1
ATOM 8086 C CA . PHE B 1 486 ? 35.469 -17.156 -3.971 1 90.94 486 PHE B CA 1
ATOM 8087 C C . PHE B 1 486 ? 36.281 -16.453 -5.066 1 90.94 486 PHE B C 1
ATOM 8089 O O . PHE B 1 486 ? 35.688 -15.992 -6.059 1 90.94 486 PHE B O 1
ATOM 8096 N N . LEU B 1 487 ? 37.656 -16.453 -4.914 1 88.81 487 LEU B N 1
ATOM 8097 C CA . LEU B 1 487 ? 38.5 -15.875 -5.941 1 88.81 487 LEU B CA 1
ATOM 8098 C C . LEU B 1 487 ? 39.094 -16.969 -6.824 1 88.81 487 LEU B C 1
ATOM 8100 O O . LEU B 1 487 ? 39.719 -17.891 -6.324 1 88.81 487 LEU B O 1
ATOM 8104 N N . TYR B 1 488 ? 38.938 -16.734 -8.125 1 90.62 488 TYR B N 1
ATOM 8105 C CA . TYR B 1 488 ? 39.438 -17.734 -9.062 1 90.62 488 TYR B CA 1
ATOM 8106 C C . TYR B 1 488 ? 40.812 -17.344 -9.609 1 90.62 488 TYR B C 1
ATOM 8108 O O . TYR B 1 488 ? 41.031 -16.172 -9.93 1 90.62 488 TYR B O 1
ATOM 8116 N N . THR B 1 489 ? 41.75 -18.266 -9.578 1 87.81 489 THR B N 1
ATOM 8117 C CA . THR B 1 489 ? 43.031 -18.094 -10.234 1 87.81 489 THR B CA 1
ATOM 8118 C C . THR B 1 489 ? 43.344 -19.25 -11.18 1 87.81 489 THR B C 1
ATOM 8120 O O . THR B 1 489 ? 43 -20.406 -10.883 1 87.81 489 THR B O 1
ATOM 8123 N N . GLU B 1 490 ? 43.875 -18.953 -12.312 1 86.75 490 GLU B N 1
ATOM 8124 C CA . GLU B 1 490 ? 44.25 -19.969 -13.297 1 86.75 490 GLU B CA 1
ATOM 8125 C C . GLU B 1 490 ? 45.5 -20.734 -12.867 1 86.75 490 GLU B C 1
ATOM 8127 O O . GLU B 1 490 ? 45.812 -21.797 -13.398 1 86.75 490 GLU B O 1
ATOM 8132 N N . ASN B 1 491 ? 46.062 -20.219 -11.906 1 82.81 491 ASN B N 1
ATOM 8133 C CA . ASN B 1 491 ? 47.312 -20.859 -11.438 1 82.81 491 ASN B CA 1
ATOM 8134 C C . ASN B 1 491 ? 47.062 -22.281 -10.969 1 82.81 491 ASN B C 1
ATOM 8136 O O . ASN B 1 491 ? 46 -22.578 -10.383 1 82.81 491 ASN B O 1
ATOM 8140 N N . ASN B 1 492 ? 48.031 -23.203 -11.25 1 83.94 492 ASN B N 1
ATOM 8141 C CA . ASN B 1 492 ? 48.031 -24.609 -10.828 1 83.94 492 ASN B CA 1
ATOM 8142 C C . ASN B 1 492 ? 46.781 -25.328 -11.344 1 83.94 492 ASN B C 1
ATOM 8144 O O . ASN B 1 492 ? 46.156 -26.094 -10.602 1 83.94 492 ASN B O 1
ATOM 8148 N N . GLY B 1 493 ? 46.281 -24.984 -12.516 1 83.62 493 GLY B N 1
ATOM 8149 C CA . GLY B 1 493 ? 45.219 -25.672 -13.18 1 83.62 493 GLY B CA 1
ATOM 8150 C C . GLY B 1 493 ? 43.844 -25.078 -12.891 1 83.62 493 GLY B C 1
ATOM 8151 O O . GLY B 1 493 ? 42.812 -25.641 -13.273 1 83.62 493 GLY B O 1
ATOM 8152 N N . GLY B 1 494 ? 43.938 -23.984 -12.266 1 88.31 494 GLY B N 1
ATOM 8153 C CA . GLY B 1 494 ? 42.656 -23.328 -11.945 1 88.31 494 GLY B CA 1
ATOM 8154 C C . GLY B 1 494 ? 42.125 -23.719 -10.594 1 88.31 494 GLY B C 1
ATOM 8155 O O . GLY B 1 494 ? 41.812 -24.891 -10.352 1 88.31 494 GLY B O 1
ATOM 8156 N N . ARG B 1 495 ? 42.031 -22.812 -9.688 1 90.25 495 ARG B N 1
ATOM 8157 C CA . ARG B 1 495 ? 41.5 -23.125 -8.359 1 90.25 495 ARG B CA 1
ATOM 8158 C C . ARG B 1 495 ? 40.875 -21.891 -7.719 1 90.25 495 ARG B C 1
ATOM 8160 O O . ARG B 1 495 ? 41.156 -20.766 -8.117 1 90.25 495 ARG B O 1
ATOM 8167 N N . TRP B 1 496 ? 40 -22.094 -6.859 1 93.19 496 TRP B N 1
ATOM 8168 C CA . TRP B 1 496 ? 39.344 -21.047 -6.059 1 93.19 496 TRP B CA 1
ATOM 8169 C C . TRP B 1 496 ? 40.094 -20.859 -4.738 1 93.19 496 TRP B C 1
ATOM 8171 O O . TRP B 1 496 ? 40.375 -21.828 -4.031 1 93.19 496 TRP B O 1
ATOM 8181 N N . ILE B 1 497 ? 40.469 -19.562 -4.477 1 89.44 497 ILE B N 1
ATOM 8182 C CA . ILE B 1 497 ? 41.312 -19.297 -3.307 1 89.44 497 ILE B CA 1
ATOM 8183 C C . ILE B 1 497 ? 40.625 -18.234 -2.439 1 89.44 497 ILE B C 1
ATOM 8185 O O . ILE B 1 497 ? 39.656 -17.609 -2.852 1 89.44 497 ILE B O 1
ATOM 8189 N N . GLN B 1 498 ? 41.188 -18.078 -1.233 1 88.56 498 GLN B N 1
ATOM 8190 C CA . GLN B 1 498 ? 40.75 -17.016 -0.32 1 88.56 498 GLN B CA 1
ATOM 8191 C C . GLN B 1 498 ? 41.469 -15.711 -0.613 1 88.56 498 GLN B C 1
ATOM 8193 O O . GLN B 1 498 ? 42.594 -15.711 -1.142 1 88.56 498 GLN B O 1
ATOM 8198 N N . PRO B 1 499 ? 40.812 -14.664 -0.262 1 82.19 499 PRO B N 1
ATOM 8199 C CA . PRO B 1 499 ? 41.438 -13.359 -0.477 1 82.19 499 PRO B CA 1
ATOM 8200 C C . PRO B 1 499 ? 42.812 -13.25 0.201 1 82.19 499 PRO B C 1
ATOM 8202 O O . PRO B 1 499 ? 43.719 -12.602 -0.327 1 82.19 499 PRO B O 1
ATOM 8205 N N . GLU B 1 500 ? 42.969 -13.867 1.237 1 79.25 500 GLU B N 1
ATOM 8206 C CA . GLU B 1 500 ? 44.219 -13.805 1.97 1 79.25 500 GLU B CA 1
ATOM 8207 C C . GLU B 1 500 ? 45.344 -14.438 1.174 1 79.25 500 GLU B C 1
ATOM 8209 O O . GLU B 1 500 ? 46.531 -14.078 1.349 1 79.25 500 GLU B O 1
ATOM 8214 N N . ASP B 1 501 ? 45.031 -15.297 0.326 1 81.5 501 ASP B N 1
ATOM 8215 C CA . ASP B 1 501 ? 46.031 -16.016 -0.47 1 81.5 501 ASP B CA 1
ATOM 8216 C C . ASP B 1 501 ? 46.188 -15.375 -1.845 1 81.5 501 ASP B C 1
ATOM 8218 O O . ASP B 1 501 ? 47 -15.836 -2.658 1 81.5 501 ASP B O 1
ATOM 8222 N N . ALA B 1 502 ? 45.438 -14.328 -2.027 1 80.44 502 ALA B N 1
ATOM 8223 C CA . ALA B 1 502 ? 45.406 -13.766 -3.373 1 80.44 502 ALA B CA 1
ATOM 8224 C C . ALA B 1 502 ? 46.406 -12.609 -3.514 1 80.44 502 ALA B C 1
ATOM 8226 O O . ALA B 1 502 ? 46.594 -11.828 -2.58 1 80.44 502 ALA B O 1
ATOM 8227 N N . VAL B 1 503 ? 47.125 -12.57 -4.645 1 75.75 503 VAL B N 1
ATOM 8228 C CA . VAL B 1 503 ? 48 -11.469 -5.027 1 75.75 503 VAL B CA 1
ATOM 8229 C C . VAL B 1 503 ? 47.5 -10.836 -6.324 1 75.75 503 VAL B C 1
ATOM 8231 O O . VAL B 1 503 ? 47.156 -11.539 -7.277 1 75.75 503 VAL B O 1
ATOM 8234 N N . PHE B 1 504 ? 47.125 -9.523 -6.262 1 72.88 504 PHE B N 1
ATOM 8235 C CA . PHE B 1 504 ? 46.594 -8.844 -7.434 1 72.88 504 PHE B CA 1
ATOM 8236 C C . PHE B 1 504 ? 47.688 -8.055 -8.148 1 72.88 504 PHE B C 1
ATOM 8238 O O . PHE B 1 504 ? 48.531 -7.441 -7.512 1 72.88 504 PHE B O 1
ATOM 8245 N N . GLU B 1 505 ? 47.781 -8.32 -9.43 1 65.06 505 GLU B N 1
ATOM 8246 C CA . GLU B 1 505 ? 48.719 -7.543 -10.242 1 65.06 505 GLU B CA 1
ATOM 8247 C C . GLU B 1 505 ? 48.125 -6.188 -10.617 1 65.06 505 GLU B C 1
ATOM 8249 O O . GLU B 1 505 ? 47.031 -6.113 -11.164 1 65.06 505 GLU B O 1
ATOM 8254 N N . CYS B 1 506 ? 48.688 -5.102 -10.125 1 61.06 506 CYS B N 1
ATOM 8255 C CA . CYS B 1 506 ? 48.281 -3.758 -10.531 1 61.06 506 CYS B CA 1
ATOM 8256 C C . CYS B 1 506 ? 48.594 -3.514 -12 1 61.06 506 CYS B C 1
ATOM 8258 O O . CYS B 1 506 ? 49.75 -3.666 -12.43 1 61.06 506 CYS B O 1
ATOM 8260 N N . PRO B 1 507 ? 47.594 -3.373 -12.758 1 61.22 507 PRO B N 1
ATOM 8261 C CA . PRO B 1 507 ? 47.812 -3.252 -14.203 1 61.22 507 PRO B CA 1
ATOM 8262 C C . PRO B 1 507 ? 48.844 -2.176 -14.539 1 61.22 507 PRO B C 1
ATOM 8264 O O . PRO B 1 507 ? 49.656 -2.355 -15.453 1 61.22 507 PRO B O 1
ATOM 8267 N N . ASP B 1 508 ? 48.719 -1.091 -13.914 1 58.75 508 ASP B N 1
ATOM 8268 C CA . ASP B 1 508 ? 49.531 0.046 -14.297 1 58.75 508 ASP B CA 1
ATOM 8269 C C . ASP B 1 508 ? 50.969 -0.151 -13.844 1 58.75 508 ASP B C 1
ATOM 8271 O O . ASP B 1 508 ? 51.906 0.216 -14.555 1 58.75 508 ASP B O 1
ATOM 8275 N N . THR B 1 509 ? 51.094 -0.733 -12.758 1 57.41 509 THR B N 1
ATOM 8276 C CA . THR B 1 509 ? 52.406 -0.736 -12.188 1 57.41 509 THR B CA 1
ATOM 8277 C C . THR B 1 509 ? 53.062 -2.121 -12.297 1 57.41 509 THR B C 1
ATOM 8279 O O . THR B 1 509 ? 54.281 -2.268 -12.156 1 57.41 509 THR B O 1
ATOM 8282 N N . GLY B 1 510 ? 52.281 -3.027 -12.727 1 58.66 510 GLY B N 1
ATOM 8283 C CA . GLY B 1 510 ? 52.781 -4.387 -12.781 1 58.66 510 GLY B CA 1
ATOM 8284 C C . GLY B 1 510 ? 53.125 -4.965 -11.414 1 58.66 510 GLY B C 1
ATOM 8285 O O . GLY B 1 510 ? 53.75 -6.02 -11.312 1 58.66 510 GLY B O 1
ATOM 8286 N N . THR B 1 511 ? 52.812 -4.199 -10.43 1 52.44 511 THR B N 1
ATOM 8287 C CA . THR B 1 511 ? 53.094 -4.629 -9.07 1 52.44 511 THR B CA 1
ATOM 8288 C C . THR B 1 511 ? 51.969 -5.492 -8.523 1 52.44 511 THR B C 1
ATOM 8290 O O . THR B 1 511 ? 50.812 -5.348 -8.938 1 52.44 511 THR B O 1
ATOM 8293 N N . TYR B 1 512 ? 52.406 -6.496 -7.797 1 57.41 512 TYR B N 1
ATOM 8294 C CA . TYR B 1 512 ? 51.469 -7.434 -7.203 1 57.41 512 TYR B CA 1
ATOM 8295 C C . TYR B 1 512 ? 51.031 -6.973 -5.812 1 57.41 512 TYR B C 1
ATOM 8297 O O . TYR B 1 512 ? 51.875 -6.566 -5.004 1 57.41 512 TYR B O 1
ATOM 8305 N N . VAL B 1 513 ? 49.75 -6.539 -5.688 1 51.97 513 VAL B N 1
ATOM 8306 C CA . VAL B 1 513 ? 49.25 -6.086 -4.391 1 51.97 513 VAL B CA 1
ATOM 8307 C C . VAL B 1 513 ? 48.281 -7.109 -3.824 1 51.97 513 VAL B C 1
ATOM 8309 O O . VAL B 1 513 ? 47.469 -7.68 -4.566 1 51.97 513 VAL B O 1
ATOM 8312 N N . TRP B 1 514 ? 48.469 -7.422 -2.465 1 45.59 514 TRP B N 1
ATOM 8313 C CA . TRP B 1 514 ? 47.531 -8.305 -1.773 1 45.59 514 TRP B CA 1
ATOM 8314 C C . TRP B 1 514 ? 46.125 -7.707 -1.763 1 45.59 514 TRP B C 1
ATOM 8316 O O . TRP B 1 514 ? 45.938 -6.508 -1.526 1 45.59 514 TRP B O 1
ATOM 8326 N N . LEU B 1 515 ? 45.125 -8.375 -2.326 1 52.41 515 LEU B N 1
ATOM 8327 C CA . LEU B 1 515 ? 43.719 -8.047 -2.561 1 52.41 515 LEU B CA 1
ATOM 8328 C C . LEU B 1 515 ? 43.062 -7.527 -1.288 1 52.41 515 LEU B C 1
ATOM 8330 O O . LEU B 1 515 ? 42.188 -6.676 -1.349 1 52.41 515 LEU B O 1
ATOM 8334 N N . TYR B 1 516 ? 43.531 -8.008 -0.119 1 44.75 516 TYR B N 1
ATOM 8335 C CA . TYR B 1 516 ? 42.844 -7.539 1.084 1 44.75 516 TYR B CA 1
ATOM 8336 C C . TYR B 1 516 ? 42.75 -6.02 1.081 1 44.75 516 TYR B C 1
ATOM 8338 O O . TYR B 1 516 ? 41.688 -5.469 1.451 1 44.75 516 TYR B O 1
ATOM 8346 N N . ASN B 1 517 ? 43.625 -5.422 0.578 1 42.06 517 ASN B N 1
ATOM 8347 C CA . ASN B 1 517 ? 43.656 -3.965 0.525 1 42.06 517 ASN B CA 1
ATOM 8348 C C . ASN B 1 517 ? 42.688 -3.43 -0.541 1 42.06 517 ASN B C 1
ATOM 8350 O O . ASN B 1 517 ? 42.156 -2.332 -0.401 1 42.06 517 ASN B O 1
ATOM 8354 N N . VAL B 1 518 ? 42.5 -4.105 -1.479 1 41.72 518 VAL B N 1
ATOM 8355 C CA . VAL B 1 518 ? 41.688 -3.666 -2.615 1 41.72 518 VAL B CA 1
ATOM 8356 C C . VAL B 1 518 ? 40.219 -3.949 -2.348 1 41.72 518 VAL B C 1
ATOM 8358 O O . VAL B 1 518 ? 39.344 -3.162 -2.732 1 41.72 518 VAL B O 1
ATOM 8361 N N . ILE B 1 519 ? 39.938 -5.031 -1.883 1 46.47 519 ILE B N 1
ATOM 8362 C CA . ILE B 1 519 ? 38.531 -5.383 -1.622 1 46.47 519 ILE B CA 1
ATOM 8363 C C . ILE B 1 519 ? 37.875 -4.262 -0.833 1 46.47 519 ILE B C 1
ATOM 8365 O O . ILE B 1 519 ? 36.688 -3.951 -1.061 1 46.47 519 ILE B O 1
ATOM 8369 N N . MET B 1 520 ? 38.688 -3.6 -0.027 1 42.62 520 MET B N 1
ATOM 8370 C CA . MET B 1 520 ? 38.094 -2.459 0.667 1 42.62 520 MET B CA 1
ATOM 8371 C C . MET B 1 520 ? 37.594 -1.422 -0.327 1 42.62 520 MET B C 1
ATOM 8373 O O . MET B 1 520 ? 36.688 -0.643 -0.009 1 42.62 520 MET B O 1
ATOM 8377 N N . TYR B 1 521 ? 38.281 -1.395 -1.408 1 39.69 521 TYR B N 1
ATOM 8378 C CA . TYR B 1 521 ? 37.844 -0.429 -2.41 1 39.69 521 TYR B CA 1
ATOM 8379 C C . TYR B 1 521 ? 36.625 -0.955 -3.184 1 39.69 521 TYR B C 1
ATOM 8381 O O . TYR B 1 521 ? 35.844 -0.174 -3.705 1 39.69 521 TYR B O 1
ATOM 8389 N N . ILE B 1 522 ? 36.688 -2.064 -3.467 1 41.22 522 ILE B N 1
ATOM 8390 C CA . ILE B 1 522 ? 35.562 -2.635 -4.199 1 41.22 522 ILE B CA 1
ATOM 8391 C C . ILE B 1 522 ? 34.312 -2.623 -3.322 1 41.22 522 ILE B C 1
ATOM 8393 O O . ILE B 1 522 ? 33.219 -2.371 -3.807 1 41.22 522 ILE B O 1
ATOM 8397 N N . ILE B 1 523 ? 34.562 -2.994 -2.086 1 39.56 523 ILE B N 1
ATOM 8398 C CA . ILE B 1 523 ? 33.375 -2.986 -1.231 1 39.56 523 ILE B CA 1
ATOM 8399 C C . ILE B 1 523 ? 33.062 -1.558 -0.794 1 39.56 523 ILE B C 1
ATOM 8401 O O . ILE B 1 523 ? 33.938 -0.854 -0.28 1 39.56 523 ILE B O 1
#

Nearest PDB structures (foldseek):
  5v44-assembly2_B  TM=8.561E-01  e=3.525E-22  Homo sapiens
  5v44-assembly3_C  TM=8.544E-01  e=7.928E-22  Homo sapiens
  5v47-assembly2_B  TM=8.761E-01  e=5.355E-21  Anolis carolinensis
  5v46-assembly2_B  TM=8.143E-01  e=2.963E-22  Homo sapiens
  5v45-assembly2_B  TM=8.627E-01  e=7.247E-20  Homo sapiens

Solvent-accessible surface area (backbone atoms only — not comparable to full-atom values): 55281 Å² total; per-residue (Å²): 139,76,83,72,76,80,82,70,84,87,57,75,43,77,68,49,61,31,40,67,46,63,56,56,68,45,49,47,49,37,55,54,39,72,63,50,69,78,50,45,56,44,57,49,36,53,50,48,50,34,42,67,57,57,10,41,40,38,41,34,34,43,38,71,56,79,37,65,74,65,89,66,60,54,89,62,33,58,55,47,79,61,32,29,41,30,29,43,36,43,33,27,63,26,55,71,48,72,63,49,61,54,32,75,37,28,44,62,30,39,81,40,48,73,38,54,84,42,83,65,48,51,37,51,56,71,64,38,50,56,68,41,13,69,36,47,30,40,36,28,38,44,36,34,38,36,40,37,69,80,51,90,47,69,54,52,22,28,41,34,39,50,36,50,62,46,75,39,28,71,33,52,52,63,66,46,46,44,72,58,46,48,76,46,94,78,33,40,68,66,28,45,71,71,16,43,38,91,14,27,40,34,39,28,25,39,23,82,63,64,51,93,65,42,70,60,64,44,52,71,69,55,50,49,43,39,49,51,34,39,64,71,44,49,72,62,37,48,71,61,43,70,41,41,36,35,42,35,37,33,38,46,73,92,54,80,40,71,44,36,38,36,37,57,40,36,44,83,91,43,58,45,65,57,53,33,48,51,46,52,52,50,51,52,47,34,75,73,41,84,40,56,60,64,48,73,52,71,44,51,36,34,38,37,37,40,36,55,61,100,73,46,44,78,47,77,48,44,34,42,34,36,41,33,36,63,14,52,72,79,39,52,73,66,49,44,53,50,51,65,28,74,86,69,30,44,41,63,39,31,33,40,38,33,63,66,62,90,57,84,83,65,58,9,41,53,23,60,51,40,64,38,70,53,54,86,57,48,73,36,34,32,59,37,35,41,30,31,59,60,44,53,42,92,74,53,62,42,75,56,72,78,44,55,64,54,49,69,68,36,44,65,69,27,64,55,46,42,48,38,51,44,44,38,32,49,50,45,12,50,52,50,46,48,49,50,51,52,42,48,52,51,20,56,74,64,70,51,44,67,69,48,51,49,42,43,57,52,58,53,67,52,60,88,53,38,30,80,89,53,46,52,26,48,59,51,29,48,66,60,45,54,80,34,59,76,43,78,41,70,63,94,81,46,46,61,36,33,49,88,77,36,70,35,68,37,82,88,73,67,42,70,41,57,34,73,68,45,49,58,68,65,84,138,72,81,68,75,78,84,69,83,87,56,72,44,78,67,50,60,32,42,67,45,64,56,56,66,47,49,47,50,36,56,57,40,73,63,48,70,79,50,46,57,45,58,48,36,53,48,50,52,33,43,69,57,56,8,39,41,38,42,35,33,44,37,73,57,78,37,66,76,67,91,70,60,53,89,62,34,59,53,48,78,61,32,29,40,31,29,42,35,43,34,29,63,26,54,70,48,73,66,48,61,53,33,75,35,28,45,61,30,39,81,40,48,74,39,53,84,43,83,65,48,51,37,53,54,71,62,39,50,55,68,42,14,67,36,48,31,39,36,29,37,45,35,34,40,38,39,38,70,81,53,89,48,71,54,51,22,30,42,36,40,49,36,50,62,46,76,38,30,71,32,53,52,61,68,48,46,42,71,58,45,48,77,46,94,79,34,40,68,65,28,44,72,72,16,42,40,92,13,27,40,34,40,30,25,39,24,80,64,64,50,92,64,42,70,60,63,44,51,70,68,54,48,49,45,38,49,52,34,38,64,72,45,48,71,65,38,47,71,60,44,72,42,42,35,35,43,34,36,32,38,44,75,92,53,81,40,70,44,35,37,38,37,57,39,39,41,92,87,46,58,45,66,58,54,34,50,51,46,52,51,49,52,52,45,34,76,72,41,85,41,56,60,64,47,70,52,72,47,52,35,34,37,37,36,40,35,55,64,99,75,47,46,78,46,77,47,44,33,42,35,37,39,32,36,63,13,52,73,78,39,54,73,67,50,42,53,51,52,64,29,76,86,70,30,44,42,64,38,31,32,41,39,33,61,66,61,91,58,84,84,64,57,9,41,54,23,60,50,40,64,40,70,52,56,87,56,50,71,36,36,31,59,37,34,40,32,31,59,61,47,51,40,93,75,53,63,40,74,57,70,81,45,55,66,55,49,70,68,37,42,66,69,26,64,56,45,43,45,38,50,44,44,37,32,48,49,45,12,50,52,48,47,48,48,47,51,51,43,47,51,52,21,58,73,62,70,51,44,66,67,48,50,50,42,43,58,52,58,52,67,54,67,87,52,38,29,76,90,54,46,53,26,48,59,53,28,47,66,61,46,54,78,33,59,75,43,78,39,70,62,94,80,46,46,60,36,32,45,89,77,37,71,34,66,37,81,89,73,67,40,71,41,59,35,68,68,46,51,60,66,65,90

pLDDT: mean 85.85, std 13.33, range [23.48, 98.5]

Foldseek 3Di:
DPPPPDPDDPDDDDDDDDDDDDDAPLVLLLVLLVVPDLALLLVVLVVLVLLQLQFAEKEKEWEADQPLPDDDDCVQQVCLVLLGDGKIKMWTQGADDPLNVVLQPDDQAHPCLQPQVRQAHGSRNNSNLVVFAQWKWKAGFQKIKIAHRPDPDPVPRIDMDGLAPQVVDGNHDVVSVCVRFPQPPPDHDVCSPVSTDRTMMMMGHGADQADSNGRDGDHPVSVVRRVVSCLVFVQVLQQQGLRYFKYFYWYPDPHTDTFKIKGKAFDDPDHSNVVSVVVVVVQVVCLVPAAAAKDKDKTKMKMWMWGDDPPIDIDIWIKIKMKMFHGPNQADPLLNVLCPDSNNSHTLIKMKMATLDDDPQQAAFEDQSGTADDDPHRPFLARIHIYGNADADNSRRGGDEDDPPDDPVNCVVDSRSVNRLRSLQGSVLVRLLVSLVVLQVVCVVVLNDPSSLVRSVSNDGFQVRGDPRNNSSVPSNCVVPQQDQNDWDPPPSIDGHHLQPDWCQDVVVRDTHRCVVVVVVRD/DPPPPPPDDPDDDDDDDDDDDDDAPLVLLLVLLVVPDLALLLVVLVVLVLLVLQFAEKEKEFEADQPLPDDDDCVQQVCLVQLGDRKIKMWTQGADDPLNVVLQPDDQAHPCCQPQVRQAHGSRNNSNLVVFAQWKWKAGFQKIKIAHRPDPDPVPRIDMDGLACQVVDGNHDVVSVCVRFPQPPPDHDVCSPVSTDRTMMMMGHGADQADSNGRDGDHPVSVVRRVVSCLVFVQVLQQQGLRYFKYFYWYCDPHTDTFKIKGKAFDDPDHSNVVSVVVVVVQNVCLVPAAAAKDKDKTKMKMWMWGDDPPIDIDIWIKIKMKMFHGPNQADPLLNVLCPDSNNNHTLIKMKIATLDDDDQQAAFEDQSGTADDDPHRPFLARIHIYGNADADNSRRGGDEDDPPDDPVNCVVDSRSVNRLRSLQGSVLVRLLVSLVVLQVVCVVVLNDPSSLVRSVSNDGQQVRGDPRNNSSVPSNCVVPQQDQNDWDPPPSIDGHHLQPDWCQDPVVRDTHRCVVVVVVRD

Sequence (1046 aa):
MEEEEEEGSEGEIEPEYSGMEQPPLTGMLKNILSEYPYDSQILKELIQNAEDAGASEVKILFDDRDINQEACNEKKKPFNKYFKGPALFFHNNAIFSDPDWKGIKMLYSSVKELDPLKVGRFGLGFKSVFHITDYPMVVSGKKLLVINPYTTYSDKVCTSFLLKGLSRYKGMDMEAFSDAFDDIFGFGEETLSSGENKGTLFRFPLRQVGTELSGNLYDQEKIEVLFDSFTTEAPMTLLFLQNLEEMTLYRKNPGVEPIYRVKIEGKESENLLEKRKKFCQALQEYNRSSMSHDLTYSLHVNVSVETTGQYGLQENKSWFIVNTVLGDSHMSIQFRALSQDKDLSYSPYVGIAIPHEDIADFKGHVFCFLPLPLEERSLTGLPVHLNGFFALSQNRRHVKWPSADLKQTAISADKSLQWNQVLIKEALSQVYLTVVQDLITECSGANNPVDLVAMVYRSIPHLHTVDVKWCGILDLLLNSLLPTHFLYTENNGGRWIQPEDAVFECPDTGTYVWLYNVIMYIIMEEEEEEGSEGEIEPEYSGMEQPPLTGMLKNILSEYPYDSQILKELIQNAEDAGASEVKILFDDRDINQEACNEKKKPFNKYFKGPALFFHNNAIFSDPDWKGIKMLYSSVKELDPLKVGRFGLGFKSVFHITDYPMVVSGKKLLVINPYTTYSDKVCTSFLLKGLSRYKGMDMEAFSDAFDDIFGFGEETLSSGENKGTLFRFPLRQVGTELSGNLYDQEKIEVLFDSFTTEAPMTLLFLQNLEEMTLYRKNPGVEPIYRVKIEGKESENLLEKRKKFCQALQEYNRSSMSHDLTYSLHVNVSVETTGQYGLQENKSWFIVNTVLGDSHMSIQFRALSQDKDLSYSPYVGIAIPHEDIADFKGHVFCFLPLPLEERSLTGLPVHLNGFFALSQNRRHVKWPSADLKQTAISADKSLQWNQVLIKEALSQVYLTVVQDLITECSGANNPVDLVAMVYRSIPHLHTVDVKWCGILDLLLNSLLPTHFLYTENNGGRWIQPEDAVFECPDTGTYVWLYNVIMYII

Radius of gyration: 31.9 Å; Cα contacts (8 Å, |Δi|>4): 2033; chains: 2; bounding box: 94×90×79 Å

InterPro domains:
  IPR036890 Histidine kinase/HSP90-like ATPase superfamily [G3DSA:3.30.565.10] (28-238)
  IPR036890 Histidine kinase/HSP90-like ATPase superfamily [SSF55874] (29-208)
  IPR052972 Sacsin chaperone regulator [PTHR15600] (19-508)
  IPR058210 Sacsin/Nov domain [PF25794] (23-255)

Organism: Mizuhopecten yessoensis (NCBI:txid6573)

Secondary structure (DSSP, 8-state):
----------PPBPPEEE--B---HHHHHHHHHTTS-SSTHHHHHHHHHHHHTT-SEEEEEEE----S-S---TTT-TTGGGG-SSEEEEEESPPPPHHHHHHHTBSS--TTTT-TT-S--SS-GGGGGGGTBSS-EEEEETEEEEE-TT-S-GGGSEEEEESTTGGGBTT--HHHHHHHHTTBTTBSHHHHHHT-EEEEEEEEEBP-S--SS------HHHHHHHHHHHHHHHHHHTTT-SS--EEEEEEESSSEEEEEEEEEEE-TT--HHHHHHHHHHHHHHHHHS--SS-EEEEEEEEEEEEE-STT--EEEEEEEEEEEEPPGGGS-HHHHHHHT-TTT----EEEEEEESS--TT----EEESEEPPP-SS-SS--SSEEEE---B-TTS-SB----TT--HHHHHH-HHHHHHHHIIIIIIHHHHHHHHHHHHHHHHHTT--HHHHHHHHHHSPPTTTS-GGGTHHHHHHHHHHTTSS-EEE-GGG-EEE-GGG-EEE-TTT--EEETHHHHHHH-/----------PPBPPEEE--B---HHHHHHHHHTTS-SSTHHHHHHHHHHHHTT-SEEEEEEE----S-S---TTT-TTGGGG-SSEEEEEESPPPPHHHHHHHTBSS--TTTT-TT-S--SS-GGGGGGGTBSS-EEEEETEEEEE-TT-SSGGGSEEEEESTTGGGBTT--HHHHHHHHTTBTTBSHHHHHHT-EEEEEEEEEBP-S--SS------HHHHHHHHHHHHHHHHHHTTT-SS--EEEEEEESSSEEEEEEEEEEE-TT--HHHHHHHHHHHHHHHHHS--SS-EEEEEEEEEEEEE-STT--EEEEEEEEEEEEPPGGGS-HHHHHHHT-TTT----EEEEEEESS--TT----EEESEEPPP-SS-SS--SSEEEE---B-TTS-SB----TT--HHHHHH-HHHHHHHHIIIIIIHHHHHHHHHHHHHHHHHTT--HHHHHHHHHHSPPTTTS-GGGTHHHHHHHHHHTTSS-EEE-GGG-EEE-GGG-EEE-TTT--EEETHHHHHHH-